Protein 1OVA (pdb70)

Radius of gyration: 34.68 Å; Cα contacts (8 Å, |Δi|>4): 3399; chains: 4; bounding box: 91×99×72 Å

CATH classification: 2.30.39.10 (+1 more: 3.30.497.10)

Secondary structure (DSSP, 8-state):
--HHHHHHHHHHHHHHHHHHH-TTS-EEE-HHHHHHHHHHHHTT--HHHHHHHHHHHT-TT-TT----GGGGGG-TTTTHHHHHHHHHHHS--SSEEEEEEEEEEEETTS-B-HHHHHHHHHH-SS-EEEE--TTTHHHHHHHHHHHHHHHTTT-S---SPTTSS-TT--EEEEEEEEEEE-EEEPPPGGG-EEEEEEEETTEEEEEEEEEEEEEEEEEEEGGGTEEEEEEEBTTSSEEEEEEEESSTT-HHHHHHH--HHHHHHHTSTTT-EEEEEEEEEE-EEEEEEEEHHHHHHHHT--GGGSTT---TTTBS-TT----EEEEEEEEEE-S-EEE----HHHHHHHH---EEE--S-EEEEEEETTT--EEEEEEES--/--HHHHHHHHHHHHHHHHHHHTTTS-EEE-HHHHHHHHHHHHTT--HHHHHHHHHHHT-TTSTT---HHHHHHHHHHHS--SSEEEEEEEEEEEETTSPPPHHHHHHHHHH-SSEEEEE--TTTHHHHHHHHHHHHHHHTTT-S--SS-TTS--TT--EEEEEEEEEEE-EEEPPPGGG-EEEEEESSSS-EEEEEEEEEEEEEEEEEETTTTEEEEEEEBTTSSEEEEEEEESSTT-HHHHHHH--HHHHHHHT-TTT-EEEEEEEEEE-EEEEEEEEHHHHHHHHT--GGGSTT---TTT-S-TT--EEEEEEEEEEEE-S-EEE----HHHHHHHH---EEE--S-EEEEEEETTT--EEEEEEES--/--HHHHHHHHHHHHHHHHHHH-TTS-EEE-HHHHHHHHHHHHHT--HHHHHHHHHHHT-TT-TT--HHHHTTTTT-S-TTHHHHHHHHHHHS--SSEEEEEEEEEEEETTSPBPHHHHHHHHHH-SS-EEEE--TTTHHHHHHHHHHHHHHHTTT-S---S-TTS--TT--EEEEEEEEEEE-EEEPPPGGG-EEEEEESSSS-EEEEEEEEEEEEEEEEEETTTTEEEEEEEBTTSSEEEEEEEESSTTTHHHHHHH--HHHHHHHT-TTT-EEEEEEEEEE-EEEEEEEEHHHHHHHTT--GGGSTT---TTTBS-TT----EEEEEEEEEE-S-EEE----EEE--S-EEEEEEETTT--EEEEEEES--/--HHHHHHHHHHHHHHHHHHH-TTS-EEE-HHHHHHHHHHHHTT--HHHHHHHHHHH--TT-TT-SHHHHHTTTT-TTTTHHHHHHHHHHHS--SSEEEEEEEEEEEETTSPBPHHHHHHHHHH-SS-EEEE--TTTHHHHHHHHHHHHHHHTTT-S---S-TTS--TT--EEEEEEEEEEE-EEEPPPGGG-EEEEE-SSSS--EEEEEEEEEEEEEEEEETTTTEEEEEEEBTTSSEEEEEEEESSGGGHHHHHHH-SHHHHHHHTSTTT-EEEEEEEEEE-EEEEEEEEHHHHHHHTT--GGGSTT---TTTBS-TT----EEEEEEEEEE-S-EEE---HHHHHHHHHH---EEE--S-EEEEEEETTT--EEEEEEES--

Sequence (1512 aa):
GSIGAASMEFCFDVFKELKVHHANENIFYCPIAIMSALAMVYLGAKDSTRTQINKVVRFDKLPGFGDIEAQCGTSVNVHSSLRDILNQITKPNDVYSFSLASRLYAEERYPILPEYLQCVKELYRGGLEPINFQTAADQARELINSWVESQTNGIIRNVLQPSSVDSQTAMVLVNAIVFKGLWEKAFKDEDTQAMPFRVTEQESKPVQMMYQIGLFRVASMASEKMKILELPFASGTMSMLVLLPDEVSGLEQLESIINFEKLTEWTSSNVMEERKIKVYLPRMKMEEKYNLTSVLMAMGITDVFSSSANLSGISSAESLKISQAVHAAHAEINEAGREVVGAEAGVDAASVSEEFRADHPFLFCIKHIATNAVLFFGRCVSPGSIGAASMEFCFDVFKELKVHHANENIFYCPIAIMSALAMVYLGAKDSTRTQINKVVRFDKLPGFVHSSLRDILNQITKPNDVYSFSLASRLYAEERYPILPEYLQCVKELYRGGLEPINFQTAADQARELINSWVESQTNGIIRNVLQPSSVDSQTAMVLVNAIVFKGLWEKAFKDEDTQAMPFRVTEQESKPVQMMYQIGLFRVASMASEKMKILELPFASGTMSMLVLLPDEVSGLEQLESIINFEKLTEWTSSNVMEERKIKVYLPRMKMEEKYNLTSVLMAMGITDVFSSSANLSGISSAESLKISQAVHAAHAEINEAGREVVGAEAGVDAASVSEEFRADHPFLFCIKHIATNAVLFFGRCVSPGSIGAASMEFCFDVFKELKVHHANENIFYCPIAIMSALAMVYLGAKDSTRTQINKVVRFDKLPGFGDSIEAQCGTSVNVHSSLRDILNQITKPNDVYSFSLASRLYAEERYPILPEYLQCVKELYRGGLEPINFQTAADQARELINSWVESQTNGIIRNVLQPSSVDSQTAMVLVNAIVFKGLWEKAFKDEDTQAMPFRVTEQESKPVQMMYQIGLFRVASMASEKMKILELPFASGTMSMLVLLPDEVSGLEQLESIINFEKLTEWTSSNVMEERKIKVYLPRMKMEEKYNLTSVLMAMGITDVFSSSANLSGISSAESLKISQAVHAAHAEINEAGREVVSEEFRADHPFLFCIKHIATNAVLFFGRCVSPGSIGAASMEFCFDVFKELKVHHANENIFYCPIAIMSALAMVYLGAKDSTRTQINKVVRFDKLPGFGDSIEAQCGTSVNVHSSLRDILNQITKPNDVYSFSLASRLYAEERYPILPEYLQCVKELYRGGLEPINFQTAADQARELINSWVESQTNGIIRNVLQPSSVDSQTAMVLVNAIVFKGLWEKAFKDEDTQAMPFRVTEQESKPVQMMYQIGLFRVASMASEKMKILELPFASGTMSMLVLLPDEVSGLEQLESIINFEKLTEWTSSNVMEERKIKVYLPRMKMEEKYNLTSVLMAMGITDVFSSSANLSGISSAESLKISQAVHAAHAEINEAGREVVGSAEAGVDAASVSEEFRADHPFLFCIKHIATNAVLFFGRCVSP

GO terms:
  GO:0031982 vesicle (C, IDA)
  GO:0043231 intracellular membrane-bounded organelle (C, IDA)
  GO:0005783 endoplasmic reticulum (C, IDA)
  GO:0043627 response to estrogen (P, IDA)
  GO:0032570 response to progesterone (P, IDA)
  GO:0051412 response to corticosterone (P, IDA)
  GO:0048545 response to steroid hormone (P, IDA)
  GO:0009792 embryo development ending in birth or egg hatching (P, TAS)
  GO:0050801 monoatomic ion homeostasis (P, TAS)
  GO:0006811 monoatomic ion transport (P, TAS)
  GO:0080144 intracellular amino acid homeostasis (P, TAS)
  GO:0002020 protease binding (F, IPI)
  GO:0031905 early endosome lumen (C, TAS)
  GO:0032010 phagolysosome (C, TAS)
  GO:0045335 phagocytic vesicle (C, TAS)
  GO:0005576 extracellular region (C, TAS)
  GO:0005829 cytosol (C, TAS)
  GO:0005509 calcium ion binding (F, IDA)

B-factor: mean 27.05, std 16.77, range [2.0, 99.9]

Organism: Gallus gallus (NCBI:txid9031)

Structure (mmCIF, N/CA/C/O backbone):
data_1OVA
#
_entry.id   1OVA
#
_cell.length_a   62.900
_cell.length_b   84.700
_cell.length_c   71.500
_cell.angle_alpha   87.50
_cell.angle_beta   104.00
_cell.angle_gamma   108.50
#
_symmetry.space_group_name_H-M   'P 1'
#
loop_
_entity.id
_entity.type
_entity.pdbx_description
1 polymer OVALBUMIN
2 polymer OVALBUMIN
3 polymer OVALBUMIN
4 non-polymer 2-acetamido-2-deoxy-beta-D-glucopyranose
5 non-polymer 'CALCIUM ION'
6 water water
#
loop_
_atom_site.group_PDB
_atom_site.id
_atom_site.type_symbol
_atom_site.label_atom_id
_atom_site.label_alt_id
_atom_site.label_comp_id
_atom_site.label_asym_id
_atom_site.label_entity_id
_atom_site.label_seq_id
_atom_site.pdbx_PDB_ins_code
_atom_site.Cartn_x
_atom_site.Cartn_y
_atom_site.Cartn_z
_atom_site.occupancy
_atom_site.B_iso_or_equiv
_atom_site.auth_seq_id
_atom_site.auth_comp_id
_atom_site.auth_asym_id
_atom_site.auth_atom_id
_atom_site.pdbx_PDB_model_num
ATOM 4 N N . GLY A 1 2 ? 24.767 16.666 14.754 1.00 85.59 24 GLY A N 1
ATOM 5 C CA . GLY A 1 2 ? 26.114 16.416 15.194 1.00 67.87 24 GLY A CA 1
ATOM 6 C C . GLY A 1 2 ? 26.119 16.275 16.728 1.00 56.34 24 GLY A C 1
ATOM 7 O O . GLY A 1 2 ? 26.108 15.189 17.316 1.00 48.31 24 GLY A O 1
ATOM 8 N N . SER A 1 3 ? 26.082 17.456 17.330 1.00 37.37 25 SER A N 1
ATOM 9 C CA . SER A 1 3 ? 26.050 17.650 18.768 1.00 33.93 25 SER A CA 1
ATOM 10 C C . SER A 1 3 ? 25.103 18.838 19.026 1.00 22.54 25 SER A C 1
ATOM 11 O O . SER A 1 3 ? 24.852 19.618 18.088 1.00 19.68 25 SER A O 1
ATOM 14 N N . ILE A 1 4 ? 24.639 18.867 20.260 1.00 29.47 26 ILE A N 1
ATOM 15 C CA . ILE A 1 4 ? 23.549 19.815 20.576 1.00 35.36 26 ILE A CA 1
ATOM 16 C C . ILE A 1 4 ? 24.058 21.261 20.462 1.00 25.87 26 ILE A C 1
ATOM 17 O O . ILE A 1 4 ? 23.209 22.114 20.153 1.00 23.58 26 ILE A O 1
ATOM 22 N N . GLY A 1 5 ? 25.346 21.441 20.740 1.00 25.98 27 GLY A N 1
ATOM 23 C CA . GLY A 1 5 ? 25.967 22.810 20.689 1.00 9.01 27 GLY A CA 1
ATOM 24 C C . GLY A 1 5 ? 25.881 23.325 19.252 1.00 15.43 27 GLY A C 1
ATOM 25 O O . GLY A 1 5 ? 25.258 24.368 18.941 1.00 16.62 27 GLY A O 1
ATOM 26 N N . ALA A 1 6 ? 26.464 22.566 18.365 1.00 12.50 28 ALA A N 1
ATOM 27 C CA . ALA A 1 6 ? 26.464 22.821 16.913 1.00 16.11 28 ALA A CA 1
ATOM 28 C C . ALA A 1 6 ? 25.054 22.924 16.353 1.00 19.82 28 ALA A C 1
ATOM 29 O O . ALA A 1 6 ? 24.728 23.841 15.561 1.00 21.57 28 ALA A O 1
ATOM 31 N N . ALA A 1 7 ? 24.207 21.956 16.745 1.00 19.11 29 ALA A N 1
ATOM 32 C CA . ALA A 1 7 ? 22.835 21.972 16.180 1.00 19.99 29 ALA A CA 1
ATOM 33 C C . ALA A 1 7 ? 22.040 23.179 16.660 1.00 22.35 29 ALA A C 1
ATOM 34 O O . ALA A 1 7 ? 21.285 23.769 15.836 1.00 20.39 29 ALA A O 1
ATOM 36 N N . SER A 1 8 ? 22.130 23.529 17.952 1.00 12.38 30 SER A N 1
ATOM 37 C CA . SER A 1 8 ? 21.294 24.711 18.383 1.00 9.72 30 SER A CA 1
ATOM 38 C C . SER A 1 8 ? 21.772 26.016 17.762 1.00 10.83 30 SER A C 1
ATOM 39 O O . SER A 1 8 ? 21.040 26.949 17.447 1.00 12.00 30 SER A O 1
ATOM 42 N N . MET A 1 9 ? 23.053 26.083 17.540 1.00 7.29 31 MET A N 1
ATOM 43 C CA . MET A 1 9 ? 23.689 27.330 17.000 1.00 12.60 31 MET A CA 1
ATOM 44 C C . MET A 1 9 ? 23.345 27.428 15.549 1.00 9.38 31 MET A C 1
ATOM 45 O O . MET A 1 9 ? 22.943 28.475 15.021 1.00 16.04 31 MET A O 1
ATOM 50 N N . GLU A 1 10 ? 23.528 26.285 14.864 1.00 9.86 32 GLU A N 1
ATOM 51 C CA . GLU A 1 10 ? 23.054 26.425 13.417 1.00 14.51 32 GLU A CA 1
ATOM 52 C C . GLU A 1 10 ? 21.595 26.777 13.352 1.00 12.75 32 GLU A C 1
ATOM 53 O O . GLU A 1 10 ? 21.176 27.692 12.606 1.00 17.38 32 GLU A O 1
ATOM 56 N N . PHE A 1 11 ? 20.752 26.053 14.131 1.00 17.29 33 PHE A N 1
ATOM 57 C CA . PHE A 1 11 ? 19.304 26.419 14.182 1.00 22.15 33 PHE A CA 1
ATOM 58 C C . PHE A 1 11 ? 19.109 27.896 14.516 1.00 12.05 33 PHE A C 1
ATOM 59 O O . PHE A 1 11 ? 18.325 28.634 13.848 1.00 11.26 33 PHE A O 1
ATOM 67 N N . CYS A 1 12 ? 19.723 28.330 15.596 1.00 15.08 34 CYS A N 1
ATOM 68 C CA . CYS A 1 12 ? 19.703 29.767 15.995 1.00 18.75 34 CYS A CA 1
ATOM 69 C C . CYS A 1 12 ? 19.908 30.765 14.838 1.00 19.95 34 CYS A C 1
ATOM 70 O O . CYS A 1 12 ? 19.143 31.752 14.648 1.00 11.24 34 CYS A O 1
ATOM 73 N N . PHE A 1 13 ? 20.901 30.534 13.997 1.00 20.04 35 PHE A N 1
ATOM 74 C CA . PHE A 1 13 ? 21.305 31.507 12.929 1.00 6.62 35 PHE A CA 1
ATOM 75 C C . PHE A 1 13 ? 20.390 31.361 11.743 1.00 3.81 35 PHE A C 1
ATOM 76 O O . PHE A 1 13 ? 20.027 32.391 11.201 1.00 14.98 35 PHE A O 1
ATOM 84 N N . ASP A 1 14 ? 19.885 30.157 11.532 1.00 12.95 36 ASP A N 1
ATOM 85 C CA . ASP A 1 14 ? 18.776 30.042 10.532 1.00 10.24 36 ASP A CA 1
ATOM 86 C C . ASP A 1 14 ? 17.586 30.883 10.914 1.00 12.70 36 ASP A C 1
ATOM 87 O O . ASP A 1 14 ? 16.975 31.568 10.060 1.00 14.31 36 ASP A O 1
ATOM 92 N N . VAL A 1 15 ? 17.163 30.722 12.174 1.00 22.25 37 VAL A N 1
ATOM 93 C CA . VAL A 1 15 ? 15.980 31.547 12.617 1.00 20.04 37 VAL A CA 1
ATOM 94 C C . VAL A 1 15 ? 16.291 33.048 12.486 1.00 16.52 37 VAL A C 1
ATOM 95 O O . VAL A 1 15 ? 15.433 33.885 12.098 1.00 13.82 37 VAL A O 1
ATOM 99 N N . PHE A 1 16 ? 17.483 33.411 12.929 1.00 18.41 38 PHE A N 1
ATOM 100 C CA . PHE A 1 16 ? 17.911 34.841 12.926 1.00 16.55 38 PHE A CA 1
ATOM 101 C C . PHE A 1 16 ? 17.806 35.454 11.516 1.00 14.70 38 PHE A C 1
ATOM 102 O O . PHE A 1 16 ? 17.258 36.547 11.372 1.00 13.91 38 PHE A O 1
ATOM 110 N N . LYS A 1 17 ? 18.279 34.715 10.517 1.00 14.45 39 LYS A N 1
ATOM 111 C CA . LYS A 1 17 ? 18.218 35.135 9.118 1.00 15.76 39 LYS A CA 1
ATOM 112 C C . LYS A 1 17 ? 16.787 35.426 8.744 1.00 20.93 39 LYS A C 1
ATOM 113 O O . LYS A 1 17 ? 16.479 36.478 8.177 1.00 25.77 39 LYS A O 1
ATOM 119 N N . GLU A 1 18 ? 15.920 34.480 9.136 1.00 20.08 40 GLU A N 1
ATOM 120 C CA . GLU A 1 18 ? 14.464 34.768 8.876 1.00 17.04 40 GLU A CA 1
ATOM 121 C C . GLU A 1 18 ? 13.963 35.937 9.639 1.00 23.58 40 GLU A C 1
ATOM 122 O O . GLU A 1 18 ? 13.282 36.854 9.058 1.00 17.70 40 GLU A O 1
ATOM 128 N N . LEU A 1 19 ? 14.275 36.087 10.951 1.00 15.56 41 LEU A N 1
ATOM 129 C CA . LEU A 1 19 ? 13.599 37.125 11.740 1.00 20.09 41 LEU A CA 1
ATOM 130 C C . LEU A 1 19 ? 14.093 38.544 11.354 1.00 32.47 41 LEU A C 1
ATOM 131 O O . LEU A 1 19 ? 13.343 39.502 11.581 1.00 28.41 41 LEU A O 1
ATOM 136 N N . LYS A 1 20 ? 15.339 38.613 10.916 1.00 24.63 42 LYS A N 1
ATOM 137 C CA . LYS A 1 20 ? 15.925 39.956 10.619 1.00 41.78 42 LYS A CA 1
ATOM 138 C C . LYS A 1 20 ? 15.276 40.576 9.392 1.00 24.08 42 LYS A C 1
ATOM 139 O O . LYS A 1 20 ? 15.050 41.804 9.376 1.00 25.39 42 LYS A O 1
ATOM 145 N N . VAL A 1 21 ? 14.846 39.767 8.447 1.00 26.64 43 VAL A N 1
ATOM 146 C CA . VAL A 1 21 ? 13.878 40.103 7.393 1.00 45.45 43 VAL A CA 1
ATOM 147 C C . VAL A 1 21 ? 12.812 41.027 7.966 1.00 37.04 43 VAL A C 1
ATOM 148 O O . VAL A 1 21 ? 12.654 42.194 7.590 1.00 52.99 43 VAL A O 1
ATOM 152 N N . HIS A 1 22 ? 12.058 40.519 8.918 1.00 30.94 44 HIS A N 1
ATOM 153 C CA . HIS A 1 22 ? 10.732 41.058 9.259 1.00 33.39 44 HIS A CA 1
ATOM 154 C C . HIS A 1 22 ? 10.768 41.996 10.447 1.00 29.70 44 HIS A C 1
ATOM 155 O O . HIS A 1 22 ? 9.687 42.502 10.803 1.00 28.79 44 HIS A O 1
ATOM 162 N N . HIS A 1 23 ? 11.934 42.102 11.074 1.00 25.93 45 HIS A N 1
ATOM 163 C CA . HIS A 1 23 ? 12.016 42.917 12.315 1.00 25.39 45 HIS A CA 1
ATOM 164 C C . HIS A 1 23 ? 13.238 43.827 12.289 1.00 26.23 45 HIS A C 1
ATOM 165 O O . HIS A 1 23 ? 14.104 43.791 13.154 1.00 33.50 45 HIS A O 1
ATOM 172 N N . ALA A 1 24 ? 13.321 44.651 11.265 1.00 29.99 46 ALA A N 1
ATOM 173 C CA . ALA A 1 24 ? 14.457 45.617 11.196 1.00 31.26 46 ALA A CA 1
ATOM 174 C C . ALA A 1 24 ? 14.192 46.700 12.225 1.00 28.25 46 ALA A C 1
ATOM 175 O O . ALA A 1 24 ? 13.007 47.087 12.468 1.00 28.64 46 ALA A O 1
ATOM 177 N N . ASN A 1 25 ? 15.254 47.169 12.836 1.00 27.84 47 ASN A N 1
ATOM 178 C CA . ASN A 1 25 ? 15.238 48.336 13.723 1.00 28.26 47 ASN A CA 1
ATOM 179 C C . ASN A 1 25 ? 14.359 48.020 14.937 1.00 23.49 47 ASN A C 1
ATOM 180 O O . ASN A 1 25 ? 13.724 48.948 15.450 1.00 25.73 47 ASN A O 1
ATOM 185 N N . GLU A 1 26 ? 14.377 46.745 15.319 1.00 20.01 48 GLU A N 1
ATOM 186 C CA . GLU A 1 26 ? 13.702 46.338 16.552 1.00 21.60 48 GLU A CA 1
ATOM 187 C C . GLU A 1 26 ? 14.565 45.392 17.369 1.00 16.09 48 GLU A C 1
ATOM 188 O O . GLU A 1 26 ? 15.379 44.684 16.758 1.00 16.63 48 GLU A O 1
ATOM 191 N N . ASN A 1 27 ? 14.262 45.344 18.671 1.00 14.08 49 ASN A N 1
ATOM 192 C CA . ASN A 1 27 ? 14.809 44.278 19.532 1.00 16.90 49 ASN A CA 1
ATOM 193 C C . ASN A 1 27 ? 14.394 42.903 18.967 1.00 22.93 49 ASN A C 1
ATOM 194 O O . ASN A 1 27 ? 13.297 42.751 18.435 1.00 19.72 49 ASN A O 1
ATOM 199 N N . ILE A 1 28 ? 15.304 41.944 19.024 1.00 16.10 50 ILE A N 1
ATOM 200 C CA . ILE A 1 28 ? 14.937 40.528 18.734 1.00 11.14 50 ILE A CA 1
ATOM 201 C C . ILE A 1 28 ? 15.413 39.757 19.956 1.00 17.11 50 ILE A C 1
ATOM 202 O O . ILE A 1 28 ? 16.511 40.040 20.488 1.00 14.51 50 ILE A O 1
ATOM 207 N N . PHE A 1 29 ? 14.627 38.809 20.406 1.00 17.22 51 PHE A N 1
ATOM 208 C CA . PHE A 1 29 ? 15.009 37.929 21.523 1.00 11.55 51 PHE A CA 1
ATOM 209 C C . PHE A 1 29 ? 14.183 36.638 21.488 1.00 15.45 51 PHE A C 1
ATOM 210 O O . PHE A 1 29 ? 12.942 36.642 21.497 1.00 13.31 51 PHE A O 1
ATOM 218 N N . TYR A 1 30 ? 14.904 35.545 21.469 1.00 10.76 52 TYR A N 1
ATOM 219 C CA . TYR A 1 30 ? 14.225 34.209 21.488 1.00 11.32 52 TYR A CA 1
ATOM 220 C C . TYR A 1 30 ? 15.145 33.184 22.091 1.00 25.31 52 TYR A C 1
ATOM 221 O O . TYR A 1 30 ? 16.360 33.288 22.265 1.00 10.68 52 TYR A O 1
ATOM 230 N N . CYS A 1 31 ? 14.589 31.996 22.393 1.00 11.43 53 CYS A N 1
ATOM 231 C CA . CYS A 1 31 ? 15.332 30.935 23.040 1.00 12.51 53 CYS A CA 1
ATOM 232 C C . CYS A 1 31 ? 15.340 29.724 22.107 1.00 10.74 53 CYS A C 1
ATOM 233 O O . CYS A 1 31 ? 14.362 29.014 21.981 1.00 10.88 53 CYS A O 1
ATOM 236 N N . PRO A 1 32 ? 16.428 29.509 21.385 1.00 13.52 54 PRO A N 1
ATOM 237 C CA . PRO A 1 32 ? 16.467 28.414 20.446 1.00 11.07 54 PRO A CA 1
ATOM 238 C C . PRO A 1 32 ? 16.199 27.052 21.064 1.00 9.48 54 PRO A C 1
ATOM 239 O O . PRO A 1 32 ? 15.590 26.184 20.401 1.00 11.42 54 PRO A O 1
ATOM 243 N N . ILE A 1 33 ? 16.755 26.753 22.231 1.00 9.96 55 ILE A N 1
ATOM 244 C CA . ILE A 1 33 ? 16.571 25.484 22.927 1.00 13.78 55 ILE A CA 1
ATOM 245 C C . ILE A 1 33 ? 15.104 25.143 23.209 1.00 35.23 55 ILE A C 1
ATOM 246 O O . ILE A 1 33 ? 14.607 23.983 23.027 1.00 17.96 55 ILE A O 1
ATOM 251 N N . ALA A 1 34 ? 14.407 26.143 23.693 1.00 15.60 56 ALA A N 1
ATOM 252 C CA . ALA A 1 34 ? 12.942 25.962 23.958 1.00 9.23 56 ALA A CA 1
ATOM 253 C C . ALA A 1 34 ? 12.217 25.631 22.645 1.00 23.27 56 ALA A C 1
ATOM 254 O O . ALA A 1 34 ? 11.391 24.706 22.661 1.00 19.67 56 ALA A O 1
ATOM 256 N N . ILE A 1 35 ? 12.420 26.366 21.552 1.00 13.90 57 ILE A N 1
ATOM 257 C CA . ILE A 1 35 ? 11.910 26.041 20.233 1.00 15.07 57 ILE A CA 1
ATOM 258 C C . ILE A 1 35 ? 12.229 24.617 19.762 1.00 14.39 57 ILE A C 1
ATOM 259 O O . ILE A 1 35 ? 11.344 23.831 19.326 1.00 14.92 57 ILE A O 1
ATOM 264 N N . MET A 1 36 ? 13.487 24.240 19.905 1.00 11.69 58 MET A N 1
ATOM 265 C CA . MET A 1 36 ? 13.865 22.861 19.569 1.00 15.89 58 MET A CA 1
ATOM 266 C C . MET A 1 36 ? 13.022 21.852 20.343 1.00 22.34 58 MET A C 1
ATOM 267 O O . MET A 1 36 ? 12.640 20.829 19.764 1.00 19.06 58 MET A O 1
ATOM 272 N N . SER A 1 37 ? 12.783 22.112 21.628 1.00 17.67 59 SER A N 1
ATOM 273 C CA . SER A 1 37 ? 12.070 21.102 22.440 1.00 9.69 59 SER A CA 1
ATOM 274 C C . SER A 1 37 ? 10.584 21.097 22.090 1.00 15.23 59 SER A C 1
ATOM 275 O O . SER A 1 37 ? 9.943 20.010 22.067 1.00 24.31 59 SER A O 1
ATOM 278 N N . ALA A 1 38 ? 9.970 22.208 21.743 1.00 10.67 60 ALA A N 1
ATOM 279 C CA . ALA A 1 38 ? 8.597 22.250 21.235 1.00 6.66 60 ALA A CA 1
ATOM 280 C C . ALA A 1 38 ? 8.472 21.382 19.980 1.00 25.69 60 ALA A C 1
ATOM 281 O O . ALA A 1 38 ? 7.475 20.651 19.775 1.00 15.49 60 ALA A O 1
ATOM 283 N N . LEU A 1 39 ? 9.474 21.478 19.130 1.00 22.19 61 LEU A N 1
ATOM 284 C CA . LEU A 1 39 ? 9.423 20.788 17.831 1.00 22.65 61 LEU A CA 1
ATOM 285 C C . LEU A 1 39 ? 9.739 19.318 18.042 1.00 25.97 61 LEU A C 1
ATOM 286 O O . LEU A 1 39 ? 9.115 18.498 17.325 1.00 26.56 61 LEU A O 1
ATOM 291 N N . ALA A 1 40 ? 10.592 18.996 18.986 1.00 17.80 62 ALA A N 1
ATOM 292 C CA . ALA A 1 40 ? 10.924 17.575 19.265 1.00 19.34 62 ALA A CA 1
ATOM 293 C C . ALA A 1 40 ? 9.652 16.788 19.605 1.00 21.32 62 ALA A C 1
ATOM 294 O O . ALA A 1 40 ? 9.427 15.625 19.188 1.00 14.06 62 ALA A O 1
ATOM 296 N N . MET A 1 41 ? 8.807 17.396 20.387 1.00 15.04 63 MET A N 1
ATOM 297 C CA . MET A 1 41 ? 7.515 16.920 20.826 1.00 16.67 63 MET A CA 1
ATOM 298 C C . MET A 1 41 ? 6.594 16.560 19.641 1.00 23.79 63 MET A C 1
ATOM 299 O O . MET A 1 41 ? 5.964 15.482 19.715 1.00 23.70 63 MET A O 1
ATOM 304 N N . VAL A 1 42 ? 6.505 17.455 18.696 1.00 25.48 64 VAL A N 1
ATOM 305 C CA . VAL A 1 42 ? 5.744 17.270 17.438 1.00 21.68 64 VAL A CA 1
ATOM 306 C C . VAL A 1 42 ? 6.353 16.126 16.659 1.00 27.88 64 VAL A C 1
ATOM 307 O O . VAL A 1 42 ? 5.626 15.263 16.133 1.00 34.88 64 VAL A O 1
ATOM 311 N N . TYR A 1 43 ? 7.678 16.174 16.595 1.00 24.54 65 TYR A N 1
ATOM 312 C CA . TYR A 1 43 ? 8.472 15.321 15.699 1.00 19.01 65 TYR A CA 1
ATOM 313 C C . TYR A 1 43 ? 8.145 13.831 15.996 1.00 37.80 65 TYR A C 1
ATOM 314 O O . TYR A 1 43 ? 8.179 12.986 15.121 1.00 21.47 65 TYR A O 1
ATOM 323 N N . LEU A 1 44 ? 7.986 13.598 17.285 1.00 35.79 66 LEU A N 1
ATOM 324 C CA . LEU A 1 44 ? 7.773 12.333 17.908 1.00 32.99 66 LEU A CA 1
ATOM 325 C C . LEU A 1 44 ? 6.677 11.482 17.257 1.00 29.32 66 LEU A C 1
ATOM 326 O O . LEU A 1 44 ? 6.906 10.287 17.097 1.00 37.59 66 LEU A O 1
ATOM 331 N N . GLY A 1 45 ? 5.545 12.095 16.971 1.00 18.79 67 GLY A N 1
ATOM 332 C CA . GLY A 1 45 ? 4.429 11.508 16.330 1.00 26.86 67 GLY A CA 1
ATOM 333 C C . GLY A 1 45 ? 4.333 11.819 14.852 1.00 23.40 67 GLY A C 1
ATOM 334 O O . GLY A 1 45 ? 3.265 11.526 14.274 1.00 29.05 67 GLY A O 1
ATOM 335 N N . ALA A 1 46 ? 5.382 12.398 14.270 1.00 22.24 68 ALA A N 1
ATOM 336 C CA . ALA A 1 46 ? 5.242 12.852 12.862 1.00 32.44 68 ALA A CA 1
ATOM 337 C C . ALA A 1 46 ? 5.825 11.758 11.953 1.00 33.48 68 ALA A C 1
ATOM 338 O O . ALA A 1 46 ? 6.704 10.950 12.358 1.00 25.09 68 ALA A O 1
ATOM 340 N N . LYS A 1 47 ? 5.265 11.753 10.739 1.00 44.94 69 LYS A N 1
ATOM 341 C CA . LYS A 1 47 ? 5.659 10.737 9.739 1.00 42.84 69 LYS A CA 1
ATOM 342 C C . LYS A 1 47 ? 5.860 11.353 8.357 1.00 23.38 69 LYS A C 1
ATOM 343 O O . LYS A 1 47 ? 5.307 12.416 8.051 1.00 22.28 69 LYS A O 1
ATOM 349 N N . ASP A 1 48 ? 6.621 10.589 7.558 1.00 16.54 70 ASP A N 1
ATOM 350 C CA . ASP A 1 48 ? 6.620 10.846 6.099 1.00 30.69 70 ASP A CA 1
ATOM 351 C C . ASP A 1 48 ? 7.235 12.243 5.919 1.00 35.15 70 ASP A C 1
ATOM 352 O O . ASP A 1 48 ? 8.215 12.531 6.609 1.00 33.01 70 ASP A O 1
ATOM 357 N N . SER A 1 49 ? 6.613 13.050 5.079 1.00 23.75 71 SER A N 1
ATOM 358 C CA . SER A 1 49 ? 7.249 14.310 4.676 1.00 23.57 71 SER A CA 1
ATOM 359 C C . SER A 1 49 ? 7.211 15.290 5.832 1.00 20.86 71 SER A C 1
ATOM 360 O O . SER A 1 49 ? 7.950 16.272 5.959 1.00 24.21 71 SER A O 1
ATOM 363 N N . THR A 1 50 ? 6.208 15.082 6.679 1.00 37.79 72 THR A N 1
ATOM 364 C CA . THR A 1 50 ? 5.995 16.018 7.816 1.00 37.38 72 THR A CA 1
ATOM 365 C C . THR A 1 50 ? 7.227 15.934 8.735 1.00 28.38 72 THR A C 1
ATOM 366 O O . THR A 1 50 ? 7.727 16.940 9.232 1.00 23.24 72 THR A O 1
ATOM 370 N N . ARG A 1 51 ? 7.660 14.717 8.943 1.00 26.74 73 ARG A N 1
ATOM 371 C CA . ARG A 1 51 ? 8.822 14.361 9.759 1.00 26.29 73 ARG A CA 1
ATOM 372 C C . ARG A 1 51 ? 10.151 14.737 9.133 1.00 32.86 73 ARG A C 1
ATOM 373 O O . ARG A 1 51 ? 11.068 15.214 9.852 1.00 24.68 73 ARG A O 1
ATOM 381 N N . THR A 1 52 ? 10.287 14.549 7.821 1.00 29.63 74 THR A N 1
ATOM 382 C CA . THR A 1 52 ? 11.544 14.854 7.154 1.00 42.12 74 THR A CA 1
ATOM 383 C C . THR A 1 52 ? 11.880 16.345 7.046 1.00 30.12 74 THR A C 1
ATOM 384 O O . THR A 1 52 ? 13.059 16.632 7.248 1.00 22.55 74 THR A O 1
ATOM 388 N N . GLN A 1 53 ? 10.905 17.167 6.775 1.00 23.79 75 GLN A N 1
ATOM 389 C CA . GLN A 1 53 ? 10.956 18.611 6.883 1.00 17.08 75 GLN A CA 1
ATOM 390 C C . GLN A 1 53 ? 11.491 19.138 8.216 1.00 36.91 75 GLN A C 1
ATOM 391 O O . GLN A 1 53 ? 12.371 20.006 8.286 1.00 20.13 75 GLN A O 1
ATOM 397 N N . ILE A 1 54 ? 10.887 18.640 9.291 1.00 23.21 76 ILE A N 1
ATOM 398 C CA . ILE A 1 54 ? 11.370 18.970 10.639 1.00 24.83 76 ILE A CA 1
ATOM 399 C C . ILE A 1 54 ? 12.830 18.606 10.816 1.00 34.98 76 ILE A C 1
ATOM 400 O O . ILE A 1 54 ? 13.635 19.431 11.316 1.00 32.33 76 ILE A O 1
ATOM 405 N N . ASN A 1 55 ? 13.144 17.397 10.416 1.00 26.07 77 ASN A N 1
ATOM 406 C CA . ASN A 1 55 ? 14.478 16.819 10.706 1.00 21.52 77 ASN A CA 1
ATOM 407 C C . ASN A 1 55 ? 15.492 17.730 9.994 1.00 26.11 77 ASN A C 1
ATOM 408 O O . ASN A 1 55 ? 16.427 18.187 10.666 1.00 58.48 77 ASN A O 1
ATOM 413 N N . LYS A 1 56 ? 15.258 17.988 8.725 1.00 25.45 78 LYS A N 1
ATOM 414 C CA . LYS A 1 56 ? 16.222 18.792 7.958 1.00 42.41 78 LYS A CA 1
ATOM 415 C C . LYS A 1 56 ? 16.388 20.214 8.536 1.00 41.59 78 LYS A C 1
ATOM 416 O O . LYS A 1 56 ? 17.522 20.660 8.741 1.00 46.64 78 LYS A O 1
ATOM 422 N N . VAL A 1 57 ? 15.279 20.876 8.748 1.00 32.13 79 VAL A N 1
ATOM 423 C CA . VAL A 1 57 ? 15.312 22.226 9.316 1.00 20.57 79 VAL A CA 1
ATOM 424 C C . VAL A 1 57 ? 15.881 22.268 10.709 1.00 39.47 79 VAL A C 1
ATOM 425 O O . VAL A 1 57 ? 16.606 23.238 10.957 1.00 32.59 79 VAL A O 1
ATOM 429 N N . VAL A 1 58 ? 15.484 21.325 11.586 1.00 31.60 80 VAL A N 1
ATOM 430 C CA . VAL A 1 58 ? 15.721 21.563 13.035 1.00 28.16 80 VAL A CA 1
ATOM 431 C C . VAL A 1 58 ? 16.968 20.788 13.448 1.00 32.62 80 VAL A C 1
ATOM 432 O O . VAL A 1 58 ? 17.383 20.849 14.619 1.00 35.47 80 VAL A O 1
ATOM 436 N N . ARG A 1 59 ? 17.560 20.049 12.498 1.00 19.84 81 ARG A N 1
ATOM 437 C CA . ARG A 1 59 ? 18.943 19.565 12.745 1.00 28.57 81 ARG A CA 1
ATOM 438 C C . ARG A 1 59 ? 18.872 18.317 13.640 1.00 63.64 81 ARG A C 1
ATOM 439 O O . ARG A 1 59 ? 19.794 18.083 14.474 1.00 48.64 81 ARG A O 1
ATOM 447 N N . PHE A 1 60 ? 17.794 17.507 13.530 1.00 35.03 82 PHE A N 1
ATOM 448 C CA . PHE A 1 60 ? 17.571 16.458 14.545 1.00 20.05 82 PHE A CA 1
ATOM 449 C C . PHE A 1 60 ? 18.389 15.215 14.167 1.00 35.31 82 PHE A C 1
ATOM 450 O O . PHE A 1 60 ? 18.525 14.308 14.983 1.00 34.47 82 PHE A O 1
ATOM 458 N N . ASP A 1 61 ? 18.908 15.316 12.964 1.00 58.29 83 ASP A N 1
ATOM 459 C CA . ASP A 1 61 ? 19.423 14.196 12.217 1.00 53.11 83 ASP A CA 1
ATOM 460 C C . ASP A 1 61 ? 20.187 13.226 13.111 1.00 52.52 83 ASP A C 1
ATOM 461 O O . ASP A 1 61 ? 19.682 12.172 13.538 1.00 53.82 83 ASP A O 1
ATOM 466 N N . LYS A 1 62 A 21.434 13.637 13.370 1.00 47.15 83 LYS A N 1
ATOM 467 C CA . LYS A 1 62 A 22.308 12.666 14.052 1.00 61.37 83 LYS A CA 1
ATOM 468 C C . LYS A 1 62 A 22.531 13.021 15.505 1.00 52.92 83 LYS A C 1
ATOM 469 O O . LYS A 1 62 A 23.506 12.493 16.076 1.00 49.51 83 LYS A O 1
ATOM 473 N N . LEU A 1 63 ? 21.625 13.807 16.092 1.00 23.61 84 LEU A N 1
ATOM 474 C CA . LEU A 1 63 ? 21.729 14.063 17.554 1.00 15.48 84 LEU A CA 1
ATOM 475 C C . LEU A 1 63 ? 21.538 12.733 18.279 1.00 21.65 84 LEU A C 1
ATOM 476 O O . LEU A 1 63 ? 20.566 12.027 17.928 1.00 31.52 84 LEU A O 1
ATOM 481 N N . PRO A 1 64 ? 22.376 12.448 19.261 1.00 24.59 85 PRO A N 1
ATOM 482 C CA . PRO A 1 64 ? 22.101 11.401 20.243 1.00 25.73 85 PRO A CA 1
ATOM 483 C C . PRO A 1 64 ? 20.663 11.414 20.730 1.00 24.58 85 PRO A C 1
ATOM 484 O O . PRO A 1 64 ? 20.219 12.425 21.289 1.00 22.60 85 PRO A O 1
ATOM 488 N N . GLY A 1 65 ? 19.944 10.330 20.504 1.00 21.85 86 GLY A N 1
ATOM 489 C CA . GLY A 1 65 ? 18.625 10.102 21.109 1.00 25.21 86 GLY A CA 1
ATOM 490 C C . GLY A 1 65 ? 17.455 10.383 20.167 1.00 26.14 86 GLY A C 1
ATOM 491 O O . GLY A 1 65 ? 16.265 10.275 20.585 1.00 18.39 86 GLY A O 1
ATOM 492 N N . PHE A 1 66 ? 17.751 10.760 18.938 1.00 19.00 87 PHE A N 1
ATOM 493 C CA . PHE A 1 66 ? 16.716 11.099 17.968 1.00 31.77 87 PHE A CA 1
ATOM 494 C C . PHE A 1 66 ? 16.411 10.086 16.866 1.00 43.47 87 PHE A C 1
ATOM 495 O O . PHE A 1 66 ? 15.267 10.224 16.329 1.00 35.21 87 PHE A O 1
ATOM 503 N N . GLY A 1 67 A 17.251 9.169 16.487 1.00 35.97 87 GLY A N 1
ATOM 504 C CA . GLY A 1 67 A 16.831 8.036 15.596 1.00 37.50 87 GLY A CA 1
ATOM 505 C C . GLY A 1 67 A 15.472 7.425 15.799 1.00 46.13 87 GLY A C 1
ATOM 506 O O . GLY A 1 67 A 14.848 7.244 16.878 1.00 33.36 87 GLY A O 1
ATOM 507 N N . ASP A 1 68 B 14.844 6.979 14.677 1.00 41.17 87 ASP A N 1
ATOM 508 C CA . ASP A 1 68 B 13.595 6.209 14.801 1.00 36.00 87 ASP A CA 1
ATOM 509 C C . ASP A 1 68 B 13.822 4.937 15.621 1.00 32.71 87 ASP A C 1
ATOM 510 O O . ASP A 1 68 B 12.834 4.573 16.299 1.00 32.92 87 ASP A O 1
ATOM 522 N N . ILE A 1 70 D 15.587 4.395 18.293 1.00 40.30 87 ILE A N 1
ATOM 523 C CA . ILE A 1 70 D 15.579 4.747 19.725 1.00 39.21 87 ILE A CA 1
ATOM 524 C C . ILE A 1 70 D 14.185 5.281 20.006 1.00 37.57 87 ILE A C 1
ATOM 525 O O . ILE A 1 70 D 13.537 4.930 21.020 1.00 29.73 87 ILE A O 1
ATOM 530 N N . GLU A 1 71 E 13.681 6.071 19.044 1.00 36.33 87 GLU A N 1
ATOM 531 C CA . GLU A 1 71 E 12.397 6.764 19.378 1.00 39.86 87 GLU A CA 1
ATOM 532 C C . GLU A 1 71 E 11.286 5.781 19.682 1.00 21.40 87 GLU A C 1
ATOM 533 O O . GLU A 1 71 E 10.386 5.988 20.551 1.00 23.47 87 GLU A O 1
ATOM 539 N N . ALA A 1 72 F 11.375 4.674 18.955 1.00 34.76 87 ALA A N 1
ATOM 540 C CA . ALA A 1 72 F 10.395 3.608 19.046 1.00 31.57 87 ALA A CA 1
ATOM 541 C C . ALA A 1 72 F 10.304 3.153 20.495 1.00 36.69 87 ALA A C 1
ATOM 542 O O . ALA A 1 72 F 9.309 2.540 20.874 1.00 38.63 87 ALA A O 1
ATOM 544 N N . GLN A 1 73 G 11.361 3.484 21.255 1.00 31.14 87 GLN A N 1
ATOM 545 C CA . GLN A 1 73 G 11.350 2.888 22.636 1.00 31.41 87 GLN A CA 1
ATOM 546 C C . GLN A 1 73 G 10.804 3.915 23.607 1.00 37.13 87 GLN A C 1
ATOM 547 O O . GLN A 1 73 G 10.921 3.700 24.824 1.00 33.54 87 GLN A O 1
ATOM 553 N N . CYS A 1 74 H 10.243 4.981 23.028 1.00 36.64 87 CYS A N 1
ATOM 554 C CA . CYS A 1 74 H 9.873 6.144 23.808 1.00 33.04 87 CYS A CA 1
ATOM 555 C C . CYS A 1 74 H 9.470 5.853 25.253 1.00 65.52 87 CYS A C 1
ATOM 556 O O . CYS A 1 74 H 10.126 6.394 26.170 1.00 83.30 87 CYS A O 1
ATOM 559 N N . GLY A 1 75 I 8.441 5.023 25.444 1.00 54.33 87 GLY A N 1
ATOM 560 C CA . GLY A 1 75 I 7.882 4.831 26.780 1.00 72.60 87 GLY A CA 1
ATOM 561 C C . GLY A 1 75 I 8.808 4.319 27.874 1.00 68.65 87 GLY A C 1
ATOM 562 O O . GLY A 1 75 I 8.456 4.366 29.079 1.00 65.67 87 GLY A O 1
ATOM 563 N N . THR A 1 76 ? 9.976 3.783 27.585 1.00 54.88 88 THR A N 1
ATOM 564 C CA . THR A 1 76 ? 10.539 2.655 28.358 1.00 40.97 88 THR A CA 1
ATOM 565 C C . THR A 1 76 ? 12.061 2.731 28.337 1.00 60.36 88 THR A C 1
ATOM 566 O O . THR A 1 76 ? 12.783 1.788 28.766 1.00 48.43 88 THR A O 1
ATOM 570 N N . SER A 1 77 ? 12.523 3.877 27.818 1.00 41.13 89 SER A N 1
ATOM 571 C CA . SER A 1 77 ? 13.972 4.097 27.668 1.00 55.63 89 SER A CA 1
ATOM 572 C C . SER A 1 77 ? 14.370 5.545 27.990 1.00 45.03 89 SER A C 1
ATOM 573 O O . SER A 1 77 ? 13.791 6.499 27.422 1.00 48.06 89 SER A O 1
ATOM 576 N N . VAL A 1 78 ? 15.372 5.643 28.854 1.00 42.41 90 VAL A N 1
ATOM 577 C CA . VAL A 1 78 ? 15.841 6.990 29.282 1.00 58.91 90 VAL A CA 1
ATOM 578 C C . VAL A 1 78 ? 16.731 7.619 28.229 1.00 56.81 90 VAL A C 1
ATOM 579 O O . VAL A 1 78 ? 17.103 8.821 28.241 1.00 57.28 90 VAL A O 1
ATOM 583 N N . ASN A 1 79 ? 17.128 6.824 27.248 1.00 37.94 91 ASN A N 1
ATOM 584 C CA . ASN A 1 79 ? 17.983 7.338 26.174 1.00 43.61 91 ASN A CA 1
ATOM 585 C C . ASN A 1 79 ? 17.230 8.252 25.211 1.00 40.26 91 ASN A C 1
ATOM 586 O O . ASN A 1 79 ? 17.970 8.881 24.414 1.00 35.02 91 ASN A O 1
ATOM 591 N N . VAL A 1 80 ? 15.901 8.240 25.175 1.00 28.88 92 VAL A N 1
ATOM 592 C CA . VAL A 1 80 ? 15.223 8.854 23.997 1.00 27.23 92 VAL A CA 1
ATOM 593 C C . VAL A 1 80 ? 15.413 10.380 24.084 1.00 28.71 92 VAL A C 1
ATOM 594 O O . VAL A 1 80 ? 15.057 10.946 25.112 1.00 26.57 92 VAL A O 1
ATOM 598 N N . HIS A 1 81 ? 15.858 10.966 22.995 1.00 17.20 93 HIS A N 1
ATOM 599 C CA . HIS A 1 81 ? 16.122 12.422 22.940 1.00 22.10 93 HIS A CA 1
ATOM 600 C C . HIS A 1 81 ? 17.071 12.966 23.989 1.00 22.84 93 HIS A C 1
ATOM 601 O O . HIS A 1 81 ? 17.009 14.185 24.265 1.00 27.68 93 HIS A O 1
ATOM 608 N N . SER A 1 82 ? 17.971 12.186 24.539 1.00 32.90 94 SER A N 1
ATOM 609 C CA . SER A 1 82 ? 18.883 12.539 25.630 1.00 28.51 94 SER A CA 1
ATOM 610 C C . SER A 1 82 ? 19.554 13.889 25.422 1.00 16.20 94 SER A C 1
ATOM 611 O O . SER A 1 82 ? 19.876 14.646 26.355 1.00 18.49 94 SER A O 1
ATOM 614 N N . SER A 1 83 ? 19.835 14.160 24.143 1.00 17.58 95 SER A N 1
ATOM 615 C CA . SER A 1 83 ? 20.900 15.205 23.947 1.00 29.02 95 SER A CA 1
ATOM 616 C C . SER A 1 83 ? 20.285 16.545 24.333 1.00 26.45 95 SER A C 1
ATOM 617 O O . SER A 1 83 ? 20.878 17.467 24.853 1.00 20.46 95 SER A O 1
ATOM 620 N N . LEU A 1 84 ? 19.028 16.683 23.929 1.00 27.31 96 LEU A N 1
ATOM 621 C CA . LEU A 1 84 ? 18.201 17.838 24.195 1.00 19.04 96 LEU A CA 1
ATOM 622 C C . LEU A 1 84 ? 17.655 17.817 25.618 1.00 27.05 96 LEU A C 1
ATOM 623 O O . LEU A 1 84 ? 17.723 18.850 26.290 1.00 16.15 96 LEU A O 1
ATOM 628 N N . ARG A 1 85 ? 17.183 16.682 26.112 1.00 32.40 97 ARG A N 1
ATOM 629 C CA . ARG A 1 85 ? 16.542 16.530 27.408 1.00 28.09 97 ARG A CA 1
ATOM 630 C C . ARG A 1 85 ? 17.508 16.759 28.548 1.00 10.24 97 ARG A C 1
ATOM 631 O O . ARG A 1 85 ? 17.174 17.339 29.606 1.00 17.47 97 ARG A O 1
ATOM 639 N N . ASP A 1 86 ? 18.735 16.366 28.377 1.00 11.27 98 ASP A N 1
ATOM 640 C CA . ASP A 1 86 ? 19.767 16.639 29.375 1.00 26.34 98 ASP A CA 1
ATOM 641 C C . ASP A 1 86 ? 19.916 18.122 29.644 1.00 39.47 98 ASP A C 1
ATOM 642 O O . ASP A 1 86 ? 19.887 18.500 30.831 1.00 35.60 98 ASP A O 1
ATOM 647 N N . ILE A 1 87 ? 20.031 18.981 28.631 1.00 29.11 99 ILE A N 1
ATOM 648 C CA . ILE A 1 87 ? 20.125 20.417 28.852 1.00 22.28 99 ILE A CA 1
ATOM 649 C C . ILE A 1 87 ? 18.857 20.971 29.477 1.00 14.94 99 ILE A C 1
ATOM 650 O O . ILE A 1 87 ? 18.906 21.852 30.351 1.00 15.38 99 ILE A O 1
ATOM 655 N N . LEU A 1 88 ? 17.696 20.535 28.981 1.00 14.43 100 LEU A N 1
ATOM 656 C CA . LEU A 1 88 ? 16.441 21.073 29.558 1.00 15.78 100 LEU A CA 1
ATOM 657 C C . LEU A 1 88 ? 16.308 20.739 31.051 1.00 17.30 100 LEU A C 1
ATOM 658 O O . LEU A 1 88 ? 15.787 21.526 31.849 1.00 15.54 100 LEU A O 1
ATOM 663 N N . ASN A 1 89 ? 16.815 19.555 31.360 1.00 14.78 101 ASN A N 1
ATOM 664 C CA . ASN A 1 89 ? 16.661 19.029 32.726 1.00 31.47 101 ASN A CA 1
ATOM 665 C C . ASN A 1 89 ? 17.604 19.782 33.639 1.00 35.95 101 ASN A C 1
ATOM 666 O O . ASN A 1 89 ? 17.290 20.194 34.778 1.00 28.67 101 ASN A O 1
ATOM 671 N N . GLN A 1 90 ? 18.810 20.029 33.098 1.00 18.20 102 GLN A N 1
ATOM 672 C CA . GLN A 1 90 ? 19.815 20.726 33.902 1.00 27.14 102 GLN A CA 1
ATOM 673 C C . GLN A 1 90 ? 19.275 22.145 34.135 1.00 30.65 102 GLN A C 1
ATOM 674 O O . GLN A 1 90 ? 19.243 22.587 35.279 1.00 25.94 102 GLN A O 1
ATOM 680 N N . ILE A 1 91 ? 18.759 22.849 33.139 1.00 22.77 103 ILE A N 1
ATOM 681 C CA . ILE A 1 91 ? 18.399 24.264 33.284 1.00 18.45 103 ILE A CA 1
ATOM 682 C C . ILE A 1 91 ? 17.078 24.493 34.001 1.00 30.09 103 ILE A C 1
ATOM 683 O O . ILE A 1 91 ? 16.811 25.587 34.553 1.00 19.74 103 ILE A O 1
ATOM 688 N N . THR A 1 92 ? 16.201 23.472 34.015 1.00 19.69 104 THR A N 1
ATOM 689 C CA . THR A 1 92 ? 14.880 23.670 34.625 1.00 31.05 104 THR A CA 1
ATOM 690 C C . THR A 1 92 ? 14.891 23.193 36.091 1.00 22.24 104 THR A C 1
ATOM 691 O O . THR A 1 92 ? 13.877 23.479 36.718 1.00 18.47 104 THR A O 1
ATOM 695 N N . LYS A 1 93 ? 15.922 22.513 36.527 1.00 16.73 105 LYS A N 1
ATOM 696 C CA . LYS A 1 93 ? 16.035 22.111 37.952 1.00 19.59 105 LYS A CA 1
ATOM 697 C C . LYS A 1 93 ? 16.125 23.333 38.872 1.00 28.36 105 LYS A C 1
ATOM 698 O O . LYS A 1 93 ? 16.758 24.363 38.538 1.00 24.85 105 LYS A O 1
ATOM 704 N N . PRO A 1 94 ? 15.505 23.217 40.037 1.00 25.16 106 PRO A N 1
ATOM 705 C CA . PRO A 1 94 ? 15.628 24.282 41.083 1.00 20.35 106 PRO A CA 1
ATOM 706 C C . PRO A 1 94 ? 17.100 24.476 41.443 1.00 16.80 106 PRO A C 1
ATOM 707 O O . PRO A 1 94 ? 17.866 23.524 41.643 1.00 21.54 106 PRO A O 1
ATOM 711 N N . ASN A 1 95 ? 17.533 25.734 41.475 1.00 17.80 107 ASN A N 1
ATOM 712 C CA . ASN A 1 95 ? 18.868 26.033 42.040 1.00 18.00 107 ASN A CA 1
ATOM 713 C C . ASN A 1 95 ? 18.968 27.445 42.571 1.00 10.92 107 ASN A C 1
ATOM 714 O O . ASN A 1 95 ? 18.033 28.247 42.520 1.00 17.98 107 ASN A O 1
ATOM 719 N N . ASP A 1 96 ? 20.192 27.669 43.089 1.00 16.23 108 ASP A N 1
ATOM 720 C CA . ASP A 1 96 ? 20.386 28.832 44.023 1.00 14.50 108 ASP A CA 1
ATOM 721 C C . ASP A 1 96 ? 20.854 30.058 43.235 1.00 16.05 108 ASP A C 1
ATOM 722 O O . ASP A 1 96 ? 20.757 31.175 43.777 1.00 24.86 108 ASP A O 1
ATOM 727 N N . VAL A 1 97 A 21.272 29.890 41.983 1.00 16.74 109 VAL A N 1
ATOM 728 C CA . VAL A 1 97 A 21.843 31.047 41.248 1.00 26.55 109 VAL A CA 1
ATOM 729 C C . VAL A 1 97 A 21.099 31.443 40.008 1.00 20.45 109 VAL A C 1
ATOM 730 O O . VAL A 1 97 A 21.330 32.571 39.525 1.00 15.14 109 VAL A O 1
ATOM 734 N N . TYR A 1 98 ? 20.216 30.659 39.424 1.00 12.02 110 TYR A N 1
ATOM 735 C CA . TYR A 1 98 ? 19.347 31.161 38.331 1.00 17.58 110 TYR A CA 1
ATOM 736 C C . TYR A 1 98 ? 17.953 30.469 38.381 1.00 22.96 110 TYR A C 1
ATOM 737 O O . TYR A 1 98 ? 17.829 29.478 39.073 1.00 14.97 110 TYR A O 1
ATOM 746 N N . SER A 1 99 ? 17.013 31.035 37.668 1.00 11.30 111 SER A N 1
ATOM 747 C CA . SER A 1 99 ? 15.657 30.448 37.512 1.00 12.03 111 SER A CA 1
ATOM 748 C C . SER A 1 99 ? 15.258 30.457 36.045 1.00 15.39 111 SER A C 1
ATOM 749 O O . SER A 1 99 ? 15.318 31.523 35.385 1.00 16.46 111 SER A O 1
ATOM 752 N N . PHE A 1 100 ? 14.947 29.286 35.468 1.00 12.66 112 PHE A N 1
ATOM 753 C CA . PHE A 1 100 ? 14.188 29.163 34.216 1.00 12.94 112 PHE A CA 1
ATOM 754 C C . PHE A 1 100 ? 12.765 28.614 34.488 1.00 22.46 112 PHE A C 1
ATOM 755 O O . PHE A 1 100 ? 12.723 27.678 35.245 1.00 27.16 112 PHE A O 1
ATOM 763 N N . SER A 1 101 ? 11.807 29.205 33.827 1.00 21.04 113 SER A N 1
ATOM 764 C CA . SER A 1 101 ? 10.419 28.661 33.838 1.00 15.89 113 SER A CA 1
ATOM 765 C C . SER A 1 101 ? 10.066 28.322 32.375 1.00 16.75 113 SER A C 1
ATOM 766 O O . SER A 1 101 ? 10.146 29.311 31.646 1.00 16.21 113 SER A O 1
ATOM 769 N N . LEU A 1 102 ? 9.816 27.077 32.041 1.00 12.00 114 LEU A N 1
ATOM 770 C CA . LEU A 1 102 ? 9.384 26.702 30.682 1.00 11.95 114 LEU A CA 1
ATOM 771 C C . LEU A 1 102 ? 7.901 26.226 30.730 1.00 18.74 114 LEU A C 1
ATOM 772 O O . LEU A 1 102 ? 7.603 25.316 31.503 1.00 22.09 114 LEU A O 1
ATOM 777 N N . ALA A 1 103 ? 7.070 26.904 29.985 1.00 13.03 115 ALA A N 1
ATOM 778 C CA . ALA A 1 103 ? 5.659 26.509 29.755 1.00 10.63 115 ALA A CA 1
ATOM 779 C C . ALA A 1 103 ? 5.541 26.117 28.286 1.00 20.55 115 ALA A C 1
ATOM 780 O O . ALA A 1 103 ? 5.363 26.953 27.357 1.00 20.33 115 ALA A O 1
ATOM 782 N N . SER A 1 104 ? 5.677 24.819 28.085 1.00 11.89 116 SER A N 1
ATOM 783 C CA . SER A 1 104 ? 5.567 24.344 26.649 1.00 21.28 116 SER A CA 1
ATOM 784 C C . SER A 1 104 ? 4.631 23.138 26.502 1.00 10.18 116 SER A C 1
ATOM 785 O O . SER A 1 104 ? 4.863 22.058 27.078 1.00 14.30 116 SER A O 1
ATOM 788 N N . ARG A 1 105 ? 3.618 23.336 25.662 1.00 16.03 117 ARG A N 1
ATOM 789 C CA . ARG A 1 105 ? 2.487 22.366 25.605 1.00 19.78 117 ARG A CA 1
ATOM 790 C C . ARG A 1 105 ? 1.884 22.358 24.208 1.00 12.75 117 ARG A C 1
ATOM 791 O O . ARG A 1 105 ? 1.793 23.457 23.644 1.00 12.06 117 ARG A O 1
ATOM 799 N N . LEU A 1 106 ? 1.418 21.185 23.792 1.00 17.21 118 LEU A N 1
ATOM 800 C CA . LEU A 1 106 ? 0.375 21.095 22.709 1.00 15.19 118 LEU A CA 1
ATOM 801 C C . LEU A 1 106 ? -1.037 20.899 23.327 1.00 15.34 118 LEU A C 1
ATOM 802 O O . LEU A 1 106 ? -1.208 20.013 24.158 1.00 19.04 118 LEU A O 1
ATOM 807 N N . TYR A 1 107 ? -1.935 21.780 23.036 1.00 17.68 119 TYR A N 1
ATOM 808 C CA . TYR A 1 107 ? -3.367 21.768 23.131 1.00 20.22 119 TYR A CA 1
ATOM 809 C C . TYR A 1 107 ? -4.026 21.256 21.840 1.00 31.07 119 TYR A C 1
ATOM 810 O O . TYR A 1 107 ? -3.895 21.906 20.803 1.00 19.99 119 TYR A O 1
ATOM 819 N N . ALA A 1 108 ? -4.709 20.130 21.989 1.00 26.07 120 ALA A N 1
ATOM 820 C CA . ALA A 1 108 ? -5.347 19.426 20.840 1.00 20.82 120 ALA A CA 1
ATOM 821 C C . ALA A 1 108 ? -6.855 19.440 21.031 1.00 21.65 120 ALA A C 1
ATOM 822 O O . ALA A 1 108 ? -7.271 19.176 22.182 1.00 26.58 120 ALA A O 1
ATOM 824 N N . GLU A 1 109 ? -7.632 19.704 20.002 1.00 32.55 121 GLU A N 1
ATOM 825 C CA . GLU A 1 109 ? -9.094 19.660 20.059 1.00 39.49 121 GLU A CA 1
ATOM 826 C C . GLU A 1 109 ? -9.515 18.314 20.676 1.00 28.02 121 GLU A C 1
ATOM 827 O O . GLU A 1 109 ? -8.907 17.287 20.312 1.00 28.29 121 GLU A O 1
ATOM 833 N N . GLU A 1 110 ? -10.436 18.413 21.651 1.00 22.50 122 GLU A N 1
ATOM 834 C CA . GLU A 1 110 ? -10.700 17.154 22.428 1.00 30.64 122 GLU A CA 1
ATOM 835 C C . GLU A 1 110 ? -11.349 16.108 21.512 1.00 34.33 122 GLU A C 1
ATOM 836 O O . GLU A 1 110 ? -11.081 14.902 21.665 1.00 32.74 122 GLU A O 1
ATOM 842 N N . ARG A 1 111 ? -12.130 16.531 20.525 1.00 32.91 123 ARG A N 1
ATOM 843 C CA . ARG A 1 111 ? -12.755 15.508 19.634 1.00 30.83 123 ARG A CA 1
ATOM 844 C C . ARG A 1 111 ? -11.696 14.651 18.988 1.00 48.84 123 ARG A C 1
ATOM 845 O O . ARG A 1 111 ? -12.082 13.510 18.695 1.00 41.80 123 ARG A O 1
ATOM 849 N N . TYR A 1 112 ? -10.447 15.112 18.741 1.00 39.38 124 TYR A N 1
ATOM 850 C CA . TYR A 1 112 ? -9.504 14.178 18.073 1.00 38.58 124 TYR A CA 1
ATOM 851 C C . TYR A 1 112 ? -8.974 13.151 19.083 1.00 34.08 124 TYR A C 1
ATOM 852 O O . TYR A 1 112 ? -8.550 13.528 20.177 1.00 65.83 124 TYR A O 1
ATOM 861 N N . PRO A 1 113 ? -8.979 11.898 18.685 1.00 44.61 125 PRO A N 1
ATOM 862 C CA . PRO A 1 113 ? -8.570 10.808 19.613 1.00 56.17 125 PRO A CA 1
ATOM 863 C C . PRO A 1 113 ? -7.052 10.725 19.620 1.00 45.58 125 PRO A C 1
ATOM 864 O O . PRO A 1 113 ? -6.479 10.765 18.515 1.00 39.23 125 PRO A O 1
ATOM 868 N N . ILE A 1 114 ? -6.422 10.603 20.770 1.00 50.08 126 ILE A N 1
ATOM 869 C CA . ILE A 1 114 ? -4.951 10.587 20.878 1.00 46.91 126 ILE A CA 1
ATOM 870 C C . ILE A 1 114 ? -4.506 9.153 21.160 1.00 28.14 126 ILE A C 1
ATOM 871 O O . ILE A 1 114 ? -5.033 8.525 22.106 1.00 42.03 126 ILE A O 1
ATOM 876 N N . LEU A 1 115 ? -3.520 8.704 20.455 1.00 27.44 127 LEU A N 1
ATOM 877 C CA . LEU A 1 115 ? -2.803 7.456 20.703 1.00 25.01 127 LEU A CA 1
ATOM 878 C C . LEU A 1 115 ? -2.345 7.430 22.139 1.00 35.81 127 LEU A C 1
ATOM 879 O O . LEU A 1 115 ? -1.577 8.274 22.620 1.00 40.29 127 LEU A O 1
ATOM 884 N N . PRO A 1 116 ? -2.924 6.454 22.816 1.00 59.43 128 PRO A N 1
ATOM 885 C CA . PRO A 1 116 ? -2.543 6.157 24.202 1.00 79.48 128 PRO A CA 1
ATOM 886 C C . PRO A 1 116 ? -1.029 6.077 24.330 1.00 66.01 128 PRO A C 1
ATOM 887 O O . PRO A 1 116 ? -0.500 6.551 25.351 1.00 55.32 128 PRO A O 1
ATOM 891 N N . GLU A 1 117 ? -0.368 5.498 23.324 1.00 29.41 129 GLU A N 1
ATOM 892 C CA . GLU A 1 117 ? 1.089 5.332 23.520 1.00 46.11 129 GLU A CA 1
ATOM 893 C C . GLU A 1 117 ? 1.905 6.555 23.099 1.00 51.80 129 GLU A C 1
ATOM 894 O O . GLU A 1 117 ? 3.112 6.639 23.432 1.00 49.24 129 GLU A O 1
ATOM 897 N N . TYR A 1 118 ? 1.306 7.517 22.416 1.00 48.03 130 TYR A N 1
ATOM 898 C CA . TYR A 1 118 ? 2.003 8.847 22.359 1.00 41.49 130 TYR A CA 1
ATOM 899 C C . TYR A 1 118 ? 1.739 9.657 23.611 1.00 45.59 130 TYR A C 1
ATOM 900 O O . TYR A 1 118 ? 2.726 10.331 23.947 1.00 30.22 130 TYR A O 1
ATOM 909 N N . LEU A 1 119 ? 0.549 9.667 24.204 1.00 50.52 131 LEU A N 1
ATOM 910 C CA . LEU A 1 119 ? 0.310 10.502 25.419 1.00 32.73 131 LEU A CA 1
ATOM 911 C C . LEU A 1 119 ? 1.359 10.141 26.471 1.00 27.80 131 LEU A C 1
ATOM 912 O O . LEU A 1 119 ? 1.741 10.968 27.304 1.00 38.78 131 LEU A O 1
ATOM 917 N N . GLN A 1 120 ? 1.783 8.878 26.393 1.00 27.94 132 GLN A N 1
ATOM 918 C CA . GLN A 1 120 ? 2.552 8.322 27.524 1.00 41.11 132 GLN A CA 1
ATOM 919 C C . GLN A 1 120 ? 4.006 8.738 27.295 1.00 40.07 132 GLN A C 1
ATOM 920 O O . GLN A 1 120 ? 4.794 9.041 28.195 1.00 44.71 132 GLN A O 1
ATOM 926 N N . CYS A 1 121 ? 4.282 8.664 26.009 1.00 36.00 133 CYS A N 1
ATOM 927 C CA . CYS A 1 121 ? 5.633 8.916 25.526 1.00 34.50 133 CYS A CA 1
ATOM 928 C C . CYS A 1 121 ? 6.047 10.367 25.901 1.00 29.44 133 CYS A C 1
ATOM 929 O O . CYS A 1 121 ? 7.069 10.591 26.530 1.00 27.45 133 CYS A O 1
ATOM 932 N N . VAL A 1 122 ? 5.207 11.284 25.486 1.00 39.06 134 VAL A N 1
ATOM 933 C CA . VAL A 1 122 ? 5.382 12.725 25.576 1.00 44.26 134 VAL A CA 1
ATOM 934 C C . VAL A 1 122 ? 5.285 13.197 27.021 1.00 57.72 134 VAL A C 1
ATOM 935 O O . VAL A 1 122 ? 5.909 14.232 27.390 1.00 52.69 134 VAL A O 1
ATOM 939 N N . LYS A 1 123 ? 4.554 12.468 27.842 1.00 49.06 135 LYS A N 1
ATOM 940 C CA . LYS A 1 123 ? 4.480 12.698 29.286 1.00 58.39 135 LYS A CA 1
ATOM 941 C C . LYS A 1 123 ? 5.787 12.273 29.957 1.00 35.17 135 LYS A C 1
ATOM 942 O O . LYS A 1 123 ? 6.298 13.088 30.729 1.00 62.94 135 LYS A O 1
ATOM 948 N N . GLU A 1 124 ? 6.304 11.093 29.644 1.00 23.92 136 GLU A N 1
ATOM 949 C CA . GLU A 1 124 ? 7.613 10.697 30.146 1.00 34.85 136 GLU A CA 1
ATOM 950 C C . GLU A 1 124 ? 8.679 11.770 29.882 1.00 56.55 136 GLU A C 1
ATOM 951 O O . GLU A 1 124 ? 9.456 12.125 30.807 1.00 38.58 136 GLU A O 1
ATOM 953 N N . LEU A 1 125 ? 8.743 12.298 28.672 1.00 35.62 137 LEU A N 1
ATOM 954 C CA . LEU A 1 125 ? 9.998 12.922 28.180 1.00 42.56 137 LEU A CA 1
ATOM 955 C C . LEU A 1 125 ? 9.840 14.434 28.417 1.00 44.28 137 LEU A C 1
ATOM 956 O O . LEU A 1 125 ? 10.805 15.159 28.685 1.00 44.74 137 LEU A O 1
ATOM 961 N N . TYR A 1 126 ? 8.580 14.817 28.208 1.00 31.43 138 TYR A N 1
ATOM 962 C CA . TYR A 1 126 ? 8.322 16.274 28.180 1.00 31.64 138 TYR A CA 1
ATOM 963 C C . TYR A 1 126 ? 7.456 16.566 29.385 1.00 55.53 138 TYR A C 1
ATOM 964 O O . TYR A 1 126 ? 6.807 15.662 29.926 1.00 65.51 138 TYR A O 1
ATOM 973 N N . ARG A 1 127 ? 7.624 17.766 29.901 1.00 44.17 139 ARG A N 1
ATOM 974 C CA . ARG A 1 127 ? 6.620 18.386 30.807 1.00 31.22 139 ARG A CA 1
ATOM 975 C C . ARG A 1 127 ? 5.818 19.339 29.895 1.00 33.41 139 ARG A C 1
ATOM 976 O O . ARG A 1 127 ? 6.356 19.890 28.908 1.00 35.59 139 ARG A O 1
ATOM 984 N N . GLY A 1 128 ? 4.567 19.477 30.265 1.00 34.93 140 GLY A N 1
ATOM 985 C CA . GLY A 1 128 ? 3.598 20.280 29.458 1.00 24.84 140 GLY A CA 1
ATOM 986 C C . GLY A 1 128 ? 2.832 19.185 28.659 1.00 44.17 140 GLY A C 1
ATOM 987 O O . GLY A 1 128 ? 1.613 19.136 28.778 1.00 37.33 140 GLY A O 1
ATOM 988 N N . GLY A 1 129 ? 3.623 18.371 27.960 1.00 29.56 141 GLY A N 1
ATOM 989 C CA . GLY A 1 129 ? 3.162 17.482 26.938 1.00 26.55 141 GLY A CA 1
ATOM 990 C C . GLY A 1 129 ? 2.017 17.970 26.071 1.00 33.77 141 GLY A C 1
ATOM 991 O O . GLY A 1 129 ? 1.963 19.008 25.379 1.00 20.49 141 GLY A O 1
ATOM 992 N N . LEU A 1 130 ? 0.995 17.100 26.024 1.00 29.35 142 LEU A N 1
ATOM 993 C CA . LEU A 1 130 ? -0.223 17.294 25.267 1.00 20.00 142 LEU A CA 1
ATOM 994 C C . LEU A 1 130 ? -1.421 17.303 26.249 1.00 23.24 142 LEU A C 1
ATOM 995 O O . LEU A 1 130 ? -1.603 16.406 27.056 1.00 35.05 142 LEU A O 1
ATOM 1000 N N . GLU A 1 131 ? -2.280 18.261 26.012 1.00 25.76 143 GLU A N 1
ATOM 1001 C CA . GLU A 1 131 ? -3.498 18.505 26.732 1.00 17.33 143 GLU A CA 1
ATOM 1002 C C . GLU A 1 131 ? -4.701 18.680 25.846 1.00 32.54 143 GLU A C 1
ATOM 1003 O O . GLU A 1 131 ? -4.765 19.632 25.070 1.00 26.70 143 GLU A O 1
ATOM 1009 N N . PRO A 1 132 ? -5.739 17.851 26.103 1.00 31.41 144 PRO A N 1
ATOM 1010 C CA . PRO A 1 132 ? -6.949 17.955 25.301 1.00 21.72 144 PRO A CA 1
ATOM 1011 C C . PRO A 1 132 ? -7.763 19.137 25.721 1.00 15.31 144 PRO A C 1
ATOM 1012 O O . PRO A 1 132 ? -7.758 19.495 26.904 1.00 25.25 144 PRO A O 1
ATOM 1016 N N . ILE A 1 133 ? -8.523 19.727 24.794 1.00 21.73 145 ILE A N 1
ATOM 1017 C CA . ILE A 1 133 ? -9.297 20.935 25.083 1.00 25.76 145 ILE A CA 1
ATOM 1018 C C . ILE A 1 133 ? -10.430 21.121 24.079 1.00 29.19 145 ILE A C 1
ATOM 1019 O O . ILE A 1 133 ? -10.377 20.729 22.881 1.00 30.00 145 ILE A O 1
ATOM 1024 N N . ASN A 1 134 ? -11.506 21.801 24.461 1.00 26.12 146 ASN A N 1
ATOM 1025 C CA . ASN A 1 134 ? -12.621 22.120 23.561 1.00 29.77 146 ASN A CA 1
ATOM 1026 C C . ASN A 1 134 ? -12.409 23.464 22.892 1.00 21.66 146 ASN A C 1
ATOM 1027 O O . ASN A 1 134 ? -12.822 24.541 23.399 1.00 25.40 146 ASN A O 1
ATOM 1032 N N . PHE A 1 135 ? -11.884 23.303 21.663 1.00 21.24 147 PHE A N 1
ATOM 1033 C CA . PHE A 1 135 ? -11.948 24.477 20.723 1.00 31.46 147 PHE A CA 1
ATOM 1034 C C . PHE A 1 135 ? -13.330 24.515 20.038 1.00 34.48 147 PHE A C 1
ATOM 1035 O O . PHE A 1 135 ? -13.902 25.600 19.774 1.00 37.13 147 PHE A O 1
ATOM 1043 N N . GLN A 1 136 ? -13.865 23.355 19.776 1.00 30.47 148 GLN A N 1
ATOM 1044 C CA . GLN A 1 136 ? -15.016 23.223 18.780 1.00 33.78 148 GLN A CA 1
ATOM 1045 C C . GLN A 1 136 ? -16.174 24.009 19.319 1.00 42.32 148 GLN A C 1
ATOM 1046 O O . GLN A 1 136 ? -16.728 24.918 18.657 1.00 60.62 148 GLN A O 1
ATOM 1049 N N . THR A 1 137 ? -16.542 23.752 20.591 1.00 24.98 149 THR A N 1
ATOM 1050 C CA . THR A 1 137 ? -17.692 24.549 21.109 1.00 52.45 149 THR A CA 1
ATOM 1051 C C . THR A 1 137 ? -17.364 25.730 21.968 1.00 58.25 149 THR A C 1
ATOM 1052 O O . THR A 1 137 ? -18.296 26.554 22.241 1.00 51.07 149 THR A O 1
ATOM 1056 N N . ALA A 1 138 A -16.124 25.977 22.401 1.00 53.67 149 ALA A N 1
ATOM 1057 C CA . ALA A 1 138 A -15.848 27.100 23.329 1.00 50.81 149 ALA A CA 1
ATOM 1058 C C . ALA A 1 138 A -14.416 27.629 23.239 1.00 61.85 149 ALA A C 1
ATOM 1059 O O . ALA A 1 138 A -13.680 27.570 24.265 1.00 29.37 149 ALA A O 1
ATOM 1061 N N . ALA A 1 139 ? -14.064 28.124 22.078 1.00 33.85 150 ALA A N 1
ATOM 1062 C CA . ALA A 1 139 ? -12.776 28.681 21.716 1.00 40.61 150 ALA A CA 1
ATOM 1063 C C . ALA A 1 139 ? -12.266 29.765 22.643 1.00 38.40 150 ALA A C 1
ATOM 1064 O O . ALA A 1 139 ? -11.089 29.787 23.059 1.00 32.90 150 ALA A O 1
ATOM 1066 N N . ASP A 1 140 ? -13.131 30.753 22.925 1.00 32.37 151 ASP A N 1
ATOM 1067 C CA . ASP A 1 140 ? -12.662 31.912 23.690 1.00 29.50 151 ASP A CA 1
ATOM 1068 C C . ASP A 1 140 ? -12.465 31.463 25.129 1.00 25.16 151 ASP A C 1
ATOM 1069 O O . ASP A 1 140 ? -11.662 32.069 25.851 1.00 38.28 151 ASP A O 1
ATOM 1074 N N . GLN A 1 141 ? -13.170 30.395 25.489 1.00 33.94 152 GLN A N 1
ATOM 1075 C CA . GLN A 1 141 ? -12.939 29.766 26.785 1.00 39.71 152 GLN A CA 1
ATOM 1076 C C . GLN A 1 141 ? -11.579 29.048 26.687 1.00 39.12 152 GLN A C 1
ATOM 1077 O O . GLN A 1 141 ? -10.782 29.171 27.643 1.00 35.87 152 GLN A O 1
ATOM 1083 N N . ALA A 1 142 ? -11.421 28.339 25.583 1.00 22.04 153 ALA A N 1
ATOM 1084 C CA . ALA A 1 142 ? -10.190 27.495 25.464 1.00 24.86 153 ALA A CA 1
ATOM 1085 C C . ALA A 1 142 ? -8.969 28.488 25.507 1.00 20.60 153 ALA A C 1
ATOM 1086 O O . ALA A 1 142 ? -7.916 28.158 26.052 1.00 24.70 153 ALA A O 1
ATOM 1088 N N . ARG A 1 143 ? -9.216 29.643 24.933 1.00 15.58 154 ARG A N 1
ATOM 1089 C CA . ARG A 1 143 ? -8.081 30.590 24.781 1.00 15.37 154 ARG A CA 1
ATOM 1090 C C . ARG A 1 143 ? -7.774 31.092 26.189 1.00 23.39 154 ARG A C 1
ATOM 1091 O O . ARG A 1 143 ? -6.644 31.473 26.481 1.00 22.71 154 ARG A O 1
ATOM 1099 N N . GLU A 1 144 ? -8.793 31.137 27.035 1.00 28.25 155 GLU A N 1
ATOM 1100 C CA . GLU A 1 144 ? -8.586 31.725 28.391 1.00 22.47 155 GLU A CA 1
ATOM 1101 C C . GLU A 1 144 ? -7.820 30.714 29.224 1.00 18.29 155 GLU A C 1
ATOM 1102 O O . GLU A 1 144 ? -7.017 31.075 30.120 1.00 21.18 155 GLU A O 1
ATOM 1108 N N . LEU A 1 145 ? -8.130 29.456 28.977 1.00 14.25 156 LEU A N 1
ATOM 1109 C CA . LEU A 1 145 ? -7.510 28.339 29.731 1.00 27.87 156 LEU A CA 1
ATOM 1110 C C . LEU A 1 145 ? -6.000 28.364 29.464 1.00 28.75 156 LEU A C 1
ATOM 1111 O O . LEU A 1 145 ? -5.133 28.238 30.353 1.00 17.80 156 LEU A O 1
ATOM 1116 N N . ILE A 1 146 ? -5.742 28.392 28.165 1.00 15.68 157 ILE A N 1
ATOM 1117 C CA . ILE A 1 146 ? -4.363 28.370 27.654 1.00 18.65 157 ILE A CA 1
ATOM 1118 C C . ILE A 1 146 ? -3.562 29.554 28.255 1.00 12.04 157 ILE A C 1
ATOM 1119 O O . ILE A 1 146 ? -2.501 29.269 28.855 1.00 20.82 157 ILE A O 1
ATOM 1124 N N . ASN A 1 147 ? -4.106 30.755 28.050 1.00 12.03 158 ASN A N 1
ATOM 1125 C CA . ASN A 1 147 ? -3.440 31.988 28.513 1.00 10.76 158 ASN A CA 1
ATOM 1126 C C . ASN A 1 147 ? -3.119 31.913 30.001 1.00 24.84 158 ASN A C 1
ATOM 1127 O O . ASN A 1 147 ? -2.068 32.383 30.522 1.00 19.16 158 ASN A O 1
ATOM 1132 N N . SER A 1 148 ? -4.050 31.287 30.722 1.00 16.93 159 SER A N 1
ATOM 1133 C CA . SER A 1 148 ? -3.958 31.364 32.206 1.00 11.16 159 SER A CA 1
ATOM 1134 C C . SER A 1 148 ? -3.034 30.255 32.661 1.00 14.81 159 SER A C 1
ATOM 1135 O O . SER A 1 148 ? -2.365 30.418 33.696 1.00 17.85 159 SER A O 1
ATOM 1138 N N . TRP A 1 149 ? -2.878 29.181 31.875 1.00 9.49 160 TRP A N 1
ATOM 1139 C CA . TRP A 1 149 ? -1.869 28.163 32.239 1.00 9.55 160 TRP A CA 1
ATOM 1140 C C . TRP A 1 149 ? -0.445 28.792 32.106 1.00 16.03 160 TRP A C 1
ATOM 1141 O O . TRP A 1 149 ? 0.386 28.626 33.005 1.00 9.41 160 TRP A O 1
ATOM 1152 N N . VAL A 1 150 ? -0.164 29.382 30.978 1.00 17.22 161 VAL A N 1
ATOM 1153 C CA . VAL A 1 150 ? 1.120 30.094 30.695 1.00 19.51 161 VAL A CA 1
ATOM 1154 C C . VAL A 1 150 ? 1.422 31.115 31.778 1.00 12.63 161 VAL A C 1
ATOM 1155 O O . VAL A 1 150 ? 2.547 31.148 32.321 1.00 12.37 161 VAL A O 1
ATOM 1159 N N . GLU A 1 151 ? 0.438 31.974 32.071 1.00 9.36 162 GLU A N 1
ATOM 1160 C CA . GLU A 1 151 ? 0.667 33.029 33.084 1.00 9.06 162 GLU A CA 1
ATOM 1161 C C . GLU A 1 151 ? 0.970 32.458 34.423 1.00 18.00 162 GLU A C 1
ATOM 1162 O O . GLU A 1 151 ? 1.942 32.882 35.068 1.00 21.06 162 GLU A O 1
ATOM 1168 N N . SER A 1 152 ? 0.210 31.455 34.894 1.00 14.86 163 SER A N 1
ATOM 1169 C CA . SER A 1 152 ? 0.535 30.667 36.048 1.00 21.28 163 SER A CA 1
ATOM 1170 C C . SER A 1 152 ? 1.917 29.993 36.072 1.00 15.70 163 SER A C 1
ATOM 1171 O O . SER A 1 152 ? 2.568 29.880 37.123 1.00 20.87 163 SER A O 1
ATOM 1174 N N . GLN A 1 153 ? 2.309 29.407 34.952 1.00 13.18 164 GLN A N 1
ATOM 1175 C CA . GLN A 1 153 ? 3.605 28.692 35.016 1.00 14.25 164 GLN A CA 1
ATOM 1176 C C . GLN A 1 153 ? 4.799 29.653 34.902 1.00 20.78 164 GLN A C 1
ATOM 1177 O O . GLN A 1 153 ? 5.944 29.227 35.054 1.00 22.07 164 GLN A O 1
ATOM 1183 N N . THR A 1 154 ? 4.513 30.896 34.564 1.00 17.48 165 THR A N 1
ATOM 1184 C CA . THR A 1 154 ? 5.585 31.872 34.331 1.00 15.96 165 THR A CA 1
ATOM 1185 C C . THR A 1 154 ? 5.627 33.023 35.322 1.00 26.17 165 THR A C 1
ATOM 1186 O O . THR A 1 154 ? 6.165 34.150 35.064 1.00 19.97 165 THR A O 1
ATOM 1190 N N . ASN A 1 155 ? 5.020 32.744 36.448 1.00 22.13 166 ASN A N 1
ATOM 1191 C CA . ASN A 1 155 ? 4.906 33.662 37.579 1.00 28.14 166 ASN A CA 1
ATOM 1192 C C . ASN A 1 155 ? 4.224 34.966 37.301 1.00 39.27 166 ASN A C 1
ATOM 1193 O O . ASN A 1 155 ? 4.498 36.027 37.898 1.00 30.09 166 ASN A O 1
ATOM 1198 N N . GLY A 1 156 ? 3.255 34.845 36.401 1.00 16.53 167 GLY A N 1
ATOM 1199 C CA . GLY A 1 156 ? 2.434 35.996 36.035 1.00 7.31 167 GLY A CA 1
ATOM 1200 C C . GLY A 1 156 ? 3.178 36.807 34.981 1.00 17.81 167 GLY A C 1
ATOM 1201 O O . GLY A 1 156 ? 2.605 37.870 34.688 1.00 19.46 167 GLY A O 1
ATOM 1202 N N . ILE A 1 157 ? 4.317 36.318 34.490 1.00 13.94 168 ILE A N 1
ATOM 1203 C CA . ILE A 1 157 ? 5.106 37.272 33.617 1.00 19.51 168 ILE A CA 1
ATOM 1204 C C . ILE A 1 157 ? 4.600 37.305 32.188 1.00 20.72 168 ILE A C 1
ATOM 1205 O O . ILE A 1 157 ? 4.519 38.363 31.489 1.00 16.49 168 ILE A O 1
ATOM 1210 N N . ILE A 1 158 ? 4.331 36.124 31.661 1.00 13.87 169 ILE A N 1
ATOM 1211 C CA . ILE A 1 158 ? 3.921 36.068 30.239 1.00 16.99 169 ILE A CA 1
ATOM 1212 C C . ILE A 1 158 ? 2.374 35.979 30.277 1.00 29.84 169 ILE A C 1
ATOM 1213 O O . ILE A 1 158 ? 1.859 34.961 30.685 1.00 13.47 169 ILE A O 1
ATOM 1218 N N . ARG A 1 159 ? 1.705 37.009 29.898 1.00 20.81 170 ARG A N 1
ATOM 1219 C CA . ARG A 1 159 ? 0.269 37.235 29.765 1.00 17.33 170 ARG A CA 1
ATOM 1220 C C . ARG A 1 159 ? -0.180 37.329 28.309 1.00 26.25 170 ARG A C 1
ATOM 1221 O O . ARG A 1 159 ? 0.637 37.688 27.447 1.00 18.90 170 ARG A O 1
ATOM 1229 N N . ASN A 1 160 ? -1.419 36.892 28.099 1.00 21.82 171 ASN A N 1
ATOM 1230 C CA . ASN A 1 160 ? -2.058 36.911 26.800 1.00 16.40 171 ASN A CA 1
ATOM 1231 C C . ASN A 1 160 ? -1.151 36.463 25.684 1.00 8.41 171 ASN A C 1
ATOM 1232 O O . ASN A 1 160 ? -1.014 37.037 24.642 1.00 18.57 171 ASN A O 1
ATOM 1237 N N . VAL A 1 161 ? -0.614 35.261 25.908 1.00 14.56 172 VAL A N 1
ATOM 1238 C CA . VAL A 1 161 ? 0.135 34.615 24.831 1.00 11.10 172 VAL A CA 1
ATOM 1239 C C . VAL A 1 161 ? -0.679 34.422 23.579 1.00 27.26 172 VAL A C 1
ATOM 1240 O O . VAL A 1 161 ? -0.113 34.701 22.514 1.00 26.30 172 VAL A O 1
ATOM 1244 N N . LEU A 1 162 ? -1.891 33.854 23.638 1.00 18.23 173 LEU A N 1
ATOM 1245 C CA . LEU A 1 162 ? -2.781 33.803 22.464 1.00 15.21 173 LEU A CA 1
ATOM 1246 C C . LEU A 1 162 ? -3.690 35.032 22.452 1.00 15.60 173 LEU A C 1
ATOM 1247 O O . LEU A 1 162 ? -4.432 35.327 23.392 1.00 19.26 173 LEU A O 1
ATOM 1252 N N . GLN A 1 163 ? -3.637 35.786 21.378 1.00 23.88 174 GLN A N 1
ATOM 1253 C CA . GLN A 1 163 ? -4.475 36.972 21.194 1.00 29.46 174 GLN A CA 1
ATOM 1254 C C . GLN A 1 163 ? -5.874 36.503 20.772 1.00 28.19 174 GLN A C 1
ATOM 1255 O O . GLN A 1 163 ? -6.076 35.387 20.261 1.00 25.82 174 GLN A O 1
ATOM 1258 N N . PRO A 1 164 ? -6.849 37.366 20.966 1.00 37.63 175 PRO A N 1
ATOM 1259 C CA . PRO A 1 164 ? -8.217 37.049 20.583 1.00 38.52 175 PRO A CA 1
ATOM 1260 C C . PRO A 1 164 ? -8.340 36.859 19.062 1.00 43.86 175 PRO A C 1
ATOM 1261 O O . PRO A 1 164 ? -7.696 37.490 18.209 1.00 28.80 175 PRO A O 1
ATOM 1265 N N . SER A 1 165 ? -9.224 35.937 18.797 1.00 47.44 176 SER A N 1
ATOM 1266 C CA . SER A 1 165 ? -9.526 35.219 17.567 1.00 58.95 176 SER A CA 1
ATOM 1267 C C . SER A 1 165 ? -8.294 34.708 16.862 1.00 50.17 176 SER A C 1
ATOM 1268 O O . SER A 1 165 ? -8.093 34.795 15.660 1.00 51.39 176 SER A O 1
ATOM 1271 N N . SER A 1 166 ? -7.440 34.102 17.702 1.00 43.97 177 SER A N 1
ATOM 1272 C CA . SER A 1 166 ? -6.362 33.257 17.158 1.00 27.26 177 SER A CA 1
ATOM 1273 C C . SER A 1 166 ? -6.726 31.792 17.385 1.00 28.51 177 SER A C 1
ATOM 1274 O O . SER A 1 166 ? -5.986 30.939 16.853 1.00 30.41 177 SER A O 1
ATOM 1277 N N . VAL A 1 167 ? -7.794 31.548 18.134 1.00 29.07 178 VAL A N 1
ATOM 1278 C CA . VAL A 1 167 ? -8.476 30.226 18.153 1.00 36.71 178 VAL A CA 1
ATOM 1279 C C . VAL A 1 167 ? -9.991 30.449 17.839 1.00 19.29 178 VAL A C 1
ATOM 1280 O O . VAL A 1 167 ? -10.590 31.506 18.086 1.00 23.17 178 VAL A O 1
ATOM 1284 N N . ASP A 1 168 ? -10.540 29.403 17.277 1.00 31.53 179 ASP A N 1
ATOM 1285 C CA . ASP A 1 168 ? -11.961 29.391 16.847 1.00 27.01 179 ASP A CA 1
ATOM 1286 C C . ASP A 1 168 ? -12.370 27.926 16.703 1.00 32.54 179 ASP A C 1
ATOM 1287 O O . ASP A 1 168 ? -11.542 27.010 16.866 1.00 27.29 179 ASP A O 1
ATOM 1292 N N . SER A 1 169 A -13.612 27.731 16.267 1.00 38.18 179 SER A N 1
ATOM 1293 C CA . SER A 1 169 A -14.203 26.370 16.275 1.00 38.92 179 SER A CA 1
ATOM 1294 C C . SER A 1 169 A -13.340 25.448 15.431 1.00 29.82 179 SER A C 1
ATOM 1295 O O . SER A 1 169 A -13.338 24.217 15.587 1.00 44.13 179 SER A O 1
ATOM 1298 N N . GLN A 1 170 B -12.584 26.110 14.558 1.00 18.85 179 GLN A N 1
ATOM 1299 C CA . GLN A 1 170 B -11.885 25.274 13.535 1.00 31.80 179 GLN A CA 1
ATOM 1300 C C . GLN A 1 170 B -10.526 24.851 14.047 1.00 42.84 179 GLN A C 1
ATOM 1301 O O . GLN A 1 170 B -9.929 23.913 13.491 1.00 43.50 179 GLN A O 1
ATOM 1307 N N . THR A 1 171 ? -10.032 25.549 15.071 1.00 39.66 180 THR A N 1
ATOM 1308 C CA . THR A 1 171 ? -8.634 25.215 15.554 1.00 19.66 180 THR A CA 1
ATOM 1309 C C . THR A 1 171 ? -8.512 23.740 15.827 1.00 27.39 180 THR A C 1
ATOM 1310 O O . THR A 1 171 ? -9.363 23.211 16.580 1.00 31.56 180 THR A O 1
ATOM 1314 N N . ALA A 1 172 ? -7.474 23.128 15.313 1.00 11.28 181 ALA A N 1
ATOM 1315 C CA . ALA A 1 172 ? -7.149 21.744 15.599 1.00 9.87 181 ALA A CA 1
ATOM 1316 C C . ALA A 1 172 ? -6.230 21.585 16.801 1.00 22.90 181 ALA A C 1
ATOM 1317 O O . ALA A 1 172 ? -6.555 20.814 17.709 1.00 25.38 181 ALA A O 1
ATOM 1319 N N . MET A 1 173 ? -5.041 22.200 16.673 1.00 32.71 182 MET A N 1
ATOM 1320 C CA . MET A 1 173 ? -3.963 22.030 17.701 1.00 20.05 182 MET A CA 1
ATOM 1321 C C . MET A 1 173 ? -3.143 23.303 17.816 1.00 19.64 182 MET A C 1
ATOM 1322 O O . MET A 1 173 ? -2.814 23.912 16.787 1.00 18.77 182 MET A O 1
ATOM 1327 N N . VAL A 1 174 ? -2.881 23.747 19.028 1.00 19.92 183 VAL A N 1
ATOM 1328 C CA . VAL A 1 174 ? -2.091 24.978 19.287 1.00 25.00 183 VAL A CA 1
ATOM 1329 C C . VAL A 1 174 ? -0.785 24.586 19.995 1.00 15.70 183 VAL A C 1
ATOM 1330 O O . VAL A 1 174 ? -0.842 23.873 20.993 1.00 13.84 183 VAL A O 1
ATOM 1334 N N . LEU A 1 175 ? 0.330 25.078 19.412 1.00 12.49 184 LEU A N 1
ATOM 1335 C CA . LEU A 1 175 ? 1.629 24.924 20.108 1.00 13.71 184 LEU A CA 1
ATOM 1336 C C . LEU A 1 175 ? 1.965 26.156 20.918 1.00 16.83 184 LEU A C 1
ATOM 1337 O O . LEU A 1 175 ? 2.034 27.256 20.317 1.00 17.99 184 LEU A O 1
ATOM 1342 N N . VAL A 1 176 ? 2.187 25.995 22.247 1.00 15.85 185 VAL A N 1
ATOM 1343 C CA . VAL A 1 176 ? 2.578 27.166 23.060 1.00 24.26 185 VAL A CA 1
ATOM 1344 C C . VAL A 1 176 ? 3.950 26.892 23.683 1.00 10.44 185 VAL A C 1
ATOM 1345 O O . VAL A 1 176 ? 4.222 25.819 24.214 1.00 14.44 185 VAL A O 1
ATOM 1349 N N . ASN A 1 177 ? 4.810 27.955 23.581 1.00 7.98 186 ASN A N 1
ATOM 1350 C CA . ASN A 1 177 ? 6.204 27.701 24.046 1.00 14.22 186 ASN A CA 1
ATOM 1351 C C . ASN A 1 177 ? 6.779 29.046 24.643 1.00 9.76 186 ASN A C 1
ATOM 1352 O O . ASN A 1 177 ? 7.118 29.939 23.915 1.00 10.97 186 ASN A O 1
ATOM 1357 N N . ALA A 1 178 ? 6.761 29.091 25.945 1.00 3.47 187 ALA A N 1
ATOM 1358 C CA . ALA A 1 178 ? 7.016 30.363 26.666 1.00 4.44 187 ALA A CA 1
ATOM 1359 C C . ALA A 1 178 ? 8.103 30.092 27.695 1.00 15.01 187 ALA A C 1
ATOM 1360 O O . ALA A 1 178 ? 8.194 29.012 28.315 1.00 17.67 187 ALA A O 1
ATOM 1362 N N . ILE A 1 179 ? 9.033 31.097 27.803 1.00 10.06 188 ILE A N 1
ATOM 1363 C CA . ILE A 1 179 ? 10.162 30.941 28.702 1.00 11.80 188 ILE A CA 1
ATOM 1364 C C . ILE A 1 179 ? 10.548 32.266 29.360 1.00 13.70 188 ILE A C 1
ATOM 1365 O O . ILE A 1 179 ? 10.487 33.340 28.771 1.00 18.26 188 ILE A O 1
ATOM 1370 N N . VAL A 1 180 ? 10.767 32.197 30.661 1.00 8.81 189 VAL A N 1
ATOM 1371 C CA . VAL A 1 180 ? 11.341 33.241 31.505 1.00 11.50 189 VAL A CA 1
ATOM 1372 C C . VAL A 1 180 ? 12.720 32.788 32.044 1.00 14.13 189 VAL A C 1
ATOM 1373 O O . VAL A 1 180 ? 12.900 31.636 32.447 1.00 13.57 189 VAL A O 1
ATOM 1377 N N . PHE A 1 181 ? 13.648 33.763 32.042 1.00 13.38 190 PHE A N 1
ATOM 1378 C CA . PHE A 1 181 ? 14.986 33.477 32.643 1.00 14.43 190 PHE A CA 1
ATOM 1379 C C . PHE A 1 181 ? 15.391 34.655 33.544 1.00 11.83 190 PHE A C 1
ATOM 1380 O O . PHE A 1 181 ? 15.137 35.815 33.196 1.00 8.16 190 PHE A O 1
ATOM 1388 N N . LYS A 1 182 ? 16.023 34.307 34.645 1.00 8.74 191 LYS A N 1
ATOM 1389 C CA . LYS A 1 182 ? 16.684 35.314 35.518 1.00 18.67 191 LYS A CA 1
ATOM 1390 C C . LYS A 1 182 ? 17.899 34.607 36.098 1.00 12.91 191 LYS A C 1
ATOM 1391 O O . LYS A 1 182 ? 17.814 33.454 36.480 1.00 13.75 191 LYS A O 1
ATOM 1397 N N . GLY A 1 183 ? 19.089 35.246 36.023 1.00 6.82 192 GLY A N 1
ATOM 1398 C CA . GLY A 1 183 ? 20.250 34.570 36.610 1.00 2.00 192 GLY A CA 1
ATOM 1399 C C . GLY A 1 183 ? 21.042 35.658 37.391 1.00 8.37 192 GLY A C 1
ATOM 1400 O O . GLY A 1 183 ? 20.960 36.853 37.047 1.00 16.76 192 GLY A O 1
ATOM 1401 N N . LEU A 1 184 ? 21.899 35.197 38.279 1.00 10.36 193 LEU A N 1
ATOM 1402 C CA . LEU A 1 184 ? 22.848 36.140 38.929 1.00 9.16 193 LEU A CA 1
ATOM 1403 C C . LEU A 1 184 ? 24.176 36.092 38.119 1.00 6.71 193 LEU A C 1
ATOM 1404 O O . LEU A 1 184 ? 24.625 34.972 37.838 1.00 6.78 193 LEU A O 1
ATOM 1409 N N . TRP A 1 185 ? 24.768 37.271 37.920 1.00 9.59 194 TRP A N 1
ATOM 1410 C CA . TRP A 1 185 ? 26.170 37.367 37.561 1.00 12.06 194 TRP A CA 1
ATOM 1411 C C . TRP A 1 185 ? 27.055 36.727 38.596 1.00 7.79 194 TRP A C 1
ATOM 1412 O O . TRP A 1 185 ? 26.787 36.689 39.839 1.00 14.72 194 TRP A O 1
ATOM 1423 N N . GLU A 1 186 ? 28.200 36.311 38.101 1.00 10.02 195 GLU A N 1
ATOM 1424 C CA . GLU A 1 186 ? 29.357 35.982 39.002 1.00 15.32 195 GLU A CA 1
ATOM 1425 C C . GLU A 1 186 ? 29.818 37.215 39.794 1.00 21.56 195 GLU A C 1
ATOM 1426 O O . GLU A 1 186 ? 29.932 37.167 41.049 1.00 13.20 195 GLU A O 1
ATOM 1432 N N . LYS A 1 187 ? 30.059 38.289 39.065 1.00 17.17 196 LYS A N 1
ATOM 1433 C CA . LYS A 1 187 ? 30.440 39.621 39.573 1.00 8.80 196 LYS A CA 1
ATOM 1434 C C . LYS A 1 187 ? 29.293 40.616 39.406 1.00 3.03 196 LYS A C 1
ATOM 1435 O O . LYS A 1 187 ? 28.941 41.040 38.298 1.00 11.55 196 LYS A O 1
ATOM 1441 N N . ALA A 1 188 ? 28.737 40.987 40.551 1.00 6.78 197 ALA A N 1
ATOM 1442 C CA . ALA A 1 188 ? 27.595 41.917 40.536 1.00 5.09 197 ALA A CA 1
ATOM 1443 C C . ALA A 1 188 ? 28.056 43.296 40.119 1.00 16.69 197 ALA A C 1
ATOM 1444 O O . ALA A 1 188 ? 29.183 43.751 40.390 1.00 15.46 197 ALA A O 1
ATOM 1446 N N . PHE A 1 189 ? 27.217 44.035 39.467 1.00 10.33 198 PHE A N 1
ATOM 1447 C CA . PHE A 1 189 ? 27.340 45.509 39.399 1.00 7.37 198 PHE A CA 1
ATOM 1448 C C . PHE A 1 189 ? 26.760 46.090 40.687 1.00 21.74 198 PHE A C 1
ATOM 1449 O O . PHE A 1 189 ? 25.763 45.563 41.254 1.00 11.56 198 PHE A O 1
ATOM 1457 N N . LYS A 1 190 ? 27.295 47.195 41.203 1.00 14.39 199 LYS A N 1
ATOM 1458 C CA . LYS A 1 190 ? 26.665 47.806 42.394 1.00 17.14 199 LYS A CA 1
ATOM 1459 C C . LYS A 1 190 ? 25.542 48.746 41.993 1.00 11.53 199 LYS A C 1
ATOM 1460 O O . LYS A 1 190 ? 25.703 49.540 41.030 1.00 10.34 199 LYS A O 1
ATOM 1466 N N . ASP A 1 191 ? 24.431 48.720 42.755 1.00 10.94 200 ASP A N 1
ATOM 1467 C CA . ASP A 1 191 ? 23.332 49.618 42.267 1.00 7.29 200 ASP A CA 1
ATOM 1468 C C . ASP A 1 191 ? 23.837 51.071 42.231 1.00 20.35 200 ASP A C 1
ATOM 1469 O O . ASP A 1 191 ? 23.298 51.862 41.473 1.00 13.52 200 ASP A O 1
ATOM 1474 N N . GLU A 1 192 ? 24.772 51.355 43.161 1.00 17.09 201 GLU A N 1
ATOM 1475 C CA . GLU A 1 192 ? 25.071 52.821 43.308 1.00 12.00 201 GLU A CA 1
ATOM 1476 C C . GLU A 1 192 ? 25.738 53.300 42.059 1.00 19.91 201 GLU A C 1
ATOM 1477 O O . GLU A 1 192 ? 25.781 54.528 41.782 1.00 25.15 201 GLU A O 1
ATOM 1483 N N . ASP A 1 193 ? 26.317 52.382 41.283 1.00 16.09 202 ASP A N 1
ATOM 1484 C CA . ASP A 1 193 ? 27.115 52.713 40.079 1.00 7.47 202 ASP A CA 1
ATOM 1485 C C . ASP A 1 193 ? 26.345 52.809 38.819 1.00 12.67 202 ASP A C 1
ATOM 1486 O O . ASP A 1 193 ? 26.999 53.079 37.781 1.00 16.03 202 ASP A O 1
ATOM 1491 N N . THR A 1 194 ? 25.052 52.541 38.866 1.00 13.96 203 THR A N 1
ATOM 1492 C CA . THR A 1 194 ? 24.157 52.581 37.708 1.00 13.53 203 THR A CA 1
ATOM 1493 C C . THR A 1 194 ? 23.704 54.026 37.505 1.00 12.98 203 THR A C 1
ATOM 1494 O O . THR A 1 194 ? 23.386 54.625 38.523 1.00 20.60 203 THR A O 1
ATOM 1498 N N . GLN A 1 195 ? 23.745 54.542 36.292 1.00 11.57 204 GLN A N 1
ATOM 1499 C CA . GLN A 1 195 ? 23.510 55.996 36.074 1.00 22.01 204 GLN A CA 1
ATOM 1500 C C . GLN A 1 195 ? 22.744 56.118 34.774 1.00 12.29 204 GLN A C 1
ATOM 1501 O O . GLN A 1 195 ? 23.021 55.304 33.861 1.00 19.08 204 GLN A O 1
ATOM 1507 N N . ALA A 1 196 ? 21.948 57.157 34.639 1.00 11.57 205 ALA A N 1
ATOM 1508 C CA . ALA A 1 196 ? 21.299 57.483 33.354 1.00 12.27 205 ALA A CA 1
ATOM 1509 C C . ALA A 1 196 ? 22.370 57.885 32.349 1.00 32.57 205 ALA A C 1
ATOM 1510 O O . ALA A 1 196 ? 23.166 58.754 32.719 1.00 29.11 205 ALA A O 1
ATOM 1512 N N . MET A 1 197 ? 22.473 57.319 31.178 1.00 19.50 206 MET A N 1
ATOM 1513 C CA . MET A 1 197 ? 23.391 57.716 30.083 1.00 12.41 206 MET A CA 1
ATOM 1514 C C . MET A 1 197 ? 22.638 57.505 28.798 1.00 14.92 206 MET A C 1
ATOM 1515 O O . MET A 1 197 ? 21.689 56.658 28.720 1.00 20.36 206 MET A O 1
ATOM 1520 N N . PRO A 1 198 ? 23.040 58.247 27.777 1.00 12.99 207 PRO A N 1
ATOM 1521 C CA . PRO A 1 198 ? 22.384 58.142 26.482 1.00 14.65 207 PRO A CA 1
ATOM 1522 C C . PRO A 1 198 ? 22.745 56.815 25.818 1.00 27.80 207 PRO A C 1
ATOM 1523 O O . PRO A 1 198 ? 23.852 56.307 25.862 1.00 18.64 207 PRO A O 1
ATOM 1527 N N . PHE A 1 199 ? 21.712 56.250 25.204 1.00 15.25 208 PHE A N 1
ATOM 1528 C CA . PHE A 1 199 ? 21.906 55.058 24.364 1.00 22.14 208 PHE A CA 1
ATOM 1529 C C . PHE A 1 199 ? 21.681 55.590 22.946 1.00 15.71 208 PHE A C 1
ATOM 1530 O O . PHE A 1 199 ? 20.590 56.163 22.770 1.00 19.21 208 PHE A O 1
ATOM 1538 N N . ARG A 1 200 ? 22.668 55.390 22.125 1.00 16.12 209 ARG A N 1
ATOM 1539 C CA . ARG A 1 200 ? 22.657 55.896 20.726 1.00 26.99 209 ARG A CA 1
ATOM 1540 C C . ARG A 1 200 ? 22.081 54.867 19.784 1.00 16.60 209 ARG A C 1
ATOM 1541 O O . ARG A 1 200 ? 22.726 53.897 19.351 1.00 22.24 209 ARG A O 1
ATOM 1549 N N . VAL A 1 201 ? 20.783 55.004 19.560 1.00 28.54 210 VAL A N 1
ATOM 1550 C CA . VAL A 1 201 ? 20.010 54.075 18.739 1.00 56.81 210 VAL A CA 1
ATOM 1551 C C . VAL A 1 201 ? 20.543 54.245 17.301 1.00 42.30 210 VAL A C 1
ATOM 1552 O O . VAL A 1 201 ? 20.894 53.271 16.626 1.00 49.33 210 VAL A O 1
ATOM 1556 N N . THR A 1 202 ? 20.585 55.492 16.904 1.00 26.21 211 THR A N 1
ATOM 1557 C CA . THR A 1 202 ? 21.260 55.929 15.678 1.00 29.66 211 THR A CA 1
ATOM 1558 C C . THR A 1 202 ? 22.263 57.039 15.959 1.00 63.72 211 THR A C 1
ATOM 1559 O O . THR A 1 202 ? 22.392 57.636 17.037 1.00 61.83 211 THR A O 1
ATOM 1563 N N . GLU A 1 203 ? 22.988 57.378 14.901 1.00 73.44 212 GLU A N 1
ATOM 1564 C CA . GLU A 1 203 ? 23.801 58.584 14.789 1.00 65.34 212 GLU A CA 1
ATOM 1565 C C . GLU A 1 203 ? 23.065 59.851 15.177 1.00 73.39 212 GLU A C 1
ATOM 1566 O O . GLU A 1 203 ? 23.690 60.785 15.731 1.00 59.32 212 GLU A O 1
ATOM 1567 N N . GLN A 1 204 ? 21.778 59.880 14.877 1.00 70.08 213 GLN A N 1
ATOM 1568 C CA . GLN A 1 204 ? 20.938 61.079 15.062 1.00 90.71 213 GLN A CA 1
ATOM 1569 C C . GLN A 1 204 ? 19.859 60.908 16.119 1.00 86.07 213 GLN A C 1
ATOM 1570 O O . GLN A 1 204 ? 18.766 61.533 16.057 1.00 81.19 213 GLN A O 1
ATOM 1571 N N . GLU A 1 205 ? 20.097 60.057 17.112 1.00 55.99 214 GLU A N 1
ATOM 1572 C CA . GLU A 1 205 ? 19.009 59.709 18.044 1.00 46.26 214 GLU A CA 1
ATOM 1573 C C . GLU A 1 205 ? 19.542 58.910 19.225 1.00 48.59 214 GLU A C 1
ATOM 1574 O O . GLU A 1 205 ? 20.310 57.944 19.078 1.00 43.84 214 GLU A O 1
ATOM 1576 N N . SER A 1 206 ? 19.125 59.349 20.384 1.00 38.80 215 SER A N 1
ATOM 1577 C CA . SER A 1 206 ? 19.546 58.924 21.700 1.00 33.84 215 SER A CA 1
ATOM 1578 C C . SER A 1 206 ? 18.315 58.905 22.626 1.00 34.97 215 SER A C 1
ATOM 1579 O O . SER A 1 206 ? 17.407 59.705 22.437 1.00 39.33 215 SER A O 1
ATOM 1582 N N . LYS A 1 207 ? 18.445 58.017 23.587 1.00 35.06 216 LYS A N 1
ATOM 1583 C CA . LYS A 1 207 ? 17.344 57.774 24.584 1.00 35.67 216 LYS A CA 1
ATOM 1584 C C . LYS A 1 207 ? 18.132 57.482 25.880 1.00 31.44 216 LYS A C 1
ATOM 1585 O O . LYS A 1 207 ? 19.154 56.775 25.757 1.00 32.91 216 LYS A O 1
ATOM 1591 N N . PRO A 1 208 ? 17.710 58.034 26.978 1.00 31.99 217 PRO A N 1
ATOM 1592 C CA . PRO A 1 208 ? 18.424 57.867 28.258 1.00 35.10 217 PRO A CA 1
ATOM 1593 C C . PRO A 1 208 ? 18.078 56.470 28.789 1.00 21.75 217 PRO A C 1
ATOM 1594 O O . PRO A 1 208 ? 16.937 56.057 28.626 1.00 31.62 217 PRO A O 1
ATOM 1598 N N . VAL A 1 209 ? 19.077 55.754 29.271 1.00 16.07 218 VAL A N 1
ATOM 1599 C CA . VAL A 1 209 ? 18.890 54.409 29.827 1.00 18.78 218 VAL A CA 1
ATOM 1600 C C . VAL A 1 209 ? 19.655 54.310 31.141 1.00 22.68 218 VAL A C 1
ATOM 1601 O O . VAL A 1 209 ? 20.572 55.099 31.433 1.00 21.04 218 VAL A O 1
ATOM 1605 N N . GLN A 1 210 ? 19.239 53.352 31.930 1.00 16.14 219 GLN A N 1
ATOM 1606 C CA . GLN A 1 210 ? 20.017 53.077 33.193 1.00 15.54 219 GLN A CA 1
ATOM 1607 C C . GLN A 1 210 ? 21.193 52.221 32.809 1.00 20.61 219 GLN A C 1
ATOM 1608 O O . GLN A 1 210 ? 20.980 51.075 32.386 1.00 12.04 219 GLN A O 1
ATOM 1614 N N . MET A 1 211 ? 22.355 52.751 32.946 1.00 10.38 220 MET A N 1
ATOM 1615 C CA . MET A 1 211 ? 23.585 52.084 32.392 1.00 14.92 220 MET A CA 1
ATOM 1616 C C . MET A 1 211 ? 24.293 51.507 33.614 1.00 16.45 220 MET A C 1
ATOM 1617 O O . MET A 1 211 ? 24.671 52.270 34.537 1.00 17.02 220 MET A O 1
ATOM 1622 N N . MET A 1 212 ? 24.510 50.187 33.644 1.00 2.00 221 MET A N 1
ATOM 1623 C CA . MET A 1 212 ? 25.207 49.617 34.730 1.00 2.00 221 MET A CA 1
ATOM 1624 C C . MET A 1 212 ? 26.725 49.775 34.479 1.00 9.15 221 MET A C 1
ATOM 1625 O O . MET A 1 212 ? 27.050 49.871 33.297 1.00 13.30 221 MET A O 1
ATOM 1630 N N . TYR A 1 213 ? 27.501 49.702 35.546 1.00 12.39 222 TYR A N 1
ATOM 1631 C CA . TYR A 1 213 ? 28.996 49.922 35.407 1.00 12.36 222 TYR A CA 1
ATOM 1632 C C . TYR A 1 213 ? 29.751 49.094 36.408 1.00 7.94 222 TYR A C 1
ATOM 1633 O O . TYR A 1 213 ? 29.433 48.978 37.625 1.00 13.38 222 TYR A O 1
ATOM 1642 N N . GLN A 1 214 ? 30.842 48.473 35.983 1.00 8.95 223 GLN A N 1
ATOM 1643 C CA . GLN A 1 214 ? 31.816 47.905 36.926 1.00 15.40 223 GLN A CA 1
ATOM 1644 C C . GLN A 1 214 ? 33.183 47.838 36.233 1.00 8.31 223 GLN A C 1
ATOM 1645 O O . GLN A 1 214 ? 33.270 47.890 34.997 1.00 10.54 223 GLN A O 1
ATOM 1651 N N . ILE A 1 215 ? 34.219 47.729 37.020 1.00 14.59 224 ILE A N 1
ATOM 1652 C CA . ILE A 1 215 ? 35.560 47.363 36.539 1.00 19.00 224 ILE A CA 1
ATOM 1653 C C . ILE A 1 215 ? 35.882 45.962 37.043 1.00 19.85 224 ILE A C 1
ATOM 1654 O O . ILE A 1 215 ? 35.650 45.642 38.195 1.00 19.90 224 ILE A O 1
ATOM 1659 N N . GLY A 1 216 ? 36.366 45.105 36.151 1.00 16.03 225 GLY A N 1
ATOM 1660 C CA . GLY A 1 216 ? 36.588 43.716 36.580 1.00 14.21 225 GLY A CA 1
ATOM 1661 C C . GLY A 1 216 ? 37.440 43.075 35.488 1.00 16.56 225 GLY A C 1
ATOM 1662 O O . GLY A 1 216 ? 37.701 43.663 34.460 1.00 14.14 225 GLY A O 1
ATOM 1663 N N . LEU A 1 217 ? 37.915 41.911 35.827 1.00 14.91 226 LEU A N 1
ATOM 1664 C CA . LEU A 1 217 ? 38.622 40.946 35.033 1.00 21.10 226 LEU A CA 1
ATOM 1665 C C . LEU A 1 217 ? 37.662 40.124 34.212 1.00 21.20 226 LEU A C 1
ATOM 1666 O O . LEU A 1 217 ? 36.894 39.358 34.800 1.00 16.28 226 LEU A O 1
ATOM 1671 N N . PHE A 1 218 ? 37.668 40.342 32.900 1.00 8.21 227 PHE A N 1
ATOM 1672 C CA . PHE A 1 218 ? 36.651 39.640 32.040 1.00 8.38 227 PHE A CA 1
ATOM 1673 C C . PHE A 1 218 ? 37.376 39.148 30.804 1.00 23.92 227 PHE A C 1
ATOM 1674 O O . PHE A 1 218 ? 38.342 39.834 30.408 1.00 17.31 227 PHE A O 1
ATOM 1682 N N . ARG A 1 219 ? 36.885 38.089 30.190 1.00 16.14 228 ARG A N 1
ATOM 1683 C CA . ARG A 1 219 ? 37.389 37.728 28.856 1.00 11.99 228 ARG A CA 1
ATOM 1684 C C . ARG A 1 219 ? 36.788 38.612 27.774 1.00 20.04 228 ARG A C 1
ATOM 1685 O O . ARG A 1 219 ? 35.579 38.813 27.666 1.00 13.11 228 ARG A O 1
ATOM 1693 N N . VAL A 1 220 ? 37.699 39.131 26.950 1.00 14.98 229 VAL A N 1
ATOM 1694 C CA . VAL A 1 220 ? 37.448 40.094 25.888 1.00 15.79 229 VAL A CA 1
ATOM 1695 C C . VAL A 1 220 ? 38.297 39.657 24.659 1.00 21.80 229 VAL A C 1
ATOM 1696 O O . VAL A 1 220 ? 39.417 39.191 24.830 1.00 17.18 229 VAL A O 1
ATOM 1700 N N . ALA A 1 221 ? 37.735 39.877 23.499 1.00 13.29 230 ALA A N 1
ATOM 1701 C CA . ALA A 1 221 ? 38.483 39.765 22.236 1.00 9.86 230 ALA A CA 1
ATOM 1702 C C . ALA A 1 221 ? 38.251 41.054 21.449 1.00 21.83 230 ALA A C 1
ATOM 1703 O O . ALA A 1 221 ? 37.096 41.543 21.352 1.00 22.59 230 ALA A O 1
ATOM 1705 N N . SER A 1 222 ? 39.321 41.491 20.792 1.00 11.32 231 SER A N 1
ATOM 1706 C CA . SER A 1 222 ? 39.154 42.681 19.898 1.00 12.32 231 SER A CA 1
ATOM 1707 C C . SER A 1 222 ? 39.384 42.186 18.488 1.00 10.80 231 SER A C 1
ATOM 1708 O O . SER A 1 222 ? 40.381 41.459 18.259 1.00 27.40 231 SER A O 1
ATOM 1711 N N . MET A 1 223 ? 38.443 42.411 17.633 1.00 13.87 232 MET A N 1
ATOM 1712 C CA . MET A 1 223 ? 38.509 41.809 16.273 1.00 26.13 232 MET A CA 1
ATOM 1713 C C . MET A 1 223 ? 38.684 43.079 15.401 1.00 41.35 232 MET A C 1
ATOM 1714 O O . MET A 1 223 ? 37.661 43.566 14.908 1.00 25.98 232 MET A O 1
ATOM 1719 N N . ALA A 1 224 ? 39.920 43.583 15.283 1.00 32.53 233 ALA A N 1
ATOM 1720 C CA . ALA A 1 224 ? 40.143 44.883 14.585 1.00 34.99 233 ALA A CA 1
ATOM 1721 C C . ALA A 1 224 ? 39.672 44.821 13.128 1.00 39.25 233 ALA A C 1
ATOM 1722 O O . ALA A 1 224 ? 39.064 45.747 12.520 1.00 25.55 233 ALA A O 1
ATOM 1724 N N . SER A 1 225 ? 39.848 43.651 12.530 1.00 34.71 234 SER A N 1
ATOM 1725 C CA . SER A 1 225 ? 39.382 43.393 11.178 1.00 39.20 234 SER A CA 1
ATOM 1726 C C . SER A 1 225 ? 37.883 43.524 11.031 1.00 33.67 234 SER A C 1
ATOM 1727 O O . SER A 1 225 ? 37.400 43.755 9.918 1.00 34.08 234 SER A O 1
ATOM 1730 N N . GLU A 1 226 ? 37.140 43.259 12.096 1.00 25.25 235 GLU A N 1
ATOM 1731 C CA . GLU A 1 226 ? 35.650 43.273 11.878 1.00 19.90 235 GLU A CA 1
ATOM 1732 C C . GLU A 1 226 ? 35.155 44.520 12.558 1.00 14.44 235 GLU A C 1
ATOM 1733 O O . GLU A 1 226 ? 33.959 44.810 12.601 1.00 22.95 235 GLU A O 1
ATOM 1739 N N . LYS A 1 227 ? 36.119 45.267 13.123 1.00 10.56 236 LYS A N 1
ATOM 1740 C CA . LYS A 1 227 ? 35.761 46.504 13.805 1.00 10.20 236 LYS A CA 1
ATOM 1741 C C . LYS A 1 227 ? 34.726 46.193 14.931 1.00 17.99 236 LYS A C 1
ATOM 1742 O O . LYS A 1 227 ? 33.643 46.805 15.047 1.00 15.58 236 LYS A O 1
ATOM 1748 N N . MET A 1 228 ? 35.117 45.347 15.871 1.00 6.47 237 MET A N 1
ATOM 1749 C CA . MET A 1 228 ? 34.122 45.017 16.927 1.00 9.82 237 MET A CA 1
ATOM 1750 C C . MET A 1 228 ? 34.908 44.468 18.079 1.00 13.53 237 MET A C 1
ATOM 1751 O O . MET A 1 228 ? 36.054 44.059 17.855 1.00 13.84 237 MET A O 1
ATOM 1756 N N . LYS A 1 229 ? 34.222 44.389 19.214 1.00 10.01 238 LYS A N 1
ATOM 1757 C CA . LYS A 1 229 ? 34.760 43.720 20.404 1.00 18.92 238 LYS A CA 1
ATOM 1758 C C . LYS A 1 229 ? 33.667 42.767 20.978 1.00 10.38 238 LYS A C 1
ATOM 1759 O O . LYS A 1 229 ? 32.512 43.090 20.810 1.00 15.48 238 LYS A O 1
ATOM 1765 N N . ILE A 1 230 ? 34.133 41.709 21.573 1.00 11.32 239 ILE A N 1
ATOM 1766 C CA . ILE A 1 230 ? 33.218 40.754 22.227 1.00 9.93 239 ILE A CA 1
ATOM 1767 C C . ILE A 1 230 ? 33.628 40.687 23.698 1.00 10.22 239 ILE A C 1
ATOM 1768 O O . ILE A 1 230 ? 34.825 40.488 23.993 1.00 14.99 239 ILE A O 1
ATOM 1773 N N . LEU A 1 231 ? 32.655 40.808 24.572 1.00 19.13 240 LEU A N 1
ATOM 1774 C CA . LEU A 1 231 ? 32.805 40.595 26.009 1.00 20.64 240 LEU A CA 1
ATOM 1775 C C . LEU A 1 231 ? 32.060 39.327 26.469 1.00 12.47 240 LEU A C 1
ATOM 1776 O O . LEU A 1 231 ? 30.925 39.172 26.042 1.00 11.85 240 LEU A O 1
ATOM 1781 N N . GLU A 1 232 ? 32.692 38.611 27.391 1.00 12.51 241 GLU A N 1
ATOM 1782 C CA . GLU A 1 232 ? 32.025 37.487 28.048 1.00 11.02 241 GLU A CA 1
ATOM 1783 C C . GLU A 1 232 ? 31.799 37.836 29.522 1.00 20.27 241 GLU A C 1
ATOM 1784 O O . GLU A 1 232 ? 32.763 38.095 30.229 1.00 11.19 241 GLU A O 1
ATOM 1790 N N . LEU A 1 233 ? 30.539 37.803 29.947 1.00 10.50 242 LEU A N 1
ATOM 1791 C CA . LEU A 1 233 ? 30.169 37.915 31.374 1.00 2.00 242 LEU A CA 1
ATOM 1792 C C . LEU A 1 233 ? 29.578 36.589 31.856 1.00 8.90 242 LEU A C 1
ATOM 1793 O O . LEU A 1 233 ? 28.489 36.238 31.439 1.00 12.39 242 LEU A O 1
ATOM 1798 N N . PRO A 1 234 ? 30.291 35.945 32.733 1.00 13.28 243 PRO A N 1
ATOM 1799 C CA . PRO A 1 234 ? 29.852 34.671 33.351 1.00 11.80 243 PRO A CA 1
ATOM 1800 C C . PRO A 1 234 ? 28.706 34.861 34.348 1.00 14.78 243 PRO A C 1
ATOM 1801 O O . PRO A 1 234 ? 28.563 35.882 35.087 1.00 12.74 243 PRO A O 1
ATOM 1805 N N . PHE A 1 235 ? 27.805 33.852 34.317 1.00 6.65 244 PHE A N 1
ATOM 1806 C CA . PHE A 1 235 ? 26.698 33.776 35.322 1.00 6.59 244 PHE A CA 1
ATOM 1807 C C . PHE A 1 235 ? 27.260 33.047 36.514 1.00 9.24 244 PHE A C 1
ATOM 1808 O O . PHE A 1 235 ? 28.271 32.284 36.373 1.00 11.32 244 PHE A O 1
ATOM 1816 N N . ALA A 1 236 ? 26.715 33.289 37.711 1.00 12.58 245 ALA A N 1
ATOM 1817 C CA . ALA A 1 236 ? 27.203 32.536 38.900 1.00 12.30 245 ALA A CA 1
ATOM 1818 C C . ALA A 1 236 ? 26.951 31.045 38.701 1.00 26.81 245 ALA A C 1
ATOM 1819 O O . ALA A 1 236 ? 26.004 30.598 38.022 1.00 21.41 245 ALA A O 1
ATOM 1821 N N . SER A 1 237 A 27.808 30.293 39.275 1.00 19.03 245 SER A N 1
ATOM 1822 C CA . SER A 1 237 A 28.044 28.870 39.213 1.00 32.18 245 SER A CA 1
ATOM 1823 C C . SER A 1 237 A 28.532 28.222 37.968 1.00 15.47 245 SER A C 1
ATOM 1824 O O . SER A 1 237 A 28.637 26.991 37.857 1.00 16.35 245 SER A O 1
ATOM 1827 N N . GLY A 1 238 ? 29.021 29.021 37.035 1.00 15.82 246 GLY A N 1
ATOM 1828 C CA . GLY A 1 238 ? 29.980 28.645 36.033 1.00 5.19 246 GLY A CA 1
ATOM 1829 C C . GLY A 1 238 ? 29.360 27.724 35.023 1.00 11.48 246 GLY A C 1
ATOM 1830 O O . GLY A 1 238 ? 30.188 27.029 34.405 1.00 17.68 246 GLY A O 1
ATOM 1831 N N . THR A 1 239 ? 28.057 27.760 34.812 1.00 16.15 247 THR A N 1
ATOM 1832 C CA . THR A 1 239 ? 27.511 26.924 33.685 1.00 18.05 247 THR A CA 1
ATOM 1833 C C . THR A 1 239 ? 26.981 27.607 32.468 1.00 16.46 247 THR A C 1
ATOM 1834 O O . THR A 1 239 ? 26.844 26.981 31.384 1.00 13.27 247 THR A O 1
ATOM 1838 N N . MET A 1 240 ? 26.710 28.886 32.543 1.00 11.87 248 MET A N 1
ATOM 1839 C CA . MET A 1 240 ? 26.340 29.793 31.472 1.00 9.52 248 MET A CA 1
ATOM 1840 C C . MET A 1 240 ? 27.123 31.109 31.420 1.00 21.83 248 MET A C 1
ATOM 1841 O O . MET A 1 240 ? 27.633 31.605 32.441 1.00 15.73 248 MET A O 1
ATOM 1846 N N . SER A 1 241 ? 27.121 31.740 30.254 1.00 12.34 249 SER A N 1
ATOM 1847 C CA . SER A 1 241 ? 27.779 33.079 30.132 1.00 2.13 249 SER A CA 1
ATOM 1848 C C . SER A 1 241 ? 26.998 33.870 29.139 1.00 14.06 249 SER A C 1
ATOM 1849 O O . SER A 1 241 ? 26.244 33.254 28.351 1.00 12.92 249 SER A O 1
ATOM 1852 N N . MET A 1 242 ? 27.158 35.182 29.217 1.00 14.30 250 MET A N 1
ATOM 1853 C CA . MET A 1 242 ? 26.585 36.071 28.208 1.00 12.27 250 MET A CA 1
ATOM 1854 C C . MET A 1 242 ? 27.721 36.632 27.335 1.00 17.32 250 MET A C 1
ATOM 1855 O O . MET A 1 242 ? 28.629 37.231 27.929 1.00 18.17 250 MET A O 1
ATOM 1860 N N . LEU A 1 243 ? 27.602 36.439 26.042 1.00 5.35 251 LEU A N 1
ATOM 1861 C CA . LEU A 1 243 ? 28.534 37.157 25.118 1.00 10.48 251 LEU A CA 1
ATOM 1862 C C . LEU A 1 243 ? 27.863 38.369 24.550 1.00 13.51 251 LEU A C 1
ATOM 1863 O O . LEU A 1 243 ? 26.696 38.300 24.102 1.00 10.75 251 LEU A O 1
ATOM 1868 N N . VAL A 1 244 ? 28.590 39.494 24.496 1.00 9.32 252 VAL A N 1
ATOM 1869 C CA . VAL A 1 244 ? 27.985 40.724 23.926 1.00 7.73 252 VAL A CA 1
ATOM 1870 C C . VAL A 1 244 ? 28.869 41.100 22.703 1.00 12.90 252 VAL A C 1
ATOM 1871 O O . VAL A 1 244 ? 30.093 41.249 22.904 1.00 16.08 252 VAL A O 1
ATOM 1875 N N . LEU A 1 245 ? 28.303 41.192 21.540 1.00 13.06 253 LEU A N 1
ATOM 1876 C CA . LEU A 1 245 ? 29.030 41.577 20.321 1.00 14.23 253 LEU A CA 1
ATOM 1877 C C . LEU A 1 245 ? 28.725 43.023 19.964 1.00 13.85 253 LEU A C 1
ATOM 1878 O O . LEU A 1 245 ? 27.616 43.390 19.579 1.00 9.81 253 LEU A O 1
ATOM 1883 N N . LEU A 1 246 ? 29.712 43.901 20.172 1.00 15.00 254 LEU A N 1
ATOM 1884 C CA . LEU A 1 246 ? 29.549 45.352 20.076 1.00 15.78 254 LEU A CA 1
ATOM 1885 C C . LEU A 1 246 ? 30.365 45.906 18.897 1.00 14.20 254 LEU A C 1
ATOM 1886 O O . LEU A 1 246 ? 31.615 45.820 18.943 1.00 11.10 254 LEU A O 1
ATOM 1891 N N . PRO A 1 247 ? 29.681 46.325 17.857 1.00 22.26 255 PRO A N 1
ATOM 1892 C CA . PRO A 1 247 ? 30.322 46.951 16.680 1.00 22.51 255 PRO A CA 1
ATOM 1893 C C . PRO A 1 247 ? 31.024 48.235 17.135 1.00 16.49 255 PRO A C 1
ATOM 1894 O O . PRO A 1 247 ? 30.499 48.835 18.059 1.00 13.83 255 PRO A O 1
ATOM 1898 N N . ASP A 1 248 ? 32.124 48.616 16.539 1.00 16.11 256 ASP A N 1
ATOM 1899 C CA . ASP A 1 248 ? 32.777 49.905 16.909 1.00 22.43 256 ASP A CA 1
ATOM 1900 C C . ASP A 1 248 ? 31.813 51.059 16.583 1.00 24.90 256 ASP A C 1
ATOM 1901 O O . ASP A 1 248 ? 31.657 51.947 17.431 1.00 32.17 256 ASP A O 1
ATOM 1906 N N . GLU A 1 249 A 31.130 50.974 15.435 1.00 29.24 256 GLU A N 1
ATOM 1907 C CA . GLU A 1 249 A 30.264 52.125 15.051 1.00 26.41 256 GLU A CA 1
ATOM 1908 C C . GLU A 1 249 A 28.786 51.857 15.314 1.00 27.55 256 GLU A C 1
ATOM 1909 O O . GLU A 1 249 A 28.324 50.732 15.174 1.00 30.49 256 GLU A O 1
ATOM 1912 N N . VAL A 1 250 ? 28.113 52.935 15.627 1.00 34.18 257 VAL A N 1
ATOM 1913 C CA . VAL A 1 250 ? 26.757 53.022 16.167 1.00 41.37 257 VAL A CA 1
ATOM 1914 C C . VAL A 1 250 ? 25.821 52.336 15.184 1.00 33.90 257 VAL A C 1
ATOM 1915 O O . VAL A 1 250 ? 24.613 52.271 15.408 1.00 50.01 257 VAL A O 1
ATOM 1919 N N . SER A 1 251 ? 26.402 51.905 14.071 1.00 36.00 258 SER A N 1
ATOM 1920 C CA . SER A 1 251 ? 25.574 51.400 12.957 1.00 26.42 258 SER A CA 1
ATOM 1921 C C . SER A 1 251 ? 26.399 50.385 12.198 1.00 46.17 258 SER A C 1
ATOM 1922 O O . SER A 1 251 ? 26.292 50.205 10.978 1.00 52.84 258 SER A O 1
ATOM 1925 N N . GLY A 1 252 ? 27.277 49.759 12.976 1.00 26.51 259 GLY A N 1
ATOM 1926 C CA . GLY A 1 252 ? 28.091 48.660 12.415 1.00 23.72 259 GLY A CA 1
ATOM 1927 C C . GLY A 1 252 ? 27.311 47.340 12.519 1.00 27.13 259 GLY A C 1
ATOM 1928 O O . GLY A 1 252 ? 27.794 46.248 12.112 1.00 24.59 259 GLY A O 1
ATOM 1929 N N . LEU A 1 253 ? 26.086 47.443 13.028 1.00 28.07 260 LEU A N 1
ATOM 1930 C CA . LEU A 1 253 ? 25.338 46.187 13.305 1.00 26.76 260 LEU A CA 1
ATOM 1931 C C . LEU A 1 253 ? 24.978 45.428 12.053 1.00 24.84 260 LEU A C 1
ATOM 1932 O O . LEU A 1 253 ? 25.037 44.182 11.935 1.00 24.12 260 LEU A O 1
ATOM 1937 N N . GLU A 1 254 ? 24.564 46.226 11.057 1.00 27.42 261 GLU A N 1
ATOM 1938 C CA . GLU A 1 254 ? 24.124 45.656 9.762 1.00 30.81 261 GLU A CA 1
ATOM 1939 C C . GLU A 1 254 ? 25.190 44.730 9.227 1.00 24.80 261 GLU A C 1
ATOM 1940 O O . GLU A 1 254 ? 24.963 43.544 8.937 1.00 23.35 261 GLU A O 1
ATOM 1943 N N . GLN A 1 255 ? 26.441 45.265 9.244 1.00 18.27 262 GLN A N 1
ATOM 1944 C CA . GLN A 1 255 ? 27.492 44.338 8.718 1.00 19.47 262 GLN A CA 1
ATOM 1945 C C . GLN A 1 255 ? 27.615 43.050 9.489 1.00 19.58 262 GLN A C 1
ATOM 1946 O O . GLN A 1 255 ? 27.771 41.922 8.915 1.00 28.20 262 GLN A O 1
ATOM 1949 N N . LEU A 1 256 ? 27.614 43.158 10.816 1.00 28.79 263 LEU A N 1
ATOM 1950 C CA . LEU A 1 256 ? 27.947 42.008 11.693 1.00 28.11 263 LEU A CA 1
ATOM 1951 C C . LEU A 1 256 ? 26.883 40.936 11.503 1.00 25.36 263 LEU A C 1
ATOM 1952 O O . LEU A 1 256 ? 27.094 39.694 11.382 1.00 19.77 263 LEU A O 1
ATOM 1957 N N . GLU A 1 257 ? 25.662 41.525 11.446 1.00 15.28 264 GLU A N 1
ATOM 1958 C CA . GLU A 1 257 ? 24.491 40.606 11.211 1.00 22.17 264 GLU A CA 1
ATOM 1959 C C . GLU A 1 257 ? 24.527 39.841 9.917 1.00 39.37 264 GLU A C 1
ATOM 1960 O O . GLU A 1 257 ? 24.021 38.678 9.880 1.00 31.50 264 GLU A O 1
ATOM 1966 N N . SER A 1 258 ? 25.077 40.418 8.865 1.00 36.55 265 SER A N 1
ATOM 1967 C CA . SER A 1 258 ? 25.294 39.716 7.565 1.00 25.35 265 SER A CA 1
ATOM 1968 C C . SER A 1 258 ? 26.266 38.559 7.672 1.00 21.65 265 SER A C 1
ATOM 1969 O O . SER A 1 258 ? 26.067 37.545 6.961 1.00 31.53 265 SER A O 1
ATOM 1972 N N . ILE A 1 259 ? 27.292 38.714 8.508 1.00 38.30 266 ILE A N 1
ATOM 1973 C CA . ILE A 1 259 ? 28.435 37.761 8.458 1.00 32.66 266 ILE A CA 1
ATOM 1974 C C . ILE A 1 259 ? 28.287 36.673 9.517 1.00 35.25 266 ILE A C 1
ATOM 1975 O O . ILE A 1 259 ? 28.716 35.547 9.244 1.00 33.79 266 ILE A O 1
ATOM 1980 N N . ILE A 1 260 ? 27.732 37.023 10.680 1.00 35.05 267 ILE A N 1
ATOM 1981 C CA . ILE A 1 260 ? 27.710 36.107 11.837 1.00 29.67 267 ILE A CA 1
ATOM 1982 C C . ILE A 1 260 ? 27.177 34.742 11.484 1.00 23.99 267 ILE A C 1
ATOM 1983 O O . ILE A 1 260 ? 26.183 34.526 10.755 1.00 21.56 267 ILE A O 1
ATOM 1988 N N . ASN A 1 261 ? 27.892 33.693 11.971 1.00 27.74 268 ASN A N 1
ATOM 1989 C CA . ASN A 1 261 ? 27.304 32.334 11.800 1.00 18.75 268 ASN A CA 1
ATOM 1990 C C . ASN A 1 261 ? 27.943 31.431 12.827 1.00 21.72 268 ASN A C 1
ATOM 1991 O O . ASN A 1 261 ? 28.858 31.947 13.492 1.00 24.83 268 ASN A O 1
ATOM 1996 N N . PHE A 1 262 ? 27.551 30.166 12.872 1.00 21.33 269 PHE A N 1
ATOM 1997 C CA . PHE A 1 262 ? 28.179 29.232 13.860 1.00 16.44 269 PHE A CA 1
ATOM 1998 C C . PHE A 1 262 ? 29.692 29.222 13.740 1.00 25.82 269 PHE A C 1
ATOM 1999 O O . PHE A 1 262 ? 30.412 29.314 14.754 1.00 25.02 269 PHE A O 1
ATOM 2007 N N . GLU A 1 263 ? 30.235 29.131 12.529 1.00 24.54 270 GLU A N 1
ATOM 2008 C CA . GLU A 1 263 ? 31.700 29.011 12.362 1.00 32.03 270 GLU A CA 1
ATOM 2009 C C . GLU A 1 263 ? 32.385 30.307 12.874 1.00 13.70 270 GLU A C 1
ATOM 2010 O O . GLU A 1 263 ? 33.360 30.240 13.590 1.00 19.02 270 GLU A O 1
ATOM 2016 N N . LYS A 1 264 ? 31.814 31.437 12.434 1.00 17.78 271 LYS A N 1
ATOM 2017 C CA . LYS A 1 264 ? 32.350 32.746 12.857 1.00 12.39 271 LYS A CA 1
ATOM 2018 C C . LYS A 1 264 ? 32.267 32.910 14.357 1.00 24.89 271 LYS A C 1
ATOM 2019 O O . LYS A 1 264 ? 33.256 33.342 14.981 1.00 15.32 271 LYS A O 1
ATOM 2025 N N . LEU A 1 265 ? 31.118 32.605 14.969 1.00 19.72 272 LEU A N 1
ATOM 2026 C CA . LEU A 1 265 ? 30.996 32.767 16.434 1.00 21.70 272 LEU A CA 1
ATOM 2027 C C . LEU A 1 265 ? 32.070 31.982 17.150 1.00 16.84 272 LEU A C 1
ATOM 2028 O O . LEU A 1 265 ? 32.721 32.474 18.116 1.00 24.18 272 LEU A O 1
ATOM 2033 N N . THR A 1 266 ? 32.249 30.774 16.682 1.00 20.38 273 THR A N 1
ATOM 2034 C CA . THR A 1 266 ? 33.231 29.838 17.270 1.00 28.70 273 THR A CA 1
ATOM 2035 C C . THR A 1 266 ? 34.646 30.396 17.118 1.00 33.30 273 THR A C 1
ATOM 2036 O O . THR A 1 266 ? 35.465 30.344 18.055 1.00 24.32 273 THR A O 1
ATOM 2040 N N . GLU A 1 267 ? 34.916 30.941 15.919 1.00 24.19 274 GLU A N 1
ATOM 2041 C CA . GLU A 1 267 ? 36.260 31.506 15.659 1.00 32.52 274 GLU A CA 1
ATOM 2042 C C . GLU A 1 267 ? 36.533 32.680 16.595 1.00 37.28 274 GLU A C 1
ATOM 2043 O O . GLU A 1 267 ? 37.565 32.706 17.284 1.00 29.51 274 GLU A O 1
ATOM 2046 N N . TRP A 1 268 ? 35.573 33.583 16.640 1.00 28.03 275 TRP A N 1
ATOM 2047 C CA . TRP A 1 268 ? 35.671 34.803 17.451 1.00 25.94 275 TRP A CA 1
ATOM 2048 C C . TRP A 1 268 ? 35.761 34.584 18.932 1.00 20.39 275 TRP A C 1
ATOM 2049 O O . TRP A 1 268 ? 36.171 35.530 19.676 1.00 26.69 275 TRP A O 1
ATOM 2060 N N . THR A 1 269 ? 35.325 33.423 19.409 1.00 14.54 276 THR A N 1
ATOM 2061 C CA . THR A 1 269 ? 35.197 33.259 20.880 1.00 20.12 276 THR A CA 1
ATOM 2062 C C . THR A 1 269 ? 36.146 32.191 21.364 1.00 39.77 276 THR A C 1
ATOM 2063 O O . THR A 1 269 ? 36.103 31.686 22.511 1.00 33.44 276 THR A O 1
ATOM 2067 N N . SER A 1 270 ? 37.021 31.845 20.422 1.00 31.39 277 SER A N 1
ATOM 2068 C CA . SER A 1 270 ? 38.036 30.808 20.742 1.00 30.25 277 SER A CA 1
ATOM 2069 C C . SER A 1 270 ? 38.986 31.334 21.830 1.00 38.91 277 SER A C 1
ATOM 2070 O O . SER A 1 270 ? 39.404 32.475 22.031 1.00 28.20 277 SER A O 1
ATOM 2073 N N . SER A 1 271 ? 39.338 30.407 22.678 1.00 43.70 278 SER A N 1
ATOM 2074 C CA . SER A 1 271 ? 40.443 30.308 23.595 1.00 27.84 278 SER A CA 1
ATOM 2075 C C . SER A 1 271 ? 41.625 31.106 23.056 1.00 39.30 278 SER A C 1
ATOM 2076 O O . SER A 1 271 ? 42.208 31.907 23.792 1.00 61.22 278 SER A O 1
ATOM 2079 N N . ASN A 1 272 ? 41.948 30.901 21.808 1.00 46.36 279 ASN A N 1
ATOM 2080 C CA . ASN A 1 272 ? 43.002 31.543 21.036 1.00 39.07 279 ASN A CA 1
ATOM 2081 C C . ASN A 1 272 ? 42.977 33.068 21.259 1.00 37.19 279 ASN A C 1
ATOM 2082 O O . ASN A 1 272 ? 43.966 33.631 21.663 1.00 52.99 279 ASN A O 1
ATOM 2084 N N . VAL A 1 273 ? 41.835 33.608 20.912 1.00 27.44 280 VAL A N 1
ATOM 2085 C CA . VAL A 1 273 ? 41.477 34.971 20.573 1.00 19.17 280 VAL A CA 1
ATOM 2086 C C . VAL A 1 273 ? 41.101 35.754 21.825 1.00 29.22 280 VAL A C 1
ATOM 2087 O O . VAL A 1 273 ? 41.211 36.974 21.945 1.00 29.46 280 VAL A O 1
ATOM 2091 N N . MET A 1 274 ? 40.469 35.042 22.775 1.00 35.61 281 MET A N 1
ATOM 2092 C CA . MET A 1 274 ? 39.891 35.818 23.917 1.00 40.26 281 MET A CA 1
ATOM 2093 C C . MET A 1 274 ? 40.910 35.855 25.046 1.00 34.20 281 MET A C 1
ATOM 2094 O O . MET A 1 274 ? 41.627 34.886 25.333 1.00 42.57 281 MET A O 1
ATOM 2099 N N . GLU A 1 275 A 40.935 36.983 25.737 1.00 19.34 281 GLU A N 1
ATOM 2100 C CA . GLU A 1 275 A 41.879 37.041 26.871 1.00 25.02 281 GLU A CA 1
ATOM 2101 C C . GLU A 1 275 A 41.287 37.841 28.009 1.00 19.07 281 GLU A C 1
ATOM 2102 O O . GLU A 1 275 A 40.550 38.802 27.739 1.00 17.92 281 GLU A O 1
ATOM 2105 N N . GLU A 1 276 B 41.681 37.396 29.193 1.00 21.45 281 GLU A N 1
ATOM 2106 C CA . GLU A 1 276 B 41.234 37.971 30.448 1.00 17.15 281 GLU A CA 1
ATOM 2107 C C . GLU A 1 276 B 41.968 39.300 30.655 1.00 28.37 281 GLU A C 1
ATOM 2108 O O . GLU A 1 276 B 43.197 39.341 30.775 1.00 19.44 281 GLU A O 1
ATOM 2111 N N . ARG A 1 277 ? 41.257 40.397 30.674 1.00 13.87 282 ARG A N 1
ATOM 2112 C CA . ARG A 1 277 ? 41.799 41.723 31.010 1.00 17.29 282 ARG A CA 1
ATOM 2113 C C . ARG A 1 277 ? 40.902 42.435 32.008 1.00 26.53 282 ARG A C 1
ATOM 2114 O O . ARG A 1 277 ? 39.688 42.243 32.051 1.00 14.46 282 ARG A O 1
ATOM 2122 N N . LYS A 1 278 ? 41.511 43.316 32.809 1.00 22.04 283 LYS A N 1
ATOM 2123 C CA . LYS A 1 278 ? 40.772 44.307 33.593 1.00 18.89 283 LYS A CA 1
ATOM 2124 C C . LYS A 1 278 ? 40.177 45.386 32.711 1.00 20.49 283 LYS A C 1
ATOM 2125 O O . LYS A 1 278 ? 40.926 46.123 32.059 1.00 26.58 283 LYS A O 1
ATOM 2131 N N . ILE A 1 279 ? 38.858 45.517 32.712 1.00 16.64 284 ILE A N 1
ATOM 2132 C CA . ILE A 1 279 ? 38.173 46.466 31.775 1.00 16.20 284 ILE A CA 1
ATOM 2133 C C . ILE A 1 279 ? 37.049 47.187 32.473 1.00 10.91 284 ILE A C 1
ATOM 2134 O O . ILE A 1 279 ? 36.485 46.790 33.531 1.00 14.30 284 ILE A O 1
ATOM 2139 N N . LYS A 1 280 ? 36.744 48.380 32.025 1.00 2.37 285 LYS A N 1
ATOM 2140 C CA . LYS A 1 280 ? 35.554 49.072 32.539 1.00 6.47 285 LYS A CA 1
ATOM 2141 C C . LYS A 1 280 ? 34.383 48.587 31.687 1.00 9.79 285 LYS A C 1
ATOM 2142 O O . LYS A 1 280 ? 34.430 48.775 30.428 1.00 14.77 285 LYS A O 1
ATOM 2148 N N . VAL A 1 281 ? 33.384 48.069 32.374 1.00 13.33 286 VAL A N 1
ATOM 2149 C CA . VAL A 1 281 ? 32.163 47.606 31.607 1.00 14.23 286 VAL A CA 1
ATOM 2150 C C . VAL A 1 281 ? 30.961 48.534 31.765 1.00 14.57 286 VAL A C 1
ATOM 2151 O O . VAL A 1 281 ? 30.553 48.743 32.928 1.00 17.06 286 VAL A O 1
ATOM 2155 N N . TYR A 1 282 ? 30.378 48.983 30.639 1.00 9.58 287 TYR A N 1
ATOM 2156 C CA . TYR A 1 282 ? 29.088 49.698 30.732 1.00 7.49 287 TYR A CA 1
ATOM 2157 C C . TYR A 1 282 ? 28.061 48.777 29.980 1.00 15.75 287 TYR A C 1
ATOM 2158 O O . TYR A 1 282 ? 28.312 48.552 28.792 1.00 8.08 287 TYR A O 1
ATOM 2167 N N . LEU A 1 283 ? 27.048 48.404 30.740 1.00 12.34 288 LEU A N 1
ATOM 2168 C CA . LEU A 1 283 ? 25.950 47.572 30.061 1.00 14.13 288 LEU A CA 1
ATOM 2169 C C . LEU A 1 283 ? 24.594 48.122 30.556 1.00 11.16 288 LEU A C 1
ATOM 2170 O O . LEU A 1 283 ? 24.433 48.407 31.737 1.00 17.14 288 LEU A O 1
ATOM 2175 N N . PRO A 1 284 ? 23.654 48.346 29.647 1.00 8.58 289 PRO A N 1
ATOM 2176 C CA . PRO A 1 284 ? 22.316 48.780 30.016 1.00 10.56 289 PRO A CA 1
ATOM 2177 C C . PRO A 1 284 ? 21.650 47.698 30.875 1.00 11.92 289 PRO A C 1
ATOM 2178 O O . PRO A 1 284 ? 21.860 46.497 30.583 1.00 8.30 289 PRO A O 1
ATOM 2182 N N . ARG A 1 285 ? 20.893 48.136 31.885 1.00 14.49 290 ARG A N 1
ATOM 2183 C CA . ARG A 1 285 ? 19.813 47.246 32.445 1.00 19.25 290 ARG A CA 1
ATOM 2184 C C . ARG A 1 285 ? 18.843 46.974 31.271 1.00 20.18 290 ARG A C 1
ATOM 2185 O O . ARG A 1 285 ? 18.504 47.863 30.475 1.00 19.11 290 ARG A O 1
ATOM 2193 N N . MET A 1 286 ? 18.424 45.735 31.098 1.00 18.72 291 MET A N 1
ATOM 2194 C CA . MET A 1 286 ? 17.628 45.374 29.890 1.00 19.53 291 MET A CA 1
ATOM 2195 C C . MET A 1 286 ? 16.443 44.491 30.424 1.00 18.44 291 MET A C 1
ATOM 2196 O O . MET A 1 286 ? 16.627 43.637 31.267 1.00 13.64 291 MET A O 1
ATOM 2201 N N . LYS A 1 287 ? 15.302 44.745 29.818 1.00 22.33 292 LYS A N 1
ATOM 2202 C CA . LYS A 1 287 ? 14.093 43.878 30.070 1.00 33.58 292 LYS A CA 1
ATOM 2203 C C . LYS A 1 287 ? 13.655 43.416 28.690 1.00 15.38 292 LYS A C 1
ATOM 2204 O O . LYS A 1 287 ? 13.110 44.228 27.923 1.00 19.59 292 LYS A O 1
ATOM 2209 N N . MET A 1 288 ? 14.057 42.200 28.329 1.00 9.00 293 MET A N 1
ATOM 2210 C CA . MET A 1 288 ? 13.785 41.759 26.914 1.00 7.09 293 MET A CA 1
ATOM 2211 C C . MET A 1 288 ? 12.494 40.908 27.017 1.00 18.44 293 MET A C 1
ATOM 2212 O O . MET A 1 288 ? 12.508 39.942 27.820 1.00 16.20 293 MET A O 1
ATOM 2217 N N . GLU A 1 289 ? 11.497 41.224 26.224 1.00 18.12 294 GLU A N 1
ATOM 2218 C CA . GLU A 1 289 ? 10.359 40.326 26.006 1.00 5.16 294 GLU A CA 1
ATOM 2219 C C . GLU A 1 289 ? 9.844 40.467 24.575 1.00 10.34 294 GLU A C 1
ATOM 2220 O O . GLU A 1 289 ? 9.505 41.567 24.140 1.00 12.68 294 GLU A O 1
ATOM 2226 N N . GLU A 1 290 ? 9.777 39.354 23.851 1.00 15.76 295 GLU A N 1
ATOM 2227 C CA . GLU A 1 290 ? 9.290 39.297 22.484 1.00 13.45 295 GLU A CA 1
ATOM 2228 C C . GLU A 1 290 ? 8.421 38.033 22.330 1.00 11.33 295 GLU A C 1
ATOM 2229 O O . GLU A 1 290 ? 8.727 37.006 22.919 1.00 10.89 295 GLU A O 1
ATOM 2235 N N . LYS A 1 291 ? 7.495 38.087 21.431 1.00 14.60 296 LYS A N 1
ATOM 2236 C CA . LYS A 1 291 ? 6.599 36.940 21.066 1.00 18.28 296 LYS A CA 1
ATOM 2237 C C . LYS A 1 291 ? 6.590 36.788 19.562 1.00 11.13 296 LYS A C 1
ATOM 2238 O O . LYS A 1 291 ? 6.552 37.828 18.891 1.00 23.62 296 LYS A O 1
ATOM 2244 N N . TYR A 1 292 ? 6.771 35.595 19.016 1.00 6.38 297 TYR A N 1
ATOM 2245 C CA . TYR A 1 292 ? 6.840 35.392 17.576 1.00 2.79 297 TYR A CA 1
ATOM 2246 C C . TYR A 1 292 ? 5.744 34.340 17.254 1.00 21.10 297 TYR A C 1
ATOM 2247 O O . TYR A 1 292 ? 5.613 33.386 18.049 1.00 21.21 297 TYR A O 1
ATOM 2256 N N . ASN A 1 293 ? 5.165 34.549 16.144 1.00 22.52 298 ASN A N 1
ATOM 2257 C CA . ASN A 1 293 ? 4.418 33.597 15.307 1.00 7.25 298 ASN A CA 1
ATOM 2258 C C . ASN A 1 293 ? 5.379 32.632 14.641 1.00 4.32 298 ASN A C 1
ATOM 2259 O O . ASN A 1 293 ? 5.914 32.885 13.552 1.00 11.14 298 ASN A O 1
ATOM 2264 N N . LEU A 1 294 ? 5.501 31.497 15.277 1.00 8.88 299 LEU A N 1
ATOM 2265 C CA . LEU A 1 294 ? 6.302 30.401 14.756 1.00 21.54 299 LEU A CA 1
ATOM 2266 C C . LEU A 1 294 ? 5.792 29.882 13.420 1.00 26.03 299 LEU A C 1
ATOM 2267 O O . LEU A 1 294 ? 6.625 29.309 12.694 1.00 24.37 299 LEU A O 1
ATOM 2272 N N . THR A 1 295 ? 4.522 30.064 13.111 1.00 19.14 300 THR A N 1
ATOM 2273 C CA . THR A 1 295 ? 4.062 29.538 11.791 1.00 15.76 300 THR A CA 1
ATOM 2274 C C . THR A 1 295 ? 4.825 30.189 10.634 1.00 22.27 300 THR A C 1
ATOM 2275 O O . THR A 1 295 ? 5.340 29.495 9.754 1.00 18.10 300 THR A O 1
ATOM 2279 N N . SER A 1 296 ? 4.807 31.515 10.623 1.00 22.54 301 SER A N 1
ATOM 2280 C CA . SER A 1 296 ? 5.404 32.254 9.499 1.00 26.16 301 SER A CA 1
ATOM 2281 C C . SER A 1 296 ? 6.887 31.917 9.382 1.00 26.09 301 SER A C 1
ATOM 2282 O O . SER A 1 296 ? 7.405 31.695 8.276 1.00 33.60 301 SER A O 1
ATOM 2285 N N . VAL A 1 297 ? 7.541 31.804 10.540 1.00 20.60 302 VAL A N 1
ATOM 2286 C CA . VAL A 1 297 ? 8.989 31.628 10.560 1.00 15.58 302 VAL A CA 1
ATOM 2287 C C . VAL A 1 297 ? 9.375 30.286 9.997 1.00 22.32 302 VAL A C 1
ATOM 2288 O O . VAL A 1 297 ? 10.139 30.222 9.028 1.00 18.94 302 VAL A O 1
ATOM 2292 N N . LEU A 1 298 ? 8.861 29.221 10.663 1.00 18.25 303 LEU A N 1
ATOM 2293 C CA . LEU A 1 298 ? 9.225 27.840 10.253 1.00 14.43 303 LEU A CA 1
ATOM 2294 C C . LEU A 1 298 ? 8.851 27.473 8.820 1.00 10.20 303 LEU A C 1
ATOM 2295 O O . LEU A 1 298 ? 9.521 26.634 8.147 1.00 10.34 303 LEU A O 1
ATOM 2300 N N . MET A 1 299 ? 7.699 28.014 8.408 1.00 19.37 304 MET A N 1
ATOM 2301 C CA . MET A 1 299 ? 7.209 27.893 7.035 1.00 25.71 304 MET A CA 1
ATOM 2302 C C . MET A 1 299 ? 8.171 28.586 6.033 1.00 28.70 304 MET A C 1
ATOM 2303 O O . MET A 1 299 ? 8.410 27.915 5.038 1.00 25.47 304 MET A O 1
ATOM 2308 N N . ALA A 1 300 ? 8.696 29.785 6.325 1.00 21.74 305 ALA A N 1
ATOM 2309 C CA . ALA A 1 300 ? 9.806 30.269 5.446 1.00 20.42 305 ALA A CA 1
ATOM 2310 C C . ALA A 1 300 ? 11.077 29.449 5.456 1.00 29.43 305 ALA A C 1
ATOM 2311 O O . ALA A 1 300 ? 11.880 29.403 4.485 1.00 32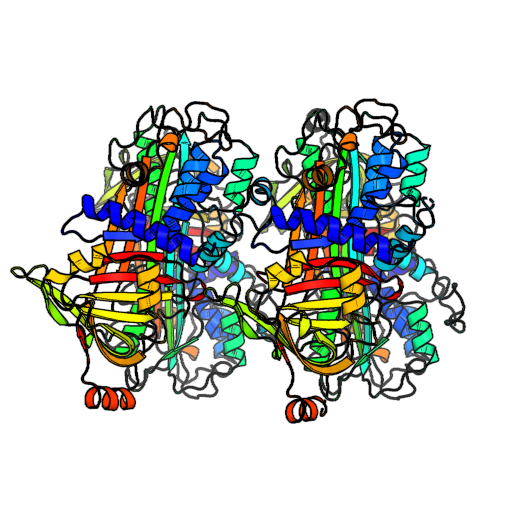.28 305 ALA A O 1
ATOM 2313 N N . MET A 1 301 ? 11.360 28.739 6.530 1.00 18.17 306 MET A N 1
ATOM 2314 C CA . MET A 1 301 ? 12.488 27.835 6.666 1.00 9.77 306 MET A CA 1
ATOM 2315 C C . MET A 1 301 ? 12.281 26.485 6.034 1.00 16.64 306 MET A C 1
ATOM 2316 O O . MET A 1 301 ? 13.244 25.732 5.865 1.00 19.57 306 MET A O 1
ATOM 2321 N N . GLY A 1 302 ? 11.061 26.078 5.672 1.00 14.49 307 GLY A N 1
ATOM 2322 C CA . GLY A 1 302 ? 10.905 24.806 5.005 1.00 8.07 307 GLY A CA 1
ATOM 2323 C C . GLY A 1 302 ? 10.050 23.831 5.780 1.00 21.35 307 GLY A C 1
ATOM 2324 O O . GLY A 1 302 ? 9.944 22.635 5.398 1.00 26.96 307 GLY A O 1
ATOM 2325 N N . ILE A 1 303 ? 9.499 24.296 6.911 1.00 24.94 308 ILE A N 1
ATOM 2326 C CA . ILE A 1 303 ? 8.537 23.327 7.581 1.00 26.08 308 ILE A CA 1
ATOM 2327 C C . ILE A 1 303 ? 7.140 23.749 7.201 1.00 28.67 308 ILE A C 1
ATOM 2328 O O . ILE A 1 303 ? 6.632 24.787 7.722 1.00 22.15 308 ILE A O 1
ATOM 2333 N N . THR A 1 304 ? 6.545 23.023 6.238 1.00 27.01 309 THR A N 1
ATOM 2334 C CA . THR A 1 304 ? 5.209 23.442 5.777 1.00 27.55 309 THR A CA 1
ATOM 2335 C C . THR A 1 304 ? 4.117 22.444 6.070 1.00 19.79 309 THR A C 1
ATOM 2336 O O . THR A 1 304 ? 2.923 22.784 6.279 1.00 21.12 309 THR A O 1
ATOM 2340 N N . ASP A 1 305 ? 4.446 21.149 6.008 1.00 13.74 310 ASP A N 1
ATOM 2341 C CA . ASP A 1 305 ? 3.333 20.184 6.070 1.00 22.96 310 ASP A CA 1
ATOM 2342 C C . ASP A 1 305 ? 2.608 20.217 7.416 1.00 34.70 310 ASP A C 1
ATOM 2343 O O . ASP A 1 305 ? 1.365 20.011 7.385 1.00 27.75 310 ASP A O 1
ATOM 2348 N N . VAL A 1 306 ? 3.279 20.459 8.535 1.00 31.30 311 VAL A N 1
ATOM 2349 C CA . VAL A 1 306 ? 2.592 20.328 9.837 1.00 16.28 311 VAL A CA 1
ATOM 2350 C C . VAL A 1 306 ? 1.395 21.288 9.931 1.00 24.20 311 VAL A C 1
ATOM 2351 O O . VAL A 1 306 ? 0.515 21.000 10.740 1.00 30.57 311 VAL A O 1
ATOM 2355 N N . PHE A 1 307 ? 1.440 22.379 9.199 1.00 20.61 312 PHE A N 1
ATOM 2356 C CA . PHE A 1 307 ? 0.539 23.502 9.439 1.00 18.21 312 PHE A CA 1
ATOM 2357 C C . PHE A 1 307 ? -0.649 23.367 8.471 1.00 28.14 312 PHE A C 1
ATOM 2358 O O . PHE A 1 307 ? -1.482 24.280 8.468 1.00 38.12 312 PHE A O 1
ATOM 2366 N N . SER A 1 308 ? -0.604 22.278 7.701 1.00 26.67 313 SER A N 1
ATOM 2367 C CA . SER A 1 308 ? -1.705 22.170 6.676 1.00 29.53 313 SER A CA 1
ATOM 2368 C C . SER A 1 308 ? -2.334 20.786 6.678 1.00 24.00 313 SER A C 1
ATOM 2369 O O . SER A 1 308 ? -1.821 19.790 7.215 1.00 29.92 313 SER A O 1
ATOM 2372 N N . SER A 1 309 ? -3.372 20.702 5.848 1.00 39.77 314 SER A N 1
ATOM 2373 C CA . SER A 1 309 ? -4.048 19.479 5.426 1.00 57.57 314 SER A CA 1
ATOM 2374 C C . SER A 1 309 ? -3.148 18.308 5.117 1.00 47.42 314 SER A C 1
ATOM 2375 O O . SER A 1 309 ? -3.513 17.142 5.404 1.00 60.07 314 SER A O 1
ATOM 2378 N N . SER A 1 310 ? -1.979 18.584 4.582 1.00 40.33 315 SER A N 1
ATOM 2379 C CA . SER A 1 310 ? -0.981 17.555 4.268 1.00 23.28 315 SER A CA 1
ATOM 2380 C C . SER A 1 310 ? -0.220 16.994 5.424 1.00 28.12 315 SER A C 1
ATOM 2381 O O . SER A 1 310 ? 0.607 16.060 5.208 1.00 34.86 315 SER A O 1
ATOM 2384 N N . ALA A 1 311 ? -0.431 17.558 6.611 1.00 31.93 316 ALA A N 1
ATOM 2385 C CA . ALA A 1 311 ? 0.255 16.999 7.814 1.00 19.98 316 ALA A CA 1
ATOM 2386 C C . ALA A 1 311 ? -0.018 15.511 7.930 1.00 34.76 316 ALA A C 1
ATOM 2387 O O . ALA A 1 311 ? -1.180 15.090 7.973 1.00 47.15 316 ALA A O 1
ATOM 2389 N N . ASN A 1 312 ? 1.016 14.739 8.126 1.00 17.83 317 ASN A N 1
ATOM 2390 C CA . ASN A 1 312 ? 1.025 13.426 8.694 1.00 15.03 317 ASN A CA 1
ATOM 2391 C C . ASN A 1 312 ? 1.492 13.407 10.158 1.00 19.25 317 ASN A C 1
ATOM 2392 O O . ASN A 1 312 ? 2.675 13.103 10.463 1.00 31.59 317 ASN A O 1
ATOM 2397 N N . LEU A 1 313 ? 0.550 13.602 11.040 1.00 25.58 318 LEU A N 1
ATOM 2398 C CA . LEU A 1 313 ? 0.718 13.266 12.479 1.00 38.21 318 LEU A CA 1
ATOM 2399 C C . LEU A 1 313 ? 0.069 11.992 12.988 1.00 53.50 318 LEU A C 1
ATOM 2400 O O . LEU A 1 313 ? -0.519 11.980 14.121 1.00 39.55 318 LEU A O 1
ATOM 2405 N N . SER A 1 314 ? 0.192 10.897 12.261 1.00 54.47 319 SER A N 1
ATOM 2406 C CA . SER A 1 314 ? -0.347 9.565 12.545 1.00 47.38 319 SER A CA 1
ATOM 2407 C C . SER A 1 314 ? 0.111 9.032 13.904 1.00 57.15 319 SER A C 1
ATOM 2408 O O . SER A 1 314 ? -0.557 8.160 14.466 1.00 54.69 319 SER A O 1
ATOM 2411 N N . GLY A 1 315 ? 1.238 9.545 14.393 1.00 35.43 320 GLY A N 1
ATOM 2412 C CA . GLY A 1 315 ? 1.802 8.991 15.653 1.00 36.90 320 GLY A CA 1
ATOM 2413 C C . GLY A 1 315 ? 1.094 9.605 16.851 1.00 15.72 320 GLY A C 1
ATOM 2414 O O . GLY A 1 315 ? 1.363 9.256 18.012 1.00 31.30 320 GLY A O 1
ATOM 2415 N N . ILE A 1 316 ? 0.211 10.552 16.586 1.00 30.25 321 ILE A N 1
ATOM 2416 C CA . ILE A 1 316 ? -0.450 11.363 17.593 1.00 36.38 321 ILE A CA 1
ATOM 2417 C C . ILE A 1 316 ? -1.940 10.969 17.682 1.00 46.58 321 ILE A C 1
ATOM 2418 O O . ILE A 1 316 ? -2.407 10.642 18.763 1.00 41.11 321 ILE A O 1
ATOM 2423 N N . SER A 1 317 ? -2.644 11.098 16.600 1.00 34.93 322 SER A N 1
ATOM 2424 C CA . SER A 1 317 ? -4.046 10.790 16.381 1.00 33.57 322 SER A CA 1
ATOM 2425 C C . SER A 1 317 ? -4.128 9.995 15.052 1.00 56.03 322 SER A C 1
ATOM 2426 O O . SER A 1 317 ? -3.206 10.068 14.210 1.00 40.69 322 SER A O 1
ATOM 2429 N N . SER A 1 318 ? -5.201 9.232 14.940 1.00 61.77 323 SER A N 1
ATOM 2430 C CA . SER A 1 318 ? -5.516 8.601 13.616 1.00 47.89 323 SER A CA 1
ATOM 2431 C C . SER A 1 318 ? -6.407 9.551 12.837 1.00 43.76 323 SER A C 1
ATOM 2432 O O . SER A 1 318 ? -6.619 9.419 11.615 1.00 63.51 323 SER A O 1
ATOM 2435 N N . ALA A 1 319 ? -6.965 10.509 13.563 1.00 42.08 324 ALA A N 1
ATOM 2436 C CA . ALA A 1 319 ? -7.893 11.492 13.005 1.00 43.82 324 ALA A CA 1
ATOM 2437 C C . ALA A 1 319 ? -7.215 12.357 11.950 1.00 61.75 324 ALA A C 1
ATOM 2438 O O . ALA A 1 319 ? -6.409 13.268 12.206 1.00 61.63 324 ALA A O 1
ATOM 2440 N N . GLU A 1 320 ? -7.615 12.032 10.709 1.00 34.78 325 GLU A N 1
ATOM 2441 C CA . GLU A 1 320 ? -7.058 12.592 9.514 1.00 50.12 325 GLU A CA 1
ATOM 2442 C C . GLU A 1 320 ? -6.700 14.069 9.600 1.00 38.56 325 GLU A C 1
ATOM 2443 O O . GLU A 1 320 ? -5.693 14.424 8.941 1.00 53.64 325 GLU A O 1
ATOM 2445 N N . SER A 1 321 ? -7.437 14.926 10.300 1.00 37.16 326 SER A N 1
ATOM 2446 C CA . SER A 1 321 ? -7.308 16.382 10.033 1.00 69.54 326 SER A CA 1
ATOM 2447 C C . SER A 1 321 ? -6.548 17.145 11.119 1.00 51.99 326 SER A C 1
ATOM 2448 O O . SER A 1 321 ? -6.666 18.371 11.333 1.00 34.25 326 SER A O 1
ATOM 2451 N N . LEU A 1 322 ? -5.732 16.432 11.846 1.00 35.65 327 LEU A N 1
ATOM 2452 C CA . LEU A 1 322 ? -4.983 17.062 12.939 1.00 41.15 327 LEU A CA 1
ATOM 2453 C C . LEU A 1 322 ? -3.740 17.700 12.286 1.00 44.46 327 LEU A C 1
ATOM 2454 O O . LEU A 1 322 ? -2.960 16.922 11.717 1.00 41.32 327 LEU A O 1
ATOM 2459 N N . LYS A 1 323 ? -3.652 19.002 12.471 1.00 30.48 328 LYS A N 1
ATOM 2460 C CA . LYS A 1 323 ? -2.425 19.717 12.080 1.00 32.09 328 LYS A CA 1
ATOM 2461 C C . LYS A 1 323 ? -2.155 20.757 13.191 1.00 48.14 328 LYS A C 1
ATOM 2462 O O . LYS A 1 323 ? -2.934 20.832 14.153 1.00 36.30 328 LYS A O 1
ATOM 2468 N N . ILE A 1 324 ? -1.120 21.537 12.972 1.00 27.71 329 ILE A N 1
ATOM 2469 C CA . ILE A 1 324 ? -0.813 22.647 13.896 1.00 27.39 329 ILE A CA 1
ATOM 2470 C C . ILE A 1 324 ? -1.462 23.879 13.320 1.00 13.27 329 ILE A C 1
ATOM 2471 O O . ILE A 1 324 ? -1.082 24.292 12.210 1.00 23.84 329 ILE A O 1
ATOM 2476 N N . SER A 1 325 ? -2.362 24.439 14.094 1.00 12.42 330 SER A N 1
ATOM 2477 C CA . SER A 1 325 ? -3.082 25.627 13.684 1.00 9.96 330 SER A CA 1
ATOM 2478 C C . SER A 1 325 ? -2.390 26.929 14.084 1.00 19.40 330 SER A C 1
ATOM 2479 O O . SER A 1 325 ? -2.529 27.950 13.403 1.00 24.21 330 SER A O 1
ATOM 2482 N N . GLN A 1 326 ? -1.852 26.919 15.283 1.00 25.49 331 GLN A N 1
ATOM 2483 C CA . GLN A 1 326 ? -1.094 28.084 15.784 1.00 27.27 331 GLN A CA 1
ATOM 2484 C C . GLN A 1 326 ? 0.116 27.522 16.529 1.00 18.22 331 GLN A C 1
ATOM 2485 O O . GLN A 1 326 ? 0.132 26.429 17.115 1.00 18.40 331 GLN A O 1
ATOM 2491 N N . ALA A 1 327 ? 1.182 28.341 16.387 1.00 17.88 332 ALA A N 1
ATOM 2492 C CA . ALA A 1 327 ? 2.439 27.991 17.127 1.00 13.66 332 ALA A CA 1
ATOM 2493 C C . ALA A 1 327 ? 3.034 29.350 17.552 1.00 18.00 332 ALA A C 1
ATOM 2494 O O . ALA A 1 327 ? 3.285 30.201 16.700 1.00 12.55 332 ALA A O 1
ATOM 2496 N N . VAL A 1 328 ? 3.097 29.577 18.850 1.00 7.70 333 VAL A N 1
ATOM 2497 C CA . VAL A 1 328 ? 3.675 30.873 19.381 1.00 13.88 333 VAL A CA 1
ATOM 2498 C C . VAL A 1 328 ? 4.894 30.583 20.254 1.00 18.04 333 VAL A C 1
ATOM 2499 O O . VAL A 1 328 ? 4.968 29.625 21.060 1.00 13.44 333 VAL A O 1
ATOM 2503 N N . HIS A 1 329 ? 5.892 31.509 20.161 1.00 15.58 334 HIS A N 1
ATOM 2504 C CA . HIS A 1 329 ? 7.102 31.439 21.044 1.00 9.75 334 HIS A CA 1
ATOM 2505 C C . HIS A 1 329 ? 7.156 32.768 21.779 1.00 8.51 334 HIS A C 1
ATOM 2506 O O . HIS A 1 329 ? 6.948 33.828 21.152 1.00 16.10 334 HIS A O 1
ATOM 2513 N N . ALA A 1 330 ? 7.375 32.735 23.092 1.00 13.62 335 ALA A N 1
ATOM 2514 C CA . ALA A 1 330 ? 7.497 34.001 23.860 1.00 11.72 335 ALA A CA 1
ATOM 2515 C C . ALA A 1 330 ? 8.664 33.862 24.850 1.00 11.37 335 ALA A C 1
ATOM 2516 O O . ALA A 1 330 ? 8.834 32.816 25.436 1.00 11.98 335 ALA A O 1
ATOM 2518 N N . ALA A 1 331 ? 9.500 34.877 24.934 1.00 8.53 336 ALA A N 1
ATOM 2519 C CA . ALA A 1 331 ? 10.758 34.731 25.722 1.00 3.93 336 ALA A CA 1
ATOM 2520 C C . ALA A 1 331 ? 10.910 36.073 26.464 1.00 7.29 336 ALA A C 1
ATOM 2521 O O . ALA A 1 331 ? 10.551 37.157 26.011 1.00 12.91 336 ALA A O 1
ATOM 2523 N N . HIS A 1 332 ? 11.196 35.891 27.766 1.00 12.95 337 HIS A N 1
ATOM 2524 C CA . HIS A 1 332 ? 11.349 36.999 28.725 1.00 13.70 337 HIS A CA 1
ATOM 2525 C C . HIS A 1 332 ? 12.620 36.778 29.558 1.00 10.51 337 HIS A C 1
ATOM 2526 O O . HIS A 1 332 ? 12.772 35.756 30.208 1.00 9.36 337 HIS A O 1
ATOM 2533 N N . ALA A 1 333 ? 13.436 37.855 29.529 1.00 11.77 338 ALA A N 1
ATOM 2534 C CA . ALA A 1 333 ? 14.653 37.916 30.344 1.00 12.48 338 ALA A CA 1
ATOM 2535 C C . ALA A 1 333 ? 14.909 39.385 30.760 1.00 15.59 338 ALA A C 1
ATOM 2536 O O . ALA A 1 333 ? 14.760 40.394 30.056 1.00 12.78 338 ALA A O 1
ATOM 2538 N N . GLU A 1 334 ? 15.186 39.479 32.038 1.00 15.07 339 GLU A N 1
ATOM 2539 C CA . GLU A 1 334 ? 15.674 40.769 32.617 1.00 14.70 339 GLU A CA 1
ATOM 2540 C C . GLU A 1 334 ? 17.141 40.620 32.996 1.00 10.74 339 GLU A C 1
ATOM 2541 O O . GLU A 1 334 ? 17.536 39.611 33.575 1.00 17.46 339 GLU A O 1
ATOM 2547 N N . ILE A 1 335 ? 17.871 41.635 32.615 1.00 8.01 340 ILE A N 1
ATOM 2548 C CA . ILE A 1 335 ? 19.324 41.707 32.821 1.00 8.72 340 ILE A CA 1
ATOM 2549 C C . ILE A 1 335 ? 19.544 42.963 33.688 1.00 8.80 340 ILE A C 1
ATOM 2550 O O . ILE A 1 335 ? 19.101 44.043 33.286 1.00 10.66 340 ILE A O 1
ATOM 2555 N N . ASN A 1 336 ? 20.135 42.741 34.840 1.00 12.69 341 ASN A N 1
ATOM 2556 C CA . ASN A 1 336 ? 20.291 43.877 35.792 1.00 22.54 341 ASN A CA 1
ATOM 2557 C C . ASN A 1 336 ? 21.541 43.597 36.610 1.00 6.71 341 ASN A C 1
ATOM 2558 O O . ASN A 1 336 ? 22.386 42.760 36.319 1.00 9.29 341 ASN A O 1
ATOM 2563 N N . GLU A 1 337 ? 21.568 44.248 37.793 1.00 6.88 342 GLU A N 1
ATOM 2564 C CA . GLU A 1 337 ? 22.817 44.292 38.555 1.00 13.87 342 GLU A CA 1
ATOM 2565 C C . GLU A 1 337 ? 23.174 43.032 39.278 1.00 11.66 342 GLU A C 1
ATOM 2566 O O . GLU A 1 337 ? 24.371 42.750 39.541 1.00 8.66 342 GLU A O 1
ATOM 2572 N N . ALA A 1 338 ? 22.166 42.322 39.749 1.00 8.82 343 ALA A N 1
ATOM 2573 C CA . ALA A 1 338 ? 22.333 41.255 40.718 1.00 8.40 343 ALA A CA 1
ATOM 2574 C C . ALA A 1 338 ? 23.438 40.259 40.356 1.00 10.30 343 ALA A C 1
ATOM 2575 O O . ALA A 1 338 ? 23.499 39.694 39.241 1.00 14.59 343 ALA A O 1
ATOM 2577 N N . GLY A 1 339 ? 24.282 39.956 41.350 1.00 8.03 344 GLY A N 1
ATOM 2578 C CA . GLY A 1 339 ? 25.380 38.975 41.188 1.00 2.03 344 GLY A CA 1
ATOM 2579 C C . GLY A 1 339 ? 25.799 38.482 42.537 1.00 8.49 344 GLY A C 1
ATOM 2580 O O . GLY A 1 339 ? 25.300 38.953 43.569 1.00 12.96 344 GLY A O 1
ATOM 2581 N N . ARG A 1 340 ? 26.765 37.552 42.511 1.00 6.19 345 ARG A N 1
ATOM 2582 C CA . ARG A 1 340 ? 27.232 36.934 43.755 1.00 6.10 345 ARG A CA 1
ATOM 2583 C C . ARG A 1 340 ? 28.241 37.685 44.576 1.00 13.45 345 ARG A C 1
ATOM 2584 O O . ARG A 1 340 ? 28.169 37.698 45.806 1.00 18.09 345 ARG A O 1
ATOM 2592 N N . GLU A 1 341 ? 29.194 38.291 43.914 1.00 22.75 346 GLU A N 1
ATOM 2593 C CA . GLU A 1 341 ? 30.365 38.949 44.455 1.00 26.20 346 GLU A CA 1
ATOM 2594 C C . GLU A 1 341 ? 30.558 40.358 43.920 1.00 31.44 346 GLU A C 1
ATOM 2595 O O . GLU A 1 341 ? 30.233 40.688 42.763 1.00 20.14 346 GLU A O 1
ATOM 2601 N N . VAL A 1 342 ? 31.160 41.223 44.729 1.00 24.01 347 VAL A N 1
ATOM 2602 C CA . VAL A 1 342 ? 31.438 42.625 44.208 1.00 17.44 347 VAL A CA 1
ATOM 2603 C C . VAL A 1 342 ? 32.883 42.934 44.591 1.00 36.61 347 VAL A C 1
ATOM 2604 O O . VAL A 1 342 ? 33.390 42.318 45.553 1.00 28.52 347 VAL A O 1
ATOM 2608 N N . VAL A 1 343 ? 33.588 43.756 43.862 1.00 29.76 348 VAL A N 1
ATOM 2609 C CA . VAL A 1 343 ? 34.937 44.234 44.298 1.00 31.60 348 VAL A CA 1
ATOM 2610 C C . VAL A 1 343 ? 34.797 45.231 45.444 1.00 35.04 348 VAL A C 1
ATOM 2611 O O . VAL A 1 343 ? 33.932 46.125 45.471 1.00 28.10 348 VAL A O 1
ATOM 2615 N N . GLY A 1 344 ? 35.689 45.118 46.421 1.00 36.00 349 GLY A N 1
ATOM 2616 C CA . GLY A 1 344 ? 35.913 46.253 47.362 1.00 37.04 349 GLY A CA 1
ATOM 2617 C C . GLY A 1 344 ? 36.086 47.588 46.673 1.00 36.44 349 GLY A C 1
ATOM 2618 O O . GLY A 1 344 ? 36.545 47.743 45.524 1.00 37.49 349 GLY A O 1
ATOM 2629 N N . ALA A 1 346 ? 37.960 50.137 47.574 1.00 33.27 351 ALA A N 1
ATOM 2630 C CA . ALA A 1 346 ? 39.348 50.645 47.547 1.00 51.01 351 ALA A CA 1
ATOM 2631 C C . ALA A 1 346 ? 39.968 50.150 46.252 1.00 33.49 351 ALA A C 1
ATOM 2632 O O . ALA A 1 346 ? 40.670 50.794 45.460 1.00 35.19 351 ALA A O 1
ATOM 2634 N N . GLU A 1 347 ? 39.621 48.877 46.016 1.00 23.28 352 GLU A N 1
ATOM 2635 C CA . GLU A 1 347 ? 40.195 48.134 44.886 1.00 13.72 352 GLU A CA 1
ATOM 2636 C C . GLU A 1 347 ? 39.769 48.896 43.634 1.00 33.48 352 GLU A C 1
ATOM 2637 O O . GLU A 1 347 ? 40.578 49.182 42.730 1.00 38.62 352 GLU A O 1
ATOM 2643 N N . ALA A 1 348 ? 38.489 49.266 43.623 1.00 36.65 353 ALA A N 1
ATOM 2644 C CA . ALA A 1 348 ? 37.894 49.828 42.383 1.00 43.92 353 ALA A CA 1
ATOM 2645 C C . ALA A 1 348 ? 38.383 51.259 42.140 1.00 32.88 353 ALA A C 1
ATOM 2646 O O . ALA A 1 348 ? 38.401 51.761 41.012 1.00 25.08 353 ALA A O 1
ATOM 2648 N N . GLY A 1 349 ? 38.638 51.928 43.262 1.00 29.87 354 GLY A N 1
ATOM 2649 C CA . GLY A 1 349 ? 39.165 53.306 43.190 1.00 23.96 354 GLY A CA 1
ATOM 2650 C C . GLY A 1 349 ? 40.509 53.234 42.474 1.00 20.32 354 GLY A C 1
ATOM 2651 O O . GLY A 1 349 ? 40.768 54.045 41.588 1.00 28.71 354 GLY A O 1
ATOM 2652 N N . VAL A 1 350 ? 41.299 52.227 42.872 1.00 24.93 355 VAL A N 1
ATOM 2653 C CA . VAL A 1 350 ? 42.654 52.116 42.287 1.00 39.95 355 VAL A CA 1
ATOM 2654 C C . VAL A 1 350 ? 42.565 51.735 40.796 1.00 47.48 355 VAL A C 1
ATOM 2655 O O . VAL A 1 350 ? 43.292 52.301 39.970 1.00 30.53 355 VAL A O 1
ATOM 2659 N N . ASP A 1 351 ? 41.743 50.740 40.563 1.00 35.24 356 ASP A N 1
ATOM 2660 C CA . ASP A 1 351 ? 41.290 50.359 39.208 1.00 52.60 356 ASP A CA 1
ATOM 2661 C C . ASP A 1 351 ? 40.863 51.547 38.366 1.00 34.93 356 ASP A C 1
ATOM 2662 O O . ASP A 1 351 ? 41.423 51.714 37.269 1.00 32.57 356 ASP A O 1
ATOM 2667 N N . ALA A 1 352 ? 39.904 52.299 38.867 1.00 19.55 357 ALA A N 1
ATOM 2668 C CA . ALA A 1 352 ? 39.384 53.484 38.163 1.00 40.44 357 ALA A CA 1
ATOM 2669 C C . ALA A 1 352 ? 40.514 54.319 37.530 1.00 31.11 357 ALA A C 1
ATOM 2670 O O . ALA A 1 352 ? 40.396 54.855 36.435 1.00 28.75 357 ALA A O 1
ATOM 2672 N N . ALA A 1 353 ? 41.551 54.418 38.311 1.00 43.24 358 ALA A N 1
ATOM 2673 C CA . ALA A 1 353 ? 42.653 55.359 38.075 1.00 49.76 358 ALA A CA 1
ATOM 2674 C C . ALA A 1 353 ? 43.459 54.768 36.933 1.00 34.55 358 ALA A C 1
ATOM 2675 O O . ALA A 1 353 ? 43.826 55.412 35.961 1.00 46.85 358 ALA A O 1
ATOM 2677 N N . SER A 1 354 ? 43.671 53.469 37.052 1.00 36.35 359 SER A N 1
ATOM 2678 C CA . SER A 1 354 ? 44.713 52.724 36.324 1.00 37.34 359 SER A CA 1
ATOM 2679 C C . SER A 1 354 ? 44.190 52.090 35.031 1.00 57.79 359 SER A C 1
ATOM 2680 O O . SER A 1 354 ? 44.969 51.912 34.067 1.00 53.99 359 SER A O 1
ATOM 2683 N N . VAL A 1 355 ? 42.911 51.737 35.009 1.00 48.96 360 VAL A N 1
ATOM 2684 C CA . VAL A 1 355 ? 42.317 50.977 33.871 1.00 19.43 360 VAL A CA 1
ATOM 2685 C C . VAL A 1 355 ? 41.802 52.020 32.877 1.00 18.77 360 VAL A C 1
ATOM 2686 O O . VAL A 1 355 ? 40.993 52.876 33.211 1.00 24.54 360 VAL A O 1
ATOM 2690 N N . SER A 1 356 ? 42.276 51.883 31.641 1.00 18.69 361 SER A N 1
ATOM 2691 C CA . SER A 1 356 ? 41.783 52.768 30.587 1.00 27.48 361 SER A CA 1
ATOM 2692 C C . SER A 1 356 ? 40.874 52.073 29.580 1.00 16.42 361 SER A C 1
ATOM 2693 O O . SER A 1 356 ? 40.091 52.728 28.890 1.00 23.76 361 SER A O 1
ATOM 2696 N N . GLU A 1 357 ? 41.104 50.800 29.424 1.00 19.78 363 GLU A N 1
ATOM 2697 C CA . GLU A 1 357 ? 40.293 50.077 28.379 1.00 13.40 363 GLU A CA 1
ATOM 2698 C C . GLU A 1 357 ? 38.841 49.989 28.916 1.00 14.30 363 GLU A C 1
ATOM 2699 O O . GLU A 1 357 ? 38.676 49.676 30.110 1.00 13.60 363 GLU A O 1
ATOM 2705 N N . GLU A 1 358 A 37.891 50.243 28.082 1.00 14.62 363 GLU A N 1
ATOM 2706 C CA . GLU A 1 358 A 36.486 50.012 28.355 1.00 25.48 363 GLU A CA 1
ATOM 2707 C C . GLU A 1 358 A 35.714 49.214 27.284 1.00 21.35 363 GLU A C 1
ATOM 2708 O O . GLU A 1 358 A 36.110 49.068 26.133 1.00 18.01 363 GLU A O 1
ATOM 2714 N N . PHE A 1 359 ? 34.557 48.763 27.786 1.00 10.72 364 PHE A N 1
ATOM 2715 C CA . PHE A 1 359 ? 33.573 48.172 26.777 1.00 3.10 364 PHE A CA 1
ATOM 2716 C C . PHE A 1 359 ? 32.304 48.916 27.101 1.00 10.85 364 PHE A C 1
ATOM 2717 O O . PHE A 1 359 ? 31.776 48.691 28.218 1.00 16.66 364 PHE A O 1
ATOM 2725 N N . ARG A 1 360 ? 31.915 49.785 26.207 1.00 4.07 365 ARG A N 1
ATOM 2726 C CA . ARG A 1 360 ? 30.822 50.738 26.527 1.00 7.57 365 ARG A CA 1
ATOM 2727 C C . ARG A 1 360 ? 29.652 50.404 25.592 1.00 16.66 365 ARG A C 1
ATOM 2728 O O . ARG A 1 360 ? 29.540 50.829 24.455 1.00 14.33 365 ARG A O 1
ATOM 2736 N N . ALA A 1 361 ? 28.725 49.545 26.129 1.00 13.74 366 ALA A N 1
ATOM 2737 C CA . ALA A 1 361 ? 27.637 49.068 25.207 1.00 3.07 366 ALA A CA 1
ATOM 2738 C C . ALA A 1 361 ? 26.557 50.111 25.183 1.00 14.04 366 ALA A C 1
ATOM 2739 O O . ALA A 1 361 ? 25.496 49.849 25.751 1.00 19.23 366 ALA A O 1
ATOM 2741 N N . ASP A 1 362 ? 26.787 51.266 24.545 1.00 13.21 367 ASP A N 1
ATOM 2742 C CA . ASP A 1 362 ? 25.826 52.386 24.568 1.00 4.74 367 ASP A CA 1
ATOM 2743 C C . ASP A 1 362 ? 25.216 52.594 23.170 1.00 12.15 367 ASP A C 1
ATOM 2744 O O . ASP A 1 362 ? 24.709 53.710 22.855 1.00 13.40 367 ASP A O 1
ATOM 2749 N N . HIS A 1 363 ? 25.286 51.551 22.344 1.00 14.41 368 HIS A N 1
ATOM 2750 C CA . HIS A 1 363 ? 24.706 51.517 20.976 1.00 14.89 368 HIS A CA 1
ATOM 2751 C C . HIS A 1 363 ? 24.362 50.036 20.604 1.00 14.56 368 HIS A C 1
ATOM 2752 O O . HIS A 1 363 ? 24.844 49.076 21.226 1.00 13.54 368 HIS A O 1
ATOM 2759 N N . PRO A 1 364 ? 23.567 49.803 19.593 1.00 16.25 369 PRO A N 1
ATOM 2760 C CA . PRO A 1 364 ? 23.037 48.459 19.374 1.00 6.79 369 PRO A CA 1
ATOM 2761 C C . PRO A 1 364 ? 24.142 47.440 19.282 1.00 12.11 369 PRO A C 1
ATOM 2762 O O . PRO A 1 364 ? 25.248 47.631 18.802 1.00 10.03 369 PRO A O 1
ATOM 2766 N N . PHE A 1 365 ? 23.760 46.273 19.860 1.00 11.40 370 PHE A N 1
ATOM 2767 C CA . PHE A 1 365 ? 24.670 45.116 20.005 1.00 7.14 370 PHE A CA 1
ATOM 2768 C C . PHE A 1 365 ? 23.873 43.791 19.873 1.00 13.60 370 PHE A C 1
ATOM 2769 O O . PHE A 1 365 ? 22.642 43.780 19.970 1.00 9.42 370 PHE A O 1
ATOM 2777 N N . LEU A 1 366 ? 24.587 42.740 19.588 1.00 6.27 371 LEU A N 1
ATOM 2778 C CA . LEU A 1 366 ? 24.031 41.386 19.677 1.00 4.83 371 LEU A CA 1
ATOM 2779 C C . LEU A 1 366 ? 24.513 40.821 20.992 1.00 7.28 371 LEU A C 1
ATOM 2780 O O . LEU A 1 366 ? 25.567 41.243 21.452 1.00 11.47 371 LEU A O 1
ATOM 2785 N N . PHE A 1 367 ? 23.811 39.819 21.476 1.00 9.86 372 PHE A N 1
ATOM 2786 C CA . PHE A 1 367 ? 24.114 39.123 22.693 1.00 7.15 372 PHE A CA 1
ATOM 2787 C C . PHE A 1 367 ? 23.644 37.663 22.516 1.00 6.77 372 PHE A C 1
ATOM 2788 O O . PHE A 1 367 ? 22.725 37.387 21.796 1.00 9.35 372 PHE A O 1
ATOM 2796 N N . CYS A 1 368 ? 24.367 36.842 23.192 1.00 10.42 373 CYS A N 1
ATOM 2797 C CA . CYS A 1 368 ? 24.036 35.376 23.229 1.00 14.69 373 CYS A CA 1
ATOM 2798 C C . CYS A 1 368 ? 24.263 34.827 24.628 1.00 19.01 373 CYS A C 1
ATOM 2799 O O . CYS A 1 368 ? 25.313 35.054 25.287 1.00 11.37 373 CYS A O 1
ATOM 2802 N N . ILE A 1 369 ? 23.228 34.146 25.132 1.00 11.95 374 ILE A N 1
ATOM 2803 C CA . ILE A 1 369 ? 23.472 33.384 26.385 1.00 7.94 374 ILE A CA 1
ATOM 2804 C C . ILE A 1 369 ? 23.733 31.940 26.053 1.00 9.61 374 ILE A C 1
ATOM 2805 O O . ILE A 1 369 ? 22.881 31.328 25.422 1.00 11.27 374 ILE A O 1
ATOM 2810 N N . LYS A 1 370 ? 24.878 31.392 26.470 1.00 13.65 375 LYS A N 1
ATOM 2811 C CA . LYS A 1 370 ? 25.212 29.998 26.152 1.00 16.83 375 LYS A CA 1
ATOM 2812 C C . LYS A 1 370 ? 25.493 29.145 27.389 1.00 14.75 375 LYS A C 1
ATOM 2813 O O . LYS A 1 370 ? 25.973 29.552 28.439 1.00 10.75 375 LYS A O 1
ATOM 2819 N N . HIS A 1 371 ? 25.188 27.878 27.172 1.00 12.49 376 HIS A N 1
ATOM 2820 C CA . HIS A 1 371 ? 25.580 26.800 28.173 1.00 11.54 376 HIS A CA 1
ATOM 2821 C C . HIS A 1 371 ? 27.040 26.505 27.931 1.00 25.28 376 HIS A C 1
ATOM 2822 O O . HIS A 1 371 ? 27.431 26.116 26.804 1.00 19.29 376 HIS A O 1
ATOM 2829 N N . ILE A 1 372 ? 27.923 26.658 28.902 1.00 14.64 377 ILE A N 1
ATOM 2830 C CA . ILE A 1 372 ? 29.376 26.601 28.578 1.00 17.94 377 ILE A CA 1
ATOM 2831 C C . ILE A 1 372 ? 29.813 25.259 27.989 1.00 24.11 377 ILE A C 1
ATOM 2832 O O . ILE A 1 372 ? 30.619 25.229 27.011 1.00 22.30 377 ILE A O 1
ATOM 2837 N N . ALA A 1 373 ? 29.364 24.205 28.606 1.00 22.80 378 ALA A N 1
ATOM 2838 C CA . ALA A 1 373 ? 29.856 22.843 28.510 1.00 35.52 378 ALA A CA 1
ATOM 2839 C C . ALA A 1 373 ? 29.656 22.338 27.065 1.00 32.50 378 ALA A C 1
ATOM 2840 O O . ALA A 1 373 ? 30.598 21.805 26.470 1.00 39.30 378 ALA A O 1
ATOM 2842 N N . THR A 1 374 ? 28.460 22.610 26.593 1.00 28.70 379 THR A N 1
ATOM 2843 C CA . THR A 1 374 ? 28.009 22.073 25.289 1.00 30.80 379 THR A CA 1
ATOM 2844 C C . THR A 1 374 ? 28.071 23.129 24.213 1.00 34.50 379 THR A C 1
ATOM 2845 O O . THR A 1 374 ? 27.781 22.842 23.052 1.00 37.43 379 THR A O 1
ATOM 2849 N N . ASN A 1 375 ? 28.359 24.362 24.560 1.00 20.91 380 ASN A N 1
ATOM 2850 C CA . ASN A 1 375 ? 28.245 25.528 23.686 1.00 26.99 380 ASN A CA 1
ATOM 2851 C C . ASN A 1 375 ? 26.829 25.725 23.151 1.00 25.41 380 ASN A C 1
ATOM 2852 O O . ASN A 1 375 ? 26.677 26.474 22.169 1.00 32.56 380 ASN A O 1
ATOM 2857 N N . ALA A 1 376 ? 25.860 25.065 23.782 1.00 14.81 381 ALA A N 1
ATOM 2858 C CA . ALA A 1 376 ? 24.453 25.320 23.335 1.00 19.83 381 ALA A CA 1
ATOM 2859 C C . ALA A 1 376 ? 24.056 26.783 23.477 1.00 20.95 381 ALA A C 1
ATOM 2860 O O . ALA A 1 376 ? 24.388 27.450 24.458 1.00 12.01 381 ALA A O 1
ATOM 2862 N N . VAL A 1 377 ? 23.301 27.355 22.493 1.00 15.76 382 VAL A N 1
ATOM 2863 C CA . VAL A 1 377 ? 22.692 28.682 22.645 1.00 11.36 382 VAL A CA 1
ATOM 2864 C C . VAL A 1 377 ? 21.301 28.534 23.282 1.00 12.54 382 VAL A C 1
ATOM 2865 O O . VAL A 1 377 ? 20.406 27.918 22.763 1.00 18.38 382 VAL A O 1
ATOM 2869 N N . LEU A 1 378 ? 21.242 29.137 24.442 1.00 9.93 383 LEU A N 1
ATOM 2870 C CA . LEU A 1 378 ? 20.045 29.294 25.289 1.00 11.52 383 LEU A CA 1
ATOM 2871 C C . LEU A 1 378 ? 19.202 30.463 24.847 1.00 18.69 383 LEU A C 1
ATOM 2872 O O . LEU A 1 378 ? 17.965 30.387 24.679 1.00 11.74 383 LEU A O 1
ATOM 2877 N N . PHE A 1 379 ? 19.846 31.630 24.660 1.00 8.64 384 PHE A N 1
ATOM 2878 C CA . PHE A 1 379 ? 19.132 32.868 24.233 1.00 8.86 384 PHE A CA 1
ATOM 2879 C C . PHE A 1 379 ? 20.006 33.590 23.209 1.00 14.10 384 PHE A C 1
ATOM 2880 O O . PHE A 1 379 ? 21.247 33.440 23.269 1.00 11.31 384 PHE A O 1
ATOM 2888 N N . PHE A 1 380 ? 19.346 34.271 22.313 1.00 7.02 385 PHE A N 1
ATOM 2889 C CA . PHE A 1 380 ? 20.089 35.056 21.246 1.00 5.74 385 PHE A CA 1
ATOM 2890 C C . PHE A 1 380 ? 19.269 36.305 21.079 1.00 7.41 385 PHE A C 1
ATOM 2891 O O . PHE A 1 380 ? 18.005 36.268 20.994 1.00 8.79 385 PHE A O 1
ATOM 2899 N N . GLY A 1 381 ? 19.956 37.488 20.992 1.00 13.18 386 GLY A N 1
ATOM 2900 C CA . GLY A 1 381 ? 19.083 38.660 20.692 1.00 16.03 386 GLY A CA 1
ATOM 2901 C C . GLY A 1 381 ? 19.814 39.830 20.015 1.00 9.26 386 GLY A C 1
ATOM 2902 O O . GLY A 1 381 ? 21.022 39.777 19.893 1.00 11.84 386 GLY A O 1
ATOM 2903 N N . ARG A 1 382 ? 19.027 40.799 19.661 1.00 10.60 387 ARG A N 1
ATOM 2904 C CA . ARG A 1 382 ? 19.546 42.088 19.126 1.00 15.39 387 ARG A CA 1
ATOM 2905 C C . ARG A 1 382 ? 18.979 43.132 20.085 1.00 19.14 387 ARG A C 1
ATOM 2906 O O . ARG A 1 382 ? 17.759 43.176 20.259 1.00 14.90 387 ARG A O 1
ATOM 2914 N N . CYS A 1 383 ? 19.884 43.890 20.733 1.00 9.13 388 CYS A N 1
ATOM 2915 C CA . CYS A 1 383 ? 19.425 44.959 21.599 1.00 8.76 388 CYS A CA 1
ATOM 2916 C C . CYS A 1 383 ? 19.533 46.311 20.910 1.00 13.38 388 CYS A C 1
ATOM 2917 O O . CYS A 1 383 ? 20.650 46.750 20.788 1.00 14.52 388 CYS A O 1
ATOM 2920 N N . VAL A 1 384 ? 18.449 46.936 20.503 1.00 12.34 389 VAL A N 1
ATOM 2921 C CA . VAL A 1 384 ? 18.326 48.253 19.978 1.00 25.11 389 VAL A CA 1
ATOM 2922 C C . VAL A 1 384 ? 17.724 49.297 20.925 1.00 11.30 389 VAL A C 1
ATOM 2923 O O . VAL A 1 384 ? 17.934 50.493 20.658 1.00 28.06 389 VAL A O 1
ATOM 2927 N N . SER A 1 385 ? 16.984 48.842 21.877 1.00 22.55 390 SER A N 1
ATOM 2928 C CA . SER A 1 385 ? 16.219 49.694 22.809 1.00 24.92 390 SER A CA 1
ATOM 2929 C C . SER A 1 385 ? 16.172 49.011 24.159 1.00 19.61 390 SER A C 1
ATOM 2930 O O . SER A 1 385 ? 15.231 48.182 24.316 1.00 39.40 390 SER A O 1
ATOM 2933 N N . PRO A 1 386 ? 17.100 49.136 25.078 1.00 27.07 391 PRO A N 1
ATOM 2934 C CA . PRO A 1 386 ? 17.122 48.254 26.258 1.00 22.53 391 PRO A CA 1
ATOM 2935 C C . PRO A 1 386 ? 15.797 48.362 27.053 1.00 38.85 391 PRO A C 1
ATOM 2936 O O . PRO A 1 386 ? 15.484 47.327 27.719 1.00 29.01 391 PRO A O 1
ATOM 2944 N N . GLY B 2 2 ? 5.369 11.901 65.158 1.00 85.28 24 GLY B N 1
ATOM 2945 C CA . GLY B 2 2 ? 5.751 10.659 64.543 1.00 51.47 24 GLY B CA 1
ATOM 2946 C C . GLY B 2 2 ? 5.845 10.708 63.036 1.00 47.01 24 GLY B C 1
ATOM 2947 O O . GLY B 2 2 ? 6.511 9.845 62.416 1.00 60.99 24 GLY B O 1
ATOM 2948 N N . SER B 2 3 ? 5.169 11.672 62.428 1.00 37.66 25 SER B N 1
ATOM 2949 C CA . SER B 2 3 ? 5.214 11.915 60.990 1.00 35.75 25 SER B CA 1
ATOM 2950 C C . SER B 2 3 ? 5.330 13.422 60.686 1.00 24.44 25 SER B C 1
ATOM 2951 O O . SER B 2 3 ? 4.969 14.226 61.542 1.00 24.66 25 SER B O 1
ATOM 2954 N N . ILE B 2 4 ? 5.769 13.721 59.473 1.00 25.47 26 ILE B N 1
ATOM 2955 C CA . ILE B 2 4 ? 5.877 15.099 58.978 1.00 29.22 26 ILE B CA 1
ATOM 2956 C C . ILE B 2 4 ? 4.543 15.816 58.969 1.00 26.90 26 ILE B C 1
ATOM 2957 O O . ILE B 2 4 ? 4.460 17.029 59.252 1.00 27.31 26 ILE B O 1
ATOM 2962 N N . GLY B 2 5 ? 3.455 15.128 58.692 1.00 20.60 27 GLY B N 1
ATOM 2963 C CA . GLY B 2 5 ? 2.092 15.684 58.792 1.00 21.30 27 GLY B CA 1
ATOM 2964 C C . GLY B 2 5 ? 1.845 16.246 60.184 1.00 25.51 27 GLY B C 1
ATOM 2965 O O . GLY B 2 5 ? 1.557 17.434 60.461 1.00 23.39 27 GLY B O 1
ATOM 2966 N N . ALA B 2 6 ? 2.006 15.313 61.153 1.00 15.79 28 ALA B N 1
ATOM 2967 C CA . ALA B 2 6 ? 1.629 15.709 62.508 1.00 19.33 28 ALA B CA 1
ATOM 2968 C C . ALA B 2 6 ? 2.630 16.765 62.964 1.00 17.84 28 ALA B C 1
ATOM 2969 O O . ALA B 2 6 ? 2.155 17.711 63.589 1.00 20.13 28 ALA B O 1
ATOM 2971 N N . ALA B 2 7 ? 3.918 16.601 62.590 1.00 18.10 29 ALA B N 1
ATOM 2972 C CA . ALA B 2 7 ? 4.893 17.623 63.142 1.00 19.65 29 ALA B CA 1
ATOM 2973 C C . ALA B 2 7 ? 4.609 18.994 62.512 1.00 13.85 29 ALA B C 1
ATOM 2974 O O . ALA B 2 7 ? 4.697 20.010 63.172 1.00 19.07 29 ALA B O 1
ATOM 2976 N N . SER B 2 8 ? 4.242 18.968 61.216 1.00 11.82 30 SER B N 1
ATOM 2977 C CA . SER B 2 8 ? 4.071 20.258 60.519 1.00 14.95 30 SER B CA 1
ATOM 2978 C C . SER B 2 8 ? 2.864 21.007 61.038 1.00 15.31 30 SER B C 1
ATOM 2979 O O . SER B 2 8 ? 2.804 22.246 61.209 1.00 17.85 30 SER B O 1
ATOM 2982 N N . MET B 2 9 ? 1.856 20.219 61.368 1.00 18.85 31 MET B N 1
ATOM 2983 C CA . MET B 2 9 ? 0.577 20.775 61.884 1.00 12.72 31 MET B CA 1
ATOM 2984 C C . MET B 2 9 ? 0.743 21.364 63.225 1.00 11.61 31 MET B C 1
ATOM 2985 O O . MET B 2 9 ? 0.341 22.492 63.519 1.00 17.04 31 MET B O 1
ATOM 2990 N N . GLU B 2 10 ? 1.467 20.553 64.068 1.00 14.57 32 GLU B N 1
ATOM 2991 C CA . GLU B 2 10 ? 1.647 21.069 65.440 1.00 16.49 32 GLU B CA 1
ATOM 2992 C C . GLU B 2 10 ? 2.529 22.287 65.459 1.00 22.38 32 GLU B C 1
ATOM 2993 O O . GLU B 2 10 ? 2.202 23.291 66.152 1.00 30.62 32 GLU B O 1
ATOM 2996 N N . PHE B 2 11 ? 3.635 22.159 64.735 1.00 28.84 33 PHE B N 1
ATOM 2997 C CA . PHE B 2 11 ? 4.451 23.420 64.503 1.00 20.93 33 PHE B CA 1
ATOM 2998 C C . PHE B 2 11 ? 3.586 24.588 64.020 1.00 13.86 33 PHE B C 1
ATOM 2999 O O . PHE B 2 11 ? 3.619 25.662 64.647 1.00 21.90 33 PHE B O 1
ATOM 3007 N N . CYS B 2 12 ? 2.780 24.343 62.979 1.00 10.07 34 CYS B N 1
ATOM 3008 C CA . CYS B 2 12 ? 1.978 25.403 62.382 1.00 4.16 34 CYS B CA 1
ATOM 3009 C C . CYS B 2 12 ? 1.149 26.089 63.406 1.00 8.07 34 CYS B C 1
ATOM 3010 O O . CYS B 2 12 ? 1.045 27.337 63.376 1.00 14.08 34 CYS B O 1
ATOM 3013 N N . PHE B 2 13 ? 0.515 25.293 64.305 1.00 8.81 35 PHE B N 1
ATOM 3014 C CA . PHE B 2 13 ? -0.487 25.973 65.176 1.00 13.50 35 PHE B CA 1
ATOM 3015 C C . PHE B 2 13 ? 0.234 26.605 66.341 1.00 14.89 35 PHE B C 1
ATOM 3016 O O . PHE B 2 13 ? -0.250 27.609 66.916 1.00 15.91 35 PHE B O 1
ATOM 3024 N N . ASP B 2 14 ? 1.399 26.054 66.685 1.00 15.90 36 ASP B N 1
ATOM 3025 C CA . ASP B 2 14 ? 2.181 26.811 67.767 1.00 16.11 36 ASP B CA 1
ATOM 3026 C C . ASP B 2 14 ? 2.651 28.150 67.266 1.00 17.87 36 ASP B C 1
ATOM 3027 O O . ASP B 2 14 ? 2.586 29.135 68.038 1.00 19.68 36 ASP B O 1
ATOM 3032 N N . VAL B 2 15 ? 3.141 28.205 66.010 1.00 12.80 37 VAL B N 1
ATOM 3033 C CA . VAL B 2 15 ? 3.416 29.556 65.425 1.00 8.95 37 VAL B CA 1
ATOM 3034 C C . VAL B 2 15 ? 2.184 30.442 65.432 1.00 12.73 37 VAL B C 1
ATOM 3035 O O . VAL B 2 15 ? 2.204 31.660 65.708 1.00 8.99 37 VAL B O 1
ATOM 3039 N N . PHE B 2 16 ? 1.045 29.859 65.023 1.00 15.86 38 PHE B N 1
ATOM 3040 C CA . PHE B 2 16 ? -0.215 30.651 64.865 1.00 4.21 38 PHE B CA 1
ATOM 3041 C C . PHE B 2 16 ? -0.612 31.265 66.173 1.00 13.47 38 PHE B C 1
ATOM 3042 O O . PHE B 2 16 ? -1.044 32.454 66.238 1.00 12.73 38 PHE B O 1
ATOM 3050 N N . LYS B 2 17 ? -0.394 30.499 67.267 1.00 21.40 39 LYS B N 1
ATOM 3051 C CA . LYS B 2 17 ? -0.766 31.044 68.618 1.00 28.10 39 LYS B CA 1
ATOM 3052 C C . LYS B 2 17 ? 0.000 32.307 68.980 1.00 27.49 39 LYS B C 1
ATOM 3053 O O . LYS B 2 17 ? -0.473 33.248 69.652 1.00 17.08 39 LYS B O 1
ATOM 3056 N N . GLU B 2 18 ? 1.234 32.363 68.471 1.00 19.75 40 GLU B N 1
ATOM 3057 C CA . GLU B 2 18 ? 2.095 33.529 68.724 1.00 17.53 40 GLU B CA 1
ATOM 3058 C C . GLU B 2 18 ? 1.847 34.700 67.819 1.00 13.34 40 GLU B C 1
ATOM 3059 O O . GLU B 2 18 ? 1.628 35.822 68.289 1.00 24.72 40 GLU B O 1
ATOM 3065 N N . LEU B 2 19 ? 1.819 34.514 66.488 1.00 23.43 41 LEU B N 1
ATOM 3066 C CA . LEU B 2 19 ? 1.423 35.547 65.538 1.00 19.60 41 LEU B CA 1
ATOM 3067 C C . LEU B 2 19 ? 0.064 36.178 65.784 1.00 12.70 41 LEU B C 1
ATOM 3068 O O . LEU B 2 19 ? -0.071 37.372 65.516 1.00 27.30 41 LEU B O 1
ATOM 3073 N N . LYS B 2 20 ? -0.906 35.377 66.243 1.00 15.73 42 LYS B N 1
ATOM 3074 C CA . LYS B 2 20 ? -2.248 35.972 66.396 1.00 29.19 42 LYS B CA 1
ATOM 3075 C C . LYS B 2 20 ? -2.266 37.061 67.448 1.00 35.15 42 LYS B C 1
ATOM 3076 O O . LYS B 2 20 ? -3.022 38.027 67.217 1.00 36.62 42 LYS B O 1
ATOM 3082 N N . VAL B 2 21 ? -1.490 37.088 68.491 1.00 28.78 43 VAL B N 1
ATOM 3083 C CA . VAL B 2 21 ? -1.336 38.168 69.482 1.00 26.47 43 VAL B CA 1
ATOM 3084 C C . VAL B 2 21 ? -0.829 39.470 68.841 1.00 28.32 43 VAL B C 1
ATOM 3085 O O . VAL B 2 21 ? -1.483 40.515 68.883 1.00 52.55 43 VAL B O 1
ATOM 3089 N N . HIS B 2 22 ? 0.323 39.423 68.213 1.00 26.01 44 HIS B N 1
ATOM 3090 C CA . HIS B 2 22 ? 1.042 40.534 67.645 1.00 42.64 44 HIS B CA 1
ATOM 3091 C C . HIS B 2 22 ? 0.490 41.046 66.319 1.00 52.49 44 HIS B C 1
ATOM 3092 O O . HIS B 2 22 ? 1.074 42.030 65.788 1.00 35.82 44 HIS B O 1
ATOM 3099 N N . HIS B 2 23 ? -0.523 40.395 65.788 1.00 25.53 45 HIS B N 1
ATOM 3100 C CA . HIS B 2 23 ? -1.012 40.729 64.421 1.00 16.87 45 HIS B CA 1
ATOM 3101 C C . HIS B 2 23 ? -2.528 40.693 64.437 1.00 20.81 45 HIS B C 1
ATOM 3102 O O . HIS B 2 23 ? -3.143 40.108 63.541 1.00 29.69 45 HIS B O 1
ATOM 3109 N N . ALA B 2 24 ? -3.127 41.259 65.466 1.00 23.34 46 ALA B N 1
ATOM 3110 C CA . ALA B 2 24 ? -4.574 41.404 65.577 1.00 39.29 46 ALA B CA 1
ATOM 3111 C C . ALA B 2 24 ? -5.153 42.187 64.403 1.00 36.33 46 ALA B C 1
ATOM 3112 O O . ALA B 2 24 ? -4.655 43.224 63.990 1.00 25.85 46 ALA B O 1
ATOM 3114 N N . ASN B 2 25 ? -6.267 41.717 63.890 1.00 16.64 47 ASN B N 1
ATOM 3115 C CA . ASN B 2 25 ? -7.028 42.383 62.841 1.00 22.23 47 ASN B CA 1
ATOM 3116 C C . ASN B 2 25 ? -6.269 42.436 61.531 1.00 21.46 47 ASN B C 1
ATOM 3117 O O . ASN B 2 25 ? -6.683 43.240 60.666 1.00 30.86 47 ASN B O 1
ATOM 3122 N N . GLU B 2 26 ? -5.204 41.669 61.385 1.00 12.43 48 GLU B N 1
ATOM 3123 C CA . GLU B 2 26 ? -4.437 41.709 60.098 1.00 11.27 48 GLU B CA 1
ATOM 3124 C C . GLU B 2 26 ? -4.633 40.383 59.335 1.00 14.10 48 GLU B C 1
ATOM 3125 O O . GLU B 2 26 ? -4.920 39.335 59.938 1.00 12.15 48 GLU B O 1
ATOM 3131 N N . ASN B 2 27 ? -4.226 40.384 58.054 1.00 16.94 49 ASN B N 1
ATOM 3132 C CA . ASN B 2 27 ? -3.959 39.095 57.333 1.00 11.97 49 ASN B CA 1
ATOM 3133 C C . ASN B 2 27 ? -2.758 38.406 57.930 1.00 16.32 49 ASN B C 1
ATOM 3134 O O . ASN B 2 27 ? -1.790 39.068 58.341 1.00 16.29 49 ASN B O 1
ATOM 3139 N N . ILE B 2 28 ? -2.811 37.104 57.977 1.00 13.87 50 ILE B N 1
ATOM 3140 C CA . ILE B 2 28 ? -1.681 36.269 58.378 1.00 15.88 50 ILE B CA 1
ATOM 3141 C C . ILE B 2 28 ? -1.401 35.267 57.315 1.00 18.26 50 ILE B C 1
ATOM 3142 O O . ILE B 2 28 ? -2.401 34.681 56.843 1.00 15.01 50 ILE B O 1
ATOM 3147 N N . PHE B 2 29 ? -0.123 35.064 56.986 1.00 9.02 51 PHE B N 1
ATOM 3148 C CA . PHE B 2 29 ? 0.126 34.037 55.905 1.00 5.83 51 PHE B CA 1
ATOM 3149 C C . PHE B 2 29 ? 1.569 33.609 55.997 1.00 8.60 51 PHE B C 1
ATOM 3150 O O . PHE B 2 29 ? 2.474 34.477 55.925 1.00 11.29 51 PHE B O 1
ATOM 3158 N N . TYR B 2 30 ? 1.803 32.302 56.105 1.00 5.71 52 TYR B N 1
ATOM 3159 C CA . TYR B 2 30 ? 3.189 31.827 56.261 1.00 14.71 52 TYR B CA 1
ATOM 3160 C C . TYR B 2 30 ? 3.214 30.386 55.797 1.00 10.41 52 TYR B C 1
ATOM 3161 O O . TYR B 2 30 ? 2.128 29.819 55.631 1.00 13.04 52 TYR B O 1
ATOM 3170 N N . CYS B 2 31 ? 4.392 29.870 55.570 1.00 9.47 53 CYS B N 1
ATOM 3171 C CA . CYS B 2 31 ? 4.649 28.508 55.078 1.00 3.62 53 CYS B CA 1
ATOM 3172 C C . CYS B 2 31 ? 5.418 27.735 56.106 1.00 19.28 53 CYS B C 1
ATOM 3173 O O . CYS B 2 31 ? 6.657 27.843 56.297 1.00 14.20 53 CYS B O 1
ATOM 3176 N N . PRO B 2 32 ? 4.721 26.862 56.854 1.00 26.50 54 PRO B N 1
ATOM 3177 C CA . PRO B 2 32 ? 5.393 26.163 57.972 1.00 17.03 54 PRO B CA 1
ATOM 3178 C C . PRO B 2 32 ? 6.464 25.219 57.474 1.00 18.13 54 PRO B C 1
ATOM 3179 O O . PRO B 2 32 ? 7.501 25.066 58.129 1.00 18.14 54 PRO B O 1
ATOM 3183 N N . ILE B 2 33 ? 6.247 24.612 56.297 1.00 16.43 55 ILE B N 1
ATOM 3184 C CA . ILE B 2 33 ? 7.253 23.629 55.818 1.00 11.81 55 ILE B CA 1
ATOM 3185 C C . ILE B 2 33 ? 8.583 24.353 55.558 1.00 8.51 55 ILE B C 1
ATOM 3186 O O . ILE B 2 33 ? 9.645 23.798 55.898 1.00 13.74 55 ILE B O 1
ATOM 3191 N N . ALA B 2 34 ? 8.493 25.559 55.045 1.00 8.77 56 ALA B N 1
ATOM 3192 C CA . ALA B 2 34 ? 9.768 26.253 54.601 1.00 9.78 56 ALA B CA 1
ATOM 3193 C C . ALA B 2 34 ? 10.495 26.692 55.870 1.00 15.74 56 ALA B C 1
ATOM 3194 O O . ALA B 2 34 ? 11.730 26.645 55.983 1.00 13.92 56 ALA B O 1
ATOM 3196 N N . ILE B 2 35 ? 9.763 27.124 56.905 1.00 14.41 57 ILE B N 1
ATOM 3197 C CA . ILE B 2 35 ? 10.378 27.552 58.156 1.00 14.27 57 ILE B CA 1
ATOM 3198 C C . ILE B 2 35 ? 11.090 26.323 58.724 1.00 24.74 57 ILE B C 1
ATOM 3199 O O . ILE B 2 35 ? 12.209 26.444 59.259 1.00 12.25 57 ILE B O 1
ATOM 3204 N N . MET B 2 36 ? 10.410 25.167 58.604 1.00 15.42 58 MET B N 1
ATOM 3205 C CA . MET B 2 36 ? 10.990 23.966 59.301 1.00 14.53 58 MET B CA 1
ATOM 3206 C C . MET B 2 36 ? 12.301 23.602 58.645 1.00 7.98 58 MET B C 1
ATOM 3207 O O . MET B 2 36 ? 13.237 23.202 59.352 1.00 19.36 58 MET B O 1
ATOM 3212 N N . SER B 2 37 ? 12.368 23.686 57.316 1.00 14.87 59 SER B N 1
ATOM 3213 C CA . SER B 2 37 ? 13.579 23.328 56.589 1.00 20.21 59 SER B CA 1
ATOM 3214 C C . SER B 2 37 ? 14.745 24.316 56.868 1.00 13.81 59 SER B C 1
ATOM 3215 O O . SER B 2 37 ? 15.878 23.819 56.808 1.00 18.71 59 SER B O 1
ATOM 3218 N N . ALA B 2 38 ? 14.452 25.581 57.036 1.00 10.06 60 ALA B N 1
ATOM 3219 C CA . ALA B 2 38 ? 15.517 26.545 57.464 1.00 17.34 60 ALA B CA 1
ATOM 3220 C C . ALA B 2 38 ? 16.100 26.201 58.820 1.00 20.53 60 ALA B C 1
ATOM 3221 O O . ALA B 2 38 ? 17.333 26.274 59.065 1.00 16.06 60 ALA B O 1
ATOM 3223 N N . LEU B 2 39 ? 15.225 25.878 59.772 1.00 18.46 61 LEU B N 1
ATOM 3224 C CA . LEU B 2 39 ? 15.580 25.458 61.110 1.00 13.61 61 LEU B CA 1
ATOM 3225 C C . LEU B 2 39 ? 16.357 24.157 61.147 1.00 30.85 61 LEU B C 1
ATOM 3226 O O . LEU B 2 39 ? 17.189 24.009 62.039 1.00 23.02 61 LEU B O 1
ATOM 3231 N N . ALA B 2 40 ? 16.066 23.251 60.250 1.00 26.08 62 ALA B N 1
ATOM 3232 C CA . ALA B 2 40 ? 16.805 22.033 60.008 1.00 28.20 62 ALA B CA 1
ATOM 3233 C C . ALA B 2 40 ? 18.219 22.347 59.537 1.00 22.05 62 ALA B C 1
ATOM 3234 O O . ALA B 2 40 ? 19.147 21.685 60.057 1.00 20.27 62 ALA B O 1
ATOM 3236 N N . MET B 2 41 ? 18.392 23.356 58.693 1.00 20.07 63 MET B N 1
ATOM 3237 C CA . MET B 2 41 ? 19.765 23.722 58.260 1.00 34.15 63 MET B CA 1
ATOM 3238 C C . MET B 2 41 ? 20.601 24.132 59.489 1.00 23.08 63 MET B C 1
ATOM 3239 O O . MET B 2 41 ? 21.736 23.683 59.587 1.00 25.50 63 MET B O 1
ATOM 3244 N N . VAL B 2 42 ? 20.035 24.970 60.350 1.00 26.91 64 VAL B N 1
ATOM 3245 C CA . VAL B 2 42 ? 20.640 25.330 61.627 1.00 15.29 64 VAL B CA 1
ATOM 3246 C C . VAL B 2 42 ? 20.930 24.210 62.604 1.00 26.03 64 VAL B C 1
ATOM 3247 O O . VAL B 2 42 ? 22.080 24.063 63.081 1.00 22.21 64 VAL B O 1
ATOM 3251 N N . TYR B 2 43 ? 19.903 23.490 62.974 1.00 27.96 65 TYR B N 1
ATOM 3252 C CA . TYR B 2 43 ? 19.917 22.288 63.782 1.00 33.25 65 TYR B CA 1
ATOM 3253 C C . TYR B 2 43 ? 21.082 21.309 63.661 1.00 32.74 65 TYR B C 1
ATOM 3254 O O . TYR B 2 43 ? 21.543 20.829 64.722 1.00 30.43 65 TYR B O 1
ATOM 3263 N N . LEU B 2 44 ? 21.398 20.903 62.455 1.00 31.19 66 LEU B N 1
ATOM 3264 C CA . LEU B 2 44 ? 22.556 20.240 61.951 1.00 39.91 66 LEU B CA 1
ATOM 3265 C C . LEU B 2 44 ? 23.920 20.687 62.554 1.00 36.36 66 LEU B C 1
ATOM 3266 O O . LEU B 2 44 ? 24.785 19.813 62.670 1.00 38.97 66 LEU B O 1
ATOM 3271 N N . GLY B 2 45 ? 24.109 21.967 62.733 1.00 28.10 67 GLY B N 1
ATOM 3272 C CA . GLY B 2 45 ? 25.405 22.400 63.359 1.00 26.18 67 GLY B CA 1
ATOM 3273 C C . GLY B 2 45 ? 25.237 22.851 64.779 1.00 35.33 67 GLY B C 1
ATOM 3274 O O . GLY B 2 45 ? 26.189 23.399 65.403 1.00 35.83 67 GLY B O 1
ATOM 3275 N N . ALA B 2 46 ? 24.034 22.667 65.345 1.00 32.10 68 ALA B N 1
ATOM 3276 C CA . ALA B 2 46 ? 23.826 23.235 66.696 1.00 19.40 68 ALA B CA 1
ATOM 3277 C C . ALA B 2 46 ? 24.175 22.129 67.708 1.00 25.82 68 ALA B C 1
ATOM 3278 O O . ALA B 2 46 ? 24.072 20.927 67.448 1.00 24.77 68 ALA B O 1
ATOM 3280 N N . LYS B 2 47 ? 24.633 22.587 68.864 1.00 27.82 69 LYS B N 1
ATOM 3281 C CA . LYS B 2 47 ? 25.021 21.586 69.888 1.00 37.55 69 LYS B CA 1
ATOM 3282 C C . LYS B 2 47 ? 24.274 21.920 71.148 1.00 31.71 69 LYS B C 1
ATOM 3283 O O . LYS B 2 47 ? 23.777 23.037 71.353 1.00 34.86 69 LYS B O 1
ATOM 3289 N N . ASP B 2 48 ? 24.244 20.937 72.066 1.00 26.99 70 ASP B N 1
ATOM 3290 C CA . ASP B 2 48 ? 24.007 21.366 73.468 1.00 25.52 70 ASP B CA 1
ATOM 3291 C C . ASP B 2 48 ? 22.561 21.880 73.547 1.00 41.62 70 ASP B C 1
ATOM 3292 O O . ASP B 2 48 ? 21.660 21.336 72.862 1.00 36.54 70 ASP B O 1
ATOM 3297 N N . SER B 2 49 ? 22.403 22.894 74.379 1.00 23.88 71 SER B N 1
ATOM 3298 C CA . SER B 2 49 ? 21.186 23.593 74.675 1.00 31.04 71 SER B CA 1
ATOM 3299 C C . SER B 2 49 ? 20.573 24.233 73.412 1.00 51.53 71 SER B C 1
ATOM 3300 O O . SER B 2 49 ? 19.341 24.259 73.247 1.00 38.76 71 SER B O 1
ATOM 3303 N N . THR B 2 50 ? 21.453 24.757 72.565 1.00 29.82 72 THR B N 1
ATOM 3304 C CA . THR B 2 50 ? 20.976 25.474 71.356 1.00 37.52 72 THR B CA 1
ATOM 3305 C C . THR B 2 50 ? 20.100 24.496 70.543 1.00 25.55 72 THR B C 1
ATOM 3306 O O . THR B 2 50 ? 19.014 24.805 70.056 1.00 30.98 72 THR B O 1
ATOM 3310 N N . ARG B 2 51 ? 20.695 23.343 70.412 1.00 20.42 73 ARG B N 1
ATOM 3311 C CA . ARG B 2 51 ? 20.126 22.232 69.647 1.00 24.50 73 ARG B CA 1
ATOM 3312 C C . ARG B 2 51 ? 18.841 21.706 70.296 1.00 32.33 73 ARG B C 1
ATOM 3313 O O . ARG B 2 51 ? 17.798 21.426 69.662 1.00 31.54 73 ARG B O 1
ATOM 3321 N N . THR B 2 52 ? 18.905 21.558 71.607 1.00 34.31 74 THR B N 1
ATOM 3322 C CA . THR B 2 52 ? 17.789 20.984 72.389 1.00 36.77 74 THR B CA 1
ATOM 3323 C C . THR B 2 52 ? 16.581 21.905 72.288 1.00 34.32 74 THR B C 1
ATOM 3324 O O . THR B 2 52 ? 15.465 21.423 72.145 1.00 26.15 74 THR B O 1
ATOM 3328 N N . GLN B 2 53 ? 16.843 23.200 72.373 1.00 19.67 75 GLN B N 1
ATOM 3329 C CA . GLN B 2 53 ? 15.777 24.211 72.314 1.00 26.50 75 GLN B CA 1
ATOM 3330 C C . GLN B 2 53 ? 14.995 24.096 71.014 1.00 28.93 75 GLN B C 1
ATOM 3331 O O . GLN B 2 53 ? 13.736 24.133 71.102 1.00 27.29 75 GLN B O 1
ATOM 3337 N N . ILE B 2 54 ? 15.773 23.990 69.937 1.00 27.62 76 ILE B N 1
ATOM 3338 C CA . ILE B 2 54 ? 15.117 23.818 68.604 1.00 40.74 76 ILE B CA 1
ATOM 3339 C C . ILE B 2 54 ? 14.300 22.522 68.571 1.00 41.02 76 ILE B C 1
ATOM 3340 O O . ILE B 2 54 ? 13.199 22.477 67.982 1.00 28.29 76 ILE B O 1
ATOM 3345 N N . ASN B 2 55 ? 14.906 21.471 69.103 1.00 24.99 77 ASN B N 1
ATOM 3346 C CA . ASN B 2 55 ? 14.308 20.113 68.922 1.00 22.85 77 ASN B CA 1
ATOM 3347 C C . ASN B 2 55 ? 12.969 20.093 69.670 1.00 22.49 77 ASN B C 1
ATOM 3348 O O . ASN B 2 55 ? 12.030 19.410 69.255 1.00 48.17 77 ASN B O 1
ATOM 3353 N N . LYS B 2 56 ? 12.921 20.810 70.762 1.00 35.29 78 LYS B N 1
ATOM 3354 C CA . LYS B 2 56 ? 11.716 20.759 71.672 1.00 33.44 78 LYS B CA 1
ATOM 3355 C C . LYS B 2 56 ? 10.583 21.387 70.860 1.00 43.74 78 LYS B C 1
ATOM 3356 O O . LYS B 2 56 ? 9.643 20.736 70.422 1.00 46.62 78 LYS B O 1
ATOM 3360 N N . VAL B 2 57 ? 10.781 22.672 70.591 1.00 34.56 79 VAL B N 1
ATOM 3361 C CA . VAL B 2 57 ? 9.901 23.501 69.817 1.00 31.93 79 VAL B CA 1
ATOM 3362 C C . VAL B 2 57 ? 9.496 22.906 68.466 1.00 43.86 79 VAL B C 1
ATOM 3363 O O . VAL B 2 57 ? 8.321 23.036 68.028 1.00 42.33 79 VAL B O 1
ATOM 3367 N N . VAL B 2 58 ? 10.450 22.322 67.766 1.00 42.85 80 VAL B N 1
ATOM 3368 C CA . VAL B 2 58 ? 10.172 21.982 66.346 1.00 56.42 80 VAL B CA 1
ATOM 3369 C C . VAL B 2 58 ? 9.744 20.523 66.289 1.00 36.30 80 VAL B C 1
ATOM 3370 O O . VAL B 2 58 ? 8.989 20.115 65.389 1.00 57.65 80 VAL B O 1
ATOM 3374 N N . ARG B 2 59 ? 10.245 19.760 67.249 1.00 47.33 81 ARG B N 1
ATOM 3375 C CA . ARG B 2 59 ? 9.824 18.350 67.388 1.00 66.33 81 ARG B CA 1
ATOM 3376 C C . ARG B 2 59 ? 10.489 17.490 66.330 1.00 66.32 81 ARG B C 1
ATOM 3377 O O . ARG B 2 59 ? 9.869 16.672 65.628 1.00 61.70 81 ARG B O 1
ATOM 3382 N N . PHE B 2 60 ? 11.815 17.618 66.257 1.00 34.37 82 PHE B N 1
ATOM 3383 C CA . PHE B 2 60 ? 12.613 17.005 65.188 1.00 38.16 82 PHE B CA 1
ATOM 3384 C C . PHE B 2 60 ? 12.867 15.528 65.545 1.00 41.37 82 PHE B C 1
ATOM 3385 O O . PHE B 2 60 ? 12.599 14.673 64.665 1.00 44.22 82 PHE B O 1
ATOM 3393 N N . ASP B 2 61 ? 13.358 15.245 66.708 1.00 49.34 83 ASP B N 1
ATOM 3394 C CA . ASP B 2 61 ? 13.961 13.971 67.147 1.00 62.28 83 ASP B CA 1
ATOM 3395 C C . ASP B 2 61 ? 13.044 12.797 66.776 1.00 51.75 83 ASP B C 1
ATOM 3396 O O . ASP B 2 61 ? 13.487 11.740 66.310 1.00 60.59 83 ASP B O 1
ATOM 3397 N N . LYS B 2 62 A 11.777 13.044 67.009 1.00 48.27 83 LYS B N 1
ATOM 3398 C CA . LYS B 2 62 A 10.628 12.365 66.475 1.00 56.75 83 LYS B CA 1
ATOM 3399 C C . LYS B 2 62 A 10.751 11.775 65.082 1.00 57.04 83 LYS B C 1
ATOM 3400 O O . LYS B 2 62 A 10.269 10.639 64.860 1.00 58.81 83 LYS B O 1
ATOM 3402 N N . LEU B 2 63 ? 11.286 12.518 64.138 1.00 34.23 84 LEU B N 1
ATOM 3403 C CA . LEU B 2 63 ? 11.011 12.345 62.701 1.00 33.28 84 LEU B CA 1
ATOM 3404 C C . LEU B 2 63 ? 12.005 11.385 62.040 1.00 58.49 84 LEU B C 1
ATOM 3405 O O . LEU B 2 63 ? 13.217 11.322 62.350 1.00 51.26 84 LEU B O 1
ATOM 3410 N N . PRO B 2 64 ? 11.486 10.639 61.079 1.00 39.04 85 PRO B N 1
ATOM 3411 C CA . PRO B 2 64 ? 12.334 9.828 60.184 1.00 35.95 85 PRO B CA 1
ATOM 3412 C C . PRO B 2 64 ? 13.342 10.693 59.453 1.00 40.88 85 PRO B C 1
ATOM 3413 O O . PRO B 2 64 ? 13.093 11.712 58.800 1.00 38.26 85 PRO B O 1
ATOM 3417 N N . GLY B 2 65 ? 14.586 10.288 59.639 1.00 42.36 86 GLY B N 1
ATOM 3418 C CA . GLY B 2 65 ? 15.803 10.779 59.109 1.00 38.56 86 GLY B CA 1
ATOM 3419 C C . GLY B 2 65 ? 16.520 11.823 59.945 1.00 35.06 86 GLY B C 1
ATOM 3420 O O . GLY B 2 65 ? 17.482 12.438 59.429 1.00 55.26 86 GLY B 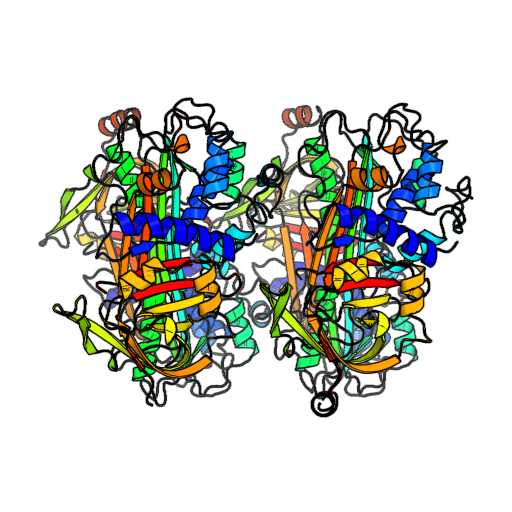O 1
ATOM 3421 N N . PHE B 2 66 ? 16.097 12.007 61.185 1.00 57.23 87 PHE B N 1
ATOM 3422 C CA . PHE B 2 66 ? 16.604 13.090 62.042 1.00 67.33 87 PHE B CA 1
ATOM 3423 C C . PHE B 2 66 ? 17.483 12.696 63.221 1.00 82.46 87 PHE B C 1
ATOM 3424 O O . PHE B 2 66 ? 18.065 13.617 63.877 1.00 60.93 87 PHE B O 1
ATOM 3432 N N . VAL B 2 80 ? 19.165 11.255 55.188 1.00 36.49 92 VAL B N 1
ATOM 3433 C CA . VAL B 2 80 ? 19.280 12.394 56.159 1.00 46.88 92 VAL B CA 1
ATOM 3434 C C . VAL B 2 80 ? 18.020 13.241 55.931 1.00 41.97 92 VAL B C 1
ATOM 3435 O O . VAL B 2 80 ? 17.792 13.690 54.803 1.00 45.99 92 VAL B O 1
ATOM 3439 N N . HIS B 2 81 ? 17.263 13.433 56.992 1.00 33.27 93 HIS B N 1
ATOM 3440 C CA . HIS B 2 81 ? 16.155 14.418 56.916 1.00 30.29 93 HIS B CA 1
ATOM 3441 C C . HIS B 2 81 ? 15.173 14.039 55.832 1.00 25.98 93 HIS B C 1
ATOM 3442 O O . HIS B 2 81 ? 14.360 14.869 55.367 1.00 26.41 93 HIS B O 1
ATOM 3449 N N . SER B 2 82 ? 15.199 12.765 55.483 1.00 34.78 94 SER B N 1
ATOM 3450 C CA . SER B 2 82 ? 14.278 12.163 54.491 1.00 34.47 94 SER B CA 1
ATOM 3451 C C . SER B 2 82 ? 12.861 12.694 54.624 1.00 30.23 94 SER B C 1
ATOM 3452 O O . SER B 2 82 ? 12.231 13.155 53.645 1.00 38.66 94 SER B O 1
ATOM 3455 N N . SER B 2 83 ? 12.356 12.705 55.863 1.00 31.60 95 SER B N 1
ATOM 3456 C CA . SER B 2 83 ? 10.908 13.007 56.007 1.00 40.59 95 SER B CA 1
ATOM 3457 C C . SER B 2 83 ? 10.663 14.398 55.413 1.00 31.27 95 SER B C 1
ATOM 3458 O O . SER B 2 83 ? 9.681 14.647 54.699 1.00 36.64 95 SER B O 1
ATOM 3461 N N . LEU B 2 84 ? 11.597 15.289 55.714 1.00 30.48 96 LEU B N 1
ATOM 3462 C CA . LEU B 2 84 ? 11.360 16.701 55.356 1.00 37.69 96 LEU B CA 1
ATOM 3463 C C . LEU B 2 84 ? 11.817 16.869 53.913 1.00 47.75 96 LEU B C 1
ATOM 3464 O O . LEU B 2 84 ? 11.041 17.385 53.086 1.00 49.23 96 LEU B O 1
ATOM 3469 N N . ARG B 2 85 ? 13.018 16.387 53.642 1.00 32.75 97 ARG B N 1
ATOM 3470 C CA . ARG B 2 85 ? 13.603 16.516 52.291 1.00 45.78 97 ARG B CA 1
ATOM 3471 C C . ARG B 2 85 ? 12.703 15.933 51.226 1.00 26.08 97 ARG B C 1
ATOM 3472 O O . ARG B 2 85 ? 12.587 16.533 50.104 1.00 25.24 97 ARG B O 1
ATOM 3480 N N . ASP B 2 86 ? 12.015 14.869 51.559 1.00 20.94 98 ASP B N 1
ATOM 3481 C CA . ASP B 2 86 ? 11.194 14.218 50.457 1.00 27.47 98 ASP B CA 1
ATOM 3482 C C . ASP B 2 86 ? 10.201 15.236 49.938 1.00 21.08 98 ASP B C 1
ATOM 3483 O O . ASP B 2 86 ? 9.982 15.391 48.717 1.00 27.55 98 ASP B O 1
ATOM 3488 N N . ILE B 2 87 ? 9.551 15.871 50.915 1.00 20.50 99 ILE B N 1
ATOM 3489 C CA . ILE B 2 87 ? 8.462 16.762 50.435 1.00 19.70 99 ILE B CA 1
ATOM 3490 C C . ILE B 2 87 ? 9.080 17.972 49.775 1.00 23.95 99 ILE B C 1
ATOM 3491 O O . ILE B 2 87 ? 8.362 18.542 48.921 1.00 28.50 99 ILE B O 1
ATOM 3496 N N . LEU B 2 88 ? 10.265 18.406 50.245 1.00 20.69 100 LEU B N 1
ATOM 3497 C CA . LEU B 2 88 ? 10.749 19.710 49.697 1.00 14.48 100 LEU B CA 1
ATOM 3498 C C . LEU B 2 88 ? 11.075 19.531 48.219 1.00 21.09 100 LEU B C 1
ATOM 3499 O O . LEU B 2 88 ? 10.805 20.365 47.326 1.00 16.99 100 LEU B O 1
ATOM 3504 N N . ASN B 2 89 ? 11.707 18.387 48.011 1.00 24.12 101 ASN B N 1
ATOM 3505 C CA . ASN B 2 89 ? 12.101 17.942 46.662 1.00 26.12 101 ASN B CA 1
ATOM 3506 C C . ASN B 2 89 ? 10.907 17.770 45.736 1.00 32.44 101 ASN B C 1
ATOM 3507 O O . ASN B 2 89 ? 10.941 18.214 44.582 1.00 34.46 101 ASN B O 1
ATOM 3512 N N . GLN B 2 90 ? 9.887 17.090 46.216 1.00 33.53 102 GLN B N 1
ATOM 3513 C CA . GLN B 2 90 ? 8.664 16.929 45.404 1.00 35.15 102 GLN B CA 1
ATOM 3514 C C . GLN B 2 90 ? 8.101 18.307 45.071 1.00 25.35 102 GLN B C 1
ATOM 3515 O O . GLN B 2 90 ? 7.672 18.512 43.945 1.00 27.25 102 GLN B O 1
ATOM 3521 N N . ILE B 2 91 ? 8.026 19.231 46.019 1.00 28.96 103 ILE B N 1
ATOM 3522 C CA . ILE B 2 91 ? 7.253 20.458 45.736 1.00 17.36 103 ILE B CA 1
ATOM 3523 C C . ILE B 2 91 ? 8.068 21.430 44.948 1.00 19.09 103 ILE B C 1
ATOM 3524 O O . ILE B 2 91 ? 7.486 22.371 44.367 1.00 24.04 103 ILE B O 1
ATOM 3529 N N . THR B 2 92 ? 9.392 21.220 44.927 1.00 21.99 104 THR B N 1
ATOM 3530 C CA . THR B 2 92 ? 10.211 22.229 44.202 1.00 30.38 104 THR B CA 1
ATOM 3531 C C . THR B 2 92 ? 10.512 21.817 42.772 1.00 25.57 104 THR B C 1
ATOM 3532 O O . THR B 2 92 ? 10.856 22.726 42.009 1.00 22.79 104 THR B O 1
ATOM 3536 N N . LYS B 2 93 ? 10.390 20.571 42.435 1.00 16.96 105 LYS B N 1
ATOM 3537 C CA . LYS B 2 93 ? 10.539 20.063 41.041 1.00 25.70 105 LYS B CA 1
ATOM 3538 C C . LYS B 2 93 ? 9.615 20.740 40.069 1.00 23.98 105 LYS B C 1
ATOM 3539 O O . LYS B 2 93 ? 8.439 21.137 40.331 1.00 20.93 105 LYS B O 1
ATOM 3542 N N . PRO B 2 94 ? 10.097 20.979 38.855 1.00 22.23 106 PRO B N 1
ATOM 3543 C CA . PRO B 2 94 ? 9.211 21.659 37.868 1.00 28.31 106 PRO B CA 1
ATOM 3544 C C . PRO B 2 94 ? 8.083 20.649 37.575 1.00 39.89 106 PRO B C 1
ATOM 3545 O O . PRO B 2 94 ? 8.306 19.400 37.583 1.00 24.01 106 PRO B O 1
ATOM 3549 N N . ASN B 2 95 ? 6.930 21.232 37.352 1.00 25.03 107 ASN B N 1
ATOM 3550 C CA . ASN B 2 95 ? 5.740 20.444 36.995 1.00 27.54 107 ASN B CA 1
ATOM 3551 C C . ASN B 2 95 ? 4.798 21.323 36.222 1.00 19.87 107 ASN B C 1
ATOM 3552 O O . ASN B 2 95 ? 4.964 22.541 36.010 1.00 17.44 107 ASN B O 1
ATOM 3557 N N . ASP B 2 96 ? 3.745 20.634 35.726 1.00 11.22 108 ASP B N 1
ATOM 3558 C CA . ASP B 2 96 ? 2.896 21.478 34.842 1.00 19.14 108 ASP B CA 1
ATOM 3559 C C . ASP B 2 96 ? 1.683 22.027 35.545 1.00 15.70 108 ASP B C 1
ATOM 3560 O O . ASP B 2 96 ? 0.901 22.673 34.839 1.00 29.41 108 ASP B O 1
ATOM 3565 N N . VAL B 2 97 A 1.521 21.974 36.846 1.00 16.74 109 VAL B N 1
ATOM 3566 C CA . VAL B 2 97 A 0.273 22.374 37.517 1.00 21.62 109 VAL B CA 1
ATOM 3567 C C . VAL B 2 97 A 0.549 23.428 38.588 1.00 18.18 109 VAL B C 1
ATOM 3568 O O . VAL B 2 97 A -0.297 24.235 38.928 1.00 18.29 109 VAL B O 1
ATOM 3572 N N . TYR B 2 98 ? 1.741 23.397 39.149 1.00 15.02 110 TYR B N 1
ATOM 3573 C CA . TYR B 2 98 ? 2.037 24.414 40.182 1.00 23.32 110 TYR B CA 1
ATOM 3574 C C . TYR B 2 98 ? 3.508 24.870 40.050 1.00 19.23 110 TYR B C 1
ATOM 3575 O O . TYR B 2 98 ? 4.359 24.245 39.404 1.00 12.82 110 TYR B O 1
ATOM 3584 N N . SER B 2 99 ? 3.732 25.979 40.733 1.00 21.09 111 SER B N 1
ATOM 3585 C CA . SER B 2 99 ? 5.107 26.550 40.872 1.00 33.70 111 SER B CA 1
ATOM 3586 C C . SER B 2 99 ? 5.348 26.905 42.337 1.00 18.98 111 SER B C 1
ATOM 3587 O O . SER B 2 99 ? 4.573 27.688 42.927 1.00 15.79 111 SER B O 1
ATOM 3590 N N . PHE B 2 100 ? 6.372 26.355 42.907 1.00 17.94 112 PHE B N 1
ATOM 3591 C CA . PHE B 2 100 ? 6.968 26.843 44.181 1.00 19.67 112 PHE B CA 1
ATOM 3592 C C . PHE B 2 100 ? 8.417 27.305 44.099 1.00 29.55 112 PHE B C 1
ATOM 3593 O O . PHE B 2 100 ? 9.307 26.449 43.920 1.00 41.77 112 PHE B O 1
ATOM 3601 N N . SER B 2 101 ? 8.643 28.595 44.345 1.00 21.66 113 SER B N 1
ATOM 3602 C CA . SER B 2 101 ? 10.035 29.123 44.355 1.00 13.39 113 SER B CA 1
ATOM 3603 C C . SER B 2 101 ? 10.447 29.268 45.850 1.00 23.61 113 SER B C 1
ATOM 3604 O O . SER B 2 101 ? 9.757 30.064 46.506 1.00 23.93 113 SER B O 1
ATOM 3607 N N . LEU B 2 102 ? 11.416 28.526 46.323 1.00 25.75 114 LEU B N 1
ATOM 3608 C CA . LEU B 2 102 ? 12.044 28.681 47.641 1.00 14.94 114 LEU B CA 1
ATOM 3609 C C . LEU B 2 102 ? 13.453 29.336 47.508 1.00 13.64 114 LEU B C 1
ATOM 3610 O O . LEU B 2 102 ? 14.302 28.732 46.888 1.00 23.59 114 LEU B O 1
ATOM 3615 N N . ALA B 2 103 ? 13.593 30.462 48.127 1.00 15.81 115 ALA B N 1
ATOM 3616 C CA . ALA B 2 103 ? 14.917 31.107 48.399 1.00 7.96 115 ALA B CA 1
ATOM 3617 C C . ALA B 2 103 ? 15.190 31.000 49.891 1.00 11.20 115 ALA B C 1
ATOM 3618 O O . ALA B 2 103 ? 14.638 31.830 50.643 1.00 13.36 115 ALA B O 1
ATOM 3620 N N . SER B 2 104 ? 15.940 29.986 50.238 1.00 7.56 116 SER B N 1
ATOM 3621 C CA . SER B 2 104 ? 16.294 29.762 51.655 1.00 12.04 116 SER B CA 1
ATOM 3622 C C . SER B 2 104 ? 17.782 29.596 51.800 1.00 13.19 116 SER B C 1
ATOM 3623 O O . SER B 2 104 ? 18.434 28.751 51.180 1.00 15.44 116 SER B O 1
ATOM 3626 N N . ARG B 2 105 ? 18.351 30.414 52.724 1.00 14.31 117 ARG B N 1
ATOM 3627 C CA . ARG B 2 105 ? 19.836 30.545 52.778 1.00 20.92 117 ARG B CA 1
ATOM 3628 C C . ARG B 2 105 ? 20.299 31.124 54.120 1.00 11.73 117 ARG B C 1
ATOM 3629 O O . ARG B 2 105 ? 19.601 31.976 54.705 1.00 13.66 117 ARG B O 1
ATOM 3637 N N . LEU B 2 106 ? 21.430 30.621 54.580 1.00 9.23 118 LEU B N 1
ATOM 3638 C CA . LEU B 2 106 ? 22.109 31.325 55.715 1.00 13.21 118 LEU B CA 1
ATOM 3639 C C . LEU B 2 106 ? 23.261 32.144 55.133 1.00 12.08 118 LEU B C 1
ATOM 3640 O O . LEU B 2 106 ? 24.070 31.461 54.461 1.00 17.04 118 LEU B O 1
ATOM 3645 N N . TYR B 2 107 ? 23.327 33.416 55.461 1.00 13.53 119 TYR B N 1
ATOM 3646 C CA . TYR B 2 107 ? 24.512 34.256 55.057 1.00 16.50 119 TYR B CA 1
ATOM 3647 C C . TYR B 2 107 ? 25.382 34.367 56.314 1.00 13.27 119 TYR B C 1
ATOM 3648 O O . TYR B 2 107 ? 24.786 34.702 57.348 1.00 9.76 119 TYR B O 1
ATOM 3657 N N . ALA B 2 108 ? 26.635 33.947 56.247 1.00 11.47 120 ALA B N 1
ATOM 3658 C CA . ALA B 2 108 ? 27.477 34.013 57.491 1.00 13.88 120 ALA B CA 1
ATOM 3659 C C . ALA B 2 108 ? 28.680 34.921 57.139 1.00 26.24 120 ALA B C 1
ATOM 3660 O O . ALA B 2 108 ? 29.233 34.836 56.036 1.00 14.71 120 ALA B O 1
ATOM 3662 N N . GLU B 2 109 ? 29.004 35.817 58.047 1.00 24.04 121 GLU B N 1
ATOM 3663 C CA . GLU B 2 109 ? 30.207 36.693 57.909 1.00 35.92 121 GLU B CA 1
ATOM 3664 C C . GLU B 2 109 ? 31.419 35.879 57.478 1.00 24.79 121 GLU B C 1
ATOM 3665 O O . GLU B 2 109 ? 31.778 34.783 57.962 1.00 19.77 121 GLU B O 1
ATOM 3671 N N . GLU B 2 110 ? 32.076 36.384 56.438 1.00 20.42 122 GLU B N 1
ATOM 3672 C CA . GLU B 2 110 ? 33.035 35.630 55.642 1.00 24.46 122 GLU B CA 1
ATOM 3673 C C . GLU B 2 110 ? 34.310 35.293 56.395 1.00 38.78 122 GLU B C 1
ATOM 3674 O O . GLU B 2 110 ? 35.083 34.339 56.138 1.00 27.35 122 GLU B O 1
ATOM 3680 N N . ARG B 2 111 ? 34.555 36.035 57.454 1.00 32.89 123 ARG B N 1
ATOM 3681 C CA . ARG B 2 111 ? 35.694 35.707 58.346 1.00 20.14 123 ARG B CA 1
ATOM 3682 C C . ARG B 2 111 ? 35.549 34.493 59.175 1.00 36.35 123 ARG B C 1
ATOM 3683 O O . ARG B 2 111 ? 36.596 33.975 59.656 1.00 40.57 123 ARG B O 1
ATOM 3686 N N . TYR B 2 112 ? 34.346 33.948 59.344 1.00 35.85 124 TYR B N 1
ATOM 3687 C CA . TYR B 2 112 ? 34.154 32.699 60.116 1.00 43.40 124 TYR B CA 1
ATOM 3688 C C . TYR B 2 112 ? 34.394 31.456 59.250 1.00 32.61 124 TYR B C 1
ATOM 3689 O O . TYR B 2 112 ? 33.760 31.238 58.202 1.00 39.86 124 TYR B O 1
ATOM 3698 N N . PRO B 2 113 ? 35.287 30.648 59.772 1.00 35.76 125 PRO B N 1
ATOM 3699 C CA . PRO B 2 113 ? 35.741 29.476 58.964 1.00 38.82 125 PRO B CA 1
ATOM 3700 C C . PRO B 2 113 ? 34.558 28.523 59.089 1.00 30.57 125 PRO B C 1
ATOM 3701 O O . PRO B 2 113 ? 34.058 28.422 60.237 1.00 35.77 125 PRO B O 1
ATOM 3705 N N . ILE B 2 114 ? 34.098 28.002 57.988 1.00 45.87 126 ILE B N 1
ATOM 3706 C CA . ILE B 2 114 ? 32.996 27.022 57.985 1.00 42.16 126 ILE B CA 1
ATOM 3707 C C . ILE B 2 114 ? 33.595 25.609 57.946 1.00 41.11 126 ILE B C 1
ATOM 3708 O O . ILE B 2 114 ? 34.502 25.299 57.165 1.00 33.64 126 ILE B O 1
ATOM 3713 N N . LEU B 2 115 ? 33.099 24.774 58.835 1.00 49.88 127 LEU B N 1
ATOM 3714 C CA . LEU B 2 115 ? 33.477 23.363 58.908 1.00 47.02 127 LEU B CA 1
ATOM 3715 C C . LEU B 2 115 ? 33.073 22.673 57.600 1.00 54.24 127 LEU B C 1
ATOM 3716 O O . LEU B 2 115 ? 31.902 22.648 57.220 1.00 51.81 127 LEU B O 1
ATOM 3721 N N . PRO B 2 116 ? 34.125 22.128 57.004 1.00 59.48 128 PRO B N 1
ATOM 3722 C CA . PRO B 2 116 ? 34.015 21.304 55.809 1.00 62.16 128 PRO B CA 1
ATOM 3723 C C . PRO B 2 116 ? 32.921 20.258 55.879 1.00 43.19 128 PRO B C 1
ATOM 3724 O O . PRO B 2 116 ? 32.143 20.116 54.914 1.00 48.41 128 PRO B O 1
ATOM 3728 N N . GLU B 2 117 ? 32.842 19.515 56.975 1.00 49.53 129 GLU B N 1
ATOM 3729 C CA . GLU B 2 117 ? 31.742 18.549 57.192 1.00 44.00 129 GLU B CA 1
ATOM 3730 C C . GLU B 2 117 ? 30.386 19.174 56.850 1.00 46.71 129 GLU B C 1
ATOM 3731 O O . GLU B 2 117 ? 29.611 18.662 56.005 1.00 53.54 129 GLU B O 1
ATOM 3733 N N . TYR B 2 118 ? 30.089 20.295 57.458 1.00 39.22 130 TYR B N 1
ATOM 3734 C CA . TYR B 2 118 ? 28.855 21.055 57.362 1.00 33.38 130 TYR B CA 1
ATOM 3735 C C . TYR B 2 118 ? 28.515 21.470 55.927 1.00 33.58 130 TYR B C 1
ATOM 3736 O O . TYR B 2 118 ? 27.390 21.194 55.503 1.00 40.25 130 TYR B O 1
ATOM 3745 N N . LEU B 2 119 ? 29.410 22.214 55.323 1.00 34.13 131 LEU B N 1
ATOM 3746 C CA . LEU B 2 119 ? 29.225 22.761 53.968 1.00 45.18 131 LEU B CA 1
ATOM 3747 C C . LEU B 2 119 ? 28.894 21.641 52.982 1.00 53.63 131 LEU B C 1
ATOM 3748 O O . LEU B 2 119 ? 28.011 21.768 52.125 1.00 44.30 131 LEU B O 1
ATOM 3753 N N . GLN B 2 120 ? 29.658 20.561 53.128 1.00 48.58 132 GLN B N 1
ATOM 3754 C CA . GLN B 2 120 ? 29.517 19.435 52.150 1.00 62.82 132 GLN B CA 1
ATOM 3755 C C . GLN B 2 120 ? 28.051 18.994 52.271 1.00 36.31 132 GLN B C 1
ATOM 3756 O O . GLN B 2 120 ? 27.320 18.901 51.293 1.00 46.91 132 GLN B O 1
ATOM 3758 N N . CYS B 2 121 ? 27.702 18.793 53.520 1.00 24.95 133 CYS B N 1
ATOM 3759 C CA . CYS B 2 121 ? 26.418 18.208 53.885 1.00 29.44 133 CYS B CA 1
ATOM 3760 C C . CYS B 2 121 ? 25.208 19.100 53.660 1.00 47.04 133 CYS B C 1
ATOM 3761 O O . CYS B 2 121 ? 24.128 18.595 53.274 1.00 43.32 133 CYS B O 1
ATOM 3764 N N . VAL B 2 122 ? 25.306 20.392 53.938 1.00 55.98 134 VAL B N 1
ATOM 3765 C CA . VAL B 2 122 ? 24.206 21.316 53.590 1.00 47.63 134 VAL B CA 1
ATOM 3766 C C . VAL B 2 122 ? 24.022 21.337 52.072 1.00 61.68 134 VAL B C 1
ATOM 3767 O O . VAL B 2 122 ? 22.880 21.207 51.618 1.00 58.95 134 VAL B O 1
ATOM 3771 N N . LYS B 2 123 ? 25.116 21.520 51.344 1.00 57.87 135 LYS B N 1
ATOM 3772 C CA . LYS B 2 123 ? 25.085 21.432 49.855 1.00 63.38 135 LYS B CA 1
ATOM 3773 C C . LYS B 2 123 ? 24.207 20.281 49.385 1.00 56.06 135 LYS B C 1
ATOM 3774 O O . LYS B 2 123 ? 23.266 20.396 48.587 1.00 56.25 135 LYS B O 1
ATOM 3777 N N . GLU B 2 124 ? 24.484 19.102 49.880 1.00 37.70 136 GLU B N 1
ATOM 3778 C CA . GLU B 2 124 ? 23.860 17.864 49.493 1.00 52.58 136 GLU B CA 1
ATOM 3779 C C . GLU B 2 124 ? 22.451 17.681 50.013 1.00 64.93 136 GLU B C 1
ATOM 3780 O O . GLU B 2 124 ? 21.768 16.726 49.517 1.00 71.46 136 GLU B O 1
ATOM 3782 N N . LEU B 2 125 ? 21.958 18.521 50.912 1.00 44.92 137 LEU B N 1
ATOM 3783 C CA . LEU B 2 125 ? 20.582 18.264 51.444 1.00 49.16 137 LEU B CA 1
ATOM 3784 C C . LEU B 2 125 ? 19.660 19.458 51.220 1.00 56.93 137 LEU B C 1
ATOM 3785 O O . LEU B 2 125 ? 18.429 19.322 51.226 1.00 46.19 137 LEU B O 1
ATOM 3790 N N . TYR B 2 126 ? 20.279 20.625 51.073 1.00 65.04 138 TYR B N 1
ATOM 3791 C CA . TYR B 2 126 ? 19.579 21.914 51.129 1.00 59.81 138 TYR B CA 1
ATOM 3792 C C . TYR B 2 126 ? 20.116 22.826 50.040 1.00 62.25 138 TYR B C 1
ATOM 3793 O O . TYR B 2 126 ? 21.266 23.296 50.069 1.00 64.32 138 TYR B O 1
ATOM 3802 N N . ARG B 2 127 ? 19.261 23.079 49.075 1.00 66.07 139 ARG B N 1
ATOM 3803 C CA . ARG B 2 127 ? 19.366 24.202 48.124 1.00 70.59 139 ARG B CA 1
ATOM 3804 C C . ARG B 2 127 ? 19.529 25.536 48.847 1.00 71.61 139 ARG B C 1
ATOM 3805 O O . ARG B 2 127 ? 18.713 25.900 49.716 1.00 71.26 139 ARG B O 1
ATOM 3806 N N . GLY B 2 128 ? 20.559 26.280 48.462 1.00 72.72 140 GLY B N 1
ATOM 3807 C CA . GLY B 2 128 ? 20.734 27.656 49.050 1.00 61.42 140 GLY B CA 1
ATOM 3808 C C . GLY B 2 128 ? 21.858 27.509 50.080 1.00 50.41 140 GLY B C 1
ATOM 3809 O O . GLY B 2 128 ? 22.985 27.961 49.887 1.00 55.14 140 GLY B O 1
ATOM 3810 N N . GLY B 2 129 ? 21.559 26.764 51.131 1.00 33.19 141 GLY B N 1
ATOM 3811 C CA . GLY B 2 129 ? 22.512 26.437 52.153 1.00 30.28 141 GLY B CA 1
ATOM 3812 C C . GLY B 2 129 ? 23.159 27.745 52.698 1.00 20.56 141 GLY B C 1
ATOM 3813 O O . GLY B 2 129 ? 22.464 28.591 53.199 1.00 19.32 141 GLY B O 1
ATOM 3814 N N . LEU B 2 130 ? 24.482 27.737 52.581 1.00 18.29 142 LEU B N 1
ATOM 3815 C CA . LEU B 2 130 ? 25.250 28.721 53.391 1.00 16.22 142 LEU B CA 1
ATOM 3816 C C . LEU B 2 130 ? 26.140 29.494 52.441 1.00 21.68 142 LEU B C 1
ATOM 3817 O O . LEU B 2 130 ? 26.813 28.906 51.601 1.00 29.40 142 LEU B O 1
ATOM 3822 N N . GLU B 2 131 ? 26.166 30.809 52.577 1.00 17.00 143 GLU B N 1
ATOM 3823 C CA . GLU B 2 131 ? 26.848 31.731 51.719 1.00 16.94 143 GLU B CA 1
ATOM 3824 C C . GLU B 2 131 ? 27.617 32.764 52.557 1.00 17.47 143 GLU B C 1
ATOM 3825 O O . GLU B 2 131 ? 27.030 33.535 53.346 1.00 19.54 143 GLU B O 1
ATOM 3831 N N . PRO B 2 132 ? 28.927 32.746 52.387 1.00 22.72 144 PRO B N 1
ATOM 3832 C CA . PRO B 2 132 ? 29.808 33.750 53.065 1.00 18.56 144 PRO B CA 1
ATOM 3833 C C . PRO B 2 132 ? 29.620 35.093 52.401 1.00 14.89 144 PRO B C 1
ATOM 3834 O O . PRO B 2 132 ? 29.364 35.144 51.187 1.00 20.46 144 PRO B O 1
ATOM 3838 N N . ILE B 2 133 ? 29.745 36.100 53.240 1.00 17.72 145 ILE B N 1
ATOM 3839 C CA . ILE B 2 133 ? 29.574 37.496 52.874 1.00 15.36 145 ILE B CA 1
ATOM 3840 C C . ILE B 2 133 ? 30.294 38.392 53.883 1.00 17.75 145 ILE B C 1
ATOM 3841 O O . ILE B 2 133 ? 30.519 38.104 55.074 1.00 18.13 145 ILE B O 1
ATOM 3846 N N . ASN B 2 134 ? 30.611 39.576 53.399 1.00 17.04 146 ASN B N 1
ATOM 3847 C CA . ASN B 2 134 ? 31.266 40.609 54.145 1.00 16.90 146 ASN B CA 1
ATOM 3848 C C . ASN B 2 134 ? 30.266 41.541 54.812 1.00 9.24 146 ASN B C 1
ATOM 3849 O O . ASN B 2 134 ? 29.859 42.513 54.167 1.00 21.52 146 ASN B O 1
ATOM 3854 N N . PHE B 2 135 ? 30.061 41.327 56.097 1.00 12.93 147 PHE B N 1
ATOM 3855 C CA . PHE B 2 135 ? 29.289 42.244 56.950 1.00 16.47 147 PHE B CA 1
ATOM 3856 C C . PHE B 2 135 ? 30.231 43.229 57.666 1.00 24.02 147 PHE B C 1
ATOM 3857 O O . PHE B 2 135 ? 29.832 44.381 57.927 1.00 20.52 147 PHE B O 1
ATOM 3865 N N . GLN B 2 136 ? 31.383 42.664 58.037 1.00 26.34 148 GLN B N 1
ATOM 3866 C CA . GLN B 2 136 ? 32.274 43.459 58.950 1.00 37.03 148 GLN B CA 1
ATOM 3867 C C . GLN B 2 136 ? 32.648 44.807 58.402 1.00 30.10 148 GLN B C 1
ATOM 3868 O O . GLN B 2 136 ? 32.577 45.854 59.129 1.00 28.91 148 GLN B O 1
ATOM 3874 N N . THR B 2 137 ? 33.010 44.879 57.123 1.00 21.62 149 THR B N 1
ATOM 3875 C CA . THR B 2 137 ? 33.384 46.250 56.633 1.00 21.95 149 THR B CA 1
ATOM 3876 C C . THR B 2 137 ? 32.478 46.749 55.567 1.00 35.92 149 THR B C 1
ATOM 3877 O O . THR B 2 137 ? 32.616 47.896 55.116 1.00 26.59 149 THR B O 1
ATOM 3881 N N . ALA B 2 138 A 31.515 45.922 55.137 1.00 22.18 149 ALA B N 1
ATOM 3882 C CA . ALA B 2 138 A 30.632 46.445 54.038 1.00 26.68 149 ALA B CA 1
ATOM 3883 C C . ALA B 2 138 A 29.184 46.036 54.255 1.00 32.03 149 ALA B C 1
ATOM 3884 O O . ALA B 2 138 A 28.538 45.512 53.358 1.00 23.65 149 ALA B O 1
ATOM 3886 N N . ALA B 2 139 ? 28.604 46.255 55.409 1.00 17.36 150 ALA B N 1
ATOM 3887 C CA . ALA B 2 139 ? 27.247 45.743 55.726 1.00 11.82 150 ALA B CA 1
ATOM 3888 C C . ALA B 2 139 ? 26.217 46.320 54.807 1.00 19.73 150 ALA B C 1
ATOM 3889 O O . ALA B 2 139 ? 25.231 45.653 54.420 1.00 23.42 150 ALA B O 1
ATOM 3891 N N . ASP B 2 140 ? 26.358 47.549 54.308 1.00 13.66 151 ASP B N 1
ATOM 3892 C CA . ASP B 2 140 ? 25.330 48.133 53.406 1.00 16.21 151 ASP B CA 1
ATOM 3893 C C . ASP B 2 140 ? 25.330 47.420 52.058 1.00 22.25 151 ASP B C 1
ATOM 3894 O O . ASP B 2 140 ? 24.256 47.157 51.458 1.00 25.73 151 ASP B O 1
ATOM 3896 N N . GLN B 2 141 ? 26.523 47.091 51.632 1.00 8.62 152 GLN B N 1
ATOM 3897 C CA . GLN B 2 141 ? 26.687 46.360 50.369 1.00 16.45 152 GLN B CA 1
ATOM 3898 C C . GLN B 2 141 ? 26.099 44.941 50.523 1.00 14.90 152 GLN B C 1
ATOM 3899 O O . GLN B 2 141 ? 25.427 44.448 49.593 1.00 13.70 152 GLN B O 1
ATOM 3905 N N . ALA B 2 142 ? 26.380 44.321 51.623 1.00 13.07 153 ALA B N 1
ATOM 3906 C CA . ALA B 2 142 ? 25.948 42.938 51.935 1.00 14.08 153 ALA B CA 1
ATOM 3907 C C . ALA B 2 142 ? 24.408 42.933 51.915 1.00 17.19 153 ALA B C 1
ATOM 3908 O O . ALA B 2 142 ? 23.781 41.971 51.408 1.00 17.15 153 ALA B O 1
ATOM 3910 N N . ARG B 2 143 ? 23.808 43.976 52.438 1.00 10.72 154 ARG B N 1
ATOM 3911 C CA . ARG B 2 143 ? 22.344 44.076 52.474 1.00 18.53 154 ARG B CA 1
ATOM 3912 C C . ARG B 2 143 ? 21.770 44.104 51.069 1.00 22.64 154 ARG B C 1
ATOM 3913 O O . ARG B 2 143 ? 20.808 43.442 50.698 1.00 10.55 154 ARG B O 1
ATOM 3921 N N . GLU B 2 144 ? 22.339 44.949 50.222 1.00 15.12 155 GLU B N 1
ATOM 3922 C CA . GLU B 2 144 ? 21.999 44.929 48.776 1.00 10.46 155 GLU B CA 1
ATOM 3923 C C . GLU B 2 144 ? 22.143 43.584 48.160 1.00 2.29 155 GLU B C 1
ATOM 3924 O O . GLU B 2 144 ? 21.277 43.186 47.311 1.00 8.60 155 GLU B O 1
ATOM 3930 N N . LEU B 2 145 ? 23.268 42.890 48.326 1.00 6.76 156 LEU B N 1
ATOM 3931 C CA . LEU B 2 145 ? 23.419 41.578 47.721 1.00 10.39 156 LEU B CA 1
ATOM 3932 C C . LEU B 2 145 ? 22.375 40.538 48.199 1.00 20.99 156 LEU B C 1
ATOM 3933 O O . LEU B 2 145 ? 21.901 39.761 47.341 1.00 13.89 156 LEU B O 1
ATOM 3938 N N . ILE B 2 146 ? 22.102 40.411 49.463 1.00 15.22 157 ILE B N 1
ATOM 3939 C CA . ILE B 2 146 ? 21.014 39.626 50.044 1.00 9.21 157 ILE B CA 1
ATOM 3940 C C . ILE B 2 146 ? 19.639 40.007 49.457 1.00 11.04 157 ILE B C 1
ATOM 3941 O O . ILE B 2 146 ? 18.950 39.121 48.935 1.00 13.05 157 ILE B O 1
ATOM 3946 N N . ASN B 2 147 ? 19.270 41.263 49.418 1.00 6.02 158 ASN B N 1
ATOM 3947 C CA . ASN B 2 147 ? 17.921 41.619 48.904 1.00 6.49 158 ASN B CA 1
ATOM 3948 C C . ASN B 2 147 ? 17.888 41.302 47.411 1.00 19.34 158 ASN B C 1
ATOM 3949 O O . ASN B 2 147 ? 16.885 40.841 46.872 1.00 18.52 158 ASN B O 1
ATOM 3954 N N . SER B 2 148 ? 18.997 41.522 46.708 1.00 15.01 159 SER B N 1
ATOM 3955 C CA . SER B 2 148 ? 19.070 41.217 45.272 1.00 15.11 159 SER B CA 1
ATOM 3956 C C . SER B 2 148 ? 18.981 39.730 45.024 1.00 6.40 159 SER B C 1
ATOM 3957 O O . SER B 2 148 ? 18.447 39.309 43.989 1.00 15.26 159 SER B O 1
ATOM 3960 N N . TRP B 2 149 ? 19.500 38.879 45.873 1.00 9.01 160 TRP B N 1
ATOM 3961 C CA . TRP B 2 149 ? 19.432 37.427 45.674 1.00 12.52 160 TRP B CA 1
ATOM 3962 C C . TRP B 2 149 ? 17.961 36.949 45.794 1.00 23.45 160 TRP B C 1
ATOM 3963 O O . TRP B 2 149 ? 17.476 36.307 44.885 1.00 11.27 160 TRP B O 1
ATOM 3974 N N . VAL B 2 150 ? 17.260 37.287 46.834 1.00 13.90 161 VAL B N 1
ATOM 3975 C CA . VAL B 2 150 ? 15.827 36.974 47.000 1.00 17.80 161 VAL B CA 1
ATOM 3976 C C . VAL B 2 150 ? 15.029 37.492 45.822 1.00 20.15 161 VAL B C 1
ATOM 3977 O O . VAL B 2 150 ? 14.155 36.806 45.218 1.00 14.50 161 VAL B O 1
ATOM 3981 N N . GLU B 2 151 ? 15.270 38.739 45.494 1.00 8.85 162 GLU B N 1
ATOM 3982 C CA . GLU B 2 151 ? 14.483 39.367 44.411 1.00 7.38 162 GLU B CA 1
ATOM 3983 C C . GLU B 2 151 ? 14.747 38.619 43.123 1.00 24.06 162 GLU B C 1
ATOM 3984 O O . GLU B 2 151 ? 13.815 38.350 42.343 1.00 22.36 162 GLU B O 1
ATOM 3990 N N . SER B 2 152 ? 15.978 38.245 42.864 1.00 16.92 163 SER B N 1
ATOM 3991 C CA . SER B 2 152 ? 16.370 37.594 41.609 1.00 28.33 163 SER B CA 1
ATOM 3992 C C . SER B 2 152 ? 15.690 36.231 41.527 1.00 22.90 163 SER B C 1
ATOM 3993 O O . SER B 2 152 ? 15.147 35.855 40.473 1.00 17.97 163 SER B O 1
ATOM 3996 N N . GLN B 2 153 ? 15.710 35.525 42.636 1.00 19.04 164 GLN B N 1
ATOM 3997 C CA . GLN B 2 153 ? 15.321 34.128 42.761 1.00 20.39 164 GLN B CA 1
ATOM 3998 C C . GLN B 2 153 ? 13.777 34.045 42.811 1.00 32.06 164 GLN B C 1
ATOM 3999 O O . GLN B 2 153 ? 13.309 32.942 42.561 1.00 29.57 164 GLN B O 1
ATOM 4005 N N . THR B 2 154 ? 13.082 35.118 43.119 1.00 18.39 165 THR B N 1
ATOM 4006 C CA . THR B 2 154 ? 11.600 35.070 43.212 1.00 13.48 165 THR B CA 1
ATOM 4007 C C . THR B 2 154 ? 10.986 35.753 42.010 1.00 28.92 165 THR B C 1
ATOM 4008 O O . THR B 2 154 ? 9.849 36.228 42.066 1.00 25.00 165 THR B O 1
ATOM 4012 N N . ASN B 2 155 ? 11.745 35.850 40.911 1.00 17.56 166 ASN B N 1
ATOM 4013 C CA . ASN B 2 155 ? 11.309 36.548 39.705 1.00 17.18 166 ASN B CA 1
ATOM 4014 C C . ASN B 2 155 ? 10.756 37.905 40.036 1.00 29.07 166 ASN B C 1
ATOM 4015 O O . ASN B 2 155 ? 9.780 38.391 39.437 1.00 31.89 166 ASN B O 1
ATOM 4020 N N . GLY B 2 156 ? 11.395 38.529 41.024 1.00 17.07 167 GLY B N 1
ATOM 4021 C CA . GLY B 2 156 ? 11.099 39.949 41.257 1.00 9.14 167 GLY B CA 1
ATOM 4022 C C . GLY B 2 156 ? 9.947 40.098 42.205 1.00 11.34 167 GLY B C 1
ATOM 4023 O O . GLY B 2 156 ? 9.482 41.246 42.396 1.00 20.77 167 GLY B O 1
ATOM 4024 N N . ILE B 2 157 ? 9.532 38.993 42.806 1.00 7.46 168 ILE B N 1
ATOM 4025 C CA . ILE B 2 157 ? 8.217 39.129 43.541 1.00 12.81 168 ILE B CA 1
ATOM 4026 C C . ILE B 2 157 ? 8.451 39.574 44.951 1.00 14.02 168 ILE B C 1
ATOM 4027 O O . ILE B 2 157 ? 7.679 40.425 45.503 1.00 19.52 168 ILE B O 1
ATOM 4032 N N . ILE B 2 158 ? 9.416 38.970 45.603 1.00 16.89 169 ILE B N 1
ATOM 4033 C CA . ILE B 2 158 ? 9.737 39.446 47.009 1.00 18.78 169 ILE B CA 1
ATOM 4034 C C . ILE B 2 158 ? 10.947 40.374 46.956 1.00 19.73 169 ILE B C 1
ATOM 4035 O O . ILE B 2 158 ? 12.077 39.984 46.580 1.00 12.99 169 ILE B O 1
ATOM 4040 N N . ARG B 2 159 ? 10.717 41.601 47.343 1.00 17.92 170 ARG B N 1
ATOM 4041 C CA . ARG B 2 159 ? 11.706 42.698 47.217 1.00 20.14 170 ARG B CA 1
ATOM 4042 C C . ARG B 2 159 ? 12.038 43.145 48.627 1.00 25.84 170 ARG B C 1
ATOM 4043 O O . ARG B 2 159 ? 11.156 43.048 49.515 1.00 22.03 170 ARG B O 1
ATOM 4047 N N . ASN B 2 160 ? 13.246 43.635 48.831 1.00 15.49 171 ASN B N 1
ATOM 4048 C CA . ASN B 2 160 ? 13.553 44.370 50.074 1.00 14.18 171 ASN B CA 1
ATOM 4049 C C . ASN B 2 160 ? 13.397 43.576 51.361 1.00 26.30 171 ASN B C 1
ATOM 4050 O O . ASN B 2 160 ? 12.974 44.161 52.384 1.00 25.91 171 ASN B O 1
ATOM 4055 N N . VAL B 2 161 ? 13.881 42.354 51.373 1.00 17.60 172 VAL B N 1
ATOM 4056 C CA . VAL B 2 161 ? 13.721 41.470 52.549 1.00 17.73 172 VAL B CA 1
ATOM 4057 C C . VAL B 2 161 ? 14.363 42.089 53.780 1.00 27.91 172 VAL B C 1
ATOM 4058 O O . VAL B 2 161 ? 13.819 41.945 54.882 1.00 22.30 172 VAL B O 1
ATOM 4062 N N . LEU B 2 162 ? 15.489 42.795 53.690 1.00 20.38 173 LEU B N 1
ATOM 4063 C CA . LEU B 2 162 ? 16.121 43.433 54.861 1.00 8.28 173 LEU B CA 1
ATOM 4064 C C . LEU B 2 162 ? 16.077 44.949 54.668 1.00 17.61 173 LEU B C 1
ATOM 4065 O O . LEU B 2 162 ? 16.420 45.460 53.574 1.00 18.34 173 LEU B O 1
ATOM 4070 N N . GLN B 2 163 ? 15.669 45.612 55.726 1.00 18.10 174 GLN B N 1
ATOM 4071 C CA . GLN B 2 163 ? 15.539 47.102 55.659 1.00 19.14 174 GLN B CA 1
ATOM 4072 C C . GLN B 2 163 ? 16.845 47.699 56.176 1.00 15.89 174 GLN B C 1
ATOM 4073 O O . GLN B 2 163 ? 17.625 46.979 56.841 1.00 19.16 174 GLN B O 1
ATOM 4079 N N . PRO B 2 164 ? 17.010 48.956 55.821 1.00 18.61 175 PRO B N 1
ATOM 4080 C CA . PRO B 2 164 ? 18.177 49.718 56.284 1.00 12.20 175 PRO B CA 1
ATOM 4081 C C . PRO B 2 164 ? 18.302 49.581 57.801 1.00 25.21 175 PRO B C 1
ATOM 4082 O O . PRO B 2 164 ? 17.356 49.641 58.569 1.00 23.83 175 PRO B O 1
ATOM 4086 N N . SER B 2 165 ? 19.493 49.323 58.212 1.00 28.48 176 SER B N 1
ATOM 4087 C CA . SER B 2 165 ? 20.085 49.162 59.499 1.00 27.09 176 SER B CA 1
ATOM 4088 C C . SER B 2 165 ? 19.812 47.843 60.183 1.00 37.42 176 SER B C 1
ATOM 4089 O O . SER B 2 165 ? 20.142 47.725 61.372 1.00 33.40 176 SER B O 1
ATOM 4092 N N . SER B 2 166 ? 19.384 46.849 59.406 1.00 16.07 177 SER B N 1
ATOM 4093 C CA . SER B 2 166 ? 19.078 45.516 59.984 1.00 19.80 177 SER B CA 1
ATOM 4094 C C . SER B 2 166 ? 20.351 44.700 60.052 1.00 16.69 177 SER B C 1
ATOM 4095 O O . SER B 2 166 ? 20.484 43.646 60.695 1.00 10.62 177 SER B O 1
ATOM 4098 N N . VAL B 2 167 ? 21.362 45.219 59.352 1.00 12.83 178 VAL B N 1
ATOM 4099 C CA . VAL B 2 167 ? 22.672 44.541 59.238 1.00 17.41 178 VAL B CA 1
ATOM 4100 C C . VAL B 2 167 ? 23.769 45.585 59.516 1.00 11.38 178 VAL B C 1
ATOM 4101 O O . VAL B 2 167 ? 23.682 46.722 59.059 1.00 21.78 178 VAL B O 1
ATOM 4105 N N . ASP B 2 168 ? 24.828 45.196 60.162 1.00 11.34 179 ASP B N 1
ATOM 4106 C CA . ASP B 2 168 ? 25.917 46.073 60.529 1.00 19.21 179 ASP B CA 1
ATOM 4107 C C . ASP B 2 168 ? 27.177 45.237 60.687 1.00 20.36 179 ASP B C 1
ATOM 4108 O O . ASP B 2 168 ? 27.276 44.003 60.520 1.00 14.49 179 ASP B O 1
ATOM 4113 N N . SER B 2 169 A 28.192 45.984 61.159 1.00 11.38 179 SER B N 1
ATOM 4114 C CA . SER B 2 169 A 29.543 45.355 61.174 1.00 18.95 179 SER B CA 1
ATOM 4115 C C . SER B 2 169 A 29.573 44.279 62.215 1.00 21.16 179 SER B C 1
ATOM 4116 O O . SER B 2 169 A 30.437 43.388 62.201 1.00 19.03 179 SER B O 1
ATOM 4119 N N . GLN B 2 170 B 28.598 44.337 63.129 1.00 15.46 179 GLN B N 1
ATOM 4120 C CA . GLN B 2 170 B 28.411 43.248 64.106 1.00 19.60 179 GLN B CA 1
ATOM 4121 C C . GLN B 2 170 B 27.528 42.083 63.714 1.00 27.93 179 GLN B C 1
ATOM 4122 O O . GLN B 2 170 B 27.455 41.104 64.504 1.00 21.60 179 GLN B O 1
ATOM 4125 N N . THR B 2 171 ? 26.938 42.070 62.525 1.00 21.96 180 THR B N 1
ATOM 4126 C CA . THR B 2 171 ? 26.110 40.889 62.085 1.00 11.90 180 THR B CA 1
ATOM 4127 C C . THR B 2 171 ? 26.978 39.672 61.939 1.00 19.94 180 THR B C 1
ATOM 4128 O O . THR B 2 171 ? 28.013 39.719 61.280 1.00 21.18 180 THR B O 1
ATOM 4132 N N . ALA B 2 172 ? 26.482 38.558 62.471 1.00 16.83 181 ALA B N 1
ATOM 4133 C CA . ALA B 2 172 ? 27.174 37.272 62.312 1.00 12.89 181 ALA B CA 1
ATOM 4134 C C . ALA B 2 172 ? 26.628 36.412 61.185 1.00 22.36 181 ALA B C 1
ATOM 4135 O O . ALA B 2 172 ? 27.394 36.054 60.249 1.00 17.62 181 ALA B O 1
ATOM 4137 N N . MET B 2 173 ? 25.371 36.044 61.343 1.00 16.18 182 MET B N 1
ATOM 4138 C CA . MET B 2 173 ? 24.607 35.165 60.402 1.00 21.43 182 MET B CA 1
ATOM 4139 C C . MET B 2 173 ? 23.201 35.749 60.214 1.00 24.65 182 MET B C 1
ATOM 4140 O O . MET B 2 173 ? 22.563 36.221 61.179 1.00 20.58 182 MET B O 1
ATOM 4145 N N . VAL B 2 174 ? 22.734 35.764 58.975 1.00 18.04 183 VAL B N 1
ATOM 4146 C CA . VAL B 2 174 ? 21.342 36.147 58.631 1.00 11.00 183 VAL B CA 1
ATOM 4147 C C . VAL B 2 174 ? 20.697 34.904 57.935 1.00 22.47 183 VAL B C 1
ATOM 4148 O O . VAL B 2 174 ? 21.251 34.341 56.963 1.00 12.34 183 VAL B O 1
ATOM 4152 N N . LEU B 2 175 ? 19.507 34.631 58.466 1.00 15.86 184 LEU B N 1
ATOM 4153 C CA . LEU B 2 175 ? 18.634 33.594 57.876 1.00 7.65 184 LEU B CA 1
ATOM 4154 C C . LEU B 2 175 ? 17.526 34.244 57.078 1.00 6.96 184 LEU B C 1
ATOM 4155 O O . LEU B 2 175 ? 16.888 35.166 57.559 1.00 13.78 184 LEU B O 1
ATOM 4160 N N . VAL B 2 176 ? 17.394 33.709 55.855 1.00 10.35 185 VAL B N 1
ATOM 4161 C CA . VAL B 2 176 ? 16.505 34.393 54.867 1.00 15.81 185 VAL B CA 1
ATOM 4162 C C . VAL B 2 176 ? 15.674 33.215 54.302 1.00 11.94 185 VAL B C 1
ATOM 4163 O O . VAL B 2 176 ? 16.279 32.217 53.941 1.00 13.24 185 VAL B O 1
ATOM 4167 N N . ASN B 2 177 ? 14.370 33.358 54.331 1.00 18.81 186 ASN B N 1
ATOM 4168 C CA . ASN B 2 177 ? 13.517 32.120 54.016 1.00 12.63 186 ASN B CA 1
ATOM 4169 C C . ASN B 2 177 ? 12.310 32.711 53.307 1.00 9.80 186 ASN B C 1
ATOM 4170 O O . ASN B 2 177 ? 11.462 33.300 54.027 1.00 8.58 186 ASN B O 1
ATOM 4175 N N . ALA B 2 178 ? 12.380 32.697 51.981 1.00 15.63 187 ALA B N 1
ATOM 4176 C CA . ALA B 2 178 ? 11.321 33.323 51.151 1.00 12.59 187 ALA B CA 1
ATOM 4177 C C . ALA B 2 178 ? 10.683 32.281 50.220 1.00 9.84 187 ALA B C 1
ATOM 4178 O O . ALA B 2 178 ? 11.332 31.370 49.691 1.00 9.64 187 ALA B O 1
ATOM 4180 N N . ILE B 2 179 ? 9.355 32.460 50.035 1.00 12.39 188 ILE B N 1
ATOM 4181 C CA . ILE B 2 179 ? 8.698 31.403 49.157 1.00 4.18 188 ILE B CA 1
ATOM 4182 C C . ILE B 2 179 ? 7.606 32.052 48.385 1.00 9.78 188 ILE B C 1
ATOM 4183 O O . ILE B 2 179 ? 6.922 32.955 48.878 1.00 12.29 188 ILE B O 1
ATOM 4188 N N . VAL B 2 180 ? 7.425 31.609 47.133 1.00 7.43 189 VAL B N 1
ATOM 4189 C CA . VAL B 2 180 ? 6.368 32.064 46.227 1.00 13.21 189 VAL B CA 1
ATOM 4190 C C . VAL B 2 180 ? 5.629 30.759 45.758 1.00 9.11 189 VAL B C 1
ATOM 4191 O O . VAL B 2 180 ? 6.351 29.839 45.440 1.00 13.51 189 VAL B O 1
ATOM 4195 N N . PHE B 2 181 ? 4.327 30.890 45.774 1.00 16.35 190 PHE B N 1
ATOM 4196 C CA . PHE B 2 181 ? 3.478 29.739 45.296 1.00 7.42 190 PHE B CA 1
ATOM 4197 C C . PHE B 2 181 ? 2.454 30.286 44.351 1.00 3.17 190 PHE B C 1
ATOM 4198 O O . PHE B 2 181 ? 1.824 31.316 44.553 1.00 7.03 190 PHE B O 1
ATOM 4206 N N . LYS B 2 182 ? 2.241 29.485 43.306 1.00 13.58 191 LYS B N 1
ATOM 4207 C CA . LYS B 2 182 ? 1.124 29.669 42.357 1.00 24.32 191 LYS B CA 1
ATOM 4208 C C . LYS B 2 182 ? 0.703 28.270 41.866 1.00 16.71 191 LYS B C 1
ATOM 4209 O O . LYS B 2 182 ? 1.544 27.393 41.635 1.00 14.46 191 LYS B O 1
ATOM 4215 N N . GLY B 2 183 ? -0.595 28.054 41.896 1.00 12.66 192 GLY B N 1
ATOM 4216 C CA . GLY B 2 183 ? -1.049 26.617 41.491 1.00 5.80 192 GLY B CA 1
ATOM 4217 C C . GLY B 2 183 ? -2.353 26.840 40.742 1.00 12.74 192 GLY B C 1
ATOM 4218 O O . GLY B 2 183 ? -3.132 27.774 40.892 1.00 18.23 192 GLY B O 1
ATOM 4219 N N . LEU B 2 184 ? -2.628 25.898 39.861 1.00 24.99 193 LEU B N 1
ATOM 4220 C CA . LEU B 2 184 ? -3.920 25.800 39.136 1.00 21.41 193 LEU B CA 1
ATOM 4221 C C . LEU B 2 184 ? -4.897 24.927 39.971 1.00 17.86 193 LEU B C 1
ATOM 4222 O O . LEU B 2 184 ? -4.476 23.870 40.471 1.00 10.31 193 LEU B O 1
ATOM 4227 N N . TRP B 2 185 ? -6.134 25.412 39.966 1.00 20.51 194 TRP B N 1
ATOM 4228 C CA . TRP B 2 185 ? -7.250 24.591 40.504 1.00 18.38 194 TRP B CA 1
ATOM 4229 C C . TRP B 2 185 ? -7.471 23.406 39.583 1.00 7.94 194 TRP B C 1
ATOM 4230 O O . TRP B 2 185 ? -7.175 23.472 38.387 1.00 12.14 194 TRP B O 1
ATOM 4241 N N . GLU B 2 186 ? -7.993 22.330 40.161 1.00 13.80 195 GLU B N 1
ATOM 4242 C CA . GLU B 2 186 ? -8.580 21.293 39.298 1.00 15.74 195 GLU B CA 1
ATOM 4243 C C . GLU B 2 186 ? -9.707 21.880 38.492 1.00 12.03 195 GLU B C 1
ATOM 4244 O O . GLU B 2 186 ? -9.748 21.796 37.254 1.00 14.67 195 GLU B O 1
ATOM 4250 N N . LYS B 2 187 ? -10.619 22.572 39.200 1.00 10.20 196 LYS B N 1
ATOM 4251 C CA . LYS B 2 187 ? -11.760 23.198 38.544 1.00 13.26 196 LYS B CA 1
ATOM 4252 C C . LYS B 2 187 ? -11.653 24.708 38.490 1.00 19.32 196 LYS B C 1
ATOM 4253 O O . LYS B 2 187 ? -11.766 25.372 39.535 1.00 18.17 196 LYS B O 1
ATOM 4259 N N . ALA B 2 188 ? -11.514 25.212 37.254 1.00 15.86 197 ALA B N 1
ATOM 4260 C CA . ALA B 2 188 ? -11.253 26.657 37.069 1.00 13.94 197 ALA B CA 1
ATOM 4261 C C . ALA B 2 188 ? -12.517 27.423 37.404 1.00 22.72 197 ALA B C 1
ATOM 4262 O O . ALA B 2 188 ? -13.613 26.947 37.101 1.00 10.66 197 ALA B O 1
ATOM 4264 N N . PHE B 2 189 ? -12.392 28.598 37.985 1.00 16.65 198 PHE B N 1
ATOM 4265 C CA . PHE B 2 189 ? -13.428 29.633 37.931 1.00 19.24 198 PHE B CA 1
ATOM 4266 C C . PHE B 2 189 ? -13.347 30.362 36.575 1.00 28.96 198 PHE B C 1
ATOM 4267 O O . PHE B 2 189 ? -12.260 30.576 35.978 1.00 22.73 198 PHE B O 1
ATOM 4275 N N . LYS B 2 190 ? -14.498 30.804 36.088 1.00 18.88 199 LYS B N 1
ATOM 4276 C CA . LYS B 2 190 ? -14.516 31.594 34.852 1.00 23.46 199 LYS B CA 1
ATOM 4277 C C . LYS B 2 190 ? -14.304 33.082 35.202 1.00 13.47 199 LYS B C 1
ATOM 4278 O O . LYS B 2 190 ? -14.977 33.600 36.111 1.00 13.10 199 LYS B O 1
ATOM 4284 N N . ASP B 2 191 ? -13.429 33.701 34.380 1.00 19.27 200 ASP B N 1
ATOM 4285 C CA . ASP B 2 191 ? -13.181 35.149 34.501 1.00 17.04 200 ASP B CA 1
ATOM 4286 C C . ASP B 2 191 ? -14.473 35.920 34.482 1.00 18.97 200 ASP B C 1
ATOM 4287 O O . ASP B 2 191 ? -14.652 36.827 35.259 1.00 21.56 200 ASP B O 1
ATOM 4292 N N . GLU B 2 192 ? -15.364 35.502 33.516 1.00 23.51 201 GLU B N 1
ATOM 4293 C CA . GLU B 2 192 ? -16.569 36.310 33.348 1.00 25.63 201 GLU B CA 1
ATOM 4294 C C . GLU B 2 192 ? -17.451 36.259 34.574 1.00 10.73 201 GLU B C 1
ATOM 4295 O O . GLU B 2 192 ? -18.132 37.261 34.822 1.00 27.56 201 GLU B O 1
ATOM 4301 N N . ASP B 2 193 ? -17.349 35.211 35.358 1.00 12.61 202 ASP B N 1
ATOM 4302 C CA . ASP B 2 193 ? -18.109 35.159 36.627 1.00 10.14 202 ASP B CA 1
ATOM 4303 C C . ASP B 2 193 ? -17.584 35.939 37.811 1.00 19.37 202 ASP B C 1
ATOM 4304 O O . ASP B 2 193 ? -18.349 36.006 38.811 1.00 20.41 202 ASP B O 1
ATOM 4309 N N . THR B 2 194 ? -16.390 36.483 37.720 1.00 19.24 203 THR B N 1
ATOM 4310 C CA . THR B 2 194 ? -15.857 37.271 38.870 1.00 22.57 203 THR B CA 1
ATOM 4311 C C . THR B 2 194 ? -16.413 38.702 38.783 1.00 21.68 203 THR B C 1
ATOM 4312 O O . THR B 2 194 ? -16.313 39.250 37.690 1.00 22.18 203 THR B O 1
ATOM 4316 N N . GLN B 2 195 ? -16.912 39.188 39.874 1.00 21.01 204 GLN B N 1
ATOM 4317 C CA . GLN B 2 195 ? -17.379 40.577 39.984 1.00 21.77 204 GLN B CA 1
ATOM 4318 C C . GLN B 2 195 ? -17.241 41.046 41.434 1.00 25.22 204 GLN B C 1
ATOM 4319 O O . GLN B 2 195 ? -17.129 40.177 42.326 1.00 18.55 204 GLN B O 1
ATOM 4325 N N . ALA B 2 196 ? -17.344 42.365 41.554 1.00 21.31 205 ALA B N 1
ATOM 4326 C CA . ALA B 2 196 ? -17.165 43.021 42.880 1.00 14.37 205 ALA B CA 1
ATOM 4327 C C . ALA B 2 196 ? -18.290 42.507 43.767 1.00 32.56 205 ALA B C 1
ATOM 4328 O O . ALA B 2 196 ? -19.440 42.533 43.286 1.00 40.06 205 ALA B O 1
ATOM 4330 N N . MET B 2 197 ? -18.015 42.098 44.962 1.00 30.11 206 MET B N 1
ATOM 4331 C CA . MET B 2 197 ? -19.032 41.873 46.010 1.00 25.08 206 MET B CA 1
ATOM 4332 C C . MET B 2 197 ? -18.453 42.448 47.308 1.00 36.79 206 MET B C 1
ATOM 4333 O O . MET B 2 197 ? -17.217 42.567 47.429 1.00 33.46 206 MET B O 1
ATOM 4338 N N . PRO B 2 198 ? -19.364 42.781 48.200 1.00 27.09 207 PRO B N 1
ATOM 4339 C CA . PRO B 2 198 ? -18.932 43.329 49.514 1.00 37.22 207 PRO B CA 1
ATOM 4340 C C . PRO B 2 198 ? -18.321 42.195 50.328 1.00 30.22 207 PRO B C 1
ATOM 4341 O O . PRO B 2 198 ? -18.843 41.083 50.397 1.00 32.91 207 PRO B O 1
ATOM 4345 N N . PHE B 2 199 ? -17.146 42.460 50.865 1.00 34.45 208 PHE B N 1
ATOM 4346 C CA . PHE B 2 199 ? -16.504 41.572 51.864 1.00 27.64 208 PHE B CA 1
ATOM 4347 C C . PHE B 2 199 ? -16.675 42.279 53.220 1.00 28.76 208 PHE B C 1
ATOM 4348 O O . PHE B 2 199 ? -16.136 43.381 53.429 1.00 29.38 208 PHE B O 1
ATOM 4356 N N . ARG B 2 200 ? -17.416 41.653 54.124 1.00 19.86 209 ARG B N 1
ATOM 4357 C CA . ARG B 2 200 ? -17.647 42.202 55.456 1.00 37.68 209 ARG B CA 1
ATOM 4358 C C . ARG B 2 200 ? -16.430 41.991 56.380 1.00 43.14 209 ARG B C 1
ATOM 4359 O O . ARG B 2 200 ? -16.280 40.896 56.964 1.00 31.63 209 ARG B O 1
ATOM 4362 N N . VAL B 2 201 ? -15.647 43.044 56.453 1.00 35.61 210 VAL B N 1
ATOM 4363 C CA . VAL B 2 201 ? -14.336 43.032 57.213 1.00 22.57 210 VAL B CA 1
ATOM 4364 C C . VAL B 2 201 ? -14.823 42.931 58.658 1.00 32.39 210 VAL B C 1
ATOM 4365 O O . VAL B 2 201 ? -14.516 41.953 59.315 1.00 38.38 210 VAL B O 1
ATOM 4369 N N . THR B 2 202 ? -15.652 43.890 59.014 1.00 38.27 211 THR B N 1
ATOM 4370 C CA . THR B 2 202 ? -16.582 43.838 60.142 1.00 46.63 211 THR B CA 1
ATOM 4371 C C . THR B 2 202 ? -18.008 44.078 59.637 1.00 58.11 211 THR B C 1
ATOM 4372 O O . THR B 2 202 ? -18.212 44.340 58.435 1.00 46.03 211 THR B O 1
ATOM 4376 N N . GLU B 2 203 ? -18.926 44.029 60.598 1.00 72.18 212 GLU B N 1
ATOM 4377 C CA . GLU B 2 203 ? -20.363 44.135 60.263 1.00 88.44 212 GLU B CA 1
ATOM 4378 C C . GLU B 2 203 ? -20.777 45.589 60.061 1.00 79.81 212 GLU B C 1
ATOM 4379 O O . GLU B 2 203 ? -21.925 45.842 59.643 1.00 83.75 212 GLU B O 1
ATOM 4382 N N . GLN B 2 204 ? -19.858 46.511 60.281 1.00 46.40 213 GLN B N 1
ATOM 4383 C CA . GLN B 2 204 ? -20.024 47.934 59.950 1.00 39.02 213 GLN B CA 1
ATOM 4384 C C . GLN B 2 204 ? -19.183 48.347 58.738 1.00 58.80 213 GLN B C 1
ATOM 4385 O O . GLN B 2 204 ? -19.422 49.358 58.055 1.00 73.92 213 GLN B O 1
ATOM 4387 N N . GLU B 2 205 ? -18.099 47.649 58.468 1.00 29.95 214 GLU B N 1
ATOM 4388 C CA . GLU B 2 205 ? -17.170 47.994 57.407 1.00 26.79 214 GLU B CA 1
ATOM 4389 C C . GLU B 2 205 ? -17.204 46.918 56.300 1.00 48.26 214 GLU B C 1
ATOM 4390 O O . GLU B 2 205 ? -16.912 45.731 56.522 1.00 31.76 214 GLU B O 1
ATOM 4396 N N . SER B 2 206 ? -17.500 47.403 55.114 1.00 27.38 215 SER B N 1
ATOM 4397 C CA . SER B 2 206 ? -17.516 46.511 53.907 1.00 26.28 215 SER B CA 1
ATOM 4398 C C . SER B 2 206 ? -16.284 46.850 53.124 1.00 43.10 215 SER B C 1
ATOM 4399 O O . SER B 2 206 ? -15.593 47.891 53.321 1.00 54.04 215 SER B O 1
ATOM 4402 N N . LYS B 2 207 ? -15.930 45.943 52.269 1.00 27.50 216 LYS B N 1
ATOM 4403 C CA . LYS B 2 207 ? -14.932 46.264 51.226 1.00 34.93 216 LYS B CA 1
ATOM 4404 C C . LYS B 2 207 ? -15.196 45.480 49.936 1.00 45.34 216 LYS B C 1
ATOM 4405 O O . LYS B 2 207 ? -15.118 44.258 49.935 1.00 39.32 216 LYS B O 1
ATOM 4411 N N . PRO B 2 208 ? -15.425 46.214 48.856 1.00 52.51 217 PRO B N 1
ATOM 4412 C CA . PRO B 2 208 ? -15.300 45.731 47.479 1.00 46.99 217 PRO B CA 1
ATOM 4413 C C . PRO B 2 208 ? -14.103 44.838 47.275 1.00 37.68 217 PRO B C 1
ATOM 4414 O O . PRO B 2 208 ? -12.943 45.239 47.416 1.00 47.84 217 PRO B O 1
ATOM 4418 N N . VAL B 2 209 ? -14.401 43.570 46.969 1.00 27.00 218 VAL B N 1
ATOM 4419 C CA . VAL B 2 209 ? -13.406 42.615 46.486 1.00 25.83 218 VAL B CA 1
ATOM 4420 C C . VAL B 2 209 ? -13.976 41.926 45.211 1.00 36.12 218 VAL B C 1
ATOM 4421 O O . VAL B 2 209 ? -15.189 41.826 44.997 1.00 24.55 218 VAL B O 1
ATOM 4425 N N . GLN B 2 210 ? -13.050 41.477 44.435 1.00 17.48 219 GLN B N 1
ATOM 4426 C CA . GLN B 2 210 ? -13.256 40.619 43.260 1.00 17.80 219 GLN B CA 1
ATOM 4427 C C . GLN B 2 210 ? -13.531 39.207 43.781 1.00 29.16 219 GLN B C 1
ATOM 4428 O O . GLN B 2 210 ? -12.625 38.457 44.198 1.00 24.29 219 GLN B O 1
ATOM 4434 N N . MET B 2 211 ? -14.818 38.917 43.759 1.00 25.44 220 MET B N 1
ATOM 4435 C CA . MET B 2 211 ? -15.358 37.615 44.246 1.00 23.86 220 MET B CA 1
ATOM 4436 C C . MET B 2 211 ? -15.488 36.615 43.104 1.00 27.26 220 MET B C 1
ATOM 4437 O O . MET B 2 211 ? -16.196 36.858 42.106 1.00 18.55 220 MET B O 1
ATOM 4442 N N . MET B 2 212 ? -14.835 35.474 43.247 1.00 12.04 221 MET B N 1
ATOM 4443 C CA . MET B 2 212 ? -14.856 34.449 42.197 1.00 13.49 221 MET B CA 1
ATOM 4444 C C . MET B 2 212 ? -16.087 33.571 42.529 1.00 16.02 221 MET B C 1
ATOM 4445 O O . MET B 2 212 ? -16.349 33.391 43.729 1.00 12.99 221 MET B O 1
ATOM 4450 N N . TYR B 2 213 ? -16.620 32.935 41.504 1.00 22.66 222 TYR B N 1
ATOM 4451 C CA . TYR B 2 213 ? -17.879 32.179 41.619 1.00 17.87 222 TYR B CA 1
ATOM 4452 C C . TYR B 2 213 ? -17.788 30.922 40.750 1.00 13.12 222 TYR B C 1
ATOM 4453 O O . TYR B 2 213 ? -17.404 31.025 39.582 1.00 14.16 222 TYR B O 1
ATOM 4462 N N . GLN B 2 214 ? -18.227 29.827 41.275 1.00 18.44 223 GLN B N 1
ATOM 4463 C CA . GLN B 2 214 ? -18.470 28.628 40.427 1.00 20.29 223 GLN B CA 1
ATOM 4464 C C . GLN B 2 214 ? -19.435 27.741 41.212 1.00 18.56 223 GLN B C 1
ATOM 4465 O O . GLN B 2 214 ? -19.563 27.842 42.433 1.00 13.65 223 GLN B O 1
ATOM 4471 N N . ILE B 2 215 ? -20.110 26.870 40.474 1.00 25.69 224 ILE B N 1
ATOM 4472 C CA . ILE B 2 215 ? -20.804 25.696 40.987 1.00 21.74 224 ILE B CA 1
ATOM 4473 C C . ILE B 2 215 ? -20.003 24.458 40.633 1.00 10.15 224 ILE B C 1
ATOM 4474 O O . ILE B 2 215 ? -19.726 24.292 39.437 1.00 20.62 224 ILE B O 1
ATOM 4479 N N . GLY B 2 216 ? -19.740 23.641 41.631 1.00 14.82 225 GLY B N 1
ATOM 4480 C CA . GLY B 2 216 ? -19.134 22.340 41.323 1.00 15.13 225 GLY B CA 1
ATOM 4481 C C . GLY B 2 216 ? -19.363 21.411 42.525 1.00 23.50 225 GLY B C 1
ATOM 4482 O O . GLY B 2 216 ? -19.877 21.819 43.553 1.00 20.05 225 GLY B O 1
ATOM 4483 N N . LEU B 2 217 ? -18.800 20.224 42.359 1.00 17.23 226 LEU B N 1
ATOM 4484 C CA . LEU B 2 217 ? -18.801 19.122 43.294 1.00 16.46 226 LEU B CA 1
ATOM 4485 C C . LEU B 2 217 ? -17.545 19.186 44.163 1.00 24.83 226 LEU B C 1
ATOM 4486 O O . LEU B 2 217 ? -16.445 18.951 43.628 1.00 24.82 226 LEU B O 1
ATOM 4491 N N . PHE B 2 218 ? -17.763 19.409 45.452 1.00 20.64 227 PHE B N 1
ATOM 4492 C CA . PHE B 2 218 ? -16.570 19.601 46.325 1.00 19.82 227 PHE B CA 1
ATOM 4493 C C . PHE B 2 218 ? -16.890 18.918 47.652 1.00 15.78 227 PHE B C 1
ATOM 4494 O O . PHE B 2 218 ? -18.057 18.920 47.979 1.00 15.73 227 PHE B O 1
ATOM 4502 N N . ARG B 2 219 ? -15.841 18.469 48.321 1.00 10.73 228 ARG B N 1
ATOM 4503 C CA . ARG B 2 219 ? -15.950 18.040 49.703 1.00 6.64 228 ARG B CA 1
ATOM 4504 C C . ARG B 2 219 ? -16.209 19.209 50.602 1.00 27.41 228 ARG B C 1
ATOM 4505 O O . ARG B 2 219 ? -15.579 20.299 50.617 1.00 23.27 228 ARG B O 1
ATOM 4513 N N . VAL B 2 220 ? -17.282 19.038 51.391 1.00 19.63 229 VAL B N 1
ATOM 4514 C CA . VAL B 2 220 ? -17.709 20.121 52.300 1.00 25.35 229 VAL B CA 1
ATOM 4515 C C . VAL B 2 220 ? -18.152 19.488 53.608 1.00 32.90 229 VAL B C 1
ATOM 4516 O O . VAL B 2 220 ? -18.657 18.350 53.587 1.00 23.38 229 VAL B O 1
ATOM 4520 N N . ALA B 2 221 ? -17.879 20.230 54.657 1.00 29.48 230 ALA B N 1
ATOM 4521 C CA . ALA B 2 221 ? -18.317 19.818 56.012 1.00 35.28 230 ALA B CA 1
ATOM 4522 C C . ALA B 2 221 ? -18.996 20.987 56.688 1.00 32.14 230 ALA B C 1
ATOM 4523 O O . ALA B 2 221 ? -18.431 22.080 56.814 1.00 38.81 230 ALA B O 1
ATOM 4525 N N . SER B 2 222 ? -20.203 20.702 57.167 1.00 36.81 231 SER B N 1
ATOM 4526 C CA . SER B 2 222 ? -20.901 21.769 57.926 1.00 29.78 231 SER B CA 1
ATOM 4527 C C . SER B 2 222 ? -20.950 21.339 59.392 1.00 60.41 231 SER B C 1
ATOM 4528 O O . SER B 2 222 ? -21.526 20.278 59.688 1.00 55.20 231 SER B O 1
ATOM 4531 N N . MET B 2 223 ? -20.328 22.147 60.233 1.00 55.83 232 MET B N 1
ATOM 4532 C CA . MET B 2 223 ? -20.159 21.843 61.659 1.00 68.55 232 MET B CA 1
ATOM 4533 C C . MET B 2 223 ? -20.986 22.730 62.593 1.00 58.28 232 MET B C 1
ATOM 4534 O O . MET B 2 223 ? -20.477 23.704 63.181 1.00 41.33 232 MET B O 1
ATOM 4539 N N . ALA B 2 224 ? -22.227 22.301 62.776 1.00 58.29 233 ALA B N 1
ATOM 4540 C CA . ALA B 2 224 ? -23.258 23.073 63.494 1.00 53.31 233 ALA B CA 1
ATOM 4541 C C . ALA B 2 224 ? -22.786 23.390 64.903 1.00 41.12 233 ALA B C 1
ATOM 4542 O O . ALA B 2 224 ? -22.810 24.535 65.416 1.00 32.16 233 ALA B O 1
ATOM 4544 N N . SER B 2 225 ? -22.291 22.329 65.512 1.00 39.80 234 SER B N 1
ATOM 4545 C CA . SER B 2 225 ? -21.662 22.397 66.848 1.00 65.61 234 SER B CA 1
ATOM 4546 C C . SER B 2 225 ? -20.747 23.614 66.852 1.00 67.25 234 SER B C 1
ATOM 4547 O O . SER B 2 225 ? -20.930 24.515 67.679 1.00 70.27 234 SER B O 1
ATOM 4550 N N . GLU B 2 226 ? -19.859 23.599 65.848 1.00 58.89 235 GLU B N 1
ATOM 4551 C CA . GLU B 2 226 ? -18.798 24.607 65.814 1.00 45.90 235 GLU B CA 1
ATOM 4552 C C . GLU B 2 226 ? -19.231 25.921 65.217 1.00 42.37 235 GLU B C 1
ATOM 4553 O O . GLU B 2 226 ? -18.441 26.886 65.331 1.00 40.73 235 GLU B O 1
ATOM 4559 N N . LYS B 2 227 ? -20.412 25.922 64.604 1.00 30.72 236 LYS B N 1
ATOM 4560 C CA . LYS B 2 227 ? -20.864 27.111 63.894 1.00 22.78 236 LYS B CA 1
ATOM 4561 C C . LYS B 2 227 ? -19.837 27.555 62.838 1.00 29.12 236 LYS B C 1
ATOM 4562 O O . LYS B 2 227 ? -19.547 28.766 62.751 1.00 28.64 236 LYS B O 1
ATOM 4568 N N . MET B 2 228 ? -19.388 26.579 62.072 1.00 24.26 237 MET B N 1
ATOM 4569 C CA . MET B 2 228 ? -18.571 26.795 60.863 1.00 23.01 237 MET B CA 1
ATOM 4570 C C . MET B 2 228 ? -18.846 25.777 59.763 1.00 23.73 237 MET B C 1
ATOM 4571 O O . MET B 2 228 ? -19.240 24.653 60.095 1.00 20.78 237 MET B O 1
ATOM 4576 N N . LYS B 2 229 ? -18.488 26.056 58.521 1.00 24.64 238 LYS B N 1
ATOM 4577 C CA . LYS B 2 229 ? -18.308 25.126 57.412 1.00 24.98 238 LYS B CA 1
ATOM 4578 C C . LYS B 2 229 ? -16.859 25.062 56.865 1.00 15.76 238 LYS B C 1
ATOM 4579 O O . LYS B 2 229 ? -16.100 26.063 56.933 1.00 18.44 238 LYS B O 1
ATOM 4585 N N . ILE B 2 230 ? -16.511 23.888 56.391 1.00 18.89 239 ILE B N 1
ATOM 4586 C CA . ILE B 2 230 ? -15.193 23.620 55.785 1.00 25.08 239 ILE B CA 1
ATOM 4587 C C . ILE B 2 230 ? -15.448 23.210 54.322 1.00 34.75 239 ILE B C 1
ATOM 4588 O O . ILE B 2 230 ? -16.220 22.289 54.057 1.00 22.62 239 ILE B O 1
ATOM 4593 N N . LEU B 2 231 ? -14.710 23.905 53.466 1.00 15.10 240 LEU B N 1
ATOM 4594 C CA . LEU B 2 231 ? -14.697 23.558 52.026 1.00 12.66 240 LEU B CA 1
ATOM 4595 C C . LEU B 2 231 ? -13.278 23.109 51.672 1.00 21.75 240 LEU B C 1
ATOM 4596 O O . LEU B 2 231 ? -12.290 23.780 52.065 1.00 20.88 240 LEU B O 1
ATOM 4601 N N . GLU B 2 232 ? -13.209 22.062 50.877 1.00 20.33 241 GLU B N 1
ATOM 4602 C CA . GLU B 2 232 ? -11.946 21.640 50.282 1.00 11.42 241 GLU B CA 1
ATOM 4603 C C . GLU B 2 232 ? -11.939 21.889 48.788 1.00 20.86 241 GLU B C 1
ATOM 4604 O O . GLU B 2 232 ? -12.797 21.351 48.103 1.00 14.03 241 GLU B O 1
ATOM 4610 N N . LEU B 2 233 ? -10.924 22.607 48.316 1.00 12.99 242 LEU B N 1
ATOM 4611 C CA . LEU B 2 233 ? -10.718 22.894 46.874 1.00 15.59 242 LEU B CA 1
ATOM 4612 C C . LEU B 2 233 ? -9.424 22.233 46.421 1.00 17.24 242 LEU B C 1
ATOM 4613 O O . LEU B 2 233 ? -8.344 22.669 46.830 1.00 16.06 242 LEU B O 1
ATOM 4618 N N . PRO B 2 234 ? -9.476 21.125 45.728 1.00 16.06 243 PRO B N 1
ATOM 4619 C CA . PRO B 2 234 ? -8.304 20.496 45.166 1.00 16.60 243 PRO B CA 1
ATOM 4620 C C . PRO B 2 234 ? -7.656 21.407 44.093 1.00 12.31 243 PRO B C 1
ATOM 4621 O O . PRO B 2 234 ? -8.287 22.010 43.212 1.00 8.87 243 PRO B O 1
ATOM 4625 N N . PHE B 2 235 ? -6.350 21.361 44.066 1.00 17.87 244 PHE B N 1
ATOM 4626 C CA . PHE B 2 235 ? -5.501 21.843 42.972 1.00 28.40 244 PHE B CA 1
ATOM 4627 C C . PHE B 2 235 ? -5.383 20.721 41.948 1.00 9.70 244 PHE B C 1
ATOM 4628 O O . PHE B 2 235 ? -5.627 19.530 42.247 1.00 14.55 244 PHE B O 1
ATOM 4636 N N . ALA B 2 236 ? -4.956 21.103 40.758 1.00 17.57 245 ALA B N 1
ATOM 4637 C CA . ALA B 2 236 ? -4.961 20.130 39.632 1.00 16.55 245 ALA B CA 1
ATOM 4638 C C . ALA B 2 236 ? -3.980 19.023 39.963 1.00 29.04 245 ALA B C 1
ATOM 4639 O O . ALA B 2 236 ? -2.906 19.254 40.537 1.00 31.10 245 ALA B O 1
ATOM 4641 N N . SER B 2 237 A -4.362 17.817 39.610 1.00 32.71 245 SER B N 1
ATOM 4642 C CA . SER B 2 237 A -3.558 16.609 39.736 1.00 47.51 245 SER B CA 1
ATOM 4643 C C . SER B 2 237 A -3.420 16.031 41.142 1.00 48.35 245 SER B C 1
ATOM 4644 O O . SER B 2 237 A -2.499 15.240 41.429 1.00 39.42 245 SER B O 1
ATOM 4647 N N . GLY B 2 238 ? -4.373 16.347 41.967 1.00 40.81 246 GLY B N 1
ATOM 4648 C CA . GLY B 2 238 ? -4.577 16.171 43.367 1.00 28.97 246 GLY B CA 1
ATOM 4649 C C . GLY B 2 238 ? -3.382 15.748 44.186 1.00 40.59 246 GLY B C 1
ATOM 4650 O O . GLY B 2 238 ? -3.357 14.674 44.792 1.00 45.46 246 GLY B O 1
ATOM 4651 N N . THR B 2 239 ? -2.358 16.601 44.249 1.00 22.78 247 THR B N 1
ATOM 4652 C CA . THR B 2 239 ? -1.361 16.444 45.326 1.00 15.52 247 THR B CA 1
ATOM 4653 C C . THR B 2 239 ? -1.577 17.444 46.441 1.00 11.80 247 THR B C 1
ATOM 4654 O O . THR B 2 239 ? -0.959 17.160 47.483 1.00 18.74 247 THR B O 1
ATOM 4658 N N . MET B 2 240 ? -2.408 18.479 46.193 1.00 12.11 248 MET B N 1
ATOM 4659 C CA . MET B 2 240 ? -2.555 19.525 47.273 1.00 13.07 248 MET B CA 1
ATOM 4660 C C . MET B 2 240 ? -3.999 20.013 47.226 1.00 15.68 248 MET B C 1
ATOM 4661 O O . MET B 2 240 ? -4.547 19.896 46.135 1.00 12.54 248 MET B O 1
ATOM 4666 N N . SER B 2 241 ? -4.551 20.463 48.331 1.00 14.54 249 SER B N 1
ATOM 4667 C CA . SER B 2 241 ? -5.901 21.076 48.363 1.00 11.71 249 SER B CA 1
ATOM 4668 C C . SER B 2 241 ? -5.785 22.313 49.252 1.00 12.12 249 SER B C 1
ATOM 4669 O O . SER B 2 241 ? -4.830 22.391 50.053 1.00 14.41 249 SER B O 1
ATOM 4672 N N . MET B 2 242 ? -6.695 23.247 49.078 1.00 12.58 250 MET B N 1
ATOM 4673 C CA . MET B 2 242 ? -6.865 24.330 50.108 1.00 12.56 250 MET B CA 1
ATOM 4674 C C . MET B 2 242 ? -8.145 23.983 50.909 1.00 14.97 250 MET B C 1
ATOM 4675 O O . MET B 2 242 ? -9.198 23.753 50.292 1.00 17.19 250 MET B O 1
ATOM 4680 N N . LEU B 2 243 ? -8.073 24.009 52.200 1.00 20.83 251 LEU B N 1
ATOM 4681 C CA . LEU B 2 243 ? -9.194 23.979 53.157 1.00 16.05 251 LEU B CA 1
ATOM 4682 C C . LEU B 2 243 ? -9.624 25.389 53.473 1.00 17.82 251 LEU B C 1
ATOM 4683 O O . LEU B 2 243 ? -8.704 26.203 53.792 1.00 15.57 251 LEU B O 1
ATOM 4688 N N . VAL B 2 244 ? -10.902 25.722 53.295 1.00 9.48 252 VAL B N 1
ATOM 4689 C CA . VAL B 2 244 ? -11.403 27.045 53.771 1.00 10.43 252 VAL B CA 1
ATOM 4690 C C . VAL B 2 244 ? -12.260 26.771 55.005 1.00 15.15 252 VAL B C 1
ATOM 4691 O O . VAL B 2 244 ? -13.152 25.904 54.951 1.00 17.88 252 VAL B O 1
ATOM 4695 N N . LEU B 2 245 ? -11.928 27.476 56.067 1.00 13.45 253 LEU B N 1
ATOM 4696 C CA . LEU B 2 245 ? -12.654 27.309 57.351 1.00 13.54 253 LEU B CA 1
ATOM 4697 C C . LEU B 2 245 ? -13.397 28.614 57.617 1.00 20.24 253 LEU B C 1
ATOM 4698 O O . LEU B 2 245 ? -12.795 29.601 58.003 1.00 23.47 253 LEU B O 1
ATOM 4703 N N . LEU B 2 246 ? -14.708 28.567 57.399 1.00 17.84 254 LEU B N 1
ATOM 4704 C CA . LEU B 2 246 ? -15.523 29.792 57.382 1.00 15.93 254 LEU B CA 1
ATOM 4705 C C . LEU B 2 246 ? -16.512 29.736 58.558 1.00 22.67 254 LEU B C 1
ATOM 4706 O O . LEU B 2 246 ? -17.405 28.878 58.487 1.00 26.72 254 LEU B O 1
ATOM 4711 N N . PRO B 2 247 ? -16.325 30.588 59.522 1.00 23.92 255 PRO B N 1
ATOM 4712 C CA . PRO B 2 247 ? -17.274 30.721 60.646 1.00 28.12 255 PRO B CA 1
ATOM 4713 C C . PRO B 2 247 ? -18.645 31.107 60.086 1.00 27.52 255 PRO B C 1
ATOM 4714 O O . PRO B 2 247 ? -18.753 31.929 59.159 1.00 13.04 255 PRO B O 1
ATOM 4718 N N . ASP B 2 248 ? -19.711 30.565 60.627 1.00 36.78 256 ASP B N 1
ATOM 4719 C CA . ASP B 2 248 ? -21.076 31.104 60.417 1.00 30.44 256 ASP B CA 1
ATOM 4720 C C . ASP B 2 248 ? -21.208 32.608 60.554 1.00 42.80 256 ASP B C 1
ATOM 4721 O O . ASP B 2 248 ? -21.752 33.275 59.649 1.00 39.99 256 ASP B O 1
ATOM 4726 N N . GLU B 2 249 A -20.752 33.151 61.663 1.00 44.26 256 GLU B N 1
ATOM 4727 C CA . GLU B 2 249 A -21.112 34.548 62.045 1.00 54.02 256 GLU B CA 1
ATOM 4728 C C . GLU B 2 249 A -19.972 35.436 61.634 1.00 48.05 256 GLU B C 1
ATOM 4729 O O . GLU B 2 249 A -18.808 35.020 61.714 1.00 58.35 256 GLU B O 1
ATOM 4735 N N . VAL B 2 250 ? -20.262 36.635 61.174 1.00 40.64 257 VAL B N 1
ATOM 4736 C CA . VAL B 2 250 ? -19.231 37.563 60.674 1.00 36.75 257 VAL B CA 1
ATOM 4737 C C . VAL B 2 250 ? -18.054 37.677 61.624 1.00 39.73 257 VAL B C 1
ATOM 4738 O O . VAL B 2 250 ? -16.894 37.930 61.216 1.00 45.32 257 VAL B O 1
ATOM 4742 N N . SER B 2 251 ? -18.333 37.477 62.900 1.00 39.24 258 SER B N 1
ATOM 4743 C CA . SER B 2 251 ? -17.405 37.764 63.995 1.00 41.28 258 SER B CA 1
ATOM 4744 C C . SER B 2 251 ? -17.069 36.497 64.763 1.00 47.84 258 SER B C 1
ATOM 4745 O O . SER B 2 251 ? -16.661 36.531 65.954 1.00 56.51 258 SER B O 1
ATOM 4748 N N . GLY B 2 252 ? -17.234 35.374 64.079 1.00 27.40 259 GLY B N 1
ATOM 4749 C CA . GLY B 2 252 ? -17.075 34.096 64.847 1.00 33.45 259 GLY B CA 1
ATOM 4750 C C . GLY B 2 252 ? -15.635 33.613 64.733 1.00 19.97 259 GLY B C 1
ATOM 4751 O O . GLY B 2 252 ? -15.262 32.499 65.175 1.00 28.64 259 GLY B O 1
ATOM 4752 N N . LEU B 2 253 ? -14.821 34.439 64.107 1.00 23.75 260 LEU B N 1
ATOM 4753 C CA . LEU B 2 253 ? -13.415 33.997 63.841 1.00 21.47 260 LEU B CA 1
ATOM 4754 C C . LEU B 2 253 ? -12.655 33.873 65.151 1.00 29.84 260 LEU B C 1
ATOM 4755 O O . LEU B 2 253 ? -11.841 32.932 65.360 1.00 22.93 260 LEU B O 1
ATOM 4760 N N . GLU B 2 254 ? -12.974 34.716 66.127 1.00 35.42 261 GLU B N 1
ATOM 4761 C CA . GLU B 2 254 ? -12.210 34.716 67.393 1.00 36.27 261 GLU B CA 1
ATOM 4762 C C . GLU B 2 254 ? -12.301 33.383 68.091 1.00 27.96 261 GLU B C 1
ATOM 4763 O O . GLU B 2 254 ? -11.272 32.825 68.554 1.00 26.31 261 GLU B O 1
ATOM 4766 N N . GLN B 2 255 ? -13.497 32.847 68.168 1.00 30.25 262 GLN B N 1
ATOM 4767 C CA . GLN B 2 255 ? -13.695 31.560 68.924 1.00 21.09 262 GLN B CA 1
ATOM 4768 C C . GLN B 2 255 ? -12.986 30.444 68.216 1.00 29.41 262 GLN B C 1
ATOM 4769 O O . GLN B 2 255 ? -12.350 29.539 68.820 1.00 41.75 262 GLN B O 1
ATOM 4771 N N . LEU B 2 256 ? -13.058 30.512 66.874 1.00 28.07 263 LEU B N 1
ATOM 4772 C CA . LEU B 2 256 ? -12.441 29.427 66.071 1.00 19.28 263 LEU B CA 1
ATOM 4773 C C . LEU B 2 256 ? -10.928 29.392 66.235 1.00 18.87 263 LEU B C 1
ATOM 4774 O O . LEU B 2 256 ? -10.363 28.288 66.368 1.00 26.01 263 LEU B O 1
ATOM 4779 N N . GLU B 2 257 ? -10.324 30.590 66.150 1.00 23.66 264 GLU B N 1
ATOM 4780 C CA . GLU B 2 257 ? -8.851 30.659 66.296 1.00 22.79 264 GLU B CA 1
ATOM 4781 C C . GLU B 2 257 ? -8.356 30.286 67.695 1.00 20.37 264 GLU B C 1
ATOM 4782 O O . GLU B 2 257 ? -7.263 29.782 67.920 1.00 20.01 264 GLU B O 1
ATOM 4788 N N . SER B 2 258 ? -9.217 30.530 68.681 1.00 31.27 265 SER B N 1
ATOM 4789 C CA . SER B 2 258 ? -9.059 30.001 70.039 1.00 34.21 265 SER B CA 1
ATOM 4790 C C . SER B 2 258 ? -9.009 28.485 70.146 1.00 36.29 265 SER B C 1
ATOM 4791 O O . SER B 2 258 ? -8.196 28.025 70.980 1.00 33.03 265 SER B O 1
ATOM 4794 N N . ILE B 2 259 ? -9.814 27.778 69.373 1.00 38.94 266 ILE B N 1
ATOM 4795 C CA . ILE B 2 259 ? -9.997 26.329 69.511 1.00 44.18 266 ILE B CA 1
ATOM 4796 C C . ILE B 2 259 ? -9.106 25.502 68.592 1.00 52.08 266 ILE B C 1
ATOM 4797 O O . ILE B 2 259 ? -8.826 24.316 68.906 1.00 40.97 266 ILE B O 1
ATOM 4802 N N . ILE B 2 260 ? -8.725 26.062 67.442 1.00 27.35 267 ILE B N 1
ATOM 4803 C CA . ILE B 2 260 ? -8.185 25.217 66.355 1.00 17.46 267 ILE B CA 1
ATOM 4804 C C . ILE B 2 260 ? -6.820 24.683 66.781 1.00 27.00 267 ILE B C 1
ATOM 4805 O O . ILE B 2 260 ? -6.033 25.325 67.487 1.00 42.92 267 ILE B O 1
ATOM 4810 N N . ASN B 2 261 ? -6.525 23.458 66.383 1.00 26.73 268 ASN B N 1
ATOM 4811 C CA . ASN B 2 261 ? -5.192 22.852 66.634 1.00 16.93 268 ASN B CA 1
ATOM 4812 C C . ASN B 2 261 ? -5.225 21.583 65.789 1.00 22.61 268 ASN B C 1
ATOM 4813 O O . ASN B 2 261 ? -6.245 21.293 65.136 1.00 22.29 268 ASN B O 1
ATOM 4818 N N . PHE B 2 262 ? -4.098 20.895 65.860 1.00 19.76 269 PHE B N 1
ATOM 4819 C CA . PHE B 2 262 ? -3.945 19.675 65.035 1.00 31.08 269 PHE B CA 1
ATOM 4820 C C . PHE B 2 262 ? -5.128 18.711 65.169 1.00 38.63 269 PHE B C 1
ATOM 4821 O O . PHE B 2 262 ? -5.764 18.271 64.179 1.00 23.15 269 PHE B O 1
ATOM 4829 N N . GLU B 2 263 ? -5.406 18.376 66.423 1.00 37.81 270 GLU B N 1
ATOM 4830 C CA . GLU B 2 263 ? -6.412 17.395 66.793 1.00 48.82 270 GLU B CA 1
ATOM 4831 C C . GLU B 2 263 ? -7.742 17.756 66.136 1.00 19.52 270 GLU B C 1
ATOM 4832 O O . GLU B 2 263 ? -8.329 16.957 65.452 1.00 23.72 270 GLU B O 1
ATOM 4838 N N . LYS B 2 264 ? -8.120 19.025 66.403 1.00 19.13 271 LYS B N 1
ATOM 4839 C CA . LYS B 2 264 ? -9.353 19.559 65.833 1.00 19.21 271 LYS B CA 1
ATOM 4840 C C . LYS B 2 264 ? -9.386 19.491 64.314 1.00 29.66 271 LYS B C 1
ATOM 4841 O O . LYS B 2 264 ? -10.373 19.089 63.656 1.00 32.27 271 LYS B O 1
ATOM 4847 N N . LEU B 2 265 ? -8.273 19.891 63.684 1.00 31.45 272 LEU B N 1
ATOM 4848 C CA . LEU B 2 265 ? -8.336 20.012 62.218 1.00 28.33 272 LEU B CA 1
ATOM 4849 C C . LEU B 2 265 ? -8.579 18.624 61.623 1.00 26.97 272 LEU B C 1
ATOM 4850 O O . LEU B 2 265 ? -9.328 18.467 60.666 1.00 27.42 272 LEU B O 1
ATOM 4855 N N . THR B 2 266 ? -7.926 17.645 62.227 1.00 30.24 273 THR B N 1
ATOM 4856 C CA . THR B 2 266 ? -7.980 16.259 61.737 1.00 37.61 273 THR B CA 1
ATOM 4857 C C . THR B 2 266 ? -9.402 15.689 61.796 1.00 28.17 273 THR B C 1
ATOM 4858 O O . THR B 2 266 ? -9.932 15.029 60.865 1.00 34.04 273 THR B O 1
ATOM 4862 N N . GLU B 2 267 ? -10.015 15.931 62.928 1.00 26.08 274 GLU B N 1
ATOM 4863 C CA . GLU B 2 267 ? -11.432 15.656 63.177 1.00 35.95 274 GLU B CA 1
ATOM 4864 C C . GLU B 2 267 ? -12.263 16.340 62.093 1.00 55.65 274 GLU B C 1
ATOM 4865 O O . GLU B 2 267 ? -12.900 15.602 61.325 1.00 36.42 274 GLU B O 1
ATOM 4871 N N . TRP B 2 268 ? -12.215 17.669 62.057 1.00 38.09 275 TRP B N 1
ATOM 4872 C CA . TRP B 2 268 ? -13.112 18.416 61.117 1.00 31.59 275 TRP B CA 1
ATOM 4873 C C . TRP B 2 268 ? -13.024 18.051 59.650 1.00 31.05 275 TRP B C 1
ATOM 4874 O O . TRP B 2 268 ? -13.899 18.323 58.819 1.00 27.46 275 TRP B O 1
ATOM 4885 N N . THR B 2 269 ? -11.997 17.332 59.253 1.00 32.69 276 THR B N 1
ATOM 4886 C CA . THR B 2 269 ? -11.708 17.030 57.873 1.00 19.60 276 THR B 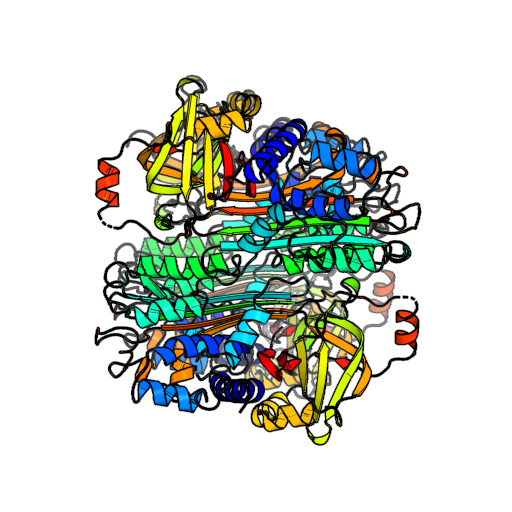CA 1
ATOM 4887 C C . THR B 2 269 ? -11.575 15.550 57.603 1.00 44.40 276 THR B C 1
ATOM 4888 O O . THR B 2 269 ? -11.082 15.205 56.511 1.00 48.57 276 THR B O 1
ATOM 4892 N N . SER B 2 270 ? -12.025 14.753 58.568 1.00 32.30 277 SER B N 1
ATOM 4893 C CA . SER B 2 270 ? -12.147 13.294 58.339 1.00 55.27 277 SER B CA 1
ATOM 4894 C C . SER B 2 270 ? -13.204 13.054 57.254 1.00 49.75 277 SER B C 1
ATOM 4895 O O . SER B 2 270 ? -14.104 13.905 57.106 1.00 44.02 277 SER B O 1
ATOM 4898 N N . SER B 2 271 ? -13.108 11.875 56.679 1.00 54.21 278 SER B N 1
ATOM 4899 C CA . SER B 2 271 ? -13.949 11.413 55.567 1.00 29.82 278 SER B CA 1
ATOM 4900 C C . SER B 2 271 ? -15.298 10.890 56.022 1.00 45.86 278 SER B C 1
ATOM 4901 O O . SER B 2 271 ? -16.233 10.792 55.202 1.00 72.62 278 SER B O 1
ATOM 4904 N N . ASN B 2 272 ? -15.424 10.550 57.281 1.00 54.82 279 ASN B N 1
ATOM 4905 C CA . ASN B 2 272 ? -16.748 10.442 57.944 1.00 58.23 279 ASN B CA 1
ATOM 4906 C C . ASN B 2 272 ? -17.526 11.714 57.589 1.00 43.24 279 ASN B C 1
ATOM 4907 O O . ASN B 2 272 ? -18.459 11.713 56.775 1.00 59.62 279 ASN B O 1
ATOM 4908 N N . VAL B 2 273 ? -17.047 12.771 58.151 1.00 39.70 280 VAL B N 1
ATOM 4909 C CA . VAL B 2 273 ? -17.478 14.140 58.282 1.00 50.00 280 VAL B CA 1
ATOM 4910 C C . VAL B 2 273 ? -17.605 14.968 57.012 1.00 36.22 280 VAL B C 1
ATOM 4911 O O . VAL B 2 273 ? -18.543 15.789 56.931 1.00 35.51 280 VAL B O 1
ATOM 4915 N N . MET B 2 274 ? -16.696 14.839 56.073 1.00 33.15 281 MET B N 1
ATOM 4916 C CA . MET B 2 274 ? -16.747 15.639 54.834 1.00 41.74 281 MET B CA 1
ATOM 4917 C C . MET B 2 274 ? -17.550 14.850 53.784 1.00 36.85 281 MET B C 1
ATOM 4918 O O . MET B 2 274 ? -17.417 13.620 53.675 1.00 49.32 281 MET B O 1
ATOM 4923 N N . GLU B 2 275 A -18.333 15.600 53.017 1.00 25.98 281 GLU B N 1
ATOM 4924 C CA . GLU B 2 275 A -19.118 14.912 51.972 1.00 26.16 281 GLU B CA 1
ATOM 4925 C C . GLU B 2 275 A -19.099 15.733 50.714 1.00 14.10 281 GLU B C 1
ATOM 4926 O O . GLU B 2 275 A -19.158 16.979 50.767 1.00 23.24 281 GLU B O 1
ATOM 4929 N N . GLU B 2 276 B -19.028 15.087 49.572 1.00 17.04 281 GLU B N 1
ATOM 4930 C CA . GLU B 2 276 B -19.055 15.740 48.271 1.00 24.36 281 GLU B CA 1
ATOM 4931 C C . GLU B 2 276 B -20.473 16.161 47.909 1.00 24.06 281 GLU B C 1
ATOM 4932 O O . GLU B 2 276 B -21.294 15.287 47.775 1.00 26.32 281 GLU B O 1
ATOM 4938 N N . ARG B 2 277 ? -20.682 17.423 47.753 1.00 25.06 282 ARG B N 1
ATOM 4939 C CA . ARG B 2 277 ? -22.047 17.935 47.361 1.00 31.88 282 ARG B CA 1
ATOM 4940 C C . ARG B 2 277 ? -21.814 18.852 46.189 1.00 42.71 282 ARG B C 1
ATOM 4941 O O . ARG B 2 277 ? -20.663 19.350 45.978 1.00 41.76 282 ARG B O 1
ATOM 4944 N N . LYS B 2 278 ? -22.829 19.092 45.378 1.00 19.63 283 LYS B N 1
ATOM 4945 C CA . LYS B 2 278 ? -22.742 20.236 44.443 1.00 27.02 283 LYS B CA 1
ATOM 4946 C C . LYS B 2 278 ? -23.055 21.516 45.175 1.00 27.43 283 LYS B C 1
ATOM 4947 O O . LYS B 2 278 ? -24.072 21.519 45.862 1.00 26.79 283 LYS B O 1
ATOM 4953 N N . ILE B 2 279 ? -22.220 22.542 45.024 1.00 18.61 284 ILE B N 1
ATOM 4954 C CA . ILE B 2 279 ? -22.394 23.752 45.905 1.00 16.39 284 ILE B CA 1
ATOM 4955 C C . ILE B 2 279 ? -21.999 24.975 45.114 1.00 17.77 284 ILE B C 1
ATOM 4956 O O . ILE B 2 279 ? -21.142 24.927 44.185 1.00 21.25 284 ILE B O 1
ATOM 4961 N N . LYS B 2 280 ? -22.613 26.101 45.342 1.00 12.31 285 LYS B N 1
ATOM 4962 C CA . LYS B 2 280 ? -22.179 27.383 44.771 1.00 7.46 285 LYS B CA 1
ATOM 4963 C C . LYS B 2 280 ? -20.982 27.906 45.638 1.00 12.55 285 LYS B C 1
ATOM 4964 O O . LYS B 2 280 ? -21.174 27.977 46.857 1.00 14.52 285 LYS B O 1
ATOM 4970 N N . VAL B 2 281 ? -19.871 28.219 45.038 1.00 20.23 286 VAL B N 1
ATOM 4971 C CA . VAL B 2 281 ? -18.647 28.649 45.847 1.00 14.85 286 VAL B CA 1
ATOM 4972 C C . VAL B 2 281 ? -18.460 30.121 45.473 1.00 15.58 286 VAL B C 1
ATOM 4973 O O . VAL B 2 281 ? -18.414 30.442 44.266 1.00 19.01 286 VAL B O 1
ATOM 4977 N N . TYR B 2 282 ? -18.404 30.959 46.497 1.00 16.80 287 TYR B N 1
ATOM 4978 C CA . TYR B 2 282 ? -17.904 32.337 46.252 1.00 9.90 287 TYR B CA 1
ATOM 4979 C C . TYR B 2 282 ? -16.554 32.452 47.017 1.00 21.99 287 TYR B C 1
ATOM 4980 O O . TYR B 2 282 ? -16.565 32.233 48.244 1.00 17.55 287 TYR B O 1
ATOM 4989 N N . LEU B 2 283 ? -15.469 32.789 46.357 1.00 22.06 288 LEU B N 1
ATOM 4990 C CA . LEU B 2 283 ? -14.139 32.935 47.060 1.00 24.28 288 LEU B CA 1
ATOM 4991 C C . LEU B 2 283 ? -13.431 34.145 46.432 1.00 16.11 288 LEU B C 1
ATOM 4992 O O . LEU B 2 283 ? -13.472 34.282 45.207 1.00 15.66 288 LEU B O 1
ATOM 4997 N N . PRO B 2 284 ? -12.873 34.945 47.332 1.00 20.94 289 PRO B N 1
ATOM 4998 C CA . PRO B 2 284 ? -12.242 36.200 46.872 1.00 18.42 289 PRO B CA 1
ATOM 4999 C C . PRO B 2 284 ? -11.003 35.855 46.075 1.00 15.12 289 PRO B C 1
ATOM 5000 O O . PRO B 2 284 ? -10.273 34.867 46.384 1.00 15.40 289 PRO B O 1
ATOM 5004 N N . ARG B 2 285 ? -10.739 36.603 45.013 1.00 14.48 290 ARG B N 1
ATOM 5005 C CA . ARG B 2 285 ? -9.326 36.583 44.490 1.00 17.15 290 ARG B CA 1
ATOM 5006 C C . ARG B 2 285 ? -8.408 37.123 45.635 1.00 22.78 290 ARG B C 1
ATOM 5007 O O . ARG B 2 285 ? -8.796 38.115 46.230 1.00 23.77 290 ARG B O 1
ATOM 5015 N N . MET B 2 286 ? -7.318 36.449 45.894 1.00 19.03 291 MET B N 1
ATOM 5016 C CA . MET B 2 286 ? -6.439 36.815 47.049 1.00 19.66 291 MET B CA 1
ATOM 5017 C C . MET B 2 286 ? -4.989 36.970 46.530 1.00 23.09 291 MET B C 1
ATOM 5018 O O . MET B 2 286 ? -4.439 36.175 45.782 1.00 26.31 291 MET B O 1
ATOM 5023 N N . LYS B 2 287 ? -4.345 38.021 46.973 1.00 15.68 292 LYS B N 1
ATOM 5024 C CA . LYS B 2 287 ? -2.904 38.201 46.845 1.00 30.97 292 LYS B CA 1
ATOM 5025 C C . LYS B 2 287 ? -2.358 38.270 48.285 1.00 17.93 292 LYS B C 1
ATOM 5026 O O . LYS B 2 287 ? -2.571 39.296 48.935 1.00 19.90 292 LYS B O 1
ATOM 5032 N N . MET B 2 288 ? -1.770 37.158 48.687 1.00 12.44 293 MET B N 1
ATOM 5033 C CA . MET B 2 288 ? -1.318 37.091 50.119 1.00 11.64 293 MET B CA 1
ATOM 5034 C C . MET B 2 288 ? 0.186 37.355 50.087 1.00 11.23 293 MET B C 1
ATOM 5035 O O . MET B 2 288 ? 0.907 36.699 49.305 1.00 18.48 293 MET B O 1
ATOM 5040 N N . GLU B 2 289 ? 0.661 38.284 50.894 1.00 16.66 294 GLU B N 1
ATOM 5041 C CA . GLU B 2 289 ? 2.107 38.431 51.093 1.00 12.35 294 GLU B CA 1
ATOM 5042 C C . GLU B 2 289 ? 2.349 39.099 52.440 1.00 10.62 294 GLU B C 1
ATOM 5043 O O . GLU B 2 289 ? 1.812 40.162 52.798 1.00 17.81 294 GLU B O 1
ATOM 5049 N N . GLU B 2 290 ? 3.147 38.357 53.159 1.00 6.35 295 GLU B N 1
ATOM 5050 C CA . GLU B 2 290 ? 3.490 38.842 54.518 1.00 13.18 295 GLU B CA 1
ATOM 5051 C C . GLU B 2 290 ? 4.952 38.595 54.752 1.00 12.54 295 GLU B C 1
ATOM 5052 O O . GLU B 2 290 ? 5.459 37.596 54.190 1.00 13.09 295 GLU B O 1
ATOM 5058 N N . LYS B 2 291 ? 5.554 39.428 55.610 1.00 10.18 296 LYS B N 1
ATOM 5059 C CA . LYS B 2 291 ? 6.934 39.127 56.052 1.00 15.26 296 LYS B CA 1
ATOM 5060 C C . LYS B 2 291 ? 6.906 39.136 57.595 1.00 8.85 296 LYS B C 1
ATOM 5061 O O . LYS B 2 291 ? 6.165 39.883 58.145 1.00 9.69 296 LYS B O 1
ATOM 5067 N N . TYR B 2 292 ? 7.740 38.290 58.186 1.00 8.65 297 TYR B N 1
ATOM 5068 C CA . TYR B 2 292 ? 7.796 38.223 59.630 1.00 11.35 297 TYR B CA 1
ATOM 5069 C C . TYR B 2 292 ? 9.278 38.253 60.058 1.00 12.70 297 TYR B C 1
ATOM 5070 O O . TYR B 2 292 ? 10.088 37.610 59.411 1.00 9.32 297 TYR B O 1
ATOM 5079 N N . ASN B 2 293 ? 9.460 38.932 61.145 1.00 11.89 298 ASN B N 1
ATOM 5080 C CA . ASN B 2 293 ? 10.620 38.692 62.049 1.00 6.08 298 ASN B CA 1
ATOM 5081 C C . ASN B 2 293 ? 10.539 37.421 62.823 1.00 4.02 298 ASN B C 1
ATOM 5082 O O . ASN B 2 293 ? 9.914 37.204 63.894 1.00 12.97 298 ASN B O 1
ATOM 5087 N N . LEU B 2 294 ? 11.295 36.446 62.318 1.00 10.79 299 LEU B N 1
ATOM 5088 C CA . LEU B 2 294 ? 11.305 35.110 62.854 1.00 10.50 299 LEU B CA 1
ATOM 5089 C C . LEU B 2 294 ? 11.918 35.192 64.266 1.00 34.94 299 LEU B C 1
ATOM 5090 O O . LEU B 2 294 ? 11.671 34.313 65.076 1.00 24.75 299 LEU B O 1
ATOM 5095 N N . THR B 2 295 ? 12.747 36.208 64.467 1.00 17.66 300 THR B N 1
ATOM 5096 C CA . THR B 2 295 ? 13.463 36.178 65.800 1.00 13.40 300 THR B CA 1
ATOM 5097 C C . THR B 2 295 ? 12.435 36.305 66.925 1.00 17.60 300 THR B C 1
ATOM 5098 O O . THR B 2 295 ? 12.442 35.520 67.905 1.00 22.93 300 THR B O 1
ATOM 5102 N N . SER B 2 296 ? 11.524 37.268 66.776 1.00 17.75 301 SER B N 1
ATOM 5103 C CA . SER B 2 296 ? 10.603 37.503 67.900 1.00 19.62 301 SER B CA 1
ATOM 5104 C C . SER B 2 296 ? 9.654 36.319 68.105 1.00 13.80 301 SER B C 1
ATOM 5105 O O . SER B 2 296 ? 9.312 36.038 69.247 1.00 19.92 301 SER B O 1
ATOM 5108 N N . VAL B 2 297 ? 9.302 35.718 67.001 1.00 19.50 302 VAL B N 1
ATOM 5109 C CA . VAL B 2 297 ? 8.406 34.546 66.994 1.00 20.79 302 VAL B CA 1
ATOM 5110 C C . VAL B 2 297 ? 9.048 33.402 67.764 1.00 25.37 302 VAL B C 1
ATOM 5111 O O . VAL B 2 297 ? 8.504 32.822 68.730 1.00 25.27 302 VAL B O 1
ATOM 5115 N N . LEU B 2 298 ? 10.240 33.018 67.331 1.00 14.98 303 LEU B N 1
ATOM 5116 C CA . LEU B 2 298 ? 10.923 31.859 67.773 1.00 12.44 303 LEU B CA 1
ATOM 5117 C C . LEU B 2 298 ? 11.289 31.984 69.264 1.00 13.83 303 LEU B C 1
ATOM 5118 O O . LEU B 2 298 ? 11.133 30.995 69.971 1.00 21.48 303 LEU B O 1
ATOM 5123 N N . MET B 2 299 ? 11.740 33.159 69.582 1.00 8.31 304 MET B N 1
ATOM 5124 C CA . MET B 2 299 ? 12.095 33.449 70.955 1.00 10.34 304 MET B CA 1
ATOM 5125 C C . MET B 2 299 ? 10.907 33.225 71.889 1.00 22.37 304 MET B C 1
ATOM 5126 O O . MET B 2 299 ? 11.122 32.628 72.956 1.00 20.60 304 MET B O 1
ATOM 5131 N N . ALA B 2 300 ? 9.760 33.756 71.546 1.00 19.54 305 ALA B N 1
ATOM 5132 C CA . ALA B 2 300 ? 8.531 33.539 72.367 1.00 25.79 305 ALA B CA 1
ATOM 5133 C C . ALA B 2 300 ? 8.120 32.078 72.491 1.00 19.87 305 ALA B C 1
ATOM 5134 O O . ALA B 2 300 ? 7.526 31.670 73.516 1.00 22.79 305 ALA B O 1
ATOM 5136 N N . MET B 2 301 ? 8.372 31.283 71.476 1.00 27.15 306 MET B N 1
ATOM 5137 C CA . MET B 2 301 ? 8.130 29.839 71.477 1.00 22.21 306 MET B CA 1
ATOM 5138 C C . MET B 2 301 ? 9.148 29.054 72.266 1.00 24.03 306 MET B C 1
ATOM 5139 O O . MET B 2 301 ? 9.001 27.850 72.586 1.00 23.68 306 MET B O 1
ATOM 5144 N N . GLY B 2 302 ? 10.256 29.644 72.652 1.00 28.31 307 GLY B N 1
ATOM 5145 C CA . GLY B 2 302 ? 11.320 29.026 73.418 1.00 24.49 307 GLY B CA 1
ATOM 5146 C C . GLY B 2 302 ? 12.678 28.813 72.824 1.00 28.94 307 GLY B C 1
ATOM 5147 O O . GLY B 2 302 ? 13.576 28.165 73.424 1.00 21.87 307 GLY B O 1
ATOM 5148 N N . ILE B 2 303 ? 12.941 29.301 71.627 1.00 23.56 308 ILE B N 1
ATOM 5149 C CA . ILE B 2 303 ? 14.254 29.226 70.970 1.00 18.53 308 ILE B CA 1
ATOM 5150 C C . ILE B 2 303 ? 14.964 30.561 71.193 1.00 26.66 308 ILE B C 1
ATOM 5151 O O . ILE B 2 303 ? 14.674 31.568 70.493 1.00 24.54 308 ILE B O 1
ATOM 5156 N N . THR B 2 304 ? 15.881 30.549 72.157 1.00 19.76 309 THR B N 1
ATOM 5157 C CA . THR B 2 304 ? 16.567 31.772 72.568 1.00 21.13 309 THR B CA 1
ATOM 5158 C C . THR B 2 304 ? 18.058 31.696 72.345 1.00 20.24 309 THR B C 1
ATOM 5159 O O . THR B 2 304 ? 18.677 32.661 71.861 1.00 24.28 309 THR B O 1
ATOM 5163 N N . ASP B 2 305 ? 18.609 30.502 72.523 1.00 17.51 310 ASP B N 1
ATOM 5164 C CA . ASP B 2 305 ? 20.079 30.361 72.545 1.00 21.85 310 ASP B CA 1
ATOM 5165 C C . ASP B 2 305 ? 20.713 30.818 71.252 1.00 32.75 310 ASP B C 1
ATOM 5166 O O . ASP B 2 305 ? 21.764 31.494 71.302 1.00 25.28 310 ASP B O 1
ATOM 5171 N N . VAL B 2 306 ? 20.174 30.386 70.136 1.00 26.20 311 VAL B N 1
ATOM 5172 C CA . VAL B 2 306 ? 20.709 30.591 68.778 1.00 18.96 311 VAL B CA 1
ATOM 5173 C C . VAL B 2 306 ? 20.838 32.061 68.381 1.00 14.76 311 VAL B C 1
ATOM 5174 O O . VAL B 2 306 ? 21.602 32.356 67.452 1.00 22.52 311 VAL B O 1
ATOM 5178 N N . PHE B 2 307 ? 20.151 32.960 69.055 1.00 16.94 312 PHE B N 1
ATOM 5179 C CA . PHE B 2 307 ? 20.036 34.367 68.757 1.00 19.25 312 PHE B CA 1
ATOM 5180 C C . PHE B 2 307 ? 20.948 35.166 69.678 1.00 21.34 312 PHE B C 1
ATOM 5181 O O . PHE B 2 307 ? 20.914 36.412 69.655 1.00 26.28 312 PHE B O 1
ATOM 5189 N N . SER B 2 308 ? 21.666 34.383 70.482 1.00 23.09 313 SER B N 1
ATOM 5190 C CA . SER B 2 308 ? 22.323 35.008 71.642 1.00 30.27 313 SER B CA 1
ATOM 5191 C C . SER B 2 308 ? 23.804 34.630 71.657 1.00 27.49 313 SER B C 1
ATOM 5192 O O . SER B 2 308 ? 24.268 33.665 71.010 1.00 20.21 313 SER B O 1
ATOM 5195 N N . SER B 2 309 ? 24.463 35.410 72.499 1.00 42.07 314 SER B N 1
ATOM 5196 C CA . SER B 2 309 ? 25.814 35.215 73.015 1.00 55.12 314 SER B CA 1
ATOM 5197 C C . SER B 2 309 ? 26.082 33.763 73.361 1.00 33.90 314 SER B C 1
ATOM 5198 O O . SER B 2 309 ? 27.173 33.252 73.108 1.00 38.67 314 SER B O 1
ATOM 5201 N N . SER B 2 310 ? 25.033 33.119 73.895 1.00 28.02 315 SER B N 1
ATOM 5202 C CA . SER B 2 310 ? 25.201 31.738 74.367 1.00 26.31 315 SER B CA 1
ATOM 5203 C C . SER B 2 310 ? 25.057 30.741 73.254 1.00 37.84 315 SER B C 1
ATOM 5204 O O . SER B 2 310 ? 25.069 29.509 73.539 1.00 32.54 315 SER B O 1
ATOM 5207 N N . ALA B 2 311 ? 24.877 31.240 72.018 1.00 20.22 316 ALA B N 1
ATOM 5208 C CA . ALA B 2 311 ? 24.565 30.250 70.947 1.00 20.88 316 ALA B CA 1
ATOM 5209 C C . ALA B 2 311 ? 25.668 29.190 70.897 1.00 32.32 316 ALA B C 1
ATOM 5210 O O . ALA B 2 311 ? 26.809 29.641 70.999 1.00 33.20 316 ALA B O 1
ATOM 5212 N N . ASN B 2 312 ? 25.358 27.934 70.690 1.00 25.80 317 ASN B N 1
ATOM 5213 C CA . ASN B 2 312 ? 26.369 26.907 70.376 1.00 32.11 317 ASN B CA 1
ATOM 5214 C C . ASN B 2 312 ? 26.166 26.325 68.978 1.00 28.34 317 ASN B C 1
ATOM 5215 O O . ASN B 2 312 ? 25.385 25.365 68.778 1.00 24.15 317 ASN B O 1
ATOM 5220 N N . LEU B 2 313 ? 26.888 26.875 68.014 1.00 27.42 318 LEU B N 1
ATOM 5221 C CA . LEU B 2 313 ? 26.725 26.411 66.602 1.00 30.25 318 LEU B CA 1
ATOM 5222 C C . LEU B 2 313 ? 28.047 25.813 66.144 1.00 35.19 318 LEU B C 1
ATOM 5223 O O . LEU B 2 313 ? 28.541 26.128 65.047 1.00 22.11 318 LEU B O 1
ATOM 5228 N N . SER B 2 314 ? 28.612 25.032 67.065 1.00 32.47 319 SER B N 1
ATOM 5229 C CA . SER B 2 314 ? 30.022 24.645 66.836 1.00 33.00 319 SER B CA 1
ATOM 5230 C C . SER B 2 314 ? 30.097 23.593 65.738 1.00 36.41 319 SER B C 1
ATOM 5231 O O . SER B 2 314 ? 31.215 23.312 65.306 1.00 49.77 319 SER B O 1
ATOM 5234 N N . GLY B 2 315 ? 28.982 23.063 65.286 1.00 44.19 320 GLY B N 1
ATOM 5235 C CA . GLY B 2 315 ? 28.926 22.131 64.128 1.00 33.58 320 GLY B CA 1
ATOM 5236 C C . GLY B 2 315 ? 29.099 22.862 62.794 1.00 38.88 320 GLY B C 1
ATOM 5237 O O . GLY B 2 315 ? 29.390 22.269 61.729 1.00 39.05 320 GLY B O 1
ATOM 5238 N N . ILE B 2 316 ? 28.872 24.158 62.802 1.00 31.83 321 ILE B N 1
ATOM 5239 C CA . ILE B 2 316 ? 29.014 25.016 61.621 1.00 31.21 321 ILE B CA 1
ATOM 5240 C C . ILE B 2 316 ? 30.423 25.629 61.572 1.00 26.48 321 ILE B C 1
ATOM 5241 O O . ILE B 2 316 ? 31.050 25.744 60.515 1.00 27.17 321 ILE B O 1
ATOM 5246 N N . SER B 2 317 ? 30.860 26.145 62.702 1.00 19.82 322 SER B N 1
ATOM 5247 C CA . SER B 2 317 ? 32.108 26.936 62.736 1.00 17.01 322 SER B CA 1
ATOM 5248 C C . SER B 2 317 ? 32.711 26.798 64.123 1.00 28.62 322 SER B C 1
ATOM 5249 O O . SER B 2 317 ? 31.948 26.596 65.079 1.00 25.49 322 SER B O 1
ATOM 5252 N N . SER B 2 318 ? 34.024 26.981 64.159 1.00 56.13 323 SER B N 1
ATOM 5253 C CA . SER B 2 318 ? 34.794 27.030 65.411 1.00 57.02 323 SER B CA 1
ATOM 5254 C C . SER B 2 318 ? 34.727 28.396 66.087 1.00 39.53 323 SER B C 1
ATOM 5255 O O . SER B 2 318 ? 34.821 28.480 67.317 1.00 51.44 323 SER B O 1
ATOM 5258 N N . ALA B 2 319 ? 34.606 29.430 65.273 1.00 37.35 324 ALA B N 1
ATOM 5259 C CA . ALA B 2 319 ? 34.481 30.802 65.805 1.00 41.22 324 ALA B CA 1
ATOM 5260 C C . ALA B 2 319 ? 33.400 30.816 66.875 1.00 54.15 324 ALA B C 1
ATOM 5261 O O . ALA B 2 319 ? 32.318 30.201 66.726 1.00 59.22 324 ALA B O 1
ATOM 5263 N N . GLU B 2 320 ? 33.707 31.497 67.986 1.00 34.69 325 GLU B N 1
ATOM 5264 C CA . GLU B 2 320 ? 32.757 31.492 69.106 1.00 38.83 325 GLU B CA 1
ATOM 5265 C C . GLU B 2 320 ? 31.747 32.613 69.038 1.00 36.14 325 GLU B C 1
ATOM 5266 O O . GLU B 2 320 ? 30.765 32.609 69.839 1.00 55.93 325 GLU B O 1
ATOM 5268 N N . SER B 2 321 ? 31.902 33.584 68.166 1.00 39.43 326 SER B N 1
ATOM 5269 C CA . SER B 2 321 ? 30.792 34.599 68.127 1.00 53.64 326 SER B CA 1
ATOM 5270 C C . SER B 2 321 ? 29.658 34.245 67.180 1.00 30.99 326 SER B C 1
ATOM 5271 O O . SER B 2 321 ? 28.818 35.134 66.887 1.00 28.36 326 SER B O 1
ATOM 5274 N N . LEU B 2 322 ? 29.572 33.048 66.647 1.00 32.40 327 LEU B N 1
ATOM 5275 C CA . LEU B 2 322 ? 28.547 32.705 65.619 1.00 29.30 327 LEU B CA 1
ATOM 5276 C C . LEU B 2 322 ? 27.193 32.623 66.285 1.00 11.74 327 LEU B C 1
ATOM 5277 O O . LEU B 2 322 ? 26.985 31.868 67.199 1.00 17.82 327 LEU B O 1
ATOM 5282 N N . LYS B 2 323 ? 26.287 33.493 65.844 1.00 20.79 328 LYS B N 1
ATOM 5283 C CA . LYS B 2 323 ? 24.875 33.466 66.266 1.00 35.63 328 LYS B CA 1
ATOM 5284 C C . LYS B 2 323 ? 23.982 33.894 65.090 1.00 36.77 328 LYS B C 1
ATOM 5285 O O . LYS B 2 323 ? 24.478 34.439 64.085 1.00 29.47 328 LYS B O 1
ATOM 5291 N N . ILE B 2 324 ? 22.685 33.638 65.223 1.00 14.95 329 ILE B N 1
ATOM 5292 C CA . ILE B 2 324 ? 21.811 34.213 64.136 1.00 13.25 329 ILE B CA 1
ATOM 5293 C C . ILE B 2 324 ? 21.472 35.620 64.580 1.00 11.83 329 ILE B C 1
ATOM 5294 O O . ILE B 2 324 ? 20.829 35.746 65.646 1.00 17.36 329 ILE B O 1
ATOM 5299 N N . SER B 2 325 ? 21.880 36.595 63.789 1.00 9.16 330 SER B N 1
ATOM 5300 C CA . SER B 2 325 ? 21.520 38.011 64.077 1.00 14.27 330 SER B CA 1
ATOM 5301 C C . SER B 2 325 ? 20.183 38.517 63.571 1.00 14.73 330 SER B C 1
ATOM 5302 O O . SER B 2 325 ? 19.637 39.482 64.104 1.00 10.50 330 SER B O 1
ATOM 5305 N N . GLN B 2 326 ? 19.623 37.941 62.519 1.00 14.40 331 GLN B N 1
ATOM 5306 C CA . GLN B 2 326 ? 18.390 38.360 61.848 1.00 15.08 331 GLN B CA 1
ATOM 5307 C C . GLN B 2 326 ? 17.846 37.066 61.171 1.00 12.92 331 GLN B C 1
ATOM 5308 O O . GLN B 2 326 ? 18.659 36.260 60.689 1.00 10.98 331 GLN B O 1
ATOM 5314 N N . ALA B 2 327 ? 16.527 36.934 61.258 1.00 15.31 332 ALA B N 1
ATOM 5315 C CA . ALA B 2 327 ? 15.862 35.728 60.649 1.00 7.52 332 ALA B CA 1
ATOM 5316 C C . ALA B 2 327 ? 14.527 36.198 60.076 1.00 15.75 332 ALA B C 1
ATOM 5317 O O . ALA B 2 327 ? 13.731 36.661 60.872 1.00 11.99 332 ALA B O 1
ATOM 5319 N N . VAL B 2 328 ? 14.375 36.163 58.727 1.00 10.87 333 VAL B N 1
ATOM 5320 C CA . VAL B 2 328 ? 13.135 36.771 58.169 1.00 10.22 333 VAL B CA 1
ATOM 5321 C C . VAL B 2 328 ? 12.456 35.661 57.334 1.00 9.70 333 VAL B C 1
ATOM 5322 O O . VAL B 2 328 ? 13.173 34.863 56.716 1.00 9.69 333 VAL B O 1
ATOM 5326 N N . HIS B 2 329 ? 11.134 35.588 57.477 1.00 10.08 334 HIS B N 1
ATOM 5327 C CA . HIS B 2 329 ? 10.328 34.632 56.614 1.00 2.00 334 HIS B CA 1
ATOM 5328 C C . HIS B 2 329 ? 9.429 35.520 55.781 1.00 3.57 334 HIS B C 1
ATOM 5329 O O . HIS B 2 329 ? 8.863 36.525 56.233 1.00 10.23 334 HIS B O 1
ATOM 5336 N N . ALA B 2 330 ? 9.362 35.142 54.464 1.00 8.64 335 ALA B N 1
ATOM 5337 C CA . ALA B 2 330 ? 8.445 35.923 53.601 1.00 8.02 335 ALA B CA 1
ATOM 5338 C C . ALA B 2 330 ? 7.771 34.931 52.716 1.00 6.11 335 ALA B C 1
ATOM 5339 O O . ALA B 2 330 ? 8.396 33.934 52.233 1.00 9.61 335 ALA B O 1
ATOM 5341 N N . ALA B 2 331 ? 6.438 35.203 52.601 1.00 14.02 336 ALA B N 1
ATOM 5342 C CA . ALA B 2 331 ? 5.627 34.195 51.798 1.00 14.82 336 ALA B CA 1
ATOM 5343 C C . ALA B 2 331 ? 4.725 34.971 50.868 1.00 20.12 336 ALA B C 1
ATOM 5344 O O . ALA B 2 331 ? 4.212 36.028 51.280 1.00 15.04 336 ALA B O 1
ATOM 5346 N N . HIS B 2 332 ? 4.610 34.466 49.608 1.00 11.01 337 HIS B N 1
ATOM 5347 C CA . HIS B 2 332 ? 3.742 35.223 48.663 1.00 10.06 337 HIS B CA 1
ATOM 5348 C C . HIS B 2 332 ? 2.945 34.097 47.928 1.00 9.13 337 HIS B C 1
ATOM 5349 O O . HIS B 2 332 ? 3.554 33.147 47.467 1.00 7.76 337 HIS B O 1
ATOM 5356 N N . ALA B 2 333 ? 1.634 34.343 47.897 1.00 15.11 338 ALA B N 1
ATOM 5357 C CA . ALA B 2 333 ? 0.737 33.431 47.086 1.00 19.19 338 ALA B CA 1
ATOM 5358 C C . ALA B 2 333 ? -0.390 34.251 46.467 1.00 24.37 338 ALA B C 1
ATOM 5359 O O . ALA B 2 333 ? -1.044 35.145 47.024 1.00 18.39 338 ALA B O 1
ATOM 5361 N N . GLU B 2 334 ? -0.607 33.972 45.159 1.00 13.83 339 GLU B N 1
ATOM 5362 C CA . GLU B 2 334 ? -1.747 34.581 44.473 1.00 14.31 339 GLU B CA 1
ATOM 5363 C C . GLU B 2 334 ? -2.817 33.486 44.233 1.00 10.01 339 GLU B C 1
ATOM 5364 O O . GLU B 2 334 ? -2.422 32.443 43.660 1.00 15.78 339 GLU B O 1
ATOM 5370 N N . ILE B 2 335 ? -3.997 33.739 44.704 1.00 15.11 340 ILE B N 1
ATOM 5371 C CA . ILE B 2 335 ? -5.170 32.808 44.543 1.00 14.87 340 ILE B CA 1
ATOM 5372 C C . ILE B 2 335 ? -6.164 33.439 43.584 1.00 11.47 340 ILE B C 1
ATOM 5373 O O . ILE B 2 335 ? -6.737 34.538 43.811 1.00 20.72 340 ILE B O 1
ATOM 5378 N N . ASN B 2 336 ? -6.299 32.873 42.416 1.00 12.37 341 ASN B N 1
ATOM 5379 C CA . ASN B 2 336 ? -7.222 33.452 41.405 1.00 8.44 341 ASN B CA 1
ATOM 5380 C C . ASN B 2 336 ? -7.917 32.284 40.684 1.00 11.02 341 ASN B C 1
ATOM 5381 O O . ASN B 2 336 ? -7.957 31.104 41.101 1.00 10.96 341 ASN B O 1
ATOM 5386 N N . GLU B 2 337 ? -8.510 32.645 39.551 1.00 11.50 342 GLU B N 1
ATOM 5387 C CA . GLU B 2 337 ? -9.469 31.738 38.909 1.00 6.71 342 GLU B CA 1
ATOM 5388 C C . GLU B 2 337 ? -8.789 30.595 38.164 1.00 16.86 342 GLU B C 1
ATOM 5389 O O . GLU B 2 337 ? -9.533 29.641 37.783 1.00 19.07 342 GLU B O 1
ATOM 5395 N N . ALA B 2 338 ? -7.483 30.650 37.922 1.00 17.89 343 ALA B N 1
ATOM 5396 C CA . ALA B 2 338 ? -6.848 29.761 36.931 1.00 27.11 343 ALA B CA 1
ATOM 5397 C C . ALA B 2 338 ? -7.043 28.292 37.320 1.00 31.11 343 ALA B C 1
ATOM 5398 O O . ALA B 2 338 ? -6.714 27.865 38.434 1.00 14.91 343 ALA B O 1
ATOM 5400 N N . GLY B 2 339 ? -7.534 27.531 36.309 1.00 16.73 344 GLY B N 1
ATOM 5401 C CA . GLY B 2 339 ? -7.568 26.063 36.655 1.00 8.14 344 GLY B CA 1
ATOM 5402 C C . GLY B 2 339 ? -7.512 25.316 35.308 1.00 17.21 344 GLY B C 1
ATOM 5403 O O . GLY B 2 339 ? -7.549 25.946 34.288 1.00 19.77 344 GLY B O 1
ATOM 5404 N N . ARG B 2 340 ? -7.507 23.999 35.451 1.00 20.66 345 ARG B N 1
ATOM 5405 C CA . ARG B 2 340 ? -7.309 23.046 34.357 1.00 11.65 345 ARG B CA 1
ATOM 5406 C C . ARG B 2 340 ? -8.574 22.826 33.547 1.00 28.26 345 ARG B C 1
ATOM 5407 O O . ARG B 2 340 ? -8.547 22.778 32.306 1.00 21.17 345 ARG B O 1
ATOM 5411 N N . GLU B 2 341 ? -9.697 22.679 34.236 1.00 25.53 346 GLU B N 1
ATOM 5412 C CA . GLU B 2 341 ? -10.961 22.254 33.587 1.00 28.89 346 GLU B CA 1
ATOM 5413 C C . GLU B 2 341 ? -12.039 23.230 34.042 1.00 27.56 346 GLU B C 1
ATOM 5414 O O . GLU B 2 341 ? -12.093 23.746 35.171 1.00 18.13 346 GLU B O 1
ATOM 5417 N N . VAL B 2 342 ? -12.922 23.513 33.109 1.00 25.92 347 VAL B N 1
ATOM 5418 C CA . VAL B 2 342 ? -14.118 24.331 33.321 1.00 22.65 347 VAL B CA 1
ATOM 5419 C C . VAL B 2 342 ? -15.368 23.515 32.997 1.00 32.33 347 VAL B C 1
ATOM 5420 O O . VAL B 2 342 ? -15.354 22.665 32.092 1.00 26.97 347 VAL B O 1
ATOM 5424 N N . VAL B 2 343 ? -16.445 23.819 33.685 1.00 36.03 348 VAL B N 1
ATOM 5425 C CA . VAL B 2 343 ? -17.772 23.236 33.304 1.00 36.57 348 VAL B CA 1
ATOM 5426 C C . VAL B 2 343 ? -18.226 23.663 31.916 1.00 22.42 348 VAL B C 1
ATOM 5427 O O . VAL B 2 343 ? -18.174 24.827 31.460 1.00 26.43 348 VAL B O 1
ATOM 5431 N N . GLY B 2 344 ? -18.746 22.657 31.224 1.00 38.81 349 GLY B N 1
ATOM 5432 C CA . GLY B 2 344 ? -19.527 22.743 29.992 1.00 27.10 349 GLY B CA 1
ATOM 5433 C C . GLY B 2 344 ? -20.830 23.523 30.239 1.00 39.29 349 GLY B C 1
ATOM 5434 O O . GLY B 2 344 ? -21.372 23.566 31.373 1.00 24.98 349 GLY B O 1
ATOM 5445 N N . ALA B 2 346 ? -23.791 22.878 28.918 1.00 20.45 351 ALA B N 1
ATOM 5446 C CA . ALA B 2 346 ? -24.946 21.984 29.277 1.00 23.27 351 ALA B CA 1
ATOM 5447 C C . ALA B 2 346 ? -24.968 21.753 30.785 1.00 32.43 351 ALA B C 1
ATOM 5448 O O . ALA B 2 346 ? -25.963 21.981 31.489 1.00 25.61 351 ALA B O 1
ATOM 5450 N N . GLU B 2 347 ? -23.835 21.349 31.371 1.00 20.14 352 GLU B N 1
ATOM 5451 C CA . GLU B 2 347 ? -23.804 20.955 32.777 1.00 19.38 352 GLU B CA 1
ATOM 5452 C C . GLU B 2 347 ? -24.142 22.182 33.628 1.00 21.37 352 GLU B C 1
ATOM 5453 O O . GLU B 2 347 ? -24.775 22.054 34.664 1.00 20.52 352 GLU B O 1
ATOM 5459 N N . ALA B 2 348 ? -23.657 23.309 33.126 1.00 23.26 353 ALA B N 1
ATOM 5460 C CA . ALA B 2 348 ? -23.777 24.572 33.871 1.00 28.54 353 ALA B CA 1
ATOM 5461 C C . ALA B 2 348 ? -25.286 24.880 34.009 1.00 17.68 353 ALA B C 1
ATOM 5462 O O . ALA B 2 348 ? -25.692 25.403 35.033 1.00 18.08 353 ALA B O 1
ATOM 5464 N N . GLY B 2 349 ? -25.954 24.515 32.938 1.00 21.81 354 GLY B N 1
ATOM 5465 C CA . GLY B 2 349 ? -27.417 24.716 32.838 1.00 37.36 354 GLY B CA 1
ATOM 5466 C C . GLY B 2 349 ? -28.131 23.918 33.905 1.00 32.36 354 GLY B C 1
ATOM 5467 O O . GLY B 2 349 ? -28.887 24.483 34.722 1.00 32.13 354 GLY B O 1
ATOM 5468 N N . VAL B 2 350 ? -27.843 22.624 33.909 1.00 19.40 355 VAL B N 1
ATOM 5469 C CA . VAL B 2 350 ? -28.374 21.772 35.035 1.00 25.76 355 VAL B CA 1
ATOM 5470 C C . VAL B 2 350 ? -28.058 22.302 36.416 1.00 28.55 355 VAL B C 1
ATOM 5471 O O . VAL B 2 350 ? -28.951 22.430 37.292 1.00 24.00 355 VAL B O 1
ATOM 5475 N N . ASP B 2 351 ? -26.786 22.562 36.705 1.00 14.37 356 ASP B N 1
ATOM 5476 C CA . ASP B 2 351 ? -26.361 23.003 38.041 1.00 17.18 356 ASP B CA 1
ATOM 5477 C C . ASP B 2 351 ? -27.171 24.198 38.469 1.00 11.12 356 ASP B C 1
ATOM 5478 O O . ASP B 2 351 ? -27.614 24.276 39.620 1.00 19.40 356 ASP B O 1
ATOM 5483 N N . ALA B 2 352 ? -27.297 25.117 37.514 1.00 21.50 357 ALA B N 1
ATOM 5484 C CA . ALA B 2 352 ? -27.978 26.389 37.897 1.00 35.98 357 ALA B CA 1
ATOM 5485 C C . ALA B 2 352 ? -29.438 26.113 38.269 1.00 40.27 357 ALA B C 1
ATOM 5486 O O . ALA B 2 352 ? -29.991 26.900 39.062 1.00 39.58 357 ALA B O 1
ATOM 5488 N N . ALA B 2 353 ? -30.010 25.054 37.693 1.00 29.34 358 ALA B N 1
ATOM 5489 C CA . ALA B 2 353 ? -31.442 24.764 37.912 1.00 31.42 358 ALA B CA 1
ATOM 5490 C C . ALA B 2 353 ? -31.608 24.010 39.219 1.00 36.92 358 ALA B C 1
ATOM 5491 O O . ALA B 2 353 ? -32.701 24.071 39.797 1.00 42.48 358 ALA B O 1
ATOM 5493 N N . SER B 2 354 ? -30.571 23.277 39.617 1.00 25.72 359 SER B N 1
ATOM 5494 C CA . SER B 2 354 ? -30.698 22.311 40.698 1.00 22.74 359 SER B CA 1
ATOM 5495 C C . SER B 2 354 ? -30.033 22.788 41.998 1.00 43.88 359 SER B C 1
ATOM 5496 O O . SER B 2 354 ? -30.477 22.389 43.090 1.00 34.43 359 SER B O 1
ATOM 5499 N N . VAL B 2 355 ? -28.956 23.551 41.852 1.00 21.90 360 VAL B N 1
ATOM 5500 C CA . VAL B 2 355 ? -28.044 23.687 43.051 1.00 28.48 360 VAL B CA 1
ATOM 5501 C C . VAL B 2 355 ? -28.555 24.865 43.857 1.00 26.36 360 VAL B C 1
ATOM 5502 O O . VAL B 2 355 ? -28.682 25.974 43.304 1.00 47.21 360 VAL B O 1
ATOM 5506 N N . SER B 2 356 ? -28.784 24.637 45.130 1.00 20.57 361 SER B N 1
ATOM 5507 C CA . SER B 2 356 ? -29.290 25.749 45.947 1.00 35.00 361 SER B CA 1
ATOM 5508 C C . SER B 2 356 ? -28.307 26.141 47.048 1.00 30.57 361 SER B C 1
ATOM 5509 O O . SER B 2 356 ? -28.326 27.291 47.525 1.00 37.10 361 SER B O 1
ATOM 5512 N N . GLU B 2 357 ? -27.549 25.172 47.487 1.00 29.95 363 GLU B N 1
ATOM 5513 C CA . GLU B 2 357 ? -26.713 25.391 48.728 1.00 26.05 363 GLU B CA 1
ATOM 5514 C C . GLU B 2 357 ? -25.421 26.114 48.357 1.00 36.36 363 GLU B C 1
ATOM 5515 O O . GLU B 2 357 ? -24.883 25.906 47.256 1.00 37.03 363 GLU B O 1
ATOM 5521 N N . GLU B 2 358 A -24.849 26.956 49.212 1.00 18.89 363 GLU B N 1
ATOM 5522 C CA . GLU B 2 358 A -23.697 27.780 48.888 1.00 38.78 363 GLU B CA 1
ATOM 5523 C C . GLU B 2 358 A -22.631 27.816 49.995 1.00 39.23 363 GLU B C 1
ATOM 5524 O O . GLU B 2 358 A -22.913 27.560 51.171 1.00 23.63 363 GLU B O 1
ATOM 5530 N N . PHE B 2 359 ? -21.424 28.127 49.544 1.00 20.17 364 PHE B N 1
ATOM 5531 C CA . PHE B 2 359 ? -20.306 28.453 50.507 1.00 14.42 364 PHE B CA 1
ATOM 5532 C C . PHE B 2 359 ? -19.800 29.806 50.010 1.00 12.61 364 PHE B C 1
ATOM 5533 O O . PHE B 2 359 ? -19.157 29.910 48.946 1.00 18.17 364 PHE B O 1
ATOM 5541 N N . ARG B 2 360 ? -20.169 30.823 50.751 1.00 18.50 365 ARG B N 1
ATOM 5542 C CA . ARG B 2 360 ? -19.978 32.226 50.414 1.00 20.55 365 ARG B CA 1
ATOM 5543 C C . ARG B 2 360 ? -18.912 32.865 51.328 1.00 23.13 365 ARG B C 1
ATOM 5544 O O . ARG B 2 360 ? -19.281 33.190 52.442 1.00 15.62 365 ARG B O 1
ATOM 5552 N N . ALA B 2 361 ? -17.668 32.907 50.851 1.00 21.97 366 ALA B N 1
ATOM 5553 C CA . ALA B 2 361 ? -16.508 33.254 51.711 1.00 16.91 366 ALA B CA 1
ATOM 5554 C C . ALA B 2 361 ? -16.406 34.793 51.685 1.00 20.49 366 ALA B C 1
ATOM 5555 O O . ALA B 2 361 ? -15.464 35.297 51.052 1.00 25.21 366 ALA B O 1
ATOM 5557 N N . ASP B 2 362 ? -17.420 35.454 52.272 1.00 18.27 367 ASP B N 1
ATOM 5558 C CA . ASP B 2 362 ? -17.576 36.908 52.170 1.00 25.26 367 ASP B CA 1
ATOM 5559 C C . ASP B 2 362 ? -17.389 37.603 53.532 1.00 29.45 367 ASP B C 1
ATOM 5560 O O . ASP B 2 362 ? -17.790 38.739 53.815 1.00 20.00 367 ASP B O 1
ATOM 5565 N N . HIS B 2 363 ? -16.766 36.920 54.437 1.00 15.17 368 HIS B N 1
ATOM 5566 C CA . HIS B 2 363 ? -16.285 37.481 55.698 1.00 16.26 368 HIS B CA 1
ATOM 5567 C C . HIS B 2 363 ? -15.080 36.653 56.127 1.00 31.98 368 HIS B C 1
ATOM 5568 O O . HIS B 2 363 ? -14.881 35.540 55.598 1.00 19.47 368 HIS B O 1
ATOM 5575 N N . PRO B 2 364 ? -14.297 37.157 57.086 1.00 31.27 369 PRO B N 1
ATOM 5576 C CA . PRO B 2 364 ? -12.966 36.632 57.405 1.00 16.39 369 PRO B CA 1
ATOM 5577 C C . PRO B 2 364 ? -12.943 35.165 57.710 1.00 13.16 369 PRO B C 1
ATOM 5578 O O . PRO B 2 364 ? -13.875 34.666 58.369 1.00 24.72 369 PRO B O 1
ATOM 5582 N N . PHE B 2 365 ? -11.927 34.480 57.204 1.00 18.11 370 PHE B N 1
ATOM 5583 C CA . PHE B 2 365 ? -11.854 32.983 57.297 1.00 15.04 370 PHE B CA 1
ATOM 5584 C C . PHE B 2 365 ? -10.380 32.595 57.456 1.00 18.22 370 PHE B C 1
ATOM 5585 O O . PHE B 2 365 ? -9.484 33.430 57.135 1.00 14.49 370 PHE B O 1
ATOM 5593 N N . LEU B 2 366 ? -10.147 31.411 57.962 1.00 13.93 371 LEU B N 1
ATOM 5594 C CA . LEU B 2 366 ? -8.842 30.738 57.949 1.00 15.76 371 LEU B CA 1
ATOM 5595 C C . LEU B 2 366 ? -8.710 29.842 56.732 1.00 16.37 371 LEU B C 1
ATOM 5596 O O . LEU B 2 366 ? -9.710 29.294 56.212 1.00 11.01 371 LEU B O 1
ATOM 5601 N N . PHE B 2 367 ? -7.462 29.577 56.355 1.00 14.80 372 PHE B N 1
ATOM 5602 C CA . PHE B 2 367 ? -7.316 28.651 55.196 1.00 17.61 372 PHE B CA 1
ATOM 5603 C C . PHE B 2 367 ? -5.988 27.937 55.400 1.00 20.64 372 PHE B C 1
ATOM 5604 O O . PHE B 2 367 ? -5.055 28.366 56.108 1.00 8.86 372 PHE B O 1
ATOM 5612 N N . CYS B 2 368 ? -5.950 26.801 54.711 1.00 11.61 373 CYS B N 1
ATOM 5613 C CA . CYS B 2 368 ? -4.756 25.928 54.893 1.00 7.39 373 CYS B CA 1
ATOM 5614 C C . CYS B 2 368 ? -4.486 25.355 53.535 1.00 15.69 373 CYS B C 1
ATOM 5615 O O . CYS B 2 368 ? -5.478 24.915 52.863 1.00 16.34 373 CYS B O 1
ATOM 5618 N N . ILE B 2 369 ? -3.247 25.250 53.121 1.00 14.44 374 ILE B N 1
ATOM 5619 C CA . ILE B 2 369 ? -2.979 24.415 51.907 1.00 11.22 374 ILE B CA 1
ATOM 5620 C C . ILE B 2 369 ? -2.199 23.213 52.336 1.00 18.16 374 ILE B C 1
ATOM 5621 O O . ILE B 2 369 ? -1.127 23.397 52.963 1.00 19.78 374 ILE B O 1
ATOM 5626 N N . LYS B 2 370 ? -2.738 22.030 52.027 1.00 9.21 375 LYS B N 1
ATOM 5627 C CA . LYS B 2 370 ? -1.960 20.850 52.594 1.00 8.70 375 LYS B CA 1
ATOM 5628 C C . LYS B 2 370 ? -1.526 19.989 51.434 1.00 17.68 375 LYS B C 1
ATOM 5629 O O . LYS B 2 370 ? -2.054 20.066 50.298 1.00 18.36 375 LYS B O 1
ATOM 5635 N N . HIS B 2 371 ? -0.547 19.178 51.770 1.00 18.14 376 HIS B N 1
ATOM 5636 C CA . HIS B 2 371 ? 0.004 18.182 50.819 1.00 16.47 376 HIS B CA 1
ATOM 5637 C C . HIS B 2 371 ? -0.771 16.872 51.052 1.00 15.06 376 HIS B C 1
ATOM 5638 O O . HIS B 2 371 ? -0.798 16.465 52.233 1.00 21.04 376 HIS B O 1
ATOM 5645 N N . ILE B 2 372 ? -1.339 16.365 49.994 1.00 20.55 377 ILE B N 1
ATOM 5646 C CA . ILE B 2 372 ? -2.432 15.348 50.273 1.00 27.52 377 ILE B CA 1
ATOM 5647 C C . ILE B 2 372 ? -1.841 14.071 50.853 1.00 33.79 377 ILE B C 1
ATOM 5648 O O . ILE B 2 372 ? -2.400 13.596 51.867 1.00 25.61 377 ILE B O 1
ATOM 5653 N N . ALA B 2 373 ? -0.763 13.562 50.291 1.00 23.99 378 ALA B N 1
ATOM 5654 C CA . ALA B 2 373 ? -0.232 12.262 50.738 1.00 23.20 378 ALA B CA 1
ATOM 5655 C C . ALA B 2 373 ? 0.356 12.236 52.124 1.00 39.21 378 ALA B C 1
ATOM 5656 O O . ALA B 2 373 ? 0.291 11.170 52.726 1.00 34.32 378 ALA B O 1
ATOM 5658 N N . THR B 2 374 ? 0.972 13.308 52.632 1.00 20.83 379 THR B N 1
ATOM 5659 C CA . THR B 2 374 ? 1.682 13.174 53.946 1.00 20.51 379 THR B CA 1
ATOM 5660 C C . THR B 2 374 ? 0.839 13.886 54.978 1.00 15.38 379 THR B C 1
ATOM 5661 O O . THR B 2 374 ? 1.066 13.964 56.193 1.00 24.51 379 THR B O 1
ATOM 5665 N N . ASN B 2 375 ? -0.211 14.564 54.467 1.00 14.36 380 ASN B N 1
ATOM 5666 C CA . ASN B 2 375 ? -1.002 15.474 55.280 1.00 20.31 380 ASN B CA 1
ATOM 5667 C C . ASN B 2 375 ? -0.266 16.667 55.876 1.00 25.60 380 ASN B C 1
ATOM 5668 O O . ASN B 2 375 ? -0.709 17.222 56.923 1.00 24.90 380 ASN B O 1
ATOM 5673 N N . ALA B 2 376 ? 0.820 17.053 55.268 1.00 25.86 381 ALA B N 1
ATOM 5674 C CA . ALA B 2 376 ? 1.687 18.157 55.761 1.00 23.91 381 ALA B CA 1
ATOM 5675 C C . ALA B 2 376 ? 1.060 19.499 55.404 1.00 32.86 381 ALA B C 1
ATOM 5676 O O . ALA B 2 376 ? 0.552 19.672 54.283 1.00 25.10 381 ALA B O 1
ATOM 5678 N N . VAL B 2 377 ? 1.147 20.481 56.304 1.00 19.81 382 VAL B N 1
ATOM 5679 C CA . VAL B 2 377 ? 0.730 21.852 55.946 1.00 19.24 382 VAL B CA 1
ATOM 5680 C C . VAL B 2 377 ? 1.849 22.625 55.243 1.00 30.09 382 VAL B C 1
ATOM 5681 O O . VAL B 2 377 ? 2.954 22.857 55.757 1.00 22.15 382 VAL B O 1
ATOM 5685 N N . LEU B 2 378 ? 1.431 23.037 54.036 1.00 18.32 383 LEU B N 1
ATOM 5686 C CA . LEU B 2 378 ? 2.287 23.892 53.163 1.00 14.74 383 LEU B CA 1
ATOM 5687 C C . LEU B 2 378 ? 2.124 25.341 53.537 1.00 12.90 383 LEU B C 1
ATOM 5688 O O . LEU B 2 378 ? 3.115 26.019 53.851 1.00 14.84 383 LEU B O 1
ATOM 5693 N N . PHE B 2 379 ? 0.924 25.853 53.537 1.00 8.14 384 PHE B N 1
ATOM 5694 C CA . PHE B 2 379 ? 0.630 27.231 53.945 1.00 6.27 384 PHE B CA 1
ATOM 5695 C C . PHE B 2 379 ? -0.576 27.276 54.897 1.00 15.58 384 PHE B C 1
ATOM 5696 O O . PHE B 2 379 ? -1.536 26.477 54.799 1.00 9.73 384 PHE B O 1
ATOM 5704 N N . PHE B 2 380 ? -0.546 28.298 55.710 1.00 13.60 385 PHE B N 1
ATOM 5705 C CA . PHE B 2 380 ? -1.619 28.569 56.695 1.00 18.67 385 PHE B CA 1
ATOM 5706 C C . PHE B 2 380 ? -1.865 30.064 56.679 1.00 17.28 385 PHE B C 1
ATOM 5707 O O . PHE B 2 380 ? -0.863 30.819 56.580 1.00 14.40 385 PHE B O 1
ATOM 5715 N N . GLY B 2 381 ? -3.114 30.445 56.743 1.00 18.27 386 GLY B N 1
ATOM 5716 C CA . GLY B 2 381 ? -3.464 31.887 56.628 1.00 17.47 386 GLY B CA 1
ATOM 5717 C C . GLY B 2 381 ? -4.781 32.229 57.359 1.00 12.76 386 GLY B C 1
ATOM 5718 O O . GLY B 2 381 ? -5.619 31.322 57.559 1.00 15.84 386 GLY B O 1
ATOM 5719 N N . ARG B 2 382 ? -4.902 33.473 57.695 1.00 7.67 387 ARG B N 1
ATOM 5720 C CA . ARG B 2 382 ? -6.113 34.166 58.113 1.00 16.34 387 ARG B CA 1
ATOM 5721 C C . ARG B 2 382 ? -6.382 35.235 57.061 1.00 18.15 387 ARG B C 1
ATOM 5722 O O . ARG B 2 382 ? -5.515 36.073 56.879 1.00 17.99 387 ARG B O 1
ATOM 5730 N N . CYS B 2 383 ? -7.555 35.256 56.470 1.00 18.90 388 CYS B N 1
ATOM 5731 C CA . CYS B 2 383 ? -7.908 36.358 55.532 1.00 12.81 388 CYS B CA 1
ATOM 5732 C C . CYS B 2 383 ? -8.946 37.261 56.159 1.00 28.55 388 CYS B C 1
ATOM 5733 O O . CYS B 2 383 ? -10.073 36.816 56.446 1.00 20.11 388 CYS B O 1
ATOM 5736 N N . VAL B 2 384 ? -8.559 38.518 56.464 1.00 20.18 389 VAL B N 1
ATOM 5737 C CA . VAL B 2 384 ? -9.527 39.521 56.966 1.00 21.52 389 VAL B CA 1
ATOM 5738 C C . VAL B 2 384 ? -9.785 40.599 55.908 1.00 17.71 389 VAL B C 1
ATOM 5739 O O . VAL B 2 384 ? -10.778 41.317 56.032 1.00 30.45 389 VAL B O 1
ATOM 5743 N N . SER B 2 385 ? -8.830 40.727 55.007 1.00 16.38 390 SER B N 1
ATOM 5744 C CA . SER B 2 385 ? -8.795 41.775 54.026 1.00 21.37 390 SER B CA 1
ATOM 5745 C C . SER B 2 385 ? -8.308 41.278 52.682 1.00 36.44 390 SER B C 1
ATOM 5746 O O . SER B 2 385 ? -7.057 41.321 52.538 1.00 32.51 390 SER B O 1
ATOM 5749 N N . PRO B 2 386 ? -9.133 40.818 51.736 1.00 22.46 391 PRO B N 1
ATOM 5750 C CA . PRO B 2 386 ? -8.521 40.181 50.549 1.00 32.36 391 PRO B CA 1
ATOM 5751 C C . PRO B 2 386 ? -7.806 41.237 49.689 1.00 39.67 391 PRO B C 1
ATOM 5752 O O . PRO B 2 386 ? -6.808 40.888 49.020 1.00 27.12 391 PRO B O 1
ATOM 5760 N N . GLY C 3 2 ? 9.425 58.377 13.935 1.00 91.88 24 GLY C N 1
ATOM 5761 C CA . GLY C 3 2 ? 8.911 57.117 14.431 1.00 56.33 24 GLY C CA 1
ATOM 5762 C C . GLY C 3 2 ? 8.851 57.060 15.940 1.00 24.64 24 GLY C C 1
ATOM 5763 O O . GLY C 3 2 ? 8.904 55.966 16.515 1.00 45.31 24 GLY C O 1
ATOM 5764 N N . SER C 3 3 ? 8.766 58.223 16.590 1.00 24.61 25 SER C N 1
ATOM 5765 C CA . SER C 3 3 ? 8.838 58.297 18.052 1.00 18.65 25 SER C CA 1
ATOM 5766 C C . SER C 3 3 ? 7.841 59.350 18.511 1.00 20.76 25 SER C C 1
ATOM 5767 O O . SER C 3 3 ? 7.554 60.302 17.751 1.00 25.51 25 SER C O 1
ATOM 5770 N N . ILE C 3 4 ? 7.436 59.258 19.768 1.00 17.28 26 ILE C N 1
ATOM 5771 C CA . ILE C 3 4 ? 6.487 60.303 20.263 1.00 15.18 26 ILE C CA 1
ATOM 5772 C C . ILE C 3 4 ? 7.166 61.680 20.279 1.00 18.02 26 ILE C C 1
ATOM 5773 O O . ILE C 3 4 ? 6.501 62.680 20.014 1.00 22.31 26 ILE C O 1
ATOM 5778 N N . GLY C 3 5 ? 8.490 61.691 20.484 1.00 13.90 27 GLY C N 1
ATOM 5779 C CA . GLY C 3 5 ? 9.153 63.041 20.475 1.00 10.06 27 GLY C CA 1
ATOM 5780 C C . GLY C 3 5 ? 8.920 63.689 19.112 1.00 19.17 27 GLY C C 1
ATOM 5781 O O . GLY C 3 5 ? 8.401 64.824 18.977 1.00 15.10 27 GLY C O 1
ATOM 5782 N N . ALA C 3 6 ? 9.277 63.009 18.045 1.00 12.26 28 ALA C N 1
ATOM 5783 C CA . ALA C 3 6 ? 9.225 63.624 16.706 1.00 12.46 28 ALA C CA 1
ATOM 5784 C C . ALA C 3 6 ? 7.780 63.901 16.307 1.00 9.93 28 ALA C C 1
ATOM 5785 O O . ALA C 3 6 ? 7.523 64.966 15.704 1.00 11.82 28 ALA C O 1
ATOM 5787 N N . ALA C 3 7 ? 6.924 62.936 16.668 1.00 13.64 29 ALA C N 1
ATOM 5788 C CA . ALA C 3 7 ? 5.500 63.076 16.237 1.00 12.71 29 ALA C CA 1
ATOM 5789 C C . ALA C 3 7 ? 4.845 64.266 16.914 1.00 6.95 29 ALA C C 1
ATOM 5790 O O . ALA C 3 7 ? 4.187 65.062 16.263 1.00 12.94 29 ALA C O 1
ATOM 5792 N N . SER C 3 8 ? 5.072 64.410 18.240 1.00 9.14 30 SER C N 1
ATOM 5793 C CA . SER C 3 8 ? 4.482 65.548 18.963 1.00 5.91 30 SER C CA 1
ATOM 5794 C C . SER C 3 8 ? 5.040 66.884 18.534 1.00 8.36 30 SER C C 1
ATOM 5795 O O . SER C 3 8 ? 4.295 67.891 18.383 1.00 10.09 30 SER C O 1
ATOM 5798 N N . MET C 3 9 ? 6.287 66.950 18.088 1.00 21.86 31 MET C N 1
ATOM 5799 C CA . MET C 3 9 ? 6.886 68.225 17.582 1.00 12.28 31 MET C CA 1
ATOM 5800 C C . MET C 3 9 ? 6.389 68.658 16.246 1.00 6.04 31 MET C C 1
ATOM 5801 O O . MET C 3 9 ? 6.063 69.844 16.016 1.00 11.83 31 MET C O 1
ATOM 5806 N N . GLU C 3 10 ? 6.262 67.695 15.308 1.00 14.11 32 GLU C N 1
ATOM 5807 C CA . GLU C 3 10 ? 5.715 68.033 13.966 1.00 11.88 32 GLU C CA 1
ATOM 5808 C C . GLU C 3 10 ? 4.272 68.438 14.017 1.00 11.08 32 GLU C C 1
ATOM 5809 O O . GLU C 3 10 ? 3.854 69.436 13.407 1.00 12.91 32 GLU C O 1
ATOM 5812 N N . PHE C 3 11 ? 3.524 67.626 14.804 1.00 18.58 33 PHE C N 1
ATOM 5813 C CA . PHE C 3 11 ? 2.129 67.989 15.133 1.00 9.34 33 PHE C CA 1
ATOM 5814 C C . PHE C 3 11 ? 2.044 69.365 15.733 1.00 8.11 33 PHE C C 1
ATOM 5815 O O . PHE C 3 11 ? 1.238 70.243 15.362 1.00 7.59 33 PHE C O 1
ATOM 5823 N N . CYS C 3 12 ? 2.930 69.543 16.766 1.00 7.44 34 CYS C N 1
ATOM 5824 C CA . CYS C 3 12 ? 3.040 70.856 17.411 1.00 10.88 34 CYS C CA 1
ATOM 5825 C C . CYS C 3 12 ? 3.272 71.987 16.403 1.00 13.36 34 CYS C C 1
ATOM 5826 O O . CYS C 3 12 ? 2.576 73.035 16.461 1.00 8.67 34 CYS C O 1
ATOM 5829 N N . PHE C 3 13 ? 4.230 71.823 15.450 1.00 9.68 35 PHE C N 1
ATOM 5830 C CA . PHE C 3 13 ? 4.455 72.966 14.509 1.00 6.00 35 PHE C CA 1
ATOM 5831 C C . PHE C 3 13 ? 3.372 73.130 13.475 1.00 12.35 35 PHE C C 1
ATOM 5832 O O . PHE C 3 13 ? 3.108 74.253 12.959 1.00 13.98 35 PHE C O 1
ATOM 5840 N N . ASP C 3 14 ? 2.767 71.964 13.103 1.00 10.95 36 ASP C N 1
ATOM 5841 C CA . ASP C 3 14 ? 1.600 72.162 12.158 1.00 6.18 36 ASP C CA 1
ATOM 5842 C C . ASP C 3 14 ? 0.520 72.954 12.813 1.00 3.59 36 ASP C C 1
ATOM 5843 O O . ASP C 3 14 ? -0.098 73.825 12.201 1.00 15.78 36 ASP C O 1
ATOM 5848 N N . VAL C 3 15 ? 0.222 72.621 14.102 1.00 8.05 37 VAL C N 1
ATOM 5849 C CA . VAL C 3 15 ? -0.816 73.477 14.739 1.00 7.46 37 VAL C CA 1
ATOM 5850 C C . VAL C 3 15 ? -0.351 74.944 14.801 1.00 17.93 37 VAL C C 1
ATOM 5851 O O . VAL C 3 15 ? -1.185 75.818 14.540 1.00 15.85 37 VAL C O 1
ATOM 5855 N N . PHE C 3 16 ? 0.894 75.227 15.202 1.00 12.61 38 PHE C N 1
ATOM 5856 C CA . PHE C 3 16 ? 1.351 76.642 15.351 1.00 4.30 38 PHE C CA 1
ATOM 5857 C C . PHE C 3 16 ? 1.214 77.477 14.103 1.00 9.22 38 PHE C C 1
ATOM 5858 O O . PHE C 3 16 ? 0.711 78.633 14.088 1.00 9.51 38 PHE C O 1
ATOM 5866 N N . LYS C 3 17 ? 1.588 76.861 12.963 1.00 14.93 39 LYS C N 1
ATOM 5867 C CA . LYS C 3 17 ? 1.345 77.504 11.649 1.00 14.33 39 LYS C CA 1
ATOM 5868 C C . LYS C 3 17 ? -0.064 77.989 11.453 1.00 21.61 39 LYS C C 1
ATOM 5869 O O . LYS C 3 17 ? -0.307 79.110 10.960 1.00 18.43 39 LYS C O 1
ATOM 5875 N N . GLU C 3 18 ? -1.038 77.090 11.816 1.00 14.38 40 GLU C N 1
ATOM 5876 C CA . GLU C 3 18 ? -2.412 77.613 11.763 1.00 16.27 40 GLU C CA 1
ATOM 5877 C C . GLU C 3 18 ? -2.763 78.711 12.690 1.00 16.04 40 GLU C C 1
ATOM 5878 O O . GLU C 3 18 ? -3.404 79.755 12.296 1.00 22.40 40 GLU C O 1
ATOM 5884 N N . LEU C 3 19 ? -2.468 78.511 13.973 1.00 25.21 41 LEU C N 1
ATOM 5885 C CA . LEU C 3 19 ? -2.766 79.504 15.017 1.00 23.24 41 LEU C CA 1
ATOM 5886 C C . LEU C 3 19 ? -2.167 80.861 14.670 1.00 26.45 41 LEU C C 1
ATOM 5887 O O . LEU C 3 19 ? -2.779 81.906 14.957 1.00 28.00 41 LEU C O 1
ATOM 5892 N N . LYS C 3 20 ? -0.947 80.822 14.125 1.00 26.50 42 LYS C N 1
ATOM 5893 C CA . LYS C 3 20 ? -0.310 82.173 13.917 1.00 33.23 42 LYS C CA 1
ATOM 5894 C C . LYS C 3 20 ? -1.209 82.983 13.001 1.00 39.47 42 LYS C C 1
ATOM 5895 O O . LYS C 3 20 ? -1.260 84.215 13.182 1.00 44.03 42 LYS C O 1
ATOM 5901 N N . VAL C 3 21 ? -2.009 82.369 12.128 1.00 34.88 43 VAL C N 1
ATOM 5902 C CA . VAL C 3 21 ? -2.723 83.096 11.049 1.00 29.00 43 VAL C CA 1
ATOM 5903 C C . VAL C 3 21 ? -3.832 83.946 11.692 1.00 30.62 43 VAL C C 1
ATOM 5904 O O . VAL C 3 21 ? -4.083 85.116 11.438 1.00 47.64 43 VAL C O 1
ATOM 5908 N N . HIS C 3 22 ? -4.474 83.281 12.608 1.00 17.52 44 HIS C N 1
ATOM 5909 C CA . HIS C 3 22 ? -5.698 83.767 13.222 1.00 28.23 44 HIS C CA 1
ATOM 5910 C C . HIS C 3 22 ? -5.474 84.496 14.519 1.00 36.46 44 HIS C C 1
ATOM 5911 O O . HIS C 3 22 ? -6.473 84.985 15.090 1.00 44.30 44 HIS C O 1
ATOM 5918 N N . HIS C 3 23 ? -4.247 84.547 15.002 1.00 35.16 45 HIS C N 1
ATOM 5919 C CA . HIS C 3 23 ? -4.025 85.061 16.400 1.00 25.85 45 HIS C CA 1
ATOM 5920 C C . HIS C 3 23 ? -2.806 85.952 16.344 1.00 33.94 45 HIS C C 1
ATOM 5921 O O . HIS C 3 23 ? -1.867 85.798 17.126 1.00 29.46 45 HIS C O 1
ATOM 5928 N N . ALA C 3 24 ? -2.847 86.872 15.372 1.00 27.64 46 ALA C N 1
ATOM 5929 C CA . ALA C 3 24 ? -1.759 87.865 15.297 1.00 46.61 46 ALA C CA 1
ATOM 5930 C C . ALA C 3 24 ? -1.713 88.698 16.592 1.00 32.39 46 ALA C C 1
ATOM 5931 O O . ALA C 3 24 ? -2.705 89.275 17.061 1.00 29.02 46 ALA C O 1
ATOM 5933 N N . ASN C 3 25 ? -0.532 88.827 17.132 1.00 20.88 47 ASN C N 1
ATOM 5934 C CA . ASN C 3 25 ? -0.201 89.822 18.174 1.00 27.22 47 ASN C CA 1
ATOM 5935 C C . ASN C 3 25 ? -0.801 89.380 19.504 1.00 28.98 47 ASN C C 1
ATOM 5936 O O . ASN C 3 25 ? -0.858 90.178 20.436 1.00 35.05 47 ASN C O 1
ATOM 5941 N N . GLU C 3 26 ? -1.221 88.130 19.539 1.00 18.58 48 GLU C N 1
ATOM 5942 C CA . GLU C 3 26 ? -1.779 87.524 20.727 1.00 16.24 48 GLU C CA 1
ATOM 5943 C C . GLU C 3 26 ? -0.886 86.503 21.392 1.00 17.52 48 GLU C C 1
ATOM 5944 O O . GLU C 3 26 ? -0.057 85.906 20.707 1.00 17.85 48 GLU C O 1
ATOM 5950 N N . ASN C 3 27 ? -1.071 86.308 22.689 1.00 10.85 49 ASN C N 1
ATOM 5951 C CA . ASN C 3 27 ? -0.478 85.090 23.316 1.00 8.12 49 ASN C CA 1
ATOM 5952 C C . ASN C 3 27 ? -1.065 83.832 22.647 1.00 9.88 49 ASN C C 1
ATOM 5953 O O . ASN C 3 27 ? -2.253 83.851 22.340 1.00 16.73 49 ASN C O 1
ATOM 5958 N N . ILE C 3 28 ? -0.222 82.824 22.604 1.00 8.71 50 ILE C N 1
ATOM 5959 C CA . ILE C 3 28 ? -0.635 81.472 22.185 1.00 11.33 50 ILE C CA 1
ATOM 5960 C C . ILE C 3 28 ? -0.149 80.522 23.227 1.00 13.12 50 ILE C C 1
ATOM 5961 O O . ILE C 3 28 ? 0.974 80.681 23.771 1.00 13.28 50 ILE C O 1
ATOM 5966 N N . PHE C 3 29 ? -0.999 79.548 23.526 1.00 9.04 51 PHE C N 1
ATOM 5967 C CA . PHE C 3 29 ? -0.651 78.493 24.490 1.00 7.58 51 PHE C CA 1
ATOM 5968 C C . PHE C 3 29 ? -1.487 77.218 24.354 1.00 9.81 51 PHE C C 1
ATOM 5969 O O . PHE C 3 29 ? -2.709 77.345 24.420 1.00 10.74 51 PHE C O 1
ATOM 5977 N N . TYR C 3 30 ? -0.884 76.075 24.111 1.00 7.90 52 TYR C N 1
ATOM 5978 C CA . TYR C 3 30 ? -1.686 74.852 23.893 1.00 7.09 52 TYR C CA 1
ATOM 5979 C C . TYR C 3 30 ? -0.843 73.676 24.278 1.00 15.34 52 TYR C C 1
ATOM 5980 O O . TYR C 3 30 ? 0.395 73.817 24.429 1.00 7.99 52 TYR C O 1
ATOM 5989 N N . CYS C 3 31 ? -1.552 72.556 24.507 1.00 8.16 53 CYS C N 1
ATOM 5990 C CA . CYS C 3 31 ? -0.865 71.293 24.886 1.00 2.00 53 CYS C CA 1
ATOM 5991 C C . CYS C 3 31 ? -1.010 70.241 23.813 1.00 10.77 53 CYS C C 1
ATOM 5992 O O . CYS C 3 31 ? -2.070 69.518 23.677 1.00 13.48 53 CYS C O 1
ATOM 5995 N N . PRO C 3 32 ? 0.062 70.009 23.072 1.00 10.48 54 PRO C N 1
ATOM 5996 C CA . PRO C 3 32 ? -0.003 69.133 21.902 1.00 7.69 54 PRO C CA 1
ATOM 5997 C C . PRO C 3 32 ? -0.381 67.707 22.276 1.00 5.57 54 PRO C C 1
ATOM 5998 O O . PRO C 3 32 ? -1.093 66.957 21.582 1.00 10.95 54 PRO C O 1
ATOM 6002 N N . ILE C 3 33 ? 0.230 67.281 23.380 1.00 4.87 55 ILE C N 1
ATOM 6003 C CA . ILE C 3 33 ? 0.125 65.861 23.762 1.00 7.49 55 ILE C CA 1
ATOM 6004 C C . ILE C 3 33 ? -1.342 65.535 24.179 1.00 10.19 55 ILE C C 1
ATOM 6005 O O . ILE C 3 33 ? -1.831 64.434 23.915 1.00 11.19 55 ILE C O 1
ATOM 6010 N N . ALA C 3 34 ? -1.969 66.489 24.811 1.00 8.97 56 ALA C N 1
ATOM 6011 C CA . ALA C 3 34 ? -3.368 66.375 25.252 1.00 10.87 56 ALA C CA 1
ATOM 6012 C C . ALA C 3 34 ? -4.242 66.357 24.000 1.00 17.52 56 ALA C C 1
ATOM 6013 O O . ALA C 3 34 ? -5.141 65.497 23.900 1.00 15.34 56 ALA C O 1
ATOM 6015 N N . ILE C 3 35 ? -4.006 67.281 23.046 1.00 10.07 57 ILE C N 1
ATOM 6016 C CA . ILE C 3 35 ? -4.774 67.174 21.771 1.00 8.16 57 ILE C CA 1
ATOM 6017 C C . ILE C 3 35 ? -4.589 65.836 21.090 1.00 14.61 57 ILE C C 1
ATOM 6018 O O . ILE C 3 35 ? -5.578 65.234 20.537 1.00 10.50 57 ILE C O 1
ATOM 6023 N N . MET C 3 36 ? -3.377 65.327 21.017 1.00 9.87 58 MET C N 1
ATOM 6024 C CA . MET C 3 36 ? -3.113 64.013 20.395 1.00 10.63 58 MET C CA 1
ATOM 6025 C C . MET C 3 36 ? -3.971 62.920 21.096 1.00 16.53 58 MET C C 1
ATOM 6026 O O . MET C 3 36 ? -4.456 62.043 20.399 1.00 12.81 58 MET C O 1
ATOM 6031 N N . SER C 3 37 ? -4.063 62.944 22.404 1.00 7.64 59 SER C N 1
ATOM 6032 C CA . SER C 3 37 ? -4.756 61.925 23.171 1.00 7.11 59 SER C CA 1
ATOM 6033 C C . SER C 3 37 ? -6.252 62.035 22.852 1.00 7.96 59 SER C C 1
ATOM 6034 O O . SER C 3 37 ? -6.901 60.988 22.728 1.00 11.83 59 SER C O 1
ATOM 6037 N N . ALA C 3 38 ? -6.794 63.255 22.745 1.00 8.02 60 ALA C N 1
ATOM 6038 C CA . ALA C 3 38 ? -8.259 63.372 22.455 1.00 6.89 60 ALA C CA 1
ATOM 6039 C C . ALA C 3 38 ? -8.519 62.727 21.119 1.00 15.20 60 ALA C C 1
ATOM 6040 O O . ALA C 3 38 ? -9.483 61.952 20.992 1.00 9.77 60 ALA C O 1
ATOM 6042 N N . LEU C 3 39 ? -7.650 62.995 20.128 1.00 15.74 61 LEU C N 1
ATOM 6043 C CA . LEU C 3 39 ? -7.821 62.454 18.770 1.00 9.48 61 LEU C CA 1
ATOM 6044 C C . LEU C 3 39 ? -7.530 60.958 18.746 1.00 13.66 61 LEU C C 1
ATOM 6045 O O . LEU C 3 39 ? -8.094 60.341 17.825 1.00 13.86 61 LEU C O 1
ATOM 6050 N N . ALA C 3 40 ? -6.793 60.407 19.666 1.00 10.58 62 ALA C N 1
ATOM 6051 C CA . ALA C 3 40 ? -6.449 58.963 19.666 1.00 11.08 62 ALA C CA 1
ATOM 6052 C C . ALA C 3 40 ? -7.784 58.243 20.103 1.00 10.34 62 ALA C C 1
ATOM 6053 O O . ALA C 3 40 ? -8.046 57.164 19.553 1.00 11.54 62 ALA C O 1
ATOM 6055 N N . MET C 3 41 ? -8.547 58.953 20.905 1.00 7.06 63 MET C N 1
ATOM 6056 C CA . MET C 3 41 ? -9.838 58.320 21.305 1.00 25.39 63 MET C CA 1
ATOM 6057 C C . MET C 3 41 ? -10.833 58.236 20.143 1.00 17.56 63 MET C C 1
ATOM 6058 O O . MET C 3 41 ? -11.544 57.222 19.969 1.00 24.06 63 MET C O 1
ATOM 6063 N N . VAL C 3 42 ? -11.020 59.311 19.435 1.00 9.26 64 VAL C N 1
ATOM 6064 C CA . VAL C 3 42 ? -11.811 59.360 18.226 1.00 5.68 64 VAL C CA 1
ATOM 6065 C C . VAL C 3 42 ? -11.329 58.361 17.200 1.00 19.38 64 VAL C C 1
ATOM 6066 O O . VAL C 3 42 ? -12.161 57.599 16.637 1.00 18.52 64 VAL C O 1
ATOM 6070 N N . TYR C 3 43 ? -10.063 58.326 16.938 1.00 18.47 65 TYR C N 1
ATOM 6071 C CA . TYR C 3 43 ? -9.371 57.431 16.029 1.00 22.85 65 TYR C CA 1
ATOM 6072 C C . TYR C 3 43 ? -9.748 55.953 16.208 1.00 18.66 65 TYR C C 1
ATOM 6073 O O . TYR C 3 43 ? -9.815 55.204 15.205 1.00 11.65 65 TYR C O 1
ATOM 6082 N N . LEU C 3 44 ? -9.904 55.557 17.480 1.00 9.30 66 LEU C N 1
ATOM 6083 C CA . LEU C 3 44 ? -10.119 54.147 17.758 1.00 22.09 66 LEU C CA 1
ATOM 6084 C C . LEU C 3 44 ? -11.407 53.691 17.041 1.00 17.38 66 LEU C C 1
ATOM 6085 O O . LEU C 3 44 ? -11.555 52.519 16.634 1.00 23.65 66 LEU C O 1
ATOM 6090 N N . GLY C 3 45 ? -12.357 54.616 16.948 1.00 5.80 67 GLY C N 1
ATOM 6091 C CA . GLY C 3 45 ? -13.631 54.174 16.337 1.00 9.78 67 GLY C CA 1
ATOM 6092 C C . GLY C 3 45 ? -13.827 54.637 14.911 1.00 18.95 67 GLY C C 1
ATOM 6093 O O . GLY C 3 45 ? -14.996 54.526 14.382 1.00 18.65 67 GLY C O 1
ATOM 6094 N N . ALA C 3 46 ? -12.817 55.219 14.296 1.00 16.16 68 ALA C N 1
ATOM 6095 C CA . ALA C 3 46 ? -12.985 55.827 12.954 1.00 21.23 68 ALA C CA 1
ATOM 6096 C C . ALA C 3 46 ? -12.620 54.782 11.891 1.00 15.66 68 ALA C C 1
ATOM 6097 O O . ALA C 3 46 ? -11.811 53.871 12.110 1.00 17.37 68 ALA C O 1
ATOM 6099 N N . LYS C 3 47 ? -13.224 54.910 10.690 1.00 17.40 69 LYS C N 1
ATOM 6100 C CA . LYS C 3 47 ? -12.796 53.966 9.615 1.00 13.21 69 LYS C CA 1
ATOM 6101 C C . LYS C 3 47 ? -12.540 54.758 8.341 1.00 6.99 69 LYS C C 1
ATOM 6102 O O . LYS C 3 47 ? -12.953 55.930 8.251 1.00 14.24 69 LYS C O 1
ATOM 6108 N N . ASP C 3 48 ? -11.977 54.067 7.377 1.00 17.37 70 ASP C N 1
ATOM 6109 C CA . ASP C 3 48 ? -11.948 54.603 5.969 1.00 24.21 70 ASP C CA 1
ATOM 6110 C C . ASP C 3 48 ? -11.232 55.948 5.974 1.00 25.69 70 ASP C C 1
ATOM 6111 O O . ASP C 3 48 ? -10.317 56.205 6.783 1.00 14.11 70 ASP C O 1
ATOM 6113 N N . SER C 3 49 ? -11.645 56.848 5.115 1.00 17.84 71 SER C N 1
ATOM 6114 C CA . SER C 3 49 ? -11.081 58.174 4.929 1.00 13.49 71 SER C CA 1
ATOM 6115 C C . SER C 3 49 ? -11.109 58.944 6.234 1.00 24.71 71 SER C C 1
ATOM 6116 O O . SER C 3 49 ? -10.193 59.761 6.405 1.00 21.58 71 SER C O 1
ATOM 6119 N N . THR C 3 50 ? -12.094 58.716 7.110 1.00 18.98 72 THR C N 1
ATOM 6120 C CA . THR C 3 50 ? -12.172 59.471 8.377 1.00 18.97 72 THR C CA 1
ATOM 6121 C C . THR C 3 50 ? -10.918 59.178 9.214 1.00 19.38 72 THR C C 1
ATOM 6122 O O . THR C 3 50 ? -10.222 60.068 9.704 1.00 18.67 72 THR C O 1
ATOM 6126 N N . ARG C 3 51 ? -10.615 57.893 9.285 1.00 11.75 73 ARG C N 1
ATOM 6127 C CA . ARG C 3 51 ? -9.434 57.404 9.979 1.00 11.92 73 ARG C CA 1
ATOM 6128 C C . ARG C 3 51 ? -8.111 57.812 9.313 1.00 20.05 73 ARG C C 1
ATOM 6129 O O . ARG C 3 51 ? -7.166 58.137 10.024 1.00 16.16 73 ARG C O 1
ATOM 6137 N N . THR C 3 52 ? -8.017 57.679 8.013 1.00 20.16 74 THR C N 1
ATOM 6138 C CA . THR C 3 52 ? -6.791 58.047 7.266 1.00 14.64 74 THR C CA 1
ATOM 6139 C C . THR C 3 52 ? -6.425 59.495 7.498 1.00 9.86 74 THR C C 1
ATOM 6140 O O . THR C 3 52 ? -5.220 59.714 7.719 1.00 13.84 74 THR C O 1
ATOM 6144 N N . GLN C 3 53 ? -7.401 60.429 7.444 1.00 6.93 75 GLN C N 1
ATOM 6145 C CA . GLN C 3 53 ? -7.062 61.840 7.669 1.00 6.15 75 GLN C CA 1
ATOM 6146 C C . GLN C 3 53 ? -6.477 62.077 9.046 1.00 23.49 75 GLN C C 1
ATOM 6147 O O . GLN C 3 53 ? -5.479 62.830 9.154 1.00 18.60 75 GLN C O 1
ATOM 6153 N N . ILE C 3 54 ? -7.078 61.480 10.081 1.00 14.79 76 ILE C N 1
ATOM 6154 C CA . ILE C 3 54 ? -6.537 61.654 11.443 1.00 13.80 76 ILE C CA 1
ATOM 6155 C C . ILE C 3 54 ? -5.117 61.068 11.549 1.00 19.57 76 ILE C C 1
ATOM 6156 O O . ILE C 3 54 ? -4.263 61.732 12.166 1.00 13.14 76 ILE C O 1
ATOM 6161 N N . ASN C 3 55 ? -4.952 59.871 11.018 1.00 10.37 77 ASN C N 1
ATOM 6162 C CA . ASN C 3 55 ? -3.672 59.135 11.030 1.00 13.73 77 ASN C CA 1
ATOM 6163 C C . ASN C 3 55 ? -2.554 60.016 10.440 1.00 20.12 77 ASN C C 1
ATOM 6164 O O . ASN C 3 55 ? -1.447 60.207 10.986 1.00 22.37 77 ASN C O 1
ATOM 6169 N N . LYS C 3 56 ? -2.865 60.549 9.288 1.00 17.24 78 LYS C N 1
ATOM 6170 C CA . LYS C 3 56 ? -1.872 61.324 8.562 1.00 19.74 78 LYS C CA 1
ATOM 6171 C C . LYS C 3 56 ? -1.542 62.608 9.327 1.00 27.04 78 LYS C C 1
ATOM 6172 O O . LYS C 3 56 ? -0.389 62.912 9.560 1.00 32.77 78 LYS C O 1
ATOM 6178 N N . VAL C 3 57 ? -2.536 63.369 9.716 1.00 21.34 79 VAL C N 1
ATOM 6179 C CA . VAL C 3 57 ? -2.387 64.686 10.257 1.00 8.00 79 VAL C CA 1
ATOM 6180 C C . VAL C 3 57 ? -1.738 64.629 11.637 1.00 19.16 79 VAL C C 1
ATOM 6181 O O . VAL C 3 57 ? -0.912 65.468 11.988 1.00 22.24 79 VAL C O 1
ATOM 6185 N N . VAL C 3 58 ? -2.087 63.645 12.435 1.00 15.46 80 VAL C N 1
ATOM 6186 C CA . VAL C 3 58 ? -1.689 63.660 13.850 1.00 16.45 80 VAL C CA 1
ATOM 6187 C C . VAL C 3 58 ? -0.446 62.788 14.025 1.00 32.66 80 VAL C C 1
ATOM 6188 O O . VAL C 3 58 ? 0.159 62.717 15.110 1.00 34.97 80 VAL C O 1
ATOM 6192 N N . ARG C 3 59 ? -0.029 62.172 12.923 1.00 21.03 81 ARG C N 1
ATOM 6193 C CA . ARG C 3 59 ? 1.301 61.521 12.922 1.00 28.88 81 ARG C CA 1
ATOM 6194 C C . ARG C 3 59 ? 1.178 60.218 13.709 1.00 33.85 81 ARG C C 1
ATOM 6195 O O . ARG C 3 59 ? 2.139 59.849 14.399 1.00 28.71 81 ARG C O 1
ATOM 6203 N N . PHE C 3 60 ? 0.025 59.552 13.675 1.00 20.75 82 PHE C N 1
ATOM 6204 C CA . PHE C 3 60 ? -0.074 58.298 14.474 1.00 22.68 82 PHE C CA 1
ATOM 6205 C C . PHE C 3 60 ? 0.663 57.214 13.664 1.00 32.04 82 PHE C C 1
ATOM 6206 O O . PHE C 3 60 ? 0.986 56.148 14.211 1.00 28.22 82 PHE C O 1
ATOM 6214 N N . ASP C 3 61 ? 0.801 57.544 12.419 1.00 47.00 83 ASP C N 1
ATOM 6215 C CA . ASP C 3 61 ? 1.124 56.660 11.290 1.00 56.40 83 ASP C CA 1
ATOM 6216 C C . ASP C 3 61 ? 2.149 55.623 11.752 1.00 51.47 83 ASP C C 1
ATOM 6217 O O . ASP C 3 61 ? 1.928 54.412 11.610 1.00 75.94 83 ASP C O 1
ATOM 6219 N N . LYS C 3 62 A 3.216 56.145 12.320 1.00 46.26 83 LYS C N 1
ATOM 6220 C CA . LYS C 3 62 A 4.363 55.313 12.733 1.00 78.25 83 LYS C CA 1
ATOM 6221 C C . LYS C 3 62 A 4.592 55.147 14.225 1.00 65.33 83 LYS C C 1
ATOM 6222 O O . LYS C 3 62 A 5.702 54.650 14.618 1.00 44.84 83 LYS C O 1
ATOM 6228 N N . LEU C 3 63 ? 3.661 55.584 15.069 1.00 38.31 84 LEU C N 1
ATOM 6229 C CA . LEU C 3 63 ? 3.916 55.447 16.520 1.00 28.15 84 LEU C CA 1
ATOM 6230 C C . LEU C 3 63 ? 3.889 54.006 16.986 1.00 32.88 84 LEU C C 1
ATOM 6231 O O . LEU C 3 63 ? 2.937 53.268 16.701 1.00 43.31 84 LEU C O 1
ATOM 6236 N N . PRO C 3 64 ? 4.914 53.663 17.762 1.00 48.71 85 PRO C N 1
ATOM 6237 C CA . PRO C 3 64 ? 4.820 52.540 18.717 1.00 51.81 85 PRO C CA 1
ATOM 6238 C C . PRO C 3 64 ? 3.476 52.504 19.440 1.00 53.10 85 PRO C C 1
ATOM 6239 O O . PRO C 3 64 ? 3.114 53.337 20.292 1.00 31.22 85 PRO C O 1
ATOM 6243 N N . GLY C 3 65 ? 2.674 51.508 19.047 1.00 41.44 86 GLY C N 1
ATOM 6244 C CA . GLY C 3 65 ? 1.466 51.109 19.778 1.00 23.03 86 GLY C CA 1
ATOM 6245 C C . GLY C 3 65 ? 0.189 51.401 18.990 1.00 35.43 86 GLY C C 1
ATOM 6246 O O . GLY C 3 65 ? -0.892 51.144 19.554 1.00 28.04 86 GLY C O 1
ATOM 6247 N N . PHE C 3 66 ? 0.296 51.879 17.765 1.00 37.22 87 PHE C N 1
ATOM 6248 C CA . PHE C 3 66 ? -0.820 52.467 17.009 1.00 44.49 87 PHE C CA 1
ATOM 6249 C C . PHE C 3 66 ? -1.308 51.597 15.859 1.00 38.89 87 PHE C C 1
ATOM 6250 O O . PHE C 3 66 ? -2.406 51.847 15.270 1.00 50.23 87 PHE C O 1
ATOM 6258 N N . GLY C 3 67 A -0.609 50.537 15.538 1.00 57.52 87 GLY C N 1
ATOM 6259 C CA . GLY C 3 67 A -1.131 49.450 14.679 1.00 73.97 87 GLY C CA 1
ATOM 6260 C C . GLY C 3 67 A -2.605 49.121 14.782 1.00 64.86 87 GLY C C 1
ATOM 6261 O O . GLY C 3 67 A -3.197 48.840 15.836 1.00 40.18 87 GLY C O 1
ATOM 6262 N N . ASP C 3 68 B -3.276 49.091 13.636 1.00 58.13 87 ASP C N 1
ATOM 6263 C CA . ASP C 3 68 B -4.675 48.596 13.492 1.00 66.83 87 ASP C CA 1
ATOM 6264 C C . ASP C 3 68 B -4.748 47.198 14.089 1.00 58.73 87 ASP C C 1
ATOM 6265 O O . ASP C 3 68 B -5.641 46.828 14.866 1.00 57.25 87 ASP C O 1
ATOM 6267 N N . SER C 3 69 C -3.719 46.410 13.777 1.00 51.94 87 SER C N 1
ATOM 6268 C CA . SER C 3 69 C -3.639 45.081 14.404 1.00 57.82 87 SER C CA 1
ATOM 6269 C C . SER C 3 69 C -3.414 45.182 15.886 1.00 73.93 87 SER C C 1
ATOM 6270 O O . SER C 3 69 C -4.062 44.416 16.661 1.00 55.31 87 SER C O 1
ATOM 6271 N N . ILE C 3 70 D -2.521 46.108 16.325 1.00 53.18 87 ILE C N 1
ATOM 6272 C CA . ILE C 3 70 D -2.330 46.129 17.804 1.00 49.36 87 ILE C CA 1
ATOM 6273 C C . ILE C 3 70 D -3.684 46.541 18.395 1.00 51.98 87 ILE C C 1
ATOM 6274 O O . ILE C 3 70 D -4.206 46.031 19.399 1.00 46.67 87 ILE C O 1
ATOM 6279 N N . GLU C 3 71 E -4.300 47.473 17.667 1.00 32.86 87 GLU C N 1
ATOM 6280 C CA . GLU C 3 71 E -5.506 48.121 18.218 1.00 61.38 87 GLU C CA 1
ATOM 6281 C C . GLU C 3 71 E -6.659 47.139 18.391 1.00 60.68 87 GLU C C 1
ATOM 6282 O O . GLU C 3 71 E -7.639 47.418 19.112 1.00 62.88 87 GLU C O 1
ATOM 6288 N N . ALA C 3 72 F -6.545 46.038 17.698 1.00 67.09 87 ALA C N 1
ATOM 6289 C CA . ALA C 3 72 F -7.455 44.884 17.751 1.00 54.74 87 ALA C CA 1
ATOM 6290 C C . ALA C 3 72 F -7.238 44.091 19.036 1.00 53.58 87 ALA C C 1
ATOM 6291 O O . ALA C 3 72 F -8.118 43.319 19.475 1.00 43.73 87 ALA C O 1
ATOM 6293 N N . GLN C 3 73 G -6.082 44.289 19.643 1.00 45.87 87 GLN C N 1
ATOM 6294 C CA . GLN C 3 73 G -5.673 43.631 20.889 1.00 40.13 87 GLN C CA 1
ATOM 6295 C C . GLN C 3 73 G -6.118 44.421 22.113 1.00 32.01 87 GLN C C 1
ATOM 6296 O O . GLN C 3 73 G -5.694 44.197 23.255 1.00 42.01 87 GLN C O 1
ATOM 6302 N N . CYS C 3 74 H -7.037 45.341 21.894 1.00 32.78 87 CYS C N 1
ATOM 6303 C CA . CYS C 3 74 H -7.209 46.445 22.838 1.00 46.42 87 CYS C CA 1
ATOM 6304 C C . CYS C 3 74 H -7.442 45.956 24.261 1.00 67.83 87 CYS C C 1
ATOM 6305 O O . CYS C 3 74 H -6.566 46.179 25.139 1.00 76.47 87 CYS C O 1
ATOM 6308 N N . GLY C 3 75 I -8.586 45.315 24.479 1.00 44.11 87 GLY C N 1
ATOM 6309 C CA . GLY C 3 75 I -8.860 44.938 25.920 1.00 64.21 87 GLY C CA 1
ATOM 6310 C C . GLY C 3 75 I -7.706 44.071 26.434 1.00 77.72 87 GLY C C 1
ATOM 6311 O O . GLY C 3 75 I -7.381 44.000 27.644 1.00 70.47 87 GLY C O 1
ATOM 6312 N N . THR C 3 76 ? -7.105 43.382 25.473 1.00 75.65 88 THR C N 1
ATOM 6313 C CA . THR C 3 76 ? -6.065 42.358 25.768 1.00 58.33 88 THR C CA 1
ATOM 6314 C C . THR C 3 76 ? -4.814 43.118 26.171 1.00 61.71 88 THR C C 1
ATOM 6315 O O . THR C 3 76 ? -4.662 43.421 27.377 1.00 68.88 88 THR C O 1
ATOM 6316 N N . SER C 3 77 ? -4.034 43.491 25.197 1.00 77.29 89 SER C N 1
ATOM 6317 C CA . SER C 3 77 ? -2.678 44.016 25.227 1.00 77.32 89 SER C CA 1
ATOM 6318 C C . SER C 3 77 ? -2.596 45.357 25.956 1.00 75.36 89 SER C C 1
ATOM 6319 O O . SER C 3 77 ? -3.585 46.109 26.077 1.00 81.47 89 SER C O 1
ATOM 6320 N N . VAL C 3 78 ? -1.376 45.621 26.389 1.00 67.40 90 VAL C N 1
ATOM 6321 C CA . VAL C 3 78 ? -1.083 46.834 27.175 1.00 81.59 90 VAL C CA 1
ATOM 6322 C C . VAL C 3 78 ? -0.147 47.730 26.361 1.00 67.82 90 VAL C C 1
ATOM 6323 O O . VAL C 3 78 ? 0.239 48.820 26.806 1.00 68.86 90 VAL C O 1
ATOM 6324 N N . ASN C 3 79 ? 0.220 47.195 25.203 1.00 51.91 91 ASN C N 1
ATOM 6325 C CA . ASN C 3 79 ? 1.001 48.024 24.262 1.00 64.87 91 ASN C CA 1
ATOM 6326 C C . ASN C 3 79 ? 0.088 49.063 23.633 1.00 43.64 91 ASN C C 1
ATOM 6327 O O . ASN C 3 79 ? 0.621 50.072 23.143 1.00 68.98 91 ASN C O 1
ATOM 6329 N N . VAL C 3 80 ? -1.233 48.841 23.639 1.00 39.58 92 VAL C N 1
ATOM 6330 C CA . VAL C 3 80 ? -2.077 49.692 22.774 1.00 32.92 92 VAL C CA 1
ATOM 6331 C C . VAL C 3 80 ? -1.814 51.171 23.137 1.00 29.23 92 VAL C C 1
ATOM 6332 O O . VAL C 3 80 ? -1.961 51.623 24.290 1.00 26.40 92 VAL C O 1
ATOM 6336 N N . HIS C 3 81 ? -1.418 51.888 22.100 1.00 27.14 93 HIS C N 1
ATOM 6337 C CA . HIS C 3 81 ? -1.123 53.341 22.249 1.00 34.62 93 HIS C CA 1
ATOM 6338 C C . HIS C 3 81 ? -0.083 53.669 23.302 1.00 34.42 93 HIS C C 1
ATOM 6339 O O . HIS C 3 81 ? -0.070 54.833 23.828 1.00 26.33 93 HIS C O 1
ATOM 6346 N N . SER C 3 82 ? 0.803 52.752 23.671 1.00 29.78 94 SER C N 1
ATOM 6347 C CA . SER C 3 82 ? 1.847 52.926 24.683 1.00 32.44 94 SER C CA 1
ATOM 6348 C C . SER C 3 82 ? 2.684 54.191 24.556 1.00 21.67 94 SER C C 1
ATOM 6349 O O . SER C 3 82 ? 2.860 54.875 25.578 1.00 35.22 94 SER C O 1
ATOM 6352 N N . SER C 3 83 ? 3.213 54.490 23.376 1.00 27.42 95 SER C N 1
ATOM 6353 C CA . SER C 3 83 ? 4.120 55.662 23.250 1.00 33.15 95 SER C CA 1
ATOM 6354 C C . SER C 3 83 ? 3.457 56.884 23.872 1.00 29.20 95 SER C C 1
ATOM 6355 O O . SER C 3 83 ? 4.103 57.785 24.419 1.00 26.81 95 SER C O 1
ATOM 6358 N N . LEU C 3 84 ? 2.127 56.923 23.818 1.00 26.31 96 LEU C N 1
ATOM 6359 C CA . LEU C 3 84 ? 1.393 58.137 24.103 1.00 16.81 96 LEU C CA 1
ATOM 6360 C C . LEU C 3 84 ? 0.880 58.044 25.530 1.00 25.48 96 LEU C C 1
ATOM 6361 O O . LEU C 3 84 ? 0.944 58.954 26.331 1.00 24.04 96 LEU C O 1
ATOM 6366 N N . ARG C 3 85 ? 0.301 56.856 25.766 1.00 15.07 97 ARG C N 1
ATOM 6367 C CA . ARG C 3 85 ? -0.225 56.675 27.109 1.00 17.62 97 ARG C CA 1
ATOM 6368 C C . ARG C 3 85 ? 0.852 56.550 28.164 1.00 19.34 97 ARG C C 1
ATOM 6369 O O . ARG C 3 85 ? 0.517 56.881 29.340 1.00 18.93 97 ARG C O 1
ATOM 6377 N N . ASP C 3 86 ? 2.005 56.066 27.806 1.00 22.03 98 ASP C N 1
ATOM 6378 C CA . ASP C 3 86 ? 3.150 56.084 28.805 1.00 20.19 98 ASP C CA 1
ATOM 6379 C C . ASP C 3 86 ? 3.401 57.475 29.345 1.00 27.17 98 ASP C C 1
ATOM 6380 O O . ASP C 3 86 ? 3.564 57.599 30.562 1.00 16.68 98 ASP C O 1
ATOM 6385 N N . ILE C 3 87 ? 3.349 58.495 28.479 1.00 19.73 99 ILE C N 1
ATOM 6386 C CA . ILE C 3 87 ? 3.576 59.882 28.972 1.00 16.61 99 ILE C CA 1
ATOM 6387 C C . ILE C 3 87 ? 2.394 60.394 29.740 1.00 20.22 99 ILE C C 1
ATOM 6388 O O . ILE C 3 87 ? 2.620 60.966 30.828 1.00 19.48 99 ILE C O 1
ATOM 6393 N N . LEU C 3 88 ? 1.148 60.308 29.237 1.00 19.23 100 LEU C N 1
ATOM 6394 C CA . LEU C 3 88 ? -0.021 60.774 29.983 1.00 16.16 100 LEU C CA 1
ATOM 6395 C C . LEU C 3 88 ? -0.093 60.170 31.395 1.00 13.74 100 LEU C C 1
ATOM 6396 O O . LEU C 3 88 ? -0.430 60.937 32.330 1.00 24.22 100 LEU C O 1
ATOM 6401 N N . ASN C 3 89 ? 0.180 58.880 31.448 1.00 17.31 101 ASN C N 1
ATOM 6402 C CA . ASN C 3 89 ? -0.054 58.103 32.703 1.00 26.49 101 ASN C CA 1
ATOM 6403 C C . ASN C 3 89 ? 0.912 58.696 33.741 1.00 23.92 101 ASN C C 1
ATOM 6404 O O . ASN C 3 89 ? 0.531 58.980 34.880 1.00 36.03 101 ASN C O 1
ATOM 6409 N N . GLN C 3 90 ? 2.111 58.888 33.250 1.00 24.42 102 GLN C N 1
ATOM 6410 C CA . GLN C 3 90 ? 3.210 59.476 34.026 1.00 25.44 102 GLN C CA 1
ATOM 6411 C C . GLN C 3 90 ? 2.863 60.832 34.587 1.00 25.63 102 GLN C C 1
ATOM 6412 O O . GLN C 3 90 ? 2.991 61.099 35.824 1.00 21.45 102 GLN C O 1
ATOM 6418 N N . ILE C 3 91 ? 2.392 61.731 33.701 1.00 16.74 103 ILE C N 1
ATOM 6419 C CA . ILE C 3 91 ? 2.292 63.143 34.179 1.00 13.27 103 ILE C CA 1
ATOM 6420 C C . ILE C 3 91 ? 1.053 63.397 34.950 1.00 12.26 103 ILE C C 1
ATOM 6421 O O . ILE C 3 91 ? 0.953 64.391 35.672 1.00 23.18 103 ILE C O 1
ATOM 6426 N N . THR C 3 92 ? 0.063 62.486 34.856 1.00 20.01 104 THR C N 1
ATOM 6427 C CA . THR C 3 92 ? -1.163 62.722 35.684 1.00 22.63 104 THR C CA 1
ATOM 6428 C C . THR C 3 92 ? -1.182 62.022 37.018 1.00 17.12 104 THR C C 1
ATOM 6429 O O . THR C 3 92 ? -2.092 62.200 37.872 1.00 24.02 104 THR C O 1
ATOM 6433 N N . LYS C 3 93 ? -0.210 61.198 37.283 1.00 19.76 105 LYS C N 1
ATOM 6434 C CA . LYS C 3 93 ? 0.052 60.600 38.620 1.00 18.04 105 LYS C CA 1
ATOM 6435 C C . LYS C 3 93 ? 0.319 61.720 39.642 1.00 38.52 105 LYS C C 1
ATOM 6436 O O . LYS C 3 93 ? 1.178 62.628 39.430 1.00 20.75 105 LYS C O 1
ATOM 6441 N N . PRO C 3 94 ? -0.394 61.686 40.771 1.00 26.67 106 PRO C N 1
ATOM 6442 C CA . PRO C 3 94 ? -0.122 62.559 41.930 1.00 20.82 106 PRO C CA 1
ATOM 6443 C C . PRO C 3 94 ? 1.376 62.520 42.266 1.00 27.43 106 PRO C C 1
ATOM 6444 O O . PRO C 3 94 ? 1.905 61.407 42.357 1.00 18.11 106 PRO C O 1
ATOM 6448 N N . ASN C 3 95 ? 1.978 63.693 42.432 1.00 21.62 107 ASN C N 1
ATOM 6449 C CA . ASN C 3 95 ? 3.393 63.659 42.939 1.00 22.13 107 ASN C CA 1
ATOM 6450 C C . ASN C 3 95 ? 3.671 64.983 43.669 1.00 20.33 107 ASN C C 1
ATOM 6451 O O . ASN C 3 95 ? 2.810 65.885 43.716 1.00 23.34 107 ASN C O 1
ATOM 6456 N N . ASP C 3 96 ? 4.921 65.061 44.126 1.00 19.37 108 ASP C N 1
ATOM 6457 C CA . ASP C 3 96 ? 5.225 66.137 45.087 1.00 27.81 108 ASP C CA 1
ATOM 6458 C C . ASP C 3 96 ? 5.817 67.359 44.455 1.00 23.68 108 ASP C C 1
ATOM 6459 O O . ASP C 3 96 ? 6.020 68.328 45.250 1.00 27.22 108 ASP C O 1
ATOM 6464 N N . VAL C 3 97 A 6.037 67.353 43.151 1.00 20.79 109 VAL C N 1
ATOM 6465 C CA . VAL C 3 97 A 6.641 68.551 42.522 1.00 22.60 109 VAL C CA 1
ATOM 6466 C C . VAL C 3 97 A 5.853 69.234 41.470 1.00 23.80 109 VAL C C 1
ATOM 6467 O O . VAL C 3 97 A 6.113 70.393 41.081 1.00 9.73 109 VAL C O 1
ATOM 6471 N N . TYR C 3 98 ? 4.862 68.540 40.929 1.00 9.61 110 TYR C N 1
ATOM 6472 C CA . TYR C 3 98 ? 4.032 69.267 39.928 1.00 14.67 110 TYR C CA 1
ATOM 6473 C C . TYR C 3 98 ? 2.612 68.700 39.993 1.00 24.92 110 TYR C C 1
ATOM 6474 O O . TYR C 3 98 ? 2.400 67.683 40.650 1.00 22.24 110 TYR C O 1
ATOM 6483 N N . SER C 3 99 ? 1.708 69.323 39.302 1.00 15.30 111 SER C N 1
ATOM 6484 C CA . SER C 3 99 ? 0.286 69.023 39.199 1.00 20.33 111 SER C CA 1
ATOM 6485 C C . SER C 3 99 ? -0.137 69.215 37.725 1.00 21.87 111 SER C C 1
ATOM 6486 O O . SER C 3 99 ? 0.013 70.338 37.221 1.00 19.06 111 SER C O 1
ATOM 6489 N N . PHE C 3 100 ? -0.649 68.134 37.162 1.00 14.25 112 PHE C N 1
ATOM 6490 C CA . PHE C 3 100 ? -1.367 68.187 35.883 1.00 14.45 112 PHE C CA 1
ATOM 6491 C C . PHE C 3 100 ? -2.840 67.798 36.125 1.00 26.49 112 PHE C C 1
ATOM 6492 O O . PHE C 3 100 ? -3.060 66.813 36.838 1.00 32.02 112 PHE C O 1
ATOM 6500 N N . SER C 3 101 ? -3.725 68.579 35.543 1.00 14.70 113 SER C N 1
ATOM 6501 C CA . SER C 3 101 ? -5.155 68.183 35.614 1.00 26.33 113 SER C CA 1
ATOM 6502 C C . SER C 3 101 ? -5.601 68.062 34.143 1.00 21.44 113 SER C C 1
ATOM 6503 O O . SER C 3 101 ? -5.561 69.124 33.533 1.00 14.91 113 SER C O 1
ATOM 6506 N N . LEU C 3 102 ? -6.063 66.886 33.747 1.00 12.21 114 LEU C N 1
ATOM 6507 C CA . LEU C 3 102 ? -6.562 66.768 32.365 1.00 6.03 114 LEU C CA 1
ATOM 6508 C C . LEU C 3 102 ? -8.077 66.453 32.469 1.00 20.87 114 LEU C C 1
ATOM 6509 O O . LEU C 3 102 ? -8.428 65.479 33.144 1.00 15.05 114 LEU C O 1
ATOM 6514 N N . ALA C 3 103 ? -8.910 67.178 31.814 1.00 15.75 115 ALA C N 1
ATOM 6515 C CA . ALA C 3 103 ? -10.333 66.834 31.589 1.00 10.19 115 ALA C CA 1
ATOM 6516 C C . ALA C 3 103 ? -10.582 66.668 30.074 1.00 8.52 115 ALA C C 1
ATOM 6517 O O . ALA C 3 103 ? -10.632 67.688 29.372 1.00 11.42 115 ALA C O 1
ATOM 6519 N N . SER C 3 104 ? -10.627 65.427 29.671 1.00 5.04 116 SER C N 1
ATOM 6520 C CA . SER C 3 104 ? -10.651 65.118 28.245 1.00 6.72 116 SER C CA 1
ATOM 6521 C C . SER C 3 104 ? -11.768 64.040 28.068 1.00 11.27 116 SER C C 1
ATOM 6522 O O . SER C 3 104 ? -11.605 62.956 28.603 1.00 16.12 116 SER C O 1
ATOM 6525 N N . ARG C 3 105 ? -12.743 64.323 27.208 1.00 11.55 117 ARG C N 1
ATOM 6526 C CA . ARG C 3 105 ? -13.942 63.463 27.139 1.00 10.37 117 ARG C CA 1
ATOM 6527 C C . ARG C 3 105 ? -14.651 63.726 25.831 1.00 3.86 117 ARG C C 1
ATOM 6528 O O . ARG C 3 105 ? -14.697 64.883 25.386 1.00 5.48 117 ARG C O 1
ATOM 6536 N N . LEU C 3 106 ? -15.237 62.642 25.311 1.00 7.90 118 LEU C N 1
ATOM 6537 C CA . LEU C 3 106 ? -16.285 62.687 24.279 1.00 16.26 118 LEU C CA 1
ATOM 6538 C C . LEU C 3 106 ? -17.689 62.573 24.898 1.00 13.58 118 LEU C C 1
ATOM 6539 O O . LEU C 3 106 ? -17.910 61.615 25.630 1.00 14.16 118 LEU C O 1
ATOM 6544 N N . TYR C 3 107 ? -18.477 63.595 24.678 1.00 8.96 119 TYR C N 1
ATOM 6545 C CA . TYR C 3 107 ? -19.920 63.476 25.082 1.00 9.26 119 TYR C CA 1
ATOM 6546 C C . TYR C 3 107 ? -20.718 63.166 23.862 1.00 9.43 119 TYR C C 1
ATOM 6547 O O . TYR C 3 107 ? -20.662 63.900 22.851 1.00 12.12 119 TYR C O 1
ATOM 6556 N N . ALA C 3 108 ? -21.485 62.116 23.865 1.00 4.94 120 ALA C N 1
ATOM 6557 C CA . ALA C 3 108 ? -22.229 61.725 22.653 1.00 9.08 120 ALA C CA 1
ATOM 6558 C C . ALA C 3 108 ? -23.738 61.688 23.015 1.00 22.77 120 ALA C C 1
ATOM 6559 O O . ALA C 3 108 ? -24.069 61.313 24.147 1.00 18.10 120 ALA C O 1
ATOM 6561 N N . GLU C 3 109 ? -24.570 62.040 22.067 1.00 21.60 121 GLU C N 1
ATOM 6562 C CA . GLU C 3 109 ? -26.039 61.973 22.211 1.00 24.59 121 GLU C CA 1
ATOM 6563 C C . GLU C 3 109 ? -26.451 60.582 22.672 1.00 15.79 121 GLU C C 1
ATOM 6564 O O . GLU C 3 109 ? -26.085 59.527 22.184 1.00 11.73 121 GLU C O 1
ATOM 6570 N N . GLU C 3 110 ? -27.144 60.550 23.876 1.00 26.47 122 GLU C N 1
ATOM 6571 C CA . GLU C 3 110 ? -27.506 59.287 24.521 1.00 23.80 122 GLU C CA 1
ATOM 6572 C C . GLU C 3 110 ? -28.400 58.392 23.686 1.00 19.61 122 GLU C C 1
ATOM 6573 O O . GLU C 3 110 ? -28.269 57.154 23.802 1.00 22.42 122 GLU C O 1
ATOM 6579 N N . ARG C 3 111 ? -29.180 58.934 22.725 1.00 22.76 123 ARG C N 1
ATOM 6580 C CA . ARG C 3 111 ? -30.005 58.095 21.833 1.00 16.07 123 ARG C CA 1
ATOM 6581 C C . ARG C 3 111 ? -29.148 57.245 20.909 1.00 35.28 123 ARG C C 1
ATOM 6582 O O . ARG C 3 111 ? -29.706 56.239 20.364 1.00 36.38 123 ARG C O 1
ATOM 6586 N N . TYR C 3 112 ? -27.886 57.622 20.676 1.00 27.83 124 TYR C N 1
ATOM 6587 C CA . TYR C 3 112 ? -26.964 56.762 19.880 1.00 31.23 124 TYR C CA 1
ATOM 6588 C C . TYR C 3 112 ? -26.474 55.534 20.675 1.00 36.53 124 TYR C C 1
ATOM 6589 O O . TYR C 3 112 ? -25.868 55.603 21.770 1.00 27.95 124 TYR C O 1
ATOM 6598 N N . PRO C 3 113 ? -26.653 54.376 20.075 1.00 30.83 125 PRO C N 1
ATOM 6599 C CA . PRO C 3 113 ? -26.182 53.119 20.669 1.00 25.97 125 PRO C CA 1
ATOM 6600 C C . PRO C 3 113 ? -24.694 52.969 20.383 1.00 19.92 125 PRO C C 1
ATOM 6601 O O . PRO C 3 113 ? -24.267 53.013 19.220 1.00 20.79 125 PRO C O 1
ATOM 6605 N N . ILE C 3 114 ? -23.917 52.856 21.435 1.00 14.55 126 ILE C N 1
ATOM 6606 C CA . ILE C 3 114 ? -22.464 52.697 21.320 1.00 14.06 126 ILE C CA 1
ATOM 6607 C C . ILE C 3 114 ? -22.097 51.226 21.347 1.00 21.03 126 ILE C C 1
ATOM 6608 O O . ILE C 3 114 ? -22.556 50.530 22.219 1.00 30.81 126 ILE C O 1
ATOM 6613 N N . LEU C 3 115 ? -21.225 50.826 20.431 1.00 19.47 127 LEU C N 1
ATOM 6614 C CA . LEU C 3 115 ? -20.644 49.512 20.465 1.00 5.42 127 LEU C CA 1
ATOM 6615 C C . LEU C 3 115 ? -19.881 49.217 21.726 1.00 22.74 127 LEU C C 1
ATOM 6616 O O . LEU C 3 115 ? -19.008 50.035 22.139 1.00 21.22 127 LEU C O 1
ATOM 6621 N N . PRO C 3 116 ? -20.128 48.024 22.243 1.00 33.87 128 PRO C N 1
ATOM 6622 C CA . PRO C 3 116 ? -19.481 47.533 23.454 1.00 23.41 128 PRO C CA 1
ATOM 6623 C C . PRO C 3 116 ? -17.983 47.501 23.337 1.00 16.36 128 PRO C C 1
ATOM 6624 O O . PRO C 3 116 ? -17.219 47.791 24.282 1.00 14.12 128 PRO C O 1
ATOM 6628 N N . GLU C 3 117 ? -17.497 47.135 22.151 1.00 22.39 129 GLU C N 1
ATOM 6629 C CA . GLU C 3 117 ? -16.027 46.873 22.044 1.00 31.47 129 GLU C CA 1
ATOM 6630 C C . GLU C 3 117 ? -15.284 48.228 21.962 1.00 21.98 129 GLU C C 1
ATOM 6631 O O . GLU C 3 117 ? -14.158 48.290 22.456 1.00 20.52 129 GLU C O 1
ATOM 6637 N N . TYR C 3 118 ? -16.002 49.213 21.409 1.00 16.50 130 TYR C N 1
ATOM 6638 C CA . TYR C 3 118 ? -15.420 50.601 21.545 1.00 12.67 130 TYR C CA 1
ATOM 6639 C C . TYR C 3 118 ? -15.301 51.003 22.992 1.00 20.11 130 TYR C C 1
ATOM 6640 O O . TYR C 3 118 ? -14.248 51.519 23.481 1.00 18.16 130 TYR C O 1
ATOM 6649 N N . LEU C 3 119 ? -16.410 50.903 23.718 1.00 18.54 131 LEU C N 1
ATOM 6650 C CA . LEU C 3 119 ? -16.517 51.286 25.135 1.00 23.22 131 LEU C CA 1
ATOM 6651 C C . LEU C 3 119 ? -15.443 50.573 25.958 1.00 24.90 131 LEU C C 1
ATOM 6652 O O . LEU C 3 119 ? -14.805 51.262 26.765 1.00 26.59 131 LEU C O 1
ATOM 6657 N N . GLN C 3 120 ? -15.234 49.273 25.728 1.00 27.91 132 GLN C N 1
ATOM 6658 C CA . GLN C 3 120 ? -14.245 48.530 26.583 1.00 33.55 132 GLN C CA 1
ATOM 6659 C C . GLN C 3 120 ? -12.865 49.153 26.465 1.00 22.75 132 GLN C C 1
ATOM 6660 O O . GLN C 3 120 ? -12.070 49.451 27.404 1.00 21.43 132 GLN C O 1
ATOM 6666 N N . CYS C 3 121 ? -12.528 49.304 25.187 1.00 23.11 133 CYS C N 1
ATOM 6667 C CA . CYS C 3 121 ? -11.260 49.870 24.741 1.00 33.06 133 CYS C CA 1
ATOM 6668 C C . CYS C 3 121 ? -11.011 51.243 25.354 1.00 31.01 133 CYS C C 1
ATOM 6669 O O . CYS C 3 121 ? -9.973 51.511 26.002 1.00 24.01 133 CYS C O 1
ATOM 6672 N N . VAL C 3 122 ? -11.923 52.186 25.083 1.00 20.42 134 VAL C N 1
ATOM 6673 C CA . VAL C 3 122 ? -11.621 53.556 25.488 1.00 32.49 134 VAL C CA 1
ATOM 6674 C C . VAL C 3 122 ? -11.460 53.578 27.005 1.00 39.59 134 VAL C C 1
ATOM 6675 O O . VAL C 3 122 ? -10.646 54.365 27.494 1.00 36.98 134 VAL C O 1
ATOM 6679 N N . LYS C 3 123 ? -12.173 52.706 27.699 1.00 38.70 135 LYS C N 1
ATOM 6680 C CA . LYS C 3 123 ? -12.263 52.835 29.172 1.00 47.05 135 LYS C CA 1
ATOM 6681 C C . LYS C 3 123 ? -10.973 52.239 29.744 1.00 25.61 135 LYS C C 1
ATOM 6682 O O . LYS C 3 123 ? -10.442 52.635 30.764 1.00 41.89 135 LYS C O 1
ATOM 6687 N N . GLU C 3 124 ? -10.520 51.219 29.006 1.00 16.23 136 GLU C N 1
ATOM 6688 C CA . GLU C 3 124 ? -9.216 50.699 29.287 1.00 21.63 136 GLU C CA 1
ATOM 6689 C C . GLU C 3 124 ? -8.056 51.652 29.032 1.00 38.68 136 GLU C C 1
ATOM 6690 O O . GLU C 3 124 ? -7.027 51.422 29.711 1.00 44.24 136 GLU C O 1
ATOM 6693 N N . LEU C 3 125 ? -8.092 52.593 28.117 1.00 32.43 137 LEU C N 1
ATOM 6694 C CA . LEU C 3 125 ? -6.846 53.274 27.630 1.00 21.54 137 LEU C CA 1
ATOM 6695 C C . LEU C 3 125 ? -6.866 54.720 28.067 1.00 25.11 137 LEU C C 1
ATOM 6696 O O . LEU C 3 125 ? -5.791 55.283 28.255 1.00 23.62 137 LEU C O 1
ATOM 6701 N N . TYR C 3 126 ? -8.049 55.300 28.161 1.00 20.67 138 TYR C N 1
ATOM 6702 C CA . TYR C 3 126 ? -8.130 56.779 28.349 1.00 37.06 138 TYR C CA 1
ATOM 6703 C C . TYR C 3 126 ? -9.011 56.993 29.577 1.00 41.38 138 TYR C C 1
ATOM 6704 O O . TYR C 3 126 ? -9.846 56.132 29.884 1.00 36.49 138 TYR C O 1
ATOM 6713 N N . ARG C 3 127 ? -8.683 58.074 30.272 1.00 37.03 139 ARG C N 1
ATOM 6714 C CA . ARG C 3 127 ? -9.581 58.733 31.218 1.00 43.83 139 ARG C CA 1
ATOM 6715 C C . ARG C 3 127 ? -10.449 59.762 30.495 1.00 49.38 139 ARG C C 1
ATOM 6716 O O . ARG C 3 127 ? -10.147 60.314 29.410 1.00 35.56 139 ARG C O 1
ATOM 6720 N N . GLY C 3 128 ? -11.595 59.979 31.139 1.00 37.62 140 GLY C N 1
ATOM 6721 C CA . GLY C 3 128 ? -12.674 60.784 30.522 1.00 29.91 140 GLY C CA 1
ATOM 6722 C C . GLY C 3 128 ? -13.576 59.796 29.726 1.00 44.91 140 GLY C C 1
ATOM 6723 O O . GLY C 3 128 ? -14.733 59.591 30.080 1.00 35.60 140 GLY C O 1
ATOM 6724 N N . GLY C 3 129 ? -13.030 59.224 28.685 1.00 23.41 141 GLY C N 1
ATOM 6725 C CA . GLY C 3 129 ? -13.749 58.196 27.906 1.00 24.78 141 GLY C CA 1
ATOM 6726 C C . GLY C 3 129 ? -14.884 58.856 27.145 1.00 23.49 141 GLY C C 1
ATOM 6727 O O . GLY C 3 129 ? -14.853 60.044 26.803 1.00 14.92 141 GLY C O 1
ATOM 6728 N N . LEU C 3 130 ? -15.886 58.037 26.826 1.00 20.85 142 LEU C N 1
ATOM 6729 C CA . LEU C 3 130 ? -17.155 58.526 26.213 1.00 12.42 142 LEU C CA 1
ATOM 6730 C C . LEU C 3 130 ? -18.240 58.575 27.300 1.00 21.59 142 LEU C C 1
ATOM 6731 O O . LEU C 3 130 ? -18.381 57.663 28.119 1.00 22.17 142 LEU C O 1
ATOM 6736 N N . GLU C 3 131 ? -18.975 59.655 27.371 1.00 17.56 143 GLU C N 1
ATOM 6737 C CA . GLU C 3 131 ? -20.099 59.862 28.311 1.00 22.38 143 GLU C CA 1
ATOM 6738 C C . GLU C 3 131 ? -21.375 60.285 27.561 1.00 22.49 143 GLU C C 1
ATOM 6739 O O . GLU C 3 131 ? -21.414 61.303 26.880 1.00 18.98 143 GLU C O 1
ATOM 6745 N N . PRO C 3 132 ? -22.466 59.508 27.690 1.00 18.50 144 PRO C N 1
ATOM 6746 C CA . PRO C 3 132 ? -23.764 59.865 27.054 1.00 8.85 144 PRO C CA 1
ATOM 6747 C C . PRO C 3 132 ? -24.399 61.018 27.775 1.00 17.15 144 PRO C C 1
ATOM 6748 O O . PRO C 3 132 ? -24.183 61.300 28.978 1.00 20.32 144 PRO C O 1
ATOM 6752 N N . ILE C 3 133 ? -25.160 61.769 27.008 1.00 8.50 145 ILE C N 1
ATOM 6753 C CA . ILE C 3 133 ? -25.739 63.029 27.514 1.00 7.00 145 ILE C CA 1
ATOM 6754 C C . ILE C 3 133 ? -26.975 63.277 26.617 1.00 11.71 145 ILE C C 1
ATOM 6755 O O . ILE C 3 133 ? -26.933 62.864 25.448 1.00 18.62 145 ILE C O 1
ATOM 6760 N N . ASN C 3 134 ? -27.914 64.024 27.125 1.00 15.74 146 ASN C N 1
ATOM 6761 C CA . ASN C 3 134 ? -29.090 64.340 26.259 1.00 8.79 146 ASN C CA 1
ATOM 6762 C C . ASN C 3 134 ? -28.853 65.683 25.650 1.00 12.54 146 ASN C C 1
ATOM 6763 O O . ASN C 3 134 ? -29.028 66.730 26.307 1.00 22.53 146 ASN C O 1
ATOM 6768 N N . PHE C 3 135 ? -28.555 65.652 24.328 1.00 21.54 147 PHE C N 1
ATOM 6769 C CA . PHE C 3 135 ? -28.456 66.953 23.626 1.00 14.54 147 PHE C CA 1
ATOM 6770 C C . PHE C 3 135 ? -29.867 67.294 23.064 1.00 33.44 147 PHE C C 1
ATOM 6771 O O . PHE C 3 135 ? -30.289 68.455 23.054 1.00 24.79 147 PHE C O 1
ATOM 6779 N N . GLN C 3 136 ? -30.526 66.235 22.607 1.00 25.63 148 GLN C N 1
ATOM 6780 C CA . GLN C 3 136 ? -31.782 66.412 21.781 1.00 26.22 148 GLN C CA 1
ATOM 6781 C C . GLN C 3 136 ? -32.823 67.268 22.483 1.00 32.08 148 GLN C C 1
ATOM 6782 O O . GLN C 3 136 ? -33.353 68.250 21.894 1.00 27.23 148 GLN C O 1
ATOM 6788 N N . THR C 3 137 ? -33.115 66.953 23.770 1.00 23.69 149 THR C N 1
ATOM 6789 C CA . THR C 3 137 ? -34.230 67.779 24.395 1.00 19.27 149 THR C CA 1
ATOM 6790 C C . THR C 3 137 ? -33.772 68.555 25.574 1.00 34.11 149 THR C C 1
ATOM 6791 O O . THR C 3 137 ? -34.600 69.205 26.306 1.00 25.04 149 THR C O 1
ATOM 6795 N N . ALA C 3 138 A -32.423 68.570 25.764 1.00 21.32 149 ALA C N 1
ATOM 6796 C CA . ALA C 3 138 A -31.917 69.445 26.856 1.00 18.85 149 ALA C CA 1
ATOM 6797 C C . ALA C 3 138 A -30.602 70.090 26.534 1.00 45.32 149 ALA C C 1
ATOM 6798 O O . ALA C 3 138 A -29.760 70.116 27.460 1.00 25.36 149 ALA C O 1
ATOM 6800 N N . ALA C 3 139 ? -30.406 70.631 25.328 1.00 33.64 150 ALA C N 1
ATOM 6801 C CA . ALA C 3 139 ? -29.154 71.229 24.886 1.00 28.99 150 ALA C CA 1
ATOM 6802 C C . ALA C 3 139 ? -28.473 72.108 25.911 1.00 13.90 150 ALA C C 1
ATOM 6803 O O . ALA C 3 139 ? -27.291 71.871 26.301 1.00 14.61 150 ALA C O 1
ATOM 6805 N N . ASP C 3 140 ? -29.163 73.163 26.353 1.00 13.95 151 ASP C N 1
ATOM 6806 C CA . ASP C 3 140 ? -28.525 74.186 27.189 1.00 20.87 151 ASP C CA 1
ATOM 6807 C C . ASP C 3 140 ? -28.137 73.589 28.553 1.00 28.24 151 ASP C C 1
ATOM 6808 O O . ASP C 3 140 ? -27.167 74.032 29.199 1.00 26.67 151 ASP C O 1
ATOM 6813 N N . GLN C 3 141 ? -29.017 72.674 28.932 1.00 20.41 152 GLN C N 1
ATOM 6814 C CA . GLN C 3 141 ? -28.677 71.914 30.170 1.00 23.74 152 GLN C CA 1
ATOM 6815 C C . GLN C 3 141 ? -27.491 70.993 29.916 1.00 17.94 152 GLN C C 1
ATOM 6816 O O . GLN C 3 141 ? -26.681 70.787 30.860 1.00 18.69 152 GLN C O 1
ATOM 6822 N N . ALA C 3 142 ? -27.428 70.368 28.750 1.00 22.49 153 ALA C N 1
ATOM 6823 C CA . ALA C 3 142 ? -26.252 69.508 28.431 1.00 28.51 153 ALA C CA 1
ATOM 6824 C C . ALA C 3 142 ? -24.953 70.348 28.519 1.00 18.93 153 ALA C C 1
ATOM 6825 O O . ALA C 3 142 ? -23.977 69.855 29.051 1.00 18.19 153 ALA C O 1
ATOM 6827 N N . ARG C 3 143 ? -25.025 71.524 27.933 1.00 12.66 154 ARG C N 1
ATOM 6828 C CA . ARG C 3 143 ? -23.929 72.480 27.892 1.00 10.02 154 ARG C CA 1
ATOM 6829 C C . ARG C 3 143 ? -23.433 72.754 29.320 1.00 16.62 154 ARG C C 1
ATOM 6830 O O . ARG C 3 143 ? -22.239 72.711 29.626 1.00 15.79 154 ARG C O 1
ATOM 6838 N N . GLU C 3 144 ? -24.394 73.022 30.191 1.00 15.91 155 GLU C N 1
ATOM 6839 C CA . GLU C 3 144 ? -24.054 73.286 31.593 1.00 15.38 155 GLU C CA 1
ATOM 6840 C C . GLU C 3 144 ? -23.475 72.122 32.318 1.00 8.01 155 GLU C C 1
ATOM 6841 O O . GLU C 3 144 ? -22.503 72.353 33.118 1.00 14.77 155 GLU C O 1
ATOM 6847 N N . LEU C 3 145 ? -23.888 70.913 32.223 1.00 14.00 156 LEU C N 1
ATOM 6848 C CA . LEU C 3 145 ? -23.267 69.722 32.766 1.00 24.39 156 LEU C CA 1
ATOM 6849 C C . LEU C 3 145 ? -21.801 69.645 32.283 1.00 22.36 156 LEU C C 1
ATOM 6850 O O . LEU C 3 145 ? -20.978 69.270 33.129 1.00 16.01 156 LEU C O 1
ATOM 6855 N N . ILE C 3 146 ? -21.611 69.818 30.989 1.00 19.96 157 ILE C N 1
ATOM 6856 C CA . ILE C 3 146 ? -20.256 69.688 30.385 1.00 17.72 157 ILE C CA 1
ATOM 6857 C C . ILE C 3 146 ? -19.312 70.697 31.045 1.00 14.96 157 ILE C C 1
ATOM 6858 O O . ILE C 3 146 ? -18.228 70.358 31.534 1.00 11.10 157 ILE C O 1
ATOM 6863 N N . ASN C 3 147 ? -19.766 71.948 31.015 1.00 11.74 158 ASN C N 1
ATOM 6864 C CA . ASN C 3 147 ? -19.003 73.058 31.558 1.00 7.14 158 ASN C CA 1
ATOM 6865 C C . ASN C 3 147 ? -18.614 72.774 33.009 1.00 23.88 158 ASN C C 1
ATOM 6866 O O . ASN C 3 147 ? -17.487 73.031 33.445 1.00 19.42 158 ASN C O 1
ATOM 6871 N N . SER C 3 148 ? -19.540 72.196 33.769 1.00 23.56 159 SER C N 1
ATOM 6872 C CA . SER C 3 148 ? -19.418 71.921 35.196 1.00 13.76 159 SER C CA 1
ATOM 6873 C C . SER C 3 148 ? -18.465 70.772 35.426 1.00 8.70 159 SER C C 1
ATOM 6874 O O . SER C 3 148 ? -17.760 70.840 36.432 1.00 20.94 159 SER C O 1
ATOM 6877 N N . TRP C 3 149 ? -18.475 69.770 34.608 1.00 5.71 160 TRP C N 1
ATOM 6878 C CA . TRP C 3 149 ? -17.531 68.626 34.845 1.00 5.68 160 TRP C CA 1
ATOM 6879 C C . TRP C 3 149 ? -16.087 69.193 34.573 1.00 13.31 160 TRP C C 1
ATOM 6880 O O . TRP C 3 149 ? -15.199 68.845 35.317 1.00 16.58 160 TRP C O 1
ATOM 6891 N N . VAL C 3 150 ? -15.893 69.939 33.522 1.00 14.49 161 VAL C N 1
ATOM 6892 C CA . VAL C 3 150 ? -14.585 70.501 33.149 1.00 23.01 161 VAL C CA 1
ATOM 6893 C C . VAL C 3 150 ? -14.128 71.418 34.312 1.00 26.26 161 VAL C C 1
ATOM 6894 O O . VAL C 3 150 ? -12.992 71.361 34.791 1.00 19.23 161 VAL C O 1
ATOM 6898 N N . GLU C 3 151 ? -14.991 72.280 34.769 1.00 18.05 162 GLU C N 1
ATOM 6899 C CA . GLU C 3 151 ? -14.573 73.239 35.854 1.00 22.53 162 GLU C CA 1
ATOM 6900 C C . GLU C 3 151 ? -14.251 72.457 37.092 1.00 20.77 162 GLU C C 1
ATOM 6901 O O . GLU C 3 151 ? -13.283 72.665 37.826 1.00 15.30 162 GLU C O 1
ATOM 6904 N N . SER C 3 152 ? -15.099 71.453 37.372 1.00 16.42 163 SER C N 1
ATOM 6905 C CA . SER C 3 152 ? -14.907 70.533 38.462 1.00 25.31 163 SER C CA 1
ATOM 6906 C C . SER C 3 152 ? -13.560 69.853 38.360 1.00 24.46 163 SER C C 1
ATOM 6907 O O . SER C 3 152 ? -12.869 69.735 39.383 1.00 28.00 163 SER C O 1
ATOM 6910 N N . GLN C 3 153 ? -13.196 69.388 37.181 1.00 16.40 164 GLN C N 1
ATOM 6911 C CA . GLN C 3 153 ? -12.050 68.464 37.133 1.00 10.82 164 GLN C CA 1
ATOM 6912 C C . GLN C 3 153 ? -10.746 69.332 37.094 1.00 13.67 164 GLN C C 1
ATOM 6913 O O . GLN C 3 153 ? -9.670 68.734 37.082 1.00 26.89 164 GLN C O 1
ATOM 6919 N N . THR C 3 154 ? -10.942 70.619 36.984 1.00 15.83 165 THR C N 1
ATOM 6920 C CA . THR C 3 154 ? -9.715 71.474 36.771 1.00 26.59 165 THR C CA 1
ATOM 6921 C C . THR C 3 154 ? -9.545 72.414 37.987 1.00 26.77 165 THR C C 1
ATOM 6922 O O . THR C 3 154 ? -8.880 73.457 38.004 1.00 27.36 165 THR C O 1
ATOM 6926 N N . ASN C 3 155 ? -10.214 72.015 39.060 1.00 27.87 166 ASN C N 1
ATOM 6927 C CA . ASN C 3 155 ? -10.227 72.780 40.315 1.00 65.50 166 ASN C CA 1
ATOM 6928 C C . ASN C 3 155 ? -10.766 74.180 40.170 1.00 43.71 166 ASN C C 1
ATOM 6929 O O . ASN C 3 155 ? -10.328 75.061 40.903 1.00 45.37 166 ASN C O 1
ATOM 6934 N N . GLY C 3 156 ? -11.680 74.422 39.278 1.00 20.57 167 GLY C N 1
ATOM 6935 C CA . GLY C 3 156 ? -12.395 75.762 39.294 1.00 9.79 167 GLY C CA 1
ATOM 6936 C C . GLY C 3 156 ? -11.700 76.653 38.300 1.00 8.63 167 GLY C C 1
ATOM 6937 O O . GLY C 3 156 ? -12.093 77.797 38.063 1.00 20.11 167 GLY C O 1
ATOM 6938 N N . ILE C 3 157 ? -10.597 76.111 37.738 1.00 10.04 168 ILE C N 1
ATOM 6939 C CA . ILE C 3 157 ? -9.795 77.054 36.902 1.00 11.09 168 ILE C CA 1
ATOM 6940 C C . ILE C 3 157 ? -10.410 77.323 35.571 1.00 18.49 168 ILE C C 1
ATOM 6941 O O . ILE C 3 157 ? -10.498 78.516 35.133 1.00 20.29 168 ILE C O 1
ATOM 6946 N N . ILE C 3 158 ? -10.718 76.271 34.822 1.00 27.86 169 ILE C N 1
ATOM 6947 C CA . ILE C 3 158 ? -11.297 76.375 33.479 1.00 15.46 169 ILE C CA 1
ATOM 6948 C C . ILE C 3 158 ? -12.841 76.351 33.594 1.00 27.91 169 ILE C C 1
ATOM 6949 O O . ILE C 3 158 ? -13.460 75.310 33.919 1.00 18.40 169 ILE C O 1
ATOM 6954 N N . ARG C 3 159 ? -13.414 77.496 33.330 1.00 22.52 170 ARG C N 1
ATOM 6955 C CA . ARG C 3 159 ? -14.863 77.778 33.468 1.00 20.36 170 ARG C CA 1
ATOM 6956 C C . ARG C 3 159 ? -15.458 78.106 32.111 1.00 23.26 170 ARG C C 1
ATOM 6957 O O . ARG C 3 159 ? -14.821 78.745 31.259 1.00 27.21 170 ARG C O 1
ATOM 6961 N N . ASN C 3 160 ? -16.674 77.639 31.864 1.00 18.58 171 ASN C N 1
ATOM 6962 C CA . ASN C 3 160 ? -17.426 78.097 30.695 1.00 18.90 171 ASN C CA 1
ATOM 6963 C C . ASN C 3 160 ? -16.703 77.624 29.436 1.00 12.33 171 ASN C C 1
ATOM 6964 O O . ASN C 3 160 ? -16.642 78.382 28.465 1.00 25.63 171 ASN C O 1
ATOM 6969 N N . VAL C 3 161 ? -16.241 76.356 29.480 1.00 18.32 172 VAL C N 1
ATOM 6970 C CA . VAL C 3 161 ? -15.513 75.905 28.234 1.00 8.02 172 VAL C CA 1
ATOM 6971 C C . VAL C 3 161 ? -16.346 76.025 26.988 1.00 20.87 172 VAL C C 1
ATOM 6972 O O . VAL C 3 161 ? -15.830 76.488 25.956 1.00 19.84 172 VAL C O 1
ATOM 6976 N N . LEU C 3 162 ? -17.614 75.679 26.925 1.00 18.16 173 LEU C N 1
ATOM 6977 C CA . LEU C 3 162 ? -18.519 75.899 25.767 1.00 13.65 173 LEU C CA 1
ATOM 6978 C C . LEU C 3 162 ? -19.326 77.166 25.972 1.00 15.01 173 LEU C C 1
ATOM 6979 O O . LEU C 3 162 ? -19.949 77.477 27.019 1.00 20.44 173 LEU C O 1
ATOM 6984 N N . GLN C 3 163 ? -19.428 77.962 24.921 1.00 19.98 174 GLN C N 1
ATOM 6985 C CA . GLN C 3 163 ? -20.140 79.250 25.026 1.00 32.77 174 GLN C CA 1
ATOM 6986 C C . GLN C 3 163 ? -21.613 78.993 24.693 1.00 14.74 174 GLN C C 1
ATOM 6987 O O . GLN C 3 163 ? -21.940 77.994 24.044 1.00 18.52 174 GLN C O 1
ATOM 6993 N N . PRO C 3 164 ? -22.440 79.920 25.128 1.00 31.58 175 PRO C N 1
ATOM 6994 C CA . PRO C 3 164 ? -23.846 79.946 24.742 1.00 29.27 175 PRO C CA 1
ATOM 6995 C C . PRO C 3 164 ? -24.022 79.712 23.254 1.00 39.30 175 PRO C C 1
ATOM 6996 O O . PRO C 3 164 ? -23.377 80.403 22.427 1.00 36.65 175 PRO C O 1
ATOM 7000 N N . SER C 3 165 ? -24.898 78.766 22.927 1.00 30.85 176 SER C N 1
ATOM 7001 C CA . SER C 3 165 ? -25.421 78.560 21.568 1.00 36.14 176 SER C CA 1
ATOM 7002 C C . SER C 3 165 ? -24.483 77.649 20.785 1.00 25.12 176 SER C C 1
ATOM 7003 O O . SER C 3 165 ? -24.767 77.326 19.623 1.00 38.09 176 SER C O 1
ATOM 7006 N N . SER C 3 166 ? -23.449 77.175 21.480 1.00 27.68 177 SER C N 1
ATOM 7007 C CA . SER C 3 166 ? -22.573 76.147 20.886 1.00 21.79 177 SER C CA 1
ATOM 7008 C C . SER C 3 166 ? -23.222 74.795 20.837 1.00 18.85 177 SER C C 1
ATOM 7009 O O . SER C 3 166 ? -22.707 73.935 20.082 1.00 22.20 177 SER C O 1
ATOM 7012 N N . VAL C 3 167 ? -24.240 74.550 21.674 1.00 12.86 178 VAL C N 1
ATOM 7013 C CA . VAL C 3 167 ? -24.861 73.195 21.744 1.00 14.18 178 VAL C CA 1
ATOM 7014 C C . VAL C 3 167 ? -26.362 73.388 21.357 1.00 14.33 178 VAL C C 1
ATOM 7015 O O . VAL C 3 167 ? -26.966 74.394 21.809 1.00 20.82 178 VAL C O 1
ATOM 7019 N N . ASP C 3 168 ? -26.909 72.513 20.572 1.00 25.05 179 ASP C N 1
ATOM 7020 C CA . ASP C 3 168 ? -28.375 72.544 20.271 1.00 21.07 179 ASP C CA 1
ATOM 7021 C C . ASP C 3 168 ? -28.908 71.149 20.108 1.00 17.28 179 ASP C C 1
ATOM 7022 O O . ASP C 3 168 ? -28.197 70.141 20.292 1.00 13.90 179 ASP C O 1
ATOM 7027 N N . SER C 3 169 A -30.185 71.027 19.680 1.00 21.87 179 SER C N 1
ATOM 7028 C CA . SER C 3 169 A -30.797 69.667 19.610 1.00 23.68 179 SER C CA 1
ATOM 7029 C C . SER C 3 169 A -30.202 68.793 18.515 1.00 16.46 179 SER C C 1
ATOM 7030 O O . SER C 3 169 A -30.376 67.570 18.482 1.00 20.35 179 SER C O 1
ATOM 7033 N N . GLN C 3 170 B -29.465 69.466 17.619 1.00 15.70 179 GLN C N 1
ATOM 7034 C CA . GLN C 3 170 B -28.759 68.821 16.509 1.00 18.47 179 GLN C CA 1
ATOM 7035 C C . GLN C 3 170 B -27.350 68.362 16.906 1.00 22.07 179 GLN C C 1
ATOM 7036 O O . GLN C 3 170 B -26.717 67.618 16.131 1.00 20.70 179 GLN C O 1
ATOM 7039 N N . THR C 3 171 ? -26.874 68.713 18.098 1.00 27.36 180 THR C N 1
ATOM 7040 C CA . THR C 3 171 ? -25.486 68.276 18.459 1.00 8.34 180 THR C CA 1
ATOM 7041 C C . THR C 3 171 ? -25.372 66.787 18.537 1.00 20.61 180 THR C C 1
ATOM 7042 O O . THR C 3 171 ? -26.268 66.234 19.208 1.00 15.19 180 THR C O 1
ATOM 7046 N N . ALA C 3 172 ? -24.327 66.204 17.949 1.00 11.64 181 ALA C N 1
ATOM 7047 C CA . ALA C 3 172 ? -24.160 64.734 17.959 1.00 4.14 181 ALA C CA 1
ATOM 7048 C C . ALA C 3 172 ? -23.147 64.333 19.040 1.00 11.35 181 ALA C C 1
ATOM 7049 O O . ALA C 3 172 ? -23.306 63.451 19.897 1.00 14.85 181 ALA C O 1
ATOM 7051 N N . MET C 3 173 ? -22.004 65.022 18.936 1.00 15.66 182 MET C N 1
ATOM 7052 C CA . MET C 3 173 ? -20.854 64.623 19.832 1.00 19.23 182 MET C CA 1
ATOM 7053 C C . MET C 3 173 ? -19.987 65.860 20.088 1.00 18.50 182 MET C C 1
ATOM 7054 O O . MET C 3 173 ? -19.817 66.701 19.203 1.00 8.99 182 MET C O 1
ATOM 7059 N N . VAL C 3 174 ? -19.560 65.992 21.330 1.00 8.81 183 VAL C N 1
ATOM 7060 C CA . VAL C 3 174 ? -18.696 67.170 21.708 1.00 7.93 183 VAL C CA 1
ATOM 7061 C C . VAL C 3 174 ? -17.392 66.585 22.309 1.00 16.28 183 VAL C C 1
ATOM 7062 O O . VAL C 3 174 ? -17.416 65.667 23.129 1.00 11.85 183 VAL C O 1
ATOM 7066 N N . LEU C 3 175 ? -16.307 67.155 21.772 1.00 9.22 184 LEU C N 1
ATOM 7067 C CA . LEU C 3 175 ? -14.953 66.798 22.239 1.00 10.23 184 LEU C CA 1
ATOM 7068 C C . LEU C 3 175 ? -14.469 67.948 23.137 1.00 9.03 184 LEU C C 1
ATOM 7069 O O . LEU C 3 175 ? -14.392 69.098 22.671 1.00 10.57 184 LEU C O 1
ATOM 7074 N N . VAL C 3 176 ? -14.287 67.651 24.449 1.00 10.13 185 VAL C N 1
ATOM 7075 C CA . VAL C 3 176 ? -13.674 68.701 25.337 1.00 4.13 185 VAL C CA 1
ATOM 7076 C C . VAL C 3 176 ? -12.299 68.204 25.776 1.00 6.90 185 VAL C C 1
ATOM 7077 O O . VAL C 3 176 ? -12.231 67.061 26.195 1.00 7.89 185 VAL C O 1
ATOM 7081 N N . ASN C 3 177 ? -11.337 69.168 25.792 1.00 2.00 186 ASN C N 1
ATOM 7082 C CA . ASN C 3 177 ? -9.962 68.713 26.137 1.00 5.62 186 ASN C CA 1
ATOM 7083 C C . ASN C 3 177 ? -9.338 69.978 26.805 1.00 7.31 186 ASN C C 1
ATOM 7084 O O . ASN C 3 177 ? -9.089 70.994 26.163 1.00 12.17 186 ASN C O 1
ATOM 7089 N N . ALA C 3 178 ? -9.244 69.866 28.121 1.00 7.15 187 ALA C N 1
ATOM 7090 C CA . ALA C 3 178 ? -8.813 70.988 28.988 1.00 4.51 187 ALA C CA 1
ATOM 7091 C C . ALA C 3 178 ? -7.722 70.452 29.902 1.00 11.24 187 ALA C C 1
ATOM 7092 O O . ALA C 3 178 ? -7.682 69.301 30.316 1.00 11.22 187 ALA C O 1
ATOM 7094 N N . ILE C 3 179 ? -6.695 71.356 30.140 1.00 9.81 188 ILE C N 1
ATOM 7095 C CA . ILE C 3 179 ? -5.541 70.891 30.952 1.00 11.83 188 ILE C CA 1
ATOM 7096 C C . ILE C 3 179 ? -4.975 72.070 31.773 1.00 10.84 188 ILE C C 1
ATOM 7097 O O . ILE C 3 179 ? -4.941 73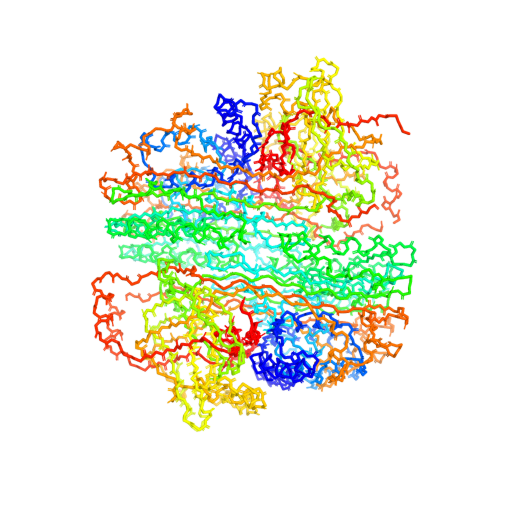.203 31.274 1.00 8.91 188 ILE C O 1
ATOM 7102 N N . VAL C 3 180 ? -4.661 71.805 33.022 1.00 6.79 189 VAL C N 1
ATOM 7103 C CA . VAL C 3 180 ? -4.112 72.846 33.930 1.00 2.33 189 VAL C CA 1
ATOM 7104 C C . VAL C 3 180 ? -2.748 72.282 34.327 1.00 8.70 189 VAL C C 1
ATOM 7105 O O . VAL C 3 180 ? -2.680 71.085 34.616 1.00 7.15 189 VAL C O 1
ATOM 7109 N N . PHE C 3 181 ? -1.732 73.153 34.313 1.00 8.90 190 PHE C N 1
ATOM 7110 C CA . PHE C 3 181 ? -0.379 72.635 34.735 1.00 6.16 190 PHE C CA 1
ATOM 7111 C C . PHE C 3 181 ? 0.154 73.646 35.781 1.00 24.07 190 PHE C C 1
ATOM 7112 O O . PHE C 3 181 ? -0.041 74.858 35.600 1.00 8.88 190 PHE C O 1
ATOM 7120 N N . LYS C 3 182 ? 0.755 73.138 36.861 1.00 15.73 191 LYS C N 1
ATOM 7121 C CA . LYS C 3 182 ? 1.551 73.974 37.771 1.00 12.60 191 LYS C CA 1
ATOM 7122 C C . LYS C 3 182 ? 2.746 73.083 38.159 1.00 16.69 191 LYS C C 1
ATOM 7123 O O . LYS C 3 182 ? 2.483 71.931 38.511 1.00 20.73 191 LYS C O 1
ATOM 7129 N N . GLY C 3 183 ? 3.925 73.631 38.081 1.00 17.33 192 GLY C N 1
ATOM 7130 C CA . GLY C 3 183 ? 5.186 72.919 38.377 1.00 13.39 192 GLY C CA 1
ATOM 7131 C C . GLY C 3 183 ? 6.108 73.837 39.235 1.00 12.36 192 GLY C C 1
ATOM 7132 O O . GLY C 3 183 ? 5.994 75.049 39.279 1.00 21.25 192 GLY C O 1
ATOM 7133 N N . LEU C 3 184 ? 6.962 73.157 39.993 1.00 10.84 193 LEU C N 1
ATOM 7134 C CA . LEU C 3 184 ? 8.007 73.837 40.777 1.00 10.84 193 LEU C CA 1
ATOM 7135 C C . LEU C 3 184 ? 9.287 73.790 39.883 1.00 7.45 193 LEU C C 1
ATOM 7136 O O . LEU C 3 184 ? 9.604 72.699 39.375 1.00 8.06 193 LEU C O 1
ATOM 7141 N N . TRP C 3 185 ? 9.935 74.930 39.832 1.00 10.16 194 TRP C N 1
ATOM 7142 C CA . TRP C 3 185 ? 11.328 74.960 39.293 1.00 6.41 194 TRP C CA 1
ATOM 7143 C C . TRP C 3 185 ? 12.267 74.166 40.142 1.00 5.03 194 TRP C C 1
ATOM 7144 O O . TRP C 3 185 ? 12.093 74.041 41.376 1.00 16.74 194 TRP C O 1
ATOM 7155 N N . GLU C 3 186 ? 13.303 73.572 39.541 1.00 7.18 195 GLU C N 1
ATOM 7156 C CA . GLU C 3 186 ? 14.389 73.107 40.385 1.00 4.52 195 GLU C CA 1
ATOM 7157 C C . GLU C 3 186 ? 14.997 74.271 41.191 1.00 24.71 195 GLU C C 1
ATOM 7158 O O . GLU C 3 186 ? 15.160 74.129 42.416 1.00 24.15 195 GLU C O 1
ATOM 7164 N N . LYS C 3 187 ? 15.307 75.357 40.512 1.00 14.72 196 LYS C N 1
ATOM 7165 C CA . LYS C 3 187 ? 15.885 76.567 41.204 1.00 10.06 196 LYS C CA 1
ATOM 7166 C C . LYS C 3 187 ? 14.889 77.675 41.293 1.00 6.29 196 LYS C C 1
ATOM 7167 O O . LYS C 3 187 ? 14.583 78.372 40.318 1.00 11.24 196 LYS C O 1
ATOM 7173 N N . ALA C 3 188 ? 14.382 77.881 42.524 1.00 8.46 197 ALA C N 1
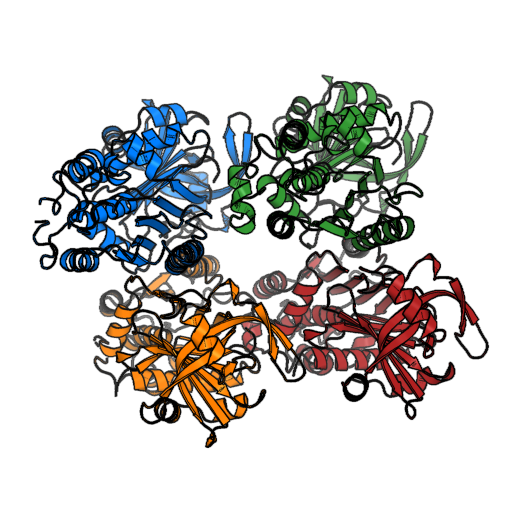ATOM 7174 C CA . ALA C 3 188 ? 13.373 78.942 42.695 1.00 10.31 197 ALA C CA 1
ATOM 7175 C C . ALA C 3 188 ? 13.931 80.337 42.468 1.00 19.23 197 ALA C C 1
ATOM 7176 O O . ALA C 3 188 ? 15.108 80.687 42.700 1.00 14.75 197 ALA C O 1
ATOM 7178 N N . PHE C 3 189 ? 13.036 81.208 42.117 1.00 9.68 198 PHE C N 1
ATOM 7179 C CA . PHE C 3 189 ? 13.260 82.673 42.069 1.00 11.75 198 PHE C CA 1
ATOM 7180 C C . PHE C 3 189 ? 12.887 83.175 43.451 1.00 30.17 198 PHE C C 1
ATOM 7181 O O . PHE C 3 189 ? 11.939 82.577 44.012 1.00 20.36 198 PHE C O 1
ATOM 7189 N N . LYS C 3 190 ? 13.557 84.191 43.988 1.00 13.91 199 LYS C N 1
ATOM 7190 C CA . LYS C 3 190 ? 13.145 84.696 45.324 1.00 12.27 199 LYS C CA 1
ATOM 7191 C C . LYS C 3 190 ? 12.049 85.720 45.155 1.00 10.68 199 LYS C C 1
ATOM 7192 O O . LYS C 3 190 ? 12.227 86.592 44.308 1.00 16.95 199 LYS C O 1
ATOM 7198 N N . ASP C 3 191 ? 10.982 85.677 46.000 1.00 11.88 200 ASP C N 1
ATOM 7199 C CA . ASP C 3 191 ? 9.961 86.711 45.800 1.00 7.41 200 ASP C CA 1
ATOM 7200 C C . ASP C 3 191 ? 10.621 88.107 45.906 1.00 26.82 200 ASP C C 1
ATOM 7201 O O . ASP C 3 191 ? 10.084 89.028 45.266 1.00 21.21 200 ASP C O 1
ATOM 7206 N N . GLU C 3 192 ? 11.643 88.242 46.759 1.00 25.29 201 GLU C N 1
ATOM 7207 C CA . GLU C 3 192 ? 12.182 89.613 47.005 1.00 17.93 201 GLU C CA 1
ATOM 7208 C C . GLU C 3 192 ? 12.870 90.130 45.746 1.00 20.74 201 GLU C C 1
ATOM 7209 O O . GLU C 3 192 ? 12.858 91.359 45.477 1.00 33.41 201 GLU C O 1
ATOM 7215 N N . ASP C 3 193 ? 13.447 89.251 44.956 1.00 9.15 202 ASP C N 1
ATOM 7216 C CA . ASP C 3 193 ? 14.039 89.635 43.652 1.00 12.65 202 ASP C CA 1
ATOM 7217 C C . ASP C 3 193 ? 13.117 90.081 42.572 1.00 20.05 202 ASP C C 1
ATOM 7218 O O . ASP C 3 193 ? 13.579 90.663 41.558 1.00 24.23 202 ASP C O 1
ATOM 7223 N N . THR C 3 194 ? 11.804 89.959 42.736 1.00 13.04 203 THR C N 1
ATOM 7224 C CA . THR C 3 194 ? 10.874 90.219 41.640 1.00 12.60 203 THR C CA 1
ATOM 7225 C C . THR C 3 194 ? 10.625 91.723 41.710 1.00 15.71 203 THR C C 1
ATOM 7226 O O . THR C 3 194 ? 10.503 92.210 42.828 1.00 19.79 203 THR C O 1
ATOM 7230 N N . GLN C 3 195 ? 10.601 92.411 40.587 1.00 12.81 204 GLN C N 1
ATOM 7231 C CA . GLN C 3 195 ? 10.354 93.846 40.522 1.00 12.49 204 GLN C CA 1
ATOM 7232 C C . GLN C 3 195 ? 9.422 94.148 39.367 1.00 14.44 204 GLN C C 1
ATOM 7233 O O . GLN C 3 195 ? 9.513 93.421 38.365 1.00 17.59 204 GLN C O 1
ATOM 7239 N N . ALA C 3 196 ? 8.631 95.227 39.498 1.00 9.73 205 ALA C N 1
ATOM 7240 C CA . ALA C 3 196 ? 8.022 95.814 38.311 1.00 13.16 205 ALA C CA 1
ATOM 7241 C C . ALA C 3 196 ? 9.062 96.293 37.283 1.00 38.56 205 ALA C C 1
ATOM 7242 O O . ALA C 3 196 ? 9.968 97.066 37.649 1.00 21.80 205 ALA C O 1
ATOM 7244 N N . MET C 3 197 ? 8.904 95.850 36.054 1.00 22.12 206 MET C N 1
ATOM 7245 C CA . MET C 3 197 ? 9.830 96.150 34.935 1.00 18.50 206 MET C CA 1
ATOM 7246 C C . MET C 3 197 ? 9.017 96.219 33.666 1.00 23.15 206 MET C C 1
ATOM 7247 O O . MET C 3 197 ? 7.894 95.639 33.646 1.00 19.19 206 MET C O 1
ATOM 7252 N N . PRO C 3 198 ? 9.562 96.887 32.659 1.00 25.15 207 PRO C N 1
ATOM 7253 C CA . PRO C 3 198 ? 8.829 97.018 31.378 1.00 23.17 207 PRO C CA 1
ATOM 7254 C C . PRO C 3 198 ? 8.912 95.738 30.585 1.00 14.39 207 PRO C C 1
ATOM 7255 O O . PRO C 3 198 ? 9.966 95.078 30.501 1.00 13.51 207 PRO C O 1
ATOM 7259 N N . PHE C 3 199 ? 7.758 95.284 30.068 1.00 10.49 208 PHE C N 1
ATOM 7260 C CA . PHE C 3 199 ? 7.853 94.258 29.008 1.00 8.63 208 PHE C CA 1
ATOM 7261 C C . PHE C 3 199 ? 7.545 95.089 27.754 1.00 17.79 208 PHE C C 1
ATOM 7262 O O . PHE C 3 199 ? 6.547 95.812 27.669 1.00 13.50 208 PHE C O 1
ATOM 7270 N N . ARG C 3 200 ? 8.470 95.055 26.816 1.00 17.18 209 ARG C N 1
ATOM 7271 C CA . ARG C 3 200 ? 8.375 95.862 25.565 1.00 14.34 209 ARG C CA 1
ATOM 7272 C C . ARG C 3 200 ? 7.611 95.016 24.562 1.00 15.14 209 ARG C C 1
ATOM 7273 O O . ARG C 3 200 ? 8.089 93.953 24.103 1.00 14.52 209 ARG C O 1
ATOM 7281 N N . VAL C 3 201 ? 6.345 95.403 24.418 1.00 13.00 210 VAL C N 1
ATOM 7282 C CA . VAL C 3 201 ? 5.449 94.673 23.474 1.00 16.25 210 VAL C CA 1
ATOM 7283 C C . VAL C 3 201 ? 5.795 95.096 22.046 1.00 24.01 210 VAL C C 1
ATOM 7284 O O . VAL C 3 201 ? 5.930 94.218 21.196 1.00 31.85 210 VAL C O 1
ATOM 7288 N N . THR C 3 202 ? 6.029 96.379 21.819 1.00 24.39 211 THR C N 1
ATOM 7289 C CA . THR C 3 202 ? 6.672 96.893 20.617 1.00 27.71 211 THR C CA 1
ATOM 7290 C C . THR C 3 202 ? 7.807 97.845 21.007 1.00 34.28 211 THR C C 1
ATOM 7291 O O . THR C 3 202 ? 8.098 98.106 22.172 1.00 23.38 211 THR C O 1
ATOM 7295 N N . GLU C 3 203 ? 8.418 98.434 19.981 1.00 35.16 212 GLU C N 1
ATOM 7296 C CA . GLU C 3 203 ? 9.463 99.439 20.233 1.00 32.25 212 GLU C CA 1
ATOM 7297 C C . GLU C 3 203 ? 8.882 100.643 20.960 1.00 28.37 212 GLU C C 1
ATOM 7298 O O . GLU C 3 203 ? 9.644 101.379 21.632 1.00 39.87 212 GLU C O 1
ATOM 7304 N N . GLN C 3 204 ? 7.576 100.792 20.885 1.00 33.84 213 GLN C N 1
ATOM 7305 C CA . GLN C 3 204 ? 6.873 101.993 21.362 1.00 48.41 213 GLN C CA 1
ATOM 7306 C C . GLN C 3 204 ? 6.014 101.695 22.579 1.00 38.61 213 GLN C C 1
ATOM 7307 O O . GLN C 3 204 ? 5.671 102.599 23.372 1.00 36.93 213 GLN C O 1
ATOM 7308 N N . GLU C 3 205 ? 5.714 100.431 22.814 1.00 15.16 214 GLU C N 1
ATOM 7309 C CA . GLU C 3 205 ? 4.712 100.207 23.941 1.00 13.02 214 GLU C CA 1
ATOM 7310 C C . GLU C 3 205 ? 5.313 99.197 24.850 1.00 12.97 214 GLU C C 1
ATOM 7311 O O . GLU C 3 205 ? 5.968 98.239 24.446 1.00 17.67 214 GLU C O 1
ATOM 7317 N N . SER C 3 206 ? 5.308 99.512 26.104 1.00 15.26 215 SER C N 1
ATOM 7318 C CA . SER C 3 206 ? 5.789 98.857 27.279 1.00 20.65 215 SER C CA 1
ATOM 7319 C C . SER C 3 206 ? 4.538 98.483 28.099 1.00 27.19 215 SER C C 1
ATOM 7320 O O . SER C 3 206 ? 3.514 99.190 28.015 1.00 40.07 215 SER C O 1
ATOM 7323 N N . LYS C 3 207 ? 4.709 97.453 28.882 1.00 29.32 216 LYS C N 1
ATOM 7324 C CA . LYS C 3 207 ? 3.658 97.205 29.933 1.00 25.60 216 LYS C CA 1
ATOM 7325 C C . LYS C 3 207 ? 4.440 96.840 31.166 1.00 14.73 216 LYS C C 1
ATOM 7326 O O . LYS C 3 207 ? 5.425 96.086 31.050 1.00 20.77 216 LYS C O 1
ATOM 7332 N N . PRO C 3 208 ? 4.031 97.366 32.294 1.00 17.30 217 PRO C N 1
ATOM 7333 C CA . PRO C 3 208 ? 4.638 96.961 33.582 1.00 22.79 217 PRO C CA 1
ATOM 7334 C C . PRO C 3 208 ? 4.290 95.521 33.869 1.00 18.99 217 PRO C C 1
ATOM 7335 O O . PRO C 3 208 ? 3.119 95.193 33.792 1.00 23.15 217 PRO C O 1
ATOM 7339 N N . VAL C 3 209 ? 5.295 94.702 34.140 1.00 15.44 218 VAL C N 1
ATOM 7340 C CA . VAL C 3 209 ? 5.104 93.319 34.555 1.00 9.52 218 VAL C CA 1
ATOM 7341 C C . VAL C 3 209 ? 5.927 93.035 35.773 1.00 21.51 218 VAL C C 1
ATOM 7342 O O . VAL C 3 209 ? 6.923 93.727 36.014 1.00 16.84 218 VAL C O 1
ATOM 7346 N N . GLN C 3 210 ? 5.585 91.966 36.470 1.00 24.89 219 GLN C N 1
ATOM 7347 C CA . GLN C 3 210 ? 6.382 91.418 37.566 1.00 24.00 219 GLN C CA 1
ATOM 7348 C C . GLN C 3 210 ? 7.466 90.562 36.982 1.00 20.30 219 GLN C C 1
ATOM 7349 O O . GLN C 3 210 ? 7.218 89.499 36.418 1.00 18.37 219 GLN C O 1
ATOM 7355 N N . MET C 3 211 ? 8.664 91.105 37.037 1.00 15.77 220 MET C N 1
ATOM 7356 C CA . MET C 3 211 ? 9.803 90.417 36.401 1.00 9.40 220 MET C CA 1
ATOM 7357 C C . MET C 3 211 ? 10.590 89.654 37.421 1.00 18.27 220 MET C C 1
ATOM 7358 O O . MET C 3 211 ? 11.227 90.201 38.325 1.00 17.48 220 MET C O 1
ATOM 7363 N N . MET C 3 212 ? 10.667 88.312 37.235 1.00 8.09 221 MET C N 1
ATOM 7364 C CA . MET C 3 212 ? 11.477 87.530 38.164 1.00 16.51 221 MET C CA 1
ATOM 7365 C C . MET C 3 212 ? 12.950 87.674 37.785 1.00 8.31 221 MET C C 1
ATOM 7366 O O . MET C 3 212 ? 13.273 87.774 36.582 1.00 12.44 221 MET C O 1
ATOM 7371 N N . TYR C 3 213 ? 13.818 87.484 38.731 1.00 16.69 222 TYR C N 1
ATOM 7372 C CA . TYR C 3 213 ? 15.285 87.562 38.583 1.00 15.04 222 TYR C CA 1
ATOM 7373 C C . TYR C 3 213 ? 15.990 86.487 39.365 1.00 11.94 222 TYR C C 1
ATOM 7374 O O . TYR C 3 213 ? 15.657 86.248 40.540 1.00 18.36 222 TYR C O 1
ATOM 7383 N N . GLN C 3 214 ? 17.043 85.917 38.813 1.00 9.60 223 GLN C N 1
ATOM 7384 C CA . GLN C 3 214 ? 17.975 85.090 39.551 1.00 14.45 223 GLN C CA 1
ATOM 7385 C C . GLN C 3 214 ? 19.284 84.966 38.740 1.00 31.11 223 GLN C C 1
ATOM 7386 O O . GLN C 3 214 ? 19.244 85.141 37.520 1.00 15.29 223 GLN C O 1
ATOM 7392 N N . ILE C 3 215 ? 20.353 84.615 39.434 1.00 20.20 224 ILE C N 1
ATOM 7393 C CA . ILE C 3 215 ? 21.624 84.216 38.820 1.00 13.18 224 ILE C CA 1
ATOM 7394 C C . ILE C 3 215 ? 21.882 82.761 39.113 1.00 9.54 224 ILE C C 1
ATOM 7395 O O . ILE C 3 215 ? 21.796 82.436 40.314 1.00 22.54 224 ILE C O 1
ATOM 7400 N N . GLY C 3 216 ? 22.243 81.971 38.118 1.00 11.94 225 GLY C N 1
ATOM 7401 C CA . GLY C 3 216 ? 22.767 80.654 38.443 1.00 13.10 225 GLY C CA 1
ATOM 7402 C C . GLY C 3 216 ? 23.320 79.967 37.204 1.00 14.58 225 GLY C C 1
ATOM 7403 O O . GLY C 3 216 ? 23.479 80.624 36.201 1.00 20.29 225 GLY C O 1
ATOM 7404 N N . LEU C 3 217 ? 23.611 78.667 37.369 1.00 17.21 226 LEU C N 1
ATOM 7405 C CA . LEU C 3 217 ? 24.075 77.896 36.203 1.00 23.85 226 LEU C CA 1
ATOM 7406 C C . LEU C 3 217 ? 22.919 77.315 35.368 1.00 40.37 226 LEU C C 1
ATOM 7407 O O . LEU C 3 217 ? 22.109 76.533 35.897 1.00 28.87 226 LEU C O 1
ATOM 7412 N N . PHE C 3 218 ? 22.836 77.649 34.087 1.00 12.43 227 PHE C N 1
ATOM 7413 C CA . PHE C 3 218 ? 21.696 77.187 33.262 1.00 10.53 227 PHE C CA 1
ATOM 7414 C C . PHE C 3 218 ? 22.301 76.801 31.935 1.00 18.58 227 PHE C C 1
ATOM 7415 O O . PHE C 3 218 ? 23.323 77.425 31.577 1.00 16.66 227 PHE C O 1
ATOM 7423 N N . ARG C 3 219 ? 21.708 75.880 31.236 1.00 20.41 228 ARG C N 1
ATOM 7424 C CA . ARG C 3 219 ? 22.099 75.634 29.831 1.00 16.23 228 ARG C CA 1
ATOM 7425 C C . ARG C 3 219 ? 21.527 76.728 28.963 1.00 13.76 228 ARG C C 1
ATOM 7426 O O . ARG C 3 219 ? 20.362 77.191 29.044 1.00 18.94 228 ARG C O 1
ATOM 7434 N N . VAL C 3 220 ? 22.397 77.168 28.045 1.00 14.36 229 VAL C N 1
ATOM 7435 C CA . VAL C 3 220 ? 22.020 78.329 27.162 1.00 10.66 229 VAL C CA 1
ATOM 7436 C C . VAL C 3 220 ? 22.783 78.166 25.848 1.00 16.21 229 VAL C C 1
ATOM 7437 O O . VAL C 3 220 ? 23.856 77.516 25.844 1.00 26.70 229 VAL C O 1
ATOM 7441 N N . ALA C 3 221 ? 22.197 78.662 24.812 1.00 14.92 230 ALA C N 1
ATOM 7442 C CA . ALA C 3 221 ? 22.858 78.811 23.498 1.00 20.36 230 ALA C CA 1
ATOM 7443 C C . ALA C 3 221 ? 22.593 80.229 22.993 1.00 36.41 230 ALA C C 1
ATOM 7444 O O . ALA C 3 221 ? 21.430 80.673 23.108 1.00 30.47 230 ALA C O 1
ATOM 7446 N N . SER C 3 222 ? 23.634 80.869 22.480 1.00 42.53 231 SER C N 1
ATOM 7447 C CA . SER C 3 222 ? 23.516 82.126 21.712 1.00 26.94 231 SER C CA 1
ATOM 7448 C C . SER C 3 222 ? 23.741 81.865 20.230 1.00 28.55 231 SER C C 1
ATOM 7449 O O . SER C 3 222 ? 24.776 81.274 19.882 1.00 52.01 231 SER C O 1
ATOM 7452 N N . MET C 3 223 ? 22.761 82.197 19.413 1.00 32.61 232 MET C N 1
ATOM 7453 C CA . MET C 3 223 ? 22.885 82.049 17.957 1.00 43.28 232 MET C CA 1
ATOM 7454 C C . MET C 3 223 ? 23.025 83.397 17.270 1.00 42.35 232 MET C C 1
ATOM 7455 O O . MET C 3 223 ? 22.106 84.102 16.863 1.00 39.14 232 MET C O 1
ATOM 7460 N N . ALA C 3 224 ? 24.309 83.732 17.152 1.00 46.69 233 ALA C N 1
ATOM 7461 C CA . ALA C 3 224 ? 24.744 84.963 16.462 1.00 62.29 233 ALA C CA 1
ATOM 7462 C C . ALA C 3 224 ? 23.950 85.111 15.162 1.00 36.19 233 ALA C C 1
ATOM 7463 O O . ALA C 3 224 ? 23.393 86.162 14.844 1.00 46.84 233 ALA C O 1
ATOM 7465 N N . SER C 3 225 ? 23.828 84.021 14.447 1.00 37.44 234 SER C N 1
ATOM 7466 C CA . SER C 3 225 ? 23.406 84.030 13.041 1.00 38.46 234 SER C CA 1
ATOM 7467 C C . SER C 3 225 ? 21.897 84.202 13.007 1.00 49.41 234 SER C C 1
ATOM 7468 O O . SER C 3 225 ? 21.369 84.940 12.167 1.00 50.16 234 SER C O 1
ATOM 7471 N N . GLU C 3 226 ? 21.215 83.492 13.917 1.00 41.04 235 GLU C N 1
ATOM 7472 C CA . GLU C 3 226 ? 19.746 83.621 13.932 1.00 21.66 235 GLU C CA 1
ATOM 7473 C C . GLU C 3 226 ? 19.331 84.861 14.715 1.00 30.42 235 GLU C C 1
ATOM 7474 O O . GLU C 3 226 ? 18.140 85.190 14.729 1.00 39.79 235 GLU C O 1
ATOM 7480 N N . LYS C 3 227 ? 20.269 85.485 15.401 1.00 18.57 236 LYS C N 1
ATOM 7481 C CA . LYS C 3 227 ? 20.028 86.609 16.313 1.00 22.25 236 LYS C CA 1
ATOM 7482 C C . LYS C 3 227 ? 19.013 86.266 17.429 1.00 15.31 236 LYS C C 1
ATOM 7483 O O . LYS C 3 227 ? 17.988 86.955 17.608 1.00 13.33 236 LYS C O 1
ATOM 7489 N N . MET C 3 228 ? 19.328 85.180 18.098 1.00 21.12 237 MET C N 1
ATOM 7490 C CA . MET C 3 228 ? 18.545 84.704 19.251 1.00 23.99 237 MET C CA 1
ATOM 7491 C C . MET C 3 228 ? 19.439 83.991 20.266 1.00 25.18 237 MET C C 1
ATOM 7492 O O . MET C 3 228 ? 20.594 83.562 20.101 1.00 18.11 237 MET C O 1
ATOM 7497 N N . LYS C 3 229 ? 18.741 83.776 21.395 1.00 19.06 238 LYS C N 1
ATOM 7498 C CA . LYS C 3 229 ? 19.307 82.869 22.413 1.00 16.81 238 LYS C CA 1
ATOM 7499 C C . LYS C 3 229 ? 18.170 81.929 22.907 1.00 19.64 238 LYS C C 1
ATOM 7500 O O . LYS C 3 229 ? 16.971 82.305 22.792 1.00 18.60 238 LYS C O 1
ATOM 7506 N N . ILE C 3 230 ? 18.596 80.868 23.471 1.00 13.77 239 ILE C N 1
ATOM 7507 C CA . ILE C 3 230 ? 17.666 79.826 23.996 1.00 12.57 239 ILE C CA 1
ATOM 7508 C C . ILE C 3 230 ? 18.181 79.527 25.408 1.00 18.27 239 ILE C C 1
ATOM 7509 O O . ILE C 3 230 ? 19.401 79.356 25.516 1.00 20.63 239 ILE C O 1
ATOM 7514 N N . LEU C 3 231 ? 17.277 79.464 26.341 1.00 16.40 240 LEU C N 1
ATOM 7515 C CA . LEU C 3 231 ? 17.624 79.143 27.745 1.00 12.84 240 LEU C CA 1
ATOM 7516 C C . LEU C 3 231 ? 16.792 77.902 28.122 1.00 16.13 240 LEU C C 1
ATOM 7517 O O . LEU C 3 231 ? 15.624 77.854 27.680 1.00 10.75 240 LEU C O 1
ATOM 7522 N N . GLU C 3 232 ? 17.389 77.010 28.855 1.00 14.12 241 GLU C N 1
ATOM 7523 C CA . GLU C 3 232 ? 16.732 75.864 29.469 1.00 12.47 241 GLU C CA 1
ATOM 7524 C C . GLU C 3 232 ? 16.616 75.967 30.967 1.00 11.53 241 GLU C C 1
ATOM 7525 O O . GLU C 3 232 ? 17.574 76.162 31.716 1.00 11.64 241 GLU C O 1
ATOM 7531 N N . LEU C 3 233 ? 15.355 75.975 31.489 1.00 12.15 242 LEU C N 1
ATOM 7532 C CA . LEU C 3 233 ? 15.145 75.995 32.961 1.00 4.56 242 LEU C CA 1
ATOM 7533 C C . LEU C 3 233 ? 14.477 74.622 33.295 1.00 18.34 242 LEU C C 1
ATOM 7534 O O . LEU C 3 233 ? 13.326 74.433 32.816 1.00 16.50 242 LEU C O 1
ATOM 7539 N N . PRO C 3 234 ? 15.160 73.809 34.044 1.00 15.81 243 PRO C N 1
ATOM 7540 C CA . PRO C 3 234 ? 14.608 72.528 34.578 1.00 13.26 243 PRO C CA 1
ATOM 7541 C C . PRO C 3 234 ? 13.575 72.721 35.670 1.00 16.62 243 PRO C C 1
ATOM 7542 O O . PRO C 3 234 ? 13.658 73.534 36.602 1.00 11.78 243 PRO C O 1
ATOM 7546 N N . PHE C 3 235 ? 12.462 71.970 35.517 1.00 11.27 244 PHE C N 1
ATOM 7547 C CA . PHE C 3 235 ? 11.467 71.722 36.589 1.00 12.33 244 PHE C CA 1
ATOM 7548 C C . PHE C 3 235 ? 12.012 70.713 37.573 1.00 8.16 244 PHE C C 1
ATOM 7549 O O . PHE C 3 235 ? 12.809 69.813 37.236 1.00 9.48 244 PHE C O 1
ATOM 7557 N N . ALA C 3 236 ? 11.564 70.878 38.845 1.00 9.35 245 ALA C N 1
ATOM 7558 C CA . ALA C 3 236 ? 11.877 69.915 39.908 1.00 9.32 245 ALA C CA 1
ATOM 7559 C C . ALA C 3 236 ? 11.338 68.500 39.549 1.00 22.15 245 ALA C C 1
ATOM 7560 O O . ALA C 3 236 ? 10.348 68.308 38.860 1.00 21.35 245 ALA C O 1
ATOM 7562 N N . SER C 3 237 A 12.049 67.579 40.049 1.00 26.58 245 SER C N 1
ATOM 7563 C CA . SER C 3 237 A 12.087 66.179 39.714 1.00 53.93 245 SER C CA 1
ATOM 7564 C C . SER C 3 237 A 12.482 65.763 38.345 1.00 21.60 245 SER C C 1
ATOM 7565 O O . SER C 3 237 A 12.601 64.517 38.094 1.00 30.66 245 SER C O 1
ATOM 7568 N N . GLY C 3 238 ? 12.979 66.686 37.543 1.00 19.11 246 GLY C N 1
ATOM 7569 C CA . GLY C 3 238 ? 13.997 66.300 36.545 1.00 35.77 246 GLY C CA 1
ATOM 7570 C C . GLY C 3 238 ? 13.379 65.652 35.315 1.00 24.67 246 GLY C C 1
ATOM 7571 O O . GLY C 3 238 ? 14.105 64.928 34.603 1.00 20.78 246 GLY C O 1
ATOM 7572 N N . THR C 3 239 ? 12.087 65.808 35.067 1.00 11.73 247 THR C N 1
ATOM 7573 C CA . THR C 3 239 ? 11.495 65.059 33.965 1.00 12.61 247 THR C CA 1
ATOM 7574 C C . THR C 3 239 ? 11.017 66.023 32.891 1.00 12.33 247 THR C C 1
ATOM 7575 O O . THR C 3 239 ? 10.747 65.571 31.779 1.00 10.45 247 THR C O 1
ATOM 7579 N N . MET C 3 240 ? 10.939 67.288 33.277 1.00 7.89 248 MET C N 1
ATOM 7580 C CA . MET C 3 240 ? 10.504 68.252 32.257 1.00 11.14 248 MET C CA 1
ATOM 7581 C C . MET C 3 240 ? 11.463 69.456 32.297 1.00 17.36 248 MET C C 1
ATOM 7582 O O . MET C 3 240 ? 12.098 69.634 33.350 1.00 9.47 248 MET C O 1
ATOM 7587 N N . SER C 3 241 ? 11.441 70.229 31.214 1.00 11.62 249 SER C N 1
ATOM 7588 C CA . SER C 3 241 ? 12.060 71.579 31.291 1.00 8.52 249 SER C CA 1
ATOM 7589 C C . SER C 3 241 ? 11.383 72.546 30.356 1.00 8.57 249 SER C C 1
ATOM 7590 O O . SER C 3 241 ? 10.761 72.168 29.357 1.00 12.81 249 SER C O 1
ATOM 7593 N N . MET C 3 242 ? 11.511 73.837 30.674 1.00 5.15 250 MET C N 1
ATOM 7594 C CA . MET C 3 242 ? 11.081 74.904 29.821 1.00 4.14 250 MET C CA 1
ATOM 7595 C C . MET C 3 242 ? 12.257 75.397 28.963 1.00 14.94 250 MET C C 1
ATOM 7596 O O . MET C 3 242 ? 13.289 75.726 29.520 1.00 14.47 250 MET C O 1
ATOM 7601 N N . LEU C 3 243 ? 12.116 75.503 27.685 1.00 9.65 251 LEU C N 1
ATOM 7602 C CA . LEU C 3 243 ? 13.020 76.261 26.801 1.00 9.19 251 LEU C CA 1
ATOM 7603 C C . LEU C 3 243 ? 12.413 77.597 26.459 1.00 18.43 251 LEU C C 1
ATOM 7604 O O . LEU C 3 243 ? 11.223 77.586 26.091 1.00 16.62 251 LEU C O 1
ATOM 7609 N N . VAL C 3 244 ? 13.224 78.656 26.642 1.00 18.98 252 VAL C N 1
ATOM 7610 C CA . VAL C 3 244 ? 12.773 79.988 26.162 1.00 7.71 252 VAL C CA 1
ATOM 7611 C C . VAL C 3 244 ? 13.619 80.421 24.946 1.00 12.30 252 VAL C C 1
ATOM 7612 O O . VAL C 3 244 ? 14.842 80.487 25.025 1.00 11.40 252 VAL C O 1
ATOM 7616 N N . LEU C 3 245 ? 12.949 80.767 23.868 1.00 7.48 253 LEU C N 1
ATOM 7617 C CA . LEU C 3 245 ? 13.575 81.162 22.616 1.00 7.84 253 LEU C CA 1
ATOM 7618 C C . LEU C 3 245 ? 13.365 82.670 22.516 1.00 13.97 253 LEU C C 1
ATOM 7619 O O . LEU C 3 245 ? 12.270 83.106 22.168 1.00 11.49 253 LEU C O 1
ATOM 7624 N N . LEU C 3 246 ? 14.475 83.402 22.754 1.00 10.27 254 LEU C N 1
ATOM 7625 C CA . LEU C 3 246 ? 14.334 84.872 22.755 1.00 9.76 254 LEU C CA 1
ATOM 7626 C C . LEU C 3 246 ? 15.198 85.481 21.598 1.00 16.17 254 LEU C C 1
ATOM 7627 O O . LEU C 3 246 ? 16.419 85.253 21.517 1.00 10.04 254 LEU C O 1
ATOM 7632 N N . PRO C 3 247 ? 14.550 86.278 20.775 1.00 13.61 255 PRO C N 1
ATOM 7633 C CA . PRO C 3 247 ? 15.138 87.004 19.660 1.00 20.39 255 PRO C CA 1
ATOM 7634 C C . PRO C 3 247 ? 15.976 88.131 20.239 1.00 11.33 255 PRO C C 1
ATOM 7635 O O . PRO C 3 247 ? 15.549 88.584 21.304 1.00 11.08 255 PRO C O 1
ATOM 7639 N N . ASP C 3 248 ? 16.986 88.565 19.545 1.00 26.41 256 ASP C N 1
ATOM 7640 C CA . ASP C 3 248 ? 17.854 89.671 20.124 1.00 23.77 256 ASP C CA 1
ATOM 7641 C C . ASP C 3 248 ? 17.058 90.945 20.165 1.00 23.70 256 ASP C C 1
ATOM 7642 O O . ASP C 3 248 ? 17.051 91.776 21.089 1.00 24.43 256 ASP C O 1
ATOM 7647 N N . GLU C 3 249 A 16.240 91.164 19.149 1.00 24.79 256 GLU C N 1
ATOM 7648 C CA . GLU C 3 249 A 15.580 92.479 18.980 1.00 29.46 256 GLU C CA 1
ATOM 7649 C C . GLU C 3 249 A 14.156 92.434 19.497 1.00 33.57 256 GLU C C 1
ATOM 7650 O O . GLU C 3 249 A 13.477 91.410 19.323 1.00 26.69 256 GLU C O 1
ATOM 7653 N N . VAL C 3 250 ? 13.694 93.560 19.987 1.00 29.21 257 VAL C N 1
ATOM 7654 C CA . VAL C 3 250 ? 12.384 93.758 20.574 1.00 42.21 257 VAL C CA 1
ATOM 7655 C C . VAL C 3 250 ? 11.324 93.205 19.619 1.00 32.44 257 VAL C C 1
ATOM 7656 O O . VAL C 3 250 ? 10.312 92.653 20.102 1.00 49.38 257 VAL C O 1
ATOM 7660 N N . SER C 3 251 ? 11.600 93.313 18.338 1.00 38.75 258 SER C N 1
ATOM 7661 C CA . SER C 3 251 ? 10.603 92.782 17.366 1.00 35.35 258 SER C CA 1
ATOM 7662 C C . SER C 3 251 ? 11.127 91.654 16.519 1.00 42.74 258 SER C C 1
ATOM 7663 O O . SER C 3 251 ? 10.557 91.493 15.406 1.00 34.17 258 SER C O 1
ATOM 7666 N N . GLY C 3 252 ? 12.122 90.868 16.951 1.00 21.39 259 GLY C N 1
ATOM 7667 C CA . GLY C 3 252 ? 12.557 89.690 16.221 1.00 24.22 259 GLY C CA 1
ATOM 7668 C C . GLY C 3 252 ? 11.611 88.517 16.106 1.00 20.29 259 GLY C C 1
ATOM 7669 O O . GLY C 3 252 ? 11.946 87.482 15.461 1.00 19.99 259 GLY C O 1
ATOM 7670 N N . LEU C 3 253 ? 10.410 88.561 16.671 1.00 27.95 260 LEU C N 1
ATOM 7671 C CA . LEU C 3 253 ? 9.650 87.261 16.863 1.00 17.91 260 LEU C CA 1
ATOM 7672 C C . LEU C 3 253 ? 9.084 86.811 15.523 1.00 11.04 260 LEU C C 1
ATOM 7673 O O . LEU C 3 253 ? 9.086 85.623 15.125 1.00 20.16 260 LEU C O 1
ATOM 7678 N N . GLU C 3 254 ? 8.643 87.835 14.771 1.00 15.57 261 GLU C N 1
ATOM 7679 C CA . GLU C 3 254 ? 8.267 87.535 13.386 1.00 20.59 261 GLU C CA 1
ATOM 7680 C C . GLU C 3 254 ? 9.245 86.796 12.560 1.00 25.75 261 GLU C C 1
ATOM 7681 O O . GLU C 3 254 ? 8.833 85.763 11.873 1.00 30.64 261 GLU C O 1
ATOM 7684 N N . GLN C 3 255 ? 10.509 87.126 12.460 1.00 30.34 262 GLN C N 1
ATOM 7685 C CA . GLN C 3 255 ? 11.474 86.264 11.722 1.00 19.89 262 GLN C CA 1
ATOM 7686 C C . GLN C 3 255 ? 11.636 84.872 12.303 1.00 12.69 262 GLN C C 1
ATOM 7687 O O . GLN C 3 255 ? 11.783 83.865 11.593 1.00 15.13 262 GLN C O 1
ATOM 7690 N N . LEU C 3 256 ? 11.681 84.786 13.635 1.00 19.03 263 LEU C N 1
ATOM 7691 C CA . LEU C 3 256 ? 11.886 83.472 14.274 1.00 20.98 263 LEU C CA 1
ATOM 7692 C C . LEU C 3 256 ? 10.740 82.514 13.981 1.00 22.26 263 LEU C C 1
ATOM 7693 O O . LEU C 3 256 ? 10.913 81.295 13.808 1.00 19.15 263 LEU C O 1
ATOM 7698 N N . GLU C 3 257 ? 9.532 83.096 14.027 1.00 18.79 264 GLU C N 1
ATOM 7699 C CA . GLU C 3 257 ? 8.359 82.269 13.716 1.00 19.45 264 GLU C CA 1
ATOM 7700 C C . GLU C 3 257 ? 8.369 81.763 12.287 1.00 27.27 264 GLU C C 1
ATOM 7701 O O . GLU C 3 257 ? 7.875 80.626 12.105 1.00 25.49 264 GLU C O 1
ATOM 7707 N N . SER C 3 258 ? 8.912 82.499 11.356 1.00 24.81 265 SER C N 1
ATOM 7708 C CA . SER C 3 258 ? 9.202 82.135 9.967 1.00 47.96 265 SER C CA 1
ATOM 7709 C C . SER C 3 258 ? 10.037 80.874 9.750 1.00 30.06 265 SER C C 1
ATOM 7710 O O . SER C 3 258 ? 9.706 80.013 8.915 1.00 52.00 265 SER C O 1
ATOM 7713 N N . ILE C 3 259 ? 11.111 80.712 10.507 1.00 29.94 266 ILE C N 1
ATOM 7714 C CA . ILE C 3 259 ? 12.080 79.652 10.239 1.00 26.09 266 ILE C CA 1
ATOM 7715 C C . ILE C 3 259 ? 11.854 78.469 11.151 1.00 34.94 266 ILE C C 1
ATOM 7716 O O . ILE C 3 259 ? 12.379 77.392 10.842 1.00 35.83 266 ILE C O 1
ATOM 7721 N N . ILE C 3 260 ? 11.161 78.694 12.283 1.00 28.62 267 ILE C N 1
ATOM 7722 C CA . ILE C 3 260 ? 11.284 77.620 13.319 1.00 36.67 267 ILE C CA 1
ATOM 7723 C C . ILE C 3 260 ? 10.578 76.358 12.843 1.00 32.62 267 ILE C C 1
ATOM 7724 O O . ILE C 3 260 ? 9.490 76.450 12.284 1.00 31.41 267 ILE C O 1
ATOM 7729 N N . ASN C 3 261 ? 11.192 75.196 13.081 1.00 31.06 268 ASN C N 1
ATOM 7730 C CA . ASN C 3 261 ? 10.532 73.916 12.828 1.00 19.27 268 ASN C CA 1
ATOM 7731 C C . ASN C 3 261 ? 11.197 72.851 13.698 1.00 30.16 268 ASN C C 1
ATOM 7732 O O . ASN C 3 261 ? 12.067 73.172 14.478 1.00 24.87 268 ASN C O 1
ATOM 7737 N N . PHE C 3 262 ? 10.718 71.622 13.472 1.00 25.89 269 PHE C N 1
ATOM 7738 C CA . PHE C 3 262 ? 11.257 70.436 14.121 1.00 22.96 269 PHE C CA 1
ATOM 7739 C C . PHE C 3 262 ? 12.762 70.298 13.976 1.00 24.19 269 PHE C C 1
ATOM 7740 O O . PHE C 3 262 ? 13.482 70.074 14.994 1.00 28.28 269 PHE C O 1
ATOM 7748 N N . GLU C 3 263 ? 13.237 70.391 12.747 1.00 27.60 270 GLU C N 1
ATOM 7749 C CA . GLU C 3 263 ? 14.664 70.284 12.427 1.00 37.28 270 GLU C CA 1
ATOM 7750 C C . GLU C 3 263 ? 15.446 71.371 13.201 1.00 16.23 270 GLU C C 1
ATOM 7751 O O . GLU C 3 263 ? 16.380 71.057 13.943 1.00 23.42 270 GLU C O 1
ATOM 7757 N N . LYS C 3 264 ? 14.956 72.581 13.008 1.00 14.77 271 LYS C N 1
ATOM 7758 C CA . LYS C 3 264 ? 15.590 73.774 13.577 1.00 22.01 271 LYS C CA 1
ATOM 7759 C C . LYS C 3 264 ? 15.648 73.648 15.082 1.00 31.68 271 LYS C C 1
ATOM 7760 O O . LYS C 3 264 ? 16.728 73.860 15.647 1.00 24.61 271 LYS C O 1
ATOM 7766 N N . LEU C 3 265 ? 14.507 73.322 15.707 1.00 26.88 272 LEU C N 1
ATOM 7767 C CA . LEU C 3 265 ? 14.498 73.239 17.183 1.00 28.06 272 LEU C CA 1
ATOM 7768 C C . LEU C 3 265 ? 15.490 72.190 17.685 1.00 31.39 272 LEU C C 1
ATOM 7769 O O . LEU C 3 265 ? 16.171 72.356 18.713 1.00 25.53 272 LEU C O 1
ATOM 7774 N N . THR C 3 266 ? 15.491 71.053 16.980 1.00 21.65 273 THR C N 1
ATOM 7775 C CA . THR C 3 266 ? 16.358 69.924 17.413 1.00 20.35 273 THR C CA 1
ATOM 7776 C C . THR C 3 266 ? 17.802 70.399 17.405 1.00 15.82 273 THR C C 1
ATOM 7777 O O . THR C 3 266 ? 18.516 70.237 18.368 1.00 26.70 273 THR C O 1
ATOM 7781 N N . GLU C 3 267 ? 18.181 71.049 16.329 1.00 25.38 274 GLU C N 1
ATOM 7782 C CA . GLU C 3 267 ? 19.530 71.604 16.116 1.00 35.77 274 GLU C CA 1
ATOM 7783 C C . GLU C 3 267 ? 19.898 72.579 17.249 1.00 43.46 274 GLU C C 1
ATOM 7784 O O . GLU C 3 267 ? 20.990 72.535 17.841 1.00 35.95 274 GLU C O 1
ATOM 7790 N N . TRP C 3 268 ? 18.951 73.464 17.513 1.00 26.11 275 TRP C N 1
ATOM 7791 C CA . TRP C 3 268 ? 19.172 74.585 18.462 1.00 25.72 275 TRP C CA 1
ATOM 7792 C C . TRP C 3 268 ? 19.310 74.066 19.869 1.00 25.45 275 TRP C C 1
ATOM 7793 O O . TRP C 3 268 ? 20.037 74.637 20.705 1.00 45.95 275 TRP C O 1
ATOM 7804 N N . THR C 3 269 ? 18.643 72.952 20.183 1.00 14.24 276 THR C N 1
ATOM 7805 C CA . THR C 3 269 ? 18.550 72.580 21.629 1.00 28.82 276 THR C CA 1
ATOM 7806 C C . THR C 3 269 ? 19.380 71.345 21.915 1.00 26.96 276 THR C C 1
ATOM 7807 O O . THR C 3 269 ? 19.305 70.736 22.987 1.00 27.79 276 THR C O 1
ATOM 7811 N N . SER C 3 270 ? 20.191 70.959 20.958 1.00 19.11 277 SER C N 1
ATOM 7812 C CA . SER C 3 270 ? 21.207 69.920 21.019 1.00 40.15 277 SER C CA 1
ATOM 7813 C C . SER C 3 270 ? 22.287 70.168 22.085 1.00 39.03 277 SER C C 1
ATOM 7814 O O . SER C 3 270 ? 22.889 71.255 22.127 1.00 26.89 277 SER C O 1
ATOM 7817 N N . SER C 3 271 ? 22.546 69.118 22.854 1.00 31.70 278 SER C N 1
ATOM 7818 C CA . SER C 3 271 ? 23.610 69.109 23.860 1.00 50.83 278 SER C CA 1
ATOM 7819 C C . SER C 3 271 ? 24.917 69.624 23.259 1.00 48.63 278 SER C C 1
ATOM 7820 O O . SER C 3 271 ? 25.743 70.166 24.010 1.00 33.37 278 SER C O 1
ATOM 7823 N N . ASN C 3 272 ? 25.044 69.467 21.949 1.00 30.57 279 ASN C N 1
ATOM 7824 C CA . ASN C 3 272 ? 26.232 69.968 21.233 1.00 28.69 279 ASN C CA 1
ATOM 7825 C C . ASN C 3 272 ? 26.313 71.482 21.164 1.00 46.21 279 ASN C C 1
ATOM 7826 O O . ASN C 3 272 ? 27.393 72.041 20.879 1.00 53.21 279 ASN C O 1
ATOM 7831 N N . VAL C 3 273 ? 25.244 72.199 21.422 1.00 27.69 280 VAL C N 1
ATOM 7832 C CA . VAL C 3 273 ? 25.126 73.638 21.125 1.00 21.24 280 VAL C CA 1
ATOM 7833 C C . VAL C 3 273 ? 24.856 74.418 22.407 1.00 21.19 280 VAL C C 1
ATOM 7834 O O . VAL C 3 273 ? 25.181 75.605 22.512 1.00 31.67 280 VAL C O 1
ATOM 7838 N N . MET C 3 274 ? 24.250 73.736 23.355 1.00 34.34 281 MET C N 1
ATOM 7839 C CA . MET C 3 274 ? 23.797 74.363 24.613 1.00 28.87 281 MET C CA 1
ATOM 7840 C C . MET C 3 274 ? 24.906 74.001 25.633 1.00 25.56 281 MET C C 1
ATOM 7841 O O . MET C 3 274 ? 25.259 72.822 25.657 1.00 33.80 281 MET C O 1
ATOM 7846 N N . GLU C 3 275 A 25.291 75.035 26.319 1.00 18.42 281 GLU C N 1
ATOM 7847 C CA . GLU C 3 275 A 26.377 74.886 27.321 1.00 28.44 281 GLU C CA 1
ATOM 7848 C C . GLU C 3 275 A 25.948 75.499 28.616 1.00 21.30 281 GLU C C 1
ATOM 7849 O O . GLU C 3 275 A 25.209 76.523 28.611 1.00 21.48 281 GLU C O 1
ATOM 7852 N N . GLU C 3 276 B 26.444 74.898 29.725 1.00 22.94 281 GLU C N 1
ATOM 7853 C CA . GLU C 3 276 B 26.008 75.430 31.039 1.00 24.77 281 GLU C CA 1
ATOM 7854 C C . GLU C 3 276 B 26.868 76.657 31.361 1.00 28.38 281 GLU C C 1
ATOM 7855 O O . GLU C 3 276 B 28.100 76.495 31.239 1.00 27.13 281 GLU C O 1
ATOM 7861 N N . ARG C 3 277 ? 26.296 77.767 31.741 1.00 21.85 282 ARG C N 1
ATOM 7862 C CA . ARG C 3 277 ? 27.025 79.047 31.968 1.00 26.82 282 ARG C CA 1
ATOM 7863 C C . ARG C 3 277 ? 26.389 79.719 33.168 1.00 28.53 282 ARG C C 1
ATOM 7864 O O . ARG C 3 277 ? 25.165 79.564 33.307 1.00 19.55 282 ARG C O 1
ATOM 7869 N N . LYS C 3 278 ? 27.164 80.439 33.963 1.00 19.77 283 LYS C N 1
ATOM 7870 C CA . LYS C 3 278 ? 26.553 81.249 35.037 1.00 17.85 283 LYS C CA 1
ATOM 7871 C C . LYS C 3 278 ? 25.919 82.470 34.397 1.00 33.49 283 LYS C C 1
ATOM 7872 O O . LYS C 3 278 ? 26.603 83.113 33.571 1.00 28.91 283 LYS C O 1
ATOM 7875 N N . ILE C 3 279 ? 24.653 82.801 34.660 1.00 15.74 284 ILE C N 1
ATOM 7876 C CA . ILE C 3 279 ? 23.985 83.876 33.852 1.00 15.96 284 ILE C CA 1
ATOM 7877 C C . ILE C 3 279 ? 22.940 84.557 34.707 1.00 13.63 284 ILE C C 1
ATOM 7878 O O . ILE C 3 279 ? 22.390 83.970 35.650 1.00 21.53 284 ILE C O 1
ATOM 7883 N N . LYS C 3 280 ? 22.626 85.786 34.420 1.00 7.15 285 LYS C N 1
ATOM 7884 C CA . LYS C 3 280 ? 21.514 86.487 35.057 1.00 13.70 285 LYS C CA 1
ATOM 7885 C C . LYS C 3 280 ? 20.229 86.263 34.226 1.00 19.21 285 LYS C C 1
ATOM 7886 O O . LYS C 3 280 ? 20.204 86.491 32.999 1.00 15.56 285 LYS C O 1
ATOM 7892 N N . VAL C 3 281 ? 19.210 85.753 34.965 1.00 16.98 286 VAL C N 1
ATOM 7893 C CA . VAL C 3 281 ? 17.923 85.440 34.206 1.00 15.37 286 VAL C CA 1
ATOM 7894 C C . VAL C 3 281 ? 16.879 86.440 34.635 1.00 10.14 286 VAL C C 1
ATOM 7895 O O . VAL C 3 281 ? 16.578 86.610 35.868 1.00 16.61 286 VAL C O 1
ATOM 7899 N N . TYR C 3 282 ? 16.195 87.033 33.684 1.00 9.66 287 TYR C N 1
ATOM 7900 C CA . TYR C 3 282 ? 14.983 87.839 34.064 1.00 9.66 287 TYR C CA 1
ATOM 7901 C C . TYR C 3 282 ? 13.809 87.091 33.300 1.00 22.61 287 TYR C C 1
ATOM 7902 O O . TYR C 3 282 ? 13.943 86.951 32.074 1.00 14.09 287 TYR C O 1
ATOM 7911 N N . LEU C 3 283 ? 12.812 86.661 34.015 1.00 11.88 288 LEU C N 1
ATOM 7912 C CA . LEU C 3 283 ? 11.602 86.029 33.277 1.00 7.50 288 LEU C CA 1
ATOM 7913 C C . LEU C 3 283 ? 10.363 86.597 33.950 1.00 9.35 288 LEU C C 1
ATOM 7914 O O . LEU C 3 283 ? 10.344 86.691 35.204 1.00 13.48 288 LEU C O 1
ATOM 7919 N N . PRO C 3 284 ? 9.365 86.978 33.139 1.00 10.06 289 PRO C N 1
ATOM 7920 C CA . PRO C 3 284 ? 8.073 87.442 33.629 1.00 16.89 289 PRO C CA 1
ATOM 7921 C C . PRO C 3 284 ? 7.371 86.297 34.366 1.00 7.69 289 PRO C C 1
ATOM 7922 O O . PRO C 3 284 ? 7.572 85.149 33.981 1.00 10.51 289 PRO C O 1
ATOM 7926 N N . ARG C 3 285 ? 6.714 86.684 35.440 1.00 9.59 290 ARG C N 1
ATOM 7927 C CA . ARG C 3 285 ? 5.554 85.896 35.941 1.00 12.53 290 ARG C CA 1
ATOM 7928 C C . ARG C 3 285 ? 4.563 85.793 34.794 1.00 19.84 290 ARG C C 1
ATOM 7929 O O . ARG C 3 285 ? 4.270 86.799 34.136 1.00 19.58 290 ARG C O 1
ATOM 7937 N N . MET C 3 286 ? 4.104 84.519 34.594 1.00 12.47 291 MET C N 1
ATOM 7938 C CA . MET C 3 286 ? 3.207 84.363 33.403 1.00 21.20 291 MET C CA 1
ATOM 7939 C C . MET C 3 286 ? 1.937 83.647 33.884 1.00 11.78 291 MET C C 1
ATOM 7940 O O . MET C 3 286 ? 2.069 82.694 34.669 1.00 15.68 291 MET C O 1
ATOM 7945 N N . LYS C 3 287 ? 0.805 84.132 33.447 1.00 12.59 292 LYS C N 1
ATOM 7946 C CA . LYS C 3 287 ? -0.467 83.381 33.665 1.00 30.68 292 LYS C CA 1
ATOM 7947 C C . LYS C 3 287 ? -1.066 83.138 32.272 1.00 29.26 292 LYS C C 1
ATOM 7948 O O . LYS C 3 287 ? -1.565 84.122 31.725 1.00 19.43 292 LYS C O 1
ATOM 7954 N N . MET C 3 288 ? -0.880 81.923 31.755 1.00 22.45 293 MET C N 1
ATOM 7955 C CA . MET C 3 288 ? -1.194 81.660 30.306 1.00 11.04 293 MET C CA 1
ATOM 7956 C C . MET C 3 288 ? -2.558 80.993 30.380 1.00 20.78 293 MET C C 1
ATOM 7957 O O . MET C 3 288 ? -2.756 80.092 31.224 1.00 22.56 293 MET C O 1
ATOM 7962 N N . GLU C 3 289 ? -3.482 81.528 29.606 1.00 16.94 294 GLU C N 1
ATOM 7963 C CA . GLU C 3 289 ? -4.747 80.800 29.474 1.00 24.31 294 GLU C CA 1
ATOM 7964 C C . GLU C 3 289 ? -5.431 81.069 28.156 1.00 20.51 294 GLU C C 1
ATOM 7965 O O . GLU C 3 289 ? -5.824 82.197 27.844 1.00 21.95 294 GLU C O 1
ATOM 7971 N N . GLU C 3 290 ? -5.548 80.012 27.380 1.00 13.22 295 GLU C N 1
ATOM 7972 C CA . GLU C 3 290 ? -6.152 80.172 26.030 1.00 13.44 295 GLU C CA 1
ATOM 7973 C C . GLU C 3 290 ? -7.112 79.048 25.771 1.00 13.07 295 GLU C C 1
ATOM 7974 O O . GLU C 3 290 ? -6.932 77.923 26.319 1.00 12.11 295 GLU C O 1
ATOM 7980 N N . LYS C 3 291 ? -8.027 79.313 24.842 1.00 11.03 296 LYS C N 1
ATOM 7981 C CA . LYS C 3 291 ? -8.973 78.209 24.434 1.00 9.20 296 LYS C CA 1
ATOM 7982 C C . LYS C 3 291 ? -9.097 78.302 22.881 1.00 3.28 296 LYS C C 1
ATOM 7983 O O . LYS C 3 291 ? -9.118 79.434 22.459 1.00 8.12 296 LYS C O 1
ATOM 7989 N N . TYR C 3 292 ? -9.174 77.185 22.241 1.00 7.09 297 TYR C N 1
ATOM 7990 C CA . TYR C 3 292 ? -9.219 77.109 20.777 1.00 12.74 297 TYR C CA 1
ATOM 7991 C C . TYR C 3 292 ? -10.440 76.260 20.347 1.00 7.77 297 TYR C C 1
ATOM 7992 O O . TYR C 3 292 ? -10.731 75.235 20.929 1.00 6.78 297 TYR C O 1
ATOM 8001 N N . ASN C 3 293 ? -11.148 76.775 19.402 1.00 8.47 298 ASN C N 1
ATOM 8002 C CA . ASN C 3 293 ? -12.022 75.932 18.524 1.00 4.12 298 ASN C CA 1
ATOM 8003 C C . ASN C 3 293 ? -11.185 74.992 17.714 1.00 5.95 298 ASN C C 1
ATOM 8004 O O . ASN C 3 293 ? -10.600 75.335 16.628 1.00 10.10 298 ASN C O 1
ATOM 8009 N N . LEU C 3 294 ? -11.013 73.753 18.110 1.00 4.92 299 LEU C N 1
ATOM 8010 C CA . LEU C 3 294 ? -10.243 72.745 17.421 1.00 2.89 299 LEU C CA 1
ATOM 8011 C C . LEU C 3 294 ? -10.855 72.387 16.060 1.00 12.84 299 LEU C C 1
ATOM 8012 O O . LEU C 3 294 ? -10.134 71.881 15.218 1.00 11.82 299 LEU C O 1
ATOM 8017 N N . THR C 3 295 ? -12.157 72.611 15.884 1.00 14.81 300 THR C N 1
ATOM 8018 C CA . THR C 3 295 ? -12.757 72.290 14.576 1.00 13.07 300 THR C CA 1
ATOM 8019 C C . THR C 3 295 ? -12.064 73.137 13.473 1.00 11.13 300 THR C C 1
ATOM 8020 O O . THR C 3 295 ? -11.582 72.492 12.547 1.00 11.01 300 THR C O 1
ATOM 8024 N N . SER C 3 296 ? -12.082 74.478 13.685 1.00 11.70 301 SER C N 1
ATOM 8025 C CA . SER C 3 296 ? -11.412 75.318 12.698 1.00 11.97 301 SER C CA 1
ATOM 8026 C C . SER C 3 296 ? -9.932 75.032 12.484 1.00 11.80 301 SER C C 1
ATOM 8027 O O . SER C 3 296 ? -9.445 75.086 11.330 1.00 15.43 301 SER C O 1
ATOM 8030 N N . VAL C 3 297 ? -9.165 74.798 13.551 1.00 8.17 302 VAL C N 1
ATOM 8031 C CA . VAL C 3 297 ? -7.731 74.524 13.326 1.00 8.09 302 VAL C CA 1
ATOM 8032 C C . VAL C 3 297 ? -7.470 73.224 12.611 1.00 9.83 302 VAL C C 1
ATOM 8033 O O . VAL C 3 297 ? -6.617 73.050 11.714 1.00 11.91 302 VAL C O 1
ATOM 8037 N N . LEU C 3 298 ? -8.195 72.157 13.052 1.00 9.30 303 LEU C N 1
ATOM 8038 C CA . LEU C 3 298 ? -7.966 70.839 12.454 1.00 6.31 303 LEU C CA 1
ATOM 8039 C C . LEU C 3 298 ? -8.430 70.752 10.981 1.00 11.39 303 LEU C C 1
ATOM 8040 O O . LEU C 3 298 ? -7.765 70.011 10.201 1.00 7.31 303 LEU C O 1
ATOM 8045 N N . MET C 3 299 ? -9.505 71.440 10.696 1.00 4.27 304 MET C N 1
ATOM 8046 C CA . MET C 3 299 ? -10.015 71.390 9.281 1.00 7.80 304 MET C CA 1
ATOM 8047 C C . MET C 3 299 ? -8.946 72.039 8.381 1.00 7.97 304 MET C C 1
ATOM 8048 O O . MET C 3 299 ? -8.687 71.559 7.295 1.00 7.11 304 MET C O 1
ATOM 8053 N N . ALA C 3 300 ? -8.403 73.153 8.924 1.00 18.93 305 ALA C N 1
ATOM 8054 C CA . ALA C 3 300 ? -7.338 73.927 8.250 1.00 25.14 305 ALA C CA 1
ATOM 8055 C C . ALA C 3 300 ? -6.128 73.035 8.051 1.00 16.46 305 ALA C C 1
ATOM 8056 O O . ALA C 3 300 ? -5.481 73.041 6.985 1.00 21.77 305 ALA C O 1
ATOM 8058 N N . MET C 3 301 ? -5.840 72.180 9.026 1.00 7.76 306 MET C N 1
ATOM 8059 C CA . MET C 3 301 ? -4.833 71.147 8.859 1.00 4.66 306 MET C CA 1
ATOM 8060 C C . MET C 3 301 ? -5.180 69.976 7.975 1.00 13.39 306 MET C C 1
ATOM 8061 O O . MET C 3 301 ? -4.239 69.122 7.738 1.00 10.15 306 MET C O 1
ATOM 8066 N N . GLY C 3 302 ? -6.442 69.808 7.524 1.00 11.60 307 GLY C N 1
ATOM 8067 C CA . GLY C 3 302 ? -6.594 68.545 6.727 1.00 5.40 307 GLY C CA 1
ATOM 8068 C C . GLY C 3 302 ? -7.482 67.500 7.367 1.00 13.51 307 GLY C C 1
ATOM 8069 O O . GLY C 3 302 ? -7.594 66.416 6.763 1.00 15.30 307 GLY C O 1
ATOM 8070 N N . ILE C 3 303 ? -8.074 67.710 8.510 1.00 13.49 308 ILE C N 1
ATOM 8071 C CA . ILE C 3 303 ? -8.957 66.738 9.199 1.00 4.26 308 ILE C CA 1
ATOM 8072 C C . ILE C 3 303 ? -10.346 67.372 9.048 1.00 13.69 308 ILE C C 1
ATOM 8073 O O . ILE C 3 303 ? -10.672 68.329 9.758 1.00 11.76 308 ILE C O 1
ATOM 8078 N N . THR C 3 304 ? -11.065 66.878 8.046 1.00 16.51 309 THR C N 1
ATOM 8079 C CA . THR C 3 304 ? -12.390 67.398 7.681 1.00 10.90 309 THR C CA 1
ATOM 8080 C C . THR C 3 304 ? -13.548 66.403 7.829 1.00 10.31 309 THR C C 1
ATOM 8081 O O . THR C 3 304 ? -14.655 66.799 8.193 1.00 10.47 309 THR C O 1
ATOM 8085 N N . ASP C 3 305 ? -13.299 65.168 7.477 1.00 9.18 310 ASP C N 1
ATOM 8086 C CA . ASP C 3 305 ? -14.408 64.178 7.355 1.00 11.96 310 ASP C CA 1
ATOM 8087 C C . ASP C 3 305 ? -15.083 63.960 8.724 1.00 21.49 310 ASP C C 1
ATOM 8088 O O . ASP C 3 305 ? -16.318 63.835 8.666 1.00 18.80 310 ASP C O 1
ATOM 8093 N N . VAL C 3 306 ? -14.407 63.995 9.855 1.00 14.25 311 VAL C N 1
ATOM 8094 C CA . VAL C 3 306 ? -14.970 63.689 11.165 1.00 5.24 311 VAL C CA 1
ATOM 8095 C C . VAL C 3 306 ? -15.996 64.780 11.562 1.00 6.77 311 VAL C C 1
ATOM 8096 O O . VAL C 3 306 ? -16.778 64.475 12.444 1.00 16.34 311 VAL C O 1
ATOM 8100 N N . PHE C 3 307 ? -15.881 65.924 10.949 1.00 7.60 312 PHE C N 1
ATOM 8101 C CA . PHE C 3 307 ? -16.684 67.066 11.353 1.00 4.96 312 PHE C CA 1
ATOM 8102 C C . PHE C 3 307 ? -17.916 67.177 10.419 1.00 16.73 312 PHE C C 1
ATOM 8103 O O . PHE C 3 307 ? -18.701 68.107 10.661 1.00 18.99 312 PHE C O 1
ATOM 8111 N N . SER C 3 308 ? -18.052 66.202 9.508 1.00 15.18 313 SER C N 1
ATOM 8112 C CA . SER C 3 308 ? -19.085 66.421 8.458 1.00 22.20 313 SER C CA 1
ATOM 8113 C C . SER C 3 308 ? -20.041 65.195 8.454 1.00 17.73 313 SER C C 1
ATOM 8114 O O . SER C 3 308 ? -19.806 64.168 9.047 1.00 14.00 313 SER C O 1
ATOM 8117 N N . SER C 3 309 ? -21.052 65.388 7.610 1.00 21.28 314 SER C N 1
ATOM 8118 C CA . SER C 3 309 ? -21.982 64.323 7.221 1.00 27.71 314 SER C CA 1
ATOM 8119 C C . SER C 3 309 ? -21.289 63.093 6.682 1.00 29.70 314 SER C C 1
ATOM 8120 O O . SER C 3 309 ? -21.826 61.963 6.725 1.00 47.19 314 SER C O 1
ATOM 8123 N N . SER C 3 310 ? -20.121 63.286 6.120 1.00 24.14 315 SER C N 1
ATOM 8124 C CA . SER C 3 310 ? -19.453 62.074 5.538 1.00 19.03 315 SER C CA 1
ATOM 8125 C C . SER C 3 310 ? -18.662 61.361 6.617 1.00 17.82 315 SER C C 1
ATOM 8126 O O . SER C 3 310 ? -17.942 60.391 6.254 1.00 18.28 315 SER C O 1
ATOM 8129 N N . ALA C 3 311 ? -18.697 61.857 7.881 1.00 10.70 316 ALA C N 1
ATOM 8130 C CA . ALA C 3 311 ? -17.965 61.120 8.944 1.00 13.26 316 ALA C CA 1
ATOM 8131 C C . ALA C 3 311 ? -18.219 59.631 8.925 1.00 19.13 316 ALA C C 1
ATOM 8132 O O . ALA C 3 311 ? -19.367 59.118 8.852 1.00 20.54 316 ALA C O 1
ATOM 8134 N N . ASN C 3 312 ? -17.203 58.798 9.003 1.00 12.91 317 ASN C N 1
ATOM 8135 C CA . ASN C 3 312 ? -17.263 57.374 9.259 1.00 11.35 317 ASN C CA 1
ATOM 8136 C C . ASN C 3 312 ? -16.737 57.048 10.665 1.00 12.24 317 ASN C C 1
ATOM 8137 O O . ASN C 3 312 ? -15.549 56.693 10.771 1.00 11.47 317 ASN C O 1
ATOM 8142 N N . LEU C 3 313 ? -17.684 57.108 11.604 1.00 13.33 318 LEU C N 1
ATOM 8143 C CA . LEU C 3 313 ? -17.422 56.691 12.991 1.00 16.22 318 LEU C CA 1
ATOM 8144 C C . LEU C 3 313 ? -18.115 55.384 13.371 1.00 20.99 318 LEU C C 1
ATOM 8145 O O . LEU C 3 313 ? -18.537 55.144 14.515 1.00 18.83 318 LEU C O 1
ATOM 8150 N N . SER C 3 314 ? -18.083 54.470 12.429 1.00 19.30 319 SER C N 1
ATOM 8151 C CA . SER C 3 314 ? -18.792 53.174 12.531 1.00 26.26 319 SER C CA 1
ATOM 8152 C C . SER C 3 314 ? -18.220 52.291 13.594 1.00 27.26 319 SER C C 1
ATOM 8153 O O . SER C 3 314 ? -18.895 51.302 13.901 1.00 21.51 319 SER C O 1
ATOM 8156 N N . GLY C 3 315 ? -16.994 52.534 14.032 1.00 11.31 320 GLY C N 1
ATOM 8157 C CA . GLY C 3 315 ? -16.455 51.678 15.130 1.00 3.42 320 GLY C CA 1
ATOM 8158 C C . GLY C 3 315 ? -16.933 52.238 16.493 1.00 10.15 320 GLY C C 1
ATOM 8159 O O . GLY C 3 315 ? -16.653 51.557 17.490 1.00 21.79 320 GLY C O 1
ATOM 8160 N N . ILE C 3 316 ? -17.635 53.361 16.514 1.00 17.36 321 ILE C N 1
ATOM 8161 C CA . ILE C 3 316 ? -18.272 53.904 17.717 1.00 18.93 321 ILE C CA 1
ATOM 8162 C C . ILE C 3 316 ? -19.785 53.554 17.780 1.00 20.51 321 ILE C C 1
ATOM 8163 O O . ILE C 3 316 ? -20.305 53.151 18.830 1.00 16.78 321 ILE C O 1
ATOM 8168 N N . SER C 3 317 ? -20.512 53.815 16.736 1.00 9.14 322 SER C N 1
ATOM 8169 C CA . SER C 3 317 ? -21.975 53.629 16.718 1.00 12.49 322 SER C CA 1
ATOM 8170 C C . SER C 3 317 ? -22.358 53.302 15.283 1.00 22.86 322 SER C C 1
ATOM 8171 O O . SER C 3 317 ? -21.690 53.713 14.337 1.00 18.70 322 SER C O 1
ATOM 8174 N N . SER C 3 318 ? -23.479 52.567 15.185 1.00 21.05 323 SER C N 1
ATOM 8175 C CA . SER C 3 318 ? -23.967 52.253 13.809 1.00 21.19 323 SER C CA 1
ATOM 8176 C C . SER C 3 318 ? -24.768 53.442 13.298 1.00 28.81 323 SER C C 1
ATOM 8177 O O . SER C 3 318 ? -25.242 53.500 12.151 1.00 40.35 323 SER C O 1
ATOM 8180 N N . ALA C 3 319 ? -25.027 54.427 14.140 1.00 16.71 324 ALA C N 1
ATOM 8181 C CA . ALA C 3 319 ? -25.817 55.599 13.829 1.00 26.81 324 ALA C CA 1
ATOM 8182 C C . ALA C 3 319 ? -25.238 56.501 12.735 1.00 39.36 324 ALA C C 1
ATOM 8183 O O . ALA C 3 319 ? -24.133 56.996 12.767 1.00 21.79 324 ALA C O 1
ATOM 8185 N N . GLU C 3 320 ? -26.105 56.805 11.781 1.00 34.29 325 GLU C N 1
ATOM 8186 C CA . GLU C 3 320 ? -25.729 57.500 10.565 1.00 38.60 325 GLU C CA 1
ATOM 8187 C C . GLU C 3 320 ? -25.251 58.915 10.778 1.00 27.96 325 GLU C C 1
ATOM 8188 O O . GLU C 3 320 ? -24.386 59.409 10.024 1.00 41.29 325 GLU C O 1
ATOM 8190 N N . SER C 3 321 ? -25.806 59.600 11.756 1.00 14.12 326 SER C N 1
ATOM 8191 C CA . SER C 3 321 ? -25.588 61.028 11.900 1.00 25.42 326 SER C CA 1
ATOM 8192 C C . SER C 3 321 ? -24.392 61.316 12.850 1.00 12.32 326 SER C C 1
ATOM 8193 O O . SER C 3 321 ? -24.330 62.526 13.186 1.00 21.67 326 SER C O 1
ATOM 8196 N N . LEU C 3 322 ? -23.686 60.251 13.202 1.00 12.98 327 LEU C N 1
ATOM 8197 C CA . LEU C 3 322 ? -22.676 60.500 14.264 1.00 24.51 327 LEU C CA 1
ATOM 8198 C C . LEU C 3 322 ? -21.530 61.319 13.586 1.00 34.78 327 LEU C C 1
ATOM 8199 O O . LEU C 3 322 ? -21.010 60.908 12.549 1.00 27.41 327 LEU C O 1
ATOM 8204 N N . LYS C 3 323 ? -21.215 62.425 14.201 1.00 24.48 328 LYS C N 1
ATOM 8205 C CA . LYS C 3 323 ? -20.045 63.261 13.860 1.00 16.75 328 LYS C CA 1
ATOM 8206 C C . LYS C 3 323 ? -19.636 64.071 15.071 1.00 14.34 328 LYS C C 1
ATOM 8207 O O . LYS C 3 323 ? -20.284 64.195 16.117 1.00 10.36 328 LYS C O 1
ATOM 8213 N N . ILE C 3 324 ? -18.433 64.697 14.956 1.00 8.82 329 ILE C N 1
ATOM 8214 C CA . ILE C 3 324 ? -18.039 65.596 16.031 1.00 8.08 329 ILE C CA 1
ATOM 8215 C C . ILE C 3 324 ? -18.633 66.943 15.621 1.00 10.18 329 ILE C C 1
ATOM 8216 O O . ILE C 3 324 ? -18.249 67.518 14.583 1.00 15.96 329 ILE C O 1
ATOM 8221 N N . SER C 3 325 ? -19.483 67.450 16.468 1.00 7.34 330 SER C N 1
ATOM 8222 C CA . SER C 3 325 ? -20.153 68.725 16.318 1.00 6.84 330 SER C CA 1
ATOM 8223 C C . SER C 3 325 ? -19.379 69.931 16.856 1.00 9.27 330 SER C C 1
ATOM 8224 O O . SER C 3 325 ? -19.587 71.077 16.361 1.00 9.57 330 SER C O 1
ATOM 8227 N N . GLN C 3 326 ? -18.648 69.759 17.927 1.00 2.00 331 GLN C N 1
ATOM 8228 C CA . GLN C 3 326 ? -17.862 70.863 18.525 1.00 6.54 331 GLN C CA 1
ATOM 8229 C C . GLN C 3 326 ? -16.633 70.219 19.186 1.00 11.39 331 GLN C C 1
ATOM 8230 O O . GLN C 3 326 ? -16.685 69.028 19.580 1.00 11.33 331 GLN C O 1
ATOM 8236 N N . ALA C 3 327 ? -15.506 70.983 19.202 1.00 8.78 332 ALA C N 1
ATOM 8237 C CA . ALA C 3 327 ? -14.226 70.328 19.702 1.00 8.24 332 ALA C CA 1
ATOM 8238 C C . ALA C 3 327 ? -13.437 71.527 20.256 1.00 6.86 332 ALA C C 1
ATOM 8239 O O . ALA C 3 327 ? -13.276 72.495 19.481 1.00 9.64 332 ALA C O 1
ATOM 8241 N N . VAL C 3 328 ? -13.137 71.488 21.514 1.00 10.66 333 VAL C N 1
ATOM 8242 C CA . VAL C 3 328 ? -12.605 72.686 22.253 1.00 11.98 333 VAL C CA 1
ATOM 8243 C C . VAL C 3 328 ? -11.336 72.240 22.974 1.00 2.43 333 VAL C C 1
ATOM 8244 O O . VAL C 3 328 ? -11.351 71.254 23.638 1.00 6.49 333 VAL C O 1
ATOM 8248 N N . HIS C 3 329 ? -10.243 73.013 22.775 1.00 5.16 334 HIS C N 1
ATOM 8249 C CA . HIS C 3 329 ? -9.062 72.702 23.624 1.00 5.79 334 HIS C CA 1
ATOM 8250 C C . HIS C 3 329 ? -8.877 73.884 24.577 1.00 15.56 334 HIS C C 1
ATOM 8251 O O . HIS C 3 329 ? -9.015 75.029 24.138 1.00 10.59 334 HIS C O 1
ATOM 8258 N N . ALA C 3 330 ? -8.647 73.583 25.872 1.00 9.81 335 ALA C N 1
ATOM 8259 C CA . ALA C 3 330 ? -8.218 74.676 26.781 1.00 11.85 335 ALA C CA 1
ATOM 8260 C C . ALA C 3 330 ? -7.010 74.289 27.620 1.00 5.26 335 ALA C C 1
ATOM 8261 O O . ALA C 3 330 ? -6.762 73.205 28.147 1.00 9.11 335 ALA C O 1
ATOM 8263 N N . ALA C 3 331 ? -6.192 75.413 27.782 1.00 5.17 336 ALA C N 1
ATOM 8264 C CA . ALA C 3 331 ? -4.904 75.177 28.458 1.00 4.44 336 ALA C CA 1
ATOM 8265 C C . ALA C 3 331 ? -4.609 76.372 29.385 1.00 7.53 336 ALA C C 1
ATOM 8266 O O . ALA C 3 331 ? -4.761 77.499 28.929 1.00 8.23 336 ALA C O 1
ATOM 8268 N N . HIS C 3 332 ? -4.283 76.027 30.635 1.00 12.28 337 HIS C N 1
ATOM 8269 C CA . HIS C 3 332 ? -3.914 76.977 31.703 1.00 6.26 337 HIS C CA 1
ATOM 8270 C C . HIS C 3 332 ? -2.634 76.507 32.401 1.00 6.67 337 HIS C C 1
ATOM 8271 O O . HIS C 3 332 ? -2.382 75.360 32.796 1.00 10.13 337 HIS C O 1
ATOM 8278 N N . ALA C 3 333 ? -1.695 77.456 32.531 1.00 10.48 338 ALA C N 1
ATOM 8279 C CA . ALA C 3 333 ? -0.439 77.220 33.313 1.00 4.36 338 ALA C CA 1
ATOM 8280 C C . ALA C 3 333 ? -0.023 78.608 33.867 1.00 11.94 338 ALA C C 1
ATOM 8281 O O . ALA C 3 333 ? -0.188 79.658 33.242 1.00 17.18 338 ALA C O 1
ATOM 8283 N N . GLU C 3 334 ? 0.400 78.600 35.123 1.00 12.61 339 GLU C N 1
ATOM 8284 C CA . GLU C 3 334 ? 0.887 79.835 35.772 1.00 6.05 339 GLU C CA 1
ATOM 8285 C C . GLU C 3 334 ? 2.384 79.597 35.976 1.00 13.18 339 GLU C C 1
ATOM 8286 O O . GLU C 3 334 ? 2.665 78.496 36.510 1.00 13.17 339 GLU C O 1
ATOM 8292 N N . ILE C 3 335 ? 3.213 80.503 35.540 1.00 15.16 340 ILE C N 1
ATOM 8293 C CA . ILE C 3 335 ? 4.706 80.277 35.805 1.00 22.65 340 ILE C CA 1
ATOM 8294 C C . ILE C 3 335 ? 5.071 81.424 36.770 1.00 10.15 340 ILE C C 1
ATOM 8295 O O . ILE C 3 335 ? 4.743 82.596 36.524 1.00 11.32 340 ILE C O 1
ATOM 8300 N N . ASN C 3 336 ? 5.577 81.071 37.952 1.00 13.33 341 ASN C N 1
ATOM 8301 C CA . ASN C 3 336 ? 5.930 82.121 38.963 1.00 8.41 341 ASN C CA 1
ATOM 8302 C C . ASN C 3 336 ? 7.254 81.751 39.589 1.00 4.73 341 ASN C C 1
ATOM 8303 O O . ASN C 3 336 ? 7.953 80.832 39.055 1.00 10.11 341 ASN C O 1
ATOM 8308 N N . GLU C 3 337 ? 7.518 82.234 40.780 1.00 6.18 342 GLU C N 1
ATOM 8309 C CA . GLU C 3 337 ? 8.810 82.003 41.458 1.00 12.20 342 GLU C CA 1
ATOM 8310 C C . GLU C 3 337 ? 9.003 80.635 42.020 1.00 6.48 342 GLU C C 1
ATOM 8311 O O . GLU C 3 337 ? 10.145 80.086 42.009 1.00 7.14 342 GLU C O 1
ATOM 8317 N N . ALA C 3 338 ? 7.889 79.921 42.256 1.00 11.17 343 ALA C N 1
ATOM 8318 C CA . ALA C 3 338 ? 7.967 78.725 43.095 1.00 16.34 343 ALA C CA 1
ATOM 8319 C C . ALA C 3 338 ? 8.993 77.719 42.612 1.00 16.08 343 ALA C C 1
ATOM 8320 O O . ALA C 3 338 ? 8.963 77.354 41.439 1.00 10.99 343 ALA C O 1
ATOM 8322 N N . GLY C 3 339 ? 9.822 77.248 43.522 1.00 9.56 344 GLY C N 1
ATOM 8323 C CA . GLY C 3 339 ? 10.784 76.157 43.157 1.00 4.00 344 GLY C CA 1
ATOM 8324 C C . GLY C 3 339 ? 11.204 75.418 44.393 1.00 9.77 344 GLY C C 1
ATOM 8325 O O . GLY C 3 339 ? 10.830 75.793 45.510 1.00 11.57 344 GLY C O 1
ATOM 8326 N N . ARG C 3 340 ? 12.118 74.430 44.167 1.00 10.74 345 ARG C N 1
ATOM 8327 C CA . ARG C 3 340 ? 12.476 73.481 45.212 1.00 12.36 345 ARG C CA 1
ATOM 8328 C C . ARG C 3 340 ? 13.537 74.001 46.156 1.00 26.64 345 ARG C C 1
ATOM 8329 O O . ARG C 3 340 ? 13.525 73.629 47.330 1.00 26.43 345 ARG C O 1
ATOM 8337 N N . GLU C 3 341 ? 14.415 74.839 45.686 1.00 15.85 346 GLU C N 1
ATOM 8338 C CA . GLU C 3 341 ? 15.612 75.237 46.434 1.00 27.71 346 GLU C CA 1
ATOM 8339 C C . GLU C 3 341 ? 16.062 76.588 45.893 1.00 23.46 346 GLU C C 1
ATOM 8340 O O . GLU C 3 341 ? 15.845 76.861 44.713 1.00 22.48 346 GLU C O 1
ATOM 8346 N N . VAL C 3 342 ? 16.573 77.395 46.816 1.00 25.01 347 VAL C N 1
ATOM 8347 C CA . VAL C 3 342 ? 17.066 78.723 46.336 1.00 27.04 347 VAL C CA 1
ATOM 8348 C C . VAL C 3 342 ? 18.608 78.541 46.180 1.00 50.60 347 VAL C C 1
ATOM 8349 O O . VAL C 3 342 ? 19.155 78.156 47.242 1.00 39.82 347 VAL C O 1
ATOM 8353 N N . VAL C 3 355 ? 28.933 88.943 37.231 1.00 55.66 360 VAL C N 1
ATOM 8354 C CA . VAL C 3 355 ? 28.399 88.176 36.074 1.00 49.82 360 VAL C CA 1
ATOM 8355 C C . VAL C 3 355 ? 27.950 89.137 34.984 1.00 42.57 360 VAL C C 1
ATOM 8356 O O . VAL C 3 355 ? 27.335 90.201 35.179 1.00 54.21 360 VAL C O 1
ATOM 8360 N N . SER C 3 356 ? 28.340 88.741 33.781 1.00 36.50 361 SER C N 1
ATOM 8361 C CA . SER C 3 356 ? 28.120 89.577 32.596 1.00 55.97 361 SER C CA 1
ATOM 8362 C C . SER C 3 356 ? 26.876 89.088 31.860 1.00 50.61 361 SER C C 1
ATOM 8363 O O . SER C 3 356 ? 25.957 89.912 31.625 1.00 50.64 361 SER C O 1
ATOM 8366 N N . GLU C 3 357 ? 26.870 87.796 31.500 1.00 44.53 363 GLU C N 1
ATOM 8367 C CA . GLU C 3 357 ? 25.856 87.391 30.468 1.00 32.29 363 GLU C CA 1
ATOM 8368 C C . GLU C 3 357 ? 24.494 87.491 31.154 1.00 28.71 363 GLU C C 1
ATOM 8369 O O . GLU C 3 357 ? 24.391 87.147 32.354 1.00 24.70 363 GLU C O 1
ATOM 8375 N N . GLU C 3 358 A 23.559 88.014 30.376 1.00 19.89 363 GLU C N 1
ATOM 8376 C CA . GLU C 3 358 A 22.185 88.045 30.894 1.00 31.77 363 GLU C CA 1
ATOM 8377 C C . GLU C 3 358 A 21.292 87.347 29.852 1.00 30.56 363 GLU C C 1
ATOM 8378 O O . GLU C 3 358 A 21.597 87.309 28.682 1.00 22.07 363 GLU C O 1
ATOM 8384 N N . PHE C 3 359 ? 20.211 86.773 30.362 1.00 12.31 364 PHE C N 1
ATOM 8385 C CA . PHE C 3 359 ? 19.097 86.439 29.369 1.00 5.72 364 PHE C CA 1
ATOM 8386 C C . PHE C 3 359 ? 17.937 87.233 29.933 1.00 16.65 364 PHE C C 1
ATOM 8387 O O . PHE C 3 359 ? 17.454 86.873 31.026 1.00 18.49 364 PHE C O 1
ATOM 8395 N N . ARG C 3 360 ? 17.503 88.265 29.242 1.00 11.26 365 ARG C N 1
ATOM 8396 C CA . ARG C 3 360 ? 16.507 89.203 29.725 1.00 7.77 365 ARG C CA 1
ATOM 8397 C C . ARG C 3 360 ? 15.242 89.096 28.904 1.00 10.85 365 ARG C C 1
ATOM 8398 O O . ARG C 3 360 ? 15.093 89.701 27.838 1.00 13.35 365 ARG C O 1
ATOM 8406 N N . ALA C 3 361 ? 14.280 88.266 29.387 1.00 10.98 366 ALA C N 1
ATOM 8407 C CA . ALA C 3 361 ? 13.088 88.034 28.560 1.00 2.05 366 ALA C CA 1
ATOM 8408 C C . ALA C 3 361 ? 12.097 89.110 28.754 1.00 11.04 366 ALA C C 1
ATOM 8409 O O . ALA C 3 361 ? 11.012 88.920 29.323 1.00 18.52 366 ALA C O 1
ATOM 8411 N N . ASP C 3 362 ? 12.356 90.305 28.254 1.00 8.79 367 ASP C N 1
ATOM 8412 C CA . ASP C 3 362 ? 11.459 91.476 28.438 1.00 2.65 367 ASP C CA 1
ATOM 8413 C C . ASP C 3 362 ? 10.906 91.970 27.129 1.00 11.49 367 ASP C C 1
ATOM 8414 O O . ASP C 3 362 ? 10.468 93.165 27.028 1.00 12.14 367 ASP C O 1
ATOM 8419 N N . HIS C 3 363 ? 10.889 91.052 26.175 1.00 13.16 368 HIS C N 1
ATOM 8420 C CA . HIS C 3 363 ? 10.134 91.303 24.903 1.00 16.05 368 HIS C CA 1
ATOM 8421 C C . HIS C 3 363 ? 9.648 89.931 24.389 1.00 12.25 368 HIS C C 1
ATOM 8422 O O . HIS C 3 363 ? 10.133 88.926 24.969 1.00 10.74 368 HIS C O 1
ATOM 8429 N N . PRO C 3 364 ? 8.884 89.905 23.313 1.00 14.63 369 PRO C N 1
ATOM 8430 C CA . PRO C 3 364 ? 7.987 88.709 23.023 1.00 4.75 369 PRO C CA 1
ATOM 8431 C C . PRO C 3 364 ? 8.825 87.522 22.693 1.00 11.46 369 PRO C C 1
ATOM 8432 O O . PRO C 3 364 ? 9.858 87.736 22.049 1.00 8.46 369 PRO C O 1
ATOM 8436 N N . PHE C 3 365 ? 8.442 86.343 23.140 1.00 12.10 370 PHE C N 1
ATOM 8437 C CA . PHE C 3 365 ? 9.350 85.173 22.995 1.00 6.88 370 PHE C CA 1
ATOM 8438 C C . PHE C 3 365 ? 8.419 83.961 22.758 1.00 10.16 370 PHE C C 1
ATOM 8439 O O . PHE C 3 365 ? 7.208 83.960 23.004 1.00 4.52 370 PHE C O 1
ATOM 8447 N N . LEU C 3 366 ? 8.978 82.877 22.342 1.00 5.52 371 LEU C N 1
ATOM 8448 C CA . LEU C 3 366 ? 8.383 81.591 22.221 1.00 5.25 371 LEU C CA 1
ATOM 8449 C C . LEU C 3 366 ? 8.892 80.749 23.378 1.00 11.51 371 LEU C C 1
ATOM 8450 O O . LEU C 3 366 ? 10.013 80.988 23.820 1.00 8.88 371 LEU C O 1
ATOM 8455 N N . PHE C 3 367 ? 8.071 79.751 23.764 1.00 11.57 372 PHE C N 1
ATOM 8456 C CA . PHE C 3 367 ? 8.553 78.847 24.837 1.00 11.36 372 PHE C CA 1
ATOM 8457 C C . PHE C 3 367 ? 7.933 77.441 24.620 1.00 13.53 372 PHE C C 1
ATOM 8458 O O . PHE C 3 367 ? 6.854 77.351 24.012 1.00 11.18 372 PHE C O 1
ATOM 8466 N N . CYS C 3 368 ? 8.691 76.464 25.087 1.00 9.28 373 CYS C N 1
ATOM 8467 C CA . CYS C 3 368 ? 8.242 75.024 24.898 1.00 9.56 373 CYS C CA 1
ATOM 8468 C C . CYS C 3 368 ? 8.362 74.366 26.265 1.00 15.14 373 CYS C C 1
ATOM 8469 O O . CYS C 3 368 ? 9.445 74.544 26.897 1.00 13.27 373 CYS C O 1
ATOM 8472 N N . ILE C 3 369 ? 7.412 73.614 26.781 1.00 2.32 374 ILE C N 1
ATOM 8473 C CA . ILE C 3 369 ? 7.724 72.676 27.896 1.00 2.00 374 ILE C CA 1
ATOM 8474 C C . ILE C 3 369 ? 7.833 71.263 27.371 1.00 10.64 374 ILE C C 1
ATOM 8475 O O . ILE C 3 369 ? 6.963 70.682 26.726 1.00 9.24 374 ILE C O 1
ATOM 8480 N N . LYS C 3 370 ? 8.993 70.641 27.537 1.00 6.04 375 LYS C N 1
ATOM 8481 C CA . LYS C 3 370 ? 9.182 69.279 27.021 1.00 9.28 375 LYS C CA 1
ATOM 8482 C C . LYS C 3 370 ? 9.450 68.309 28.159 1.00 9.61 375 LYS C C 1
ATOM 8483 O O . LYS C 3 370 ? 9.876 68.544 29.298 1.00 8.79 375 LYS C O 1
ATOM 8489 N N . HIS C 3 371 ? 9.150 67.088 27.852 1.00 9.27 376 HIS C N 1
ATOM 8490 C CA . HIS C 3 371 ? 9.398 65.875 28.613 1.00 16.67 376 HIS C CA 1
ATOM 8491 C C . HIS C 3 371 ? 10.830 65.452 28.210 1.00 22.79 376 HIS C C 1
ATOM 8492 O O . HIS C 3 371 ? 11.075 65.277 27.023 1.00 15.19 376 HIS C O 1
ATOM 8499 N N . ILE C 3 372 ? 11.734 65.325 29.171 1.00 17.56 377 ILE C N 1
ATOM 8500 C CA . ILE C 3 372 ? 13.169 65.316 28.783 1.00 12.02 377 ILE C CA 1
ATOM 8501 C C . ILE C 3 372 ? 13.506 63.955 28.160 1.00 18.76 377 ILE C C 1
ATOM 8502 O O . ILE C 3 372 ? 14.318 63.911 27.238 1.00 29.93 377 ILE C O 1
ATOM 8507 N N . ALA C 3 373 ? 12.958 62.927 28.799 1.00 10.08 378 ALA C N 1
ATOM 8508 C CA . ALA C 3 373 ? 13.327 61.551 28.375 1.00 9.77 378 ALA C CA 1
ATOM 8509 C C . ALA C 3 373 ? 12.839 61.212 26.981 1.00 24.55 378 ALA C C 1
ATOM 8510 O O . ALA C 3 373 ? 13.565 60.435 26.347 1.00 22.95 378 ALA C O 1
ATOM 8512 N N . THR C 3 374 ? 11.772 61.796 26.435 1.00 17.62 379 THR C N 1
ATOM 8513 C CA . THR C 3 374 ? 11.335 61.448 25.058 1.00 13.36 379 THR C CA 1
ATOM 8514 C C . THR C 3 374 ? 11.465 62.559 24.080 1.00 12.79 379 THR C C 1
ATOM 8515 O O . THR C 3 374 ? 11.300 62.466 22.846 1.00 16.31 379 THR C O 1
ATOM 8519 N N . ASN C 3 375 ? 11.741 63.764 24.620 1.00 10.94 380 ASN C N 1
ATOM 8520 C CA . ASN C 3 375 ? 11.643 64.978 23.825 1.00 14.52 380 ASN C CA 1
ATOM 8521 C C . ASN C 3 375 ? 10.237 65.301 23.347 1.00 21.41 380 ASN C C 1
ATOM 8522 O O . ASN C 3 375 ? 10.083 66.243 22.485 1.00 26.87 380 ASN C O 1
ATOM 8527 N N . ALA C 3 376 ? 9.258 64.696 23.931 1.00 13.14 381 ALA C N 1
ATOM 8528 C CA . ALA C 3 376 ? 7.839 65.038 23.556 1.00 20.77 381 ALA C CA 1
ATOM 8529 C C . ALA C 3 376 ? 7.607 66.500 23.899 1.00 29.54 381 ALA C C 1
ATOM 8530 O O . ALA C 3 376 ? 8.108 66.954 24.950 1.00 24.66 381 ALA C O 1
ATOM 8532 N N . VAL C 3 377 ? 6.887 67.242 23.064 1.00 11.97 382 VAL C N 1
ATOM 8533 C CA . VAL C 3 377 ? 6.362 68.544 23.559 1.00 7.75 382 VAL C CA 1
ATOM 8534 C C . VAL C 3 377 ? 5.076 68.424 24.326 1.00 28.55 382 VAL C C 1
ATOM 8535 O O . VAL C 3 377 ? 4.019 67.914 23.951 1.00 18.88 382 VAL C O 1
ATOM 8539 N N . LEU C 3 378 ? 5.168 68.955 25.543 1.00 13.69 383 LEU C N 1
ATOM 8540 C CA . LEU C 3 378 ? 4.019 69.013 26.479 1.00 5.59 383 LEU C CA 1
ATOM 8541 C C . LEU C 3 378 ? 3.310 70.320 26.289 1.00 17.29 383 LEU C C 1
ATOM 8542 O O . LEU C 3 378 ? 2.092 70.176 26.250 1.00 9.61 383 LEU C O 1
ATOM 8547 N N . PHE C 3 379 ? 3.976 71.463 26.163 1.00 4.49 384 PHE C N 1
ATOM 8548 C CA . PHE C 3 379 ? 3.288 72.754 25.999 1.00 5.48 384 PHE C CA 1
ATOM 8549 C C . PHE C 3 379 ? 4.177 73.598 25.007 1.00 12.08 384 PHE C C 1
ATOM 8550 O O . PHE C 3 379 ? 5.384 73.402 25.028 1.00 8.88 384 PHE C O 1
ATOM 8558 N N . PHE C 3 380 ? 3.501 74.461 24.305 1.00 8.95 385 PHE C N 1
ATOM 8559 C CA . PHE C 3 380 ? 4.118 75.313 23.267 1.00 10.35 385 PHE C CA 1
ATOM 8560 C C . PHE C 3 380 ? 3.402 76.634 23.370 1.00 12.60 385 PHE C C 1
ATOM 8561 O O . PHE C 3 380 ? 2.150 76.621 23.519 1.00 9.26 385 PHE C O 1
ATOM 8569 N N . GLY C 3 381 ? 4.153 77.750 23.292 1.00 9.41 386 GLY C N 1
ATOM 8570 C CA . GLY C 3 381 ? 3.379 79.020 23.260 1.00 19.97 386 GLY C CA 1
ATOM 8571 C C . GLY C 3 381 ? 4.221 80.247 22.830 1.00 16.64 386 GLY C C 1
ATOM 8572 O O . GLY C 3 381 ? 5.401 80.088 22.583 1.00 9.61 386 GLY C O 1
ATOM 8573 N N . ARG C 3 382 ? 3.533 81.332 22.706 1.00 6.74 387 ARG C N 1
ATOM 8574 C CA . ARG C 3 382 ? 4.098 82.647 22.314 1.00 15.41 387 ARG C CA 1
ATOM 8575 C C . ARG C 3 382 ? 3.669 83.593 23.437 1.00 14.83 387 ARG C C 1
ATOM 8576 O O . ARG C 3 382 ? 2.481 83.746 23.717 1.00 9.70 387 ARG C O 1
ATOM 8584 N N . CYS C 3 383 ? 4.687 84.199 24.076 1.00 12.19 388 CYS C N 1
ATOM 8585 C CA . CYS C 3 383 ? 4.326 85.255 25.037 1.00 12.05 388 CYS C CA 1
ATOM 8586 C C . CYS C 3 383 ? 4.532 86.658 24.492 1.00 19.58 388 CYS C C 1
ATOM 8587 O O . CYS C 3 383 ? 5.727 86.978 24.287 1.00 18.77 388 CYS C O 1
ATOM 8590 N N . VAL C 3 384 ? 3.484 87.416 24.282 1.00 9.33 389 VAL C N 1
ATOM 8591 C CA . VAL C 3 384 ? 3.528 88.851 23.817 1.00 13.37 389 VAL C CA 1
ATOM 8592 C C . VAL C 3 384 ? 3.108 89.819 24.919 1.00 28.82 389 VAL C C 1
ATOM 8593 O O . VAL C 3 384 ? 3.391 91.035 24.907 1.00 24.13 389 VAL C O 1
ATOM 8597 N N . SER C 3 385 ? 2.358 89.331 25.874 1.00 21.19 390 SER C N 1
ATOM 8598 C CA . SER C 3 385 ? 1.717 90.070 26.965 1.00 32.66 390 SER C CA 1
ATOM 8599 C C . SER C 3 385 ? 1.678 89.176 28.201 1.00 32.60 390 SER C C 1
ATOM 8600 O O . SER C 3 385 ? 0.724 88.360 28.274 1.00 36.40 390 SER C O 1
ATOM 8603 N N . PRO C 3 386 ? 2.679 89.223 29.090 1.00 27.46 391 PRO C N 1
ATOM 8604 C CA . PRO C 3 386 ? 2.732 88.186 30.154 1.00 20.45 391 PRO C CA 1
ATOM 8605 C C . PRO C 3 386 ? 1.532 88.194 31.084 1.00 38.93 391 PRO C C 1
ATOM 8606 O O . PRO C 3 386 ? 1.168 87.117 31.627 1.00 46.68 391 PRO C O 1
ATOM 8614 N N . GLY D 3 2 ? -10.531 50.016 66.856 1.00 70.70 24 GLY D N 1
ATOM 8615 C CA . GLY D 3 2 ? -10.983 48.766 66.268 1.00 45.45 24 GLY D CA 1
ATOM 8616 C C . GLY D 3 2 ? -10.877 48.791 64.751 1.00 50.29 24 GLY D C 1
ATOM 8617 O O . GLY D 3 2 ? -10.447 47.807 64.107 1.00 58.46 24 GLY D O 1
ATOM 8618 N N . SER D 3 3 ? -11.302 49.914 64.182 1.00 43.40 25 SER D N 1
ATOM 8619 C CA . SER D 3 3 ? -11.507 50.065 62.744 1.00 28.14 25 SER D CA 1
ATOM 8620 C C . SER D 3 3 ? -11.399 51.543 62.391 1.00 20.18 25 SER D C 1
ATOM 8621 O O . SER D 3 3 ? -11.663 52.409 63.268 1.00 16.08 25 SER D O 1
ATOM 8624 N N . ILE D 3 4 ? -11.097 51.728 61.089 1.00 11.90 26 ILE D N 1
ATOM 8625 C CA . ILE D 3 4 ? -10.718 53.142 60.757 1.00 27.32 26 ILE D CA 1
ATOM 8626 C C . ILE D 3 4 ? -11.931 54.052 60.762 1.00 24.97 26 ILE D C 1
ATOM 8627 O O . ILE D 3 4 ? -11.830 55.253 61.113 1.00 21.62 26 ILE D O 1
ATOM 8632 N N . GLY D 3 5 ? -13.096 53.530 60.313 1.00 17.19 27 GLY D N 1
ATOM 8633 C CA . GLY D 3 5 ? -14.325 54.369 60.507 1.00 13.18 27 GLY D CA 1
ATOM 8634 C C . GLY D 3 5 ? -14.532 54.841 61.918 1.00 12.18 27 GLY D C 1
ATOM 8635 O O . GLY D 3 5 ? -14.706 56.081 62.194 1.00 19.79 27 GLY D O 1
ATOM 8636 N N . ALA D 3 6 ? -14.579 53.965 62.932 1.00 20.12 28 ALA D N 1
ATOM 8637 C CA . ALA D 3 6 ? -14.868 54.441 64.305 1.00 14.94 28 ALA D CA 1
ATOM 8638 C C . ALA D 3 6 ? -13.731 55.371 64.774 1.00 15.59 28 ALA D C 1
ATOM 8639 O O . ALA D 3 6 ? -13.986 56.380 65.458 1.00 19.31 28 ALA D O 1
ATOM 8641 N N . ALA D 3 7 ? -12.485 54.949 64.468 1.00 14.71 29 ALA D N 1
ATOM 8642 C CA . ALA D 3 7 ? -11.305 55.741 64.862 1.00 16.56 29 ALA D CA 1
ATOM 8643 C C . ALA D 3 7 ? -11.443 57.195 64.413 1.00 18.63 29 ALA D C 1
ATOM 8644 O O . ALA D 3 7 ? -11.263 58.193 65.176 1.00 14.48 29 ALA D O 1
ATOM 8646 N N . SER D 3 8 ? -11.767 57.301 63.112 1.00 13.53 30 SER D N 1
ATOM 8647 C CA . SER D 3 8 ? -11.703 58.670 62.522 1.00 12.17 30 SER D CA 1
ATOM 8648 C C . SER D 3 8 ? -12.897 59.485 63.038 1.00 8.97 30 SER D C 1
ATOM 8649 O O . SER D 3 8 ? -12.787 60.690 63.133 1.00 8.90 30 SER D O 1
ATOM 8652 N N . MET D 3 9 ? -14.019 58.780 63.391 1.00 15.64 31 MET D N 1
ATOM 8653 C CA . MET D 3 9 ? -15.199 59.475 63.942 1.00 3.16 31 MET D CA 1
ATOM 8654 C C . MET D 3 9 ? -14.957 59.961 65.340 1.00 5.97 31 MET D C 1
ATOM 8655 O O . MET D 3 9 ? -15.272 61.144 65.650 1.00 14.02 31 MET D O 1
ATOM 8660 N N . GLU D 3 10 ? -14.302 59.114 66.149 1.00 8.79 32 GLU D N 1
ATOM 8661 C CA . GLU D 3 10 ? -14.175 59.650 67.558 1.00 11.78 32 GLU D CA 1
ATOM 8662 C C . GLU D 3 10 ? -13.173 60.807 67.540 1.00 5.82 32 GLU D C 1
ATOM 8663 O O . GLU D 3 10 ? -13.362 61.884 68.112 1.00 10.24 32 GLU D O 1
ATOM 8669 N N . PHE D 3 11 ? -12.081 60.466 66.802 1.00 6.49 33 PHE D N 1
ATOM 8670 C CA . PHE D 3 11 ? -11.087 61.541 66.545 1.00 6.19 33 PHE D CA 1
ATOM 8671 C C . PHE D 3 11 ? -11.732 62.814 66.043 1.00 7.40 33 PHE D C 1
ATOM 8672 O O . PHE D 3 11 ? -11.516 63.947 66.542 1.00 10.96 33 PHE D O 1
ATOM 8680 N N . CYS D 3 12 ? -12.515 62.687 64.980 1.00 11.33 34 CYS D N 1
ATOM 8681 C CA . CYS D 3 12 ? -13.246 63.852 64.455 1.00 3.85 34 CYS D CA 1
ATOM 8682 C C . CYS D 3 12 ? -13.971 64.633 65.516 1.00 9.84 34 CYS D C 1
ATOM 8683 O O . CYS D 3 12 ? -13.953 65.871 65.481 1.00 14.69 34 CYS D O 1
ATOM 8686 N N . PHE D 3 13 ? -14.736 63.930 66.371 1.00 12.52 35 PHE D N 1
ATOM 8687 C CA . PHE D 3 13 ? -15.662 64.625 67.306 1.00 7.56 35 PHE D CA 1
ATOM 8688 C C . PHE D 3 13 ? -14.895 65.116 68.498 1.00 7.16 35 PHE D C 1
ATOM 8689 O O . PHE D 3 13 ? -15.291 66.148 69.050 1.00 13.12 35 PHE D O 1
ATOM 8697 N N . ASP D 3 14 ? -13.761 64.483 68.830 1.00 11.58 36 ASP D N 1
ATOM 8698 C CA . ASP D 3 14 ? -12.906 65.102 69.910 1.00 11.82 36 ASP D CA 1
ATOM 8699 C C . ASP D 3 14 ? -12.312 66.418 69.469 1.00 12.35 36 ASP D C 1
ATOM 8700 O O . ASP D 3 14 ? -12.312 67.338 70.259 1.00 12.31 36 ASP D O 1
ATOM 8705 N N . VAL D 3 15 ? -11.854 66.523 68.219 1.00 16.03 37 VAL D N 1
ATOM 8706 C CA . VAL D 3 15 ? -11.367 67.799 67.667 1.00 11.91 37 VAL D CA 1
ATOM 8707 C C . VAL D 3 15 ? -12.413 68.886 67.649 1.00 14.57 37 VAL D C 1
ATOM 8708 O O . VAL D 3 15 ? -12.168 70.096 67.980 1.00 16.02 37 VAL D O 1
ATOM 8712 N N . PHE D 3 16 ? -13.593 68.483 67.192 1.00 11.80 38 PHE D N 1
ATOM 8713 C CA . PHE D 3 16 ? -14.758 69.402 67.144 1.00 13.28 38 PHE D CA 1
ATOM 8714 C C . PHE D 3 16 ? -15.034 70.085 68.496 1.00 11.14 38 PHE D C 1
ATOM 8715 O O . PHE D 3 16 ? -15.238 71.312 68.532 1.00 8.97 38 PHE D O 1
ATOM 8723 N N . LYS D 3 17 ? -15.060 69.304 69.522 1.00 16.44 39 LYS D N 1
ATOM 8724 C CA . LYS D 3 17 ? -15.267 69.669 70.916 1.00 28.45 39 LYS D CA 1
ATOM 8725 C C . LYS D 3 17 ? -14.225 70.713 71.312 1.00 29.64 39 LYS D C 1
ATOM 8726 O O . LYS D 3 17 ? -14.587 71.708 71.961 1.00 30.92 39 LYS D O 1
ATOM 8732 N N . GLU D 3 18 ? -12.969 70.536 70.891 1.00 15.66 40 GLU D N 1
ATOM 8733 C CA . GLU D 3 18 ? -12.020 71.687 71.050 1.00 13.99 40 GLU D CA 1
ATOM 8734 C C . GLU D 3 18 ? -12.273 72.903 70.227 1.00 25.07 40 GLU D C 1
ATOM 8735 O O . GLU D 3 18 ? -12.192 74.025 70.769 1.00 24.63 40 GLU D O 1
ATOM 8741 N N . LEU D 3 19 ? -12.577 72.742 68.937 1.00 20.58 41 LEU D N 1
ATOM 8742 C CA . LEU D 3 19 ? -12.681 73.871 68.004 1.00 40.95 41 LEU D CA 1
ATOM 8743 C C . LEU D 3 19 ? -13.890 74.755 68.338 1.00 35.21 41 LEU D C 1
ATOM 8744 O O . LEU D 3 19 ? -13.866 75.989 68.149 1.00 37.26 41 LEU D O 1
ATOM 8749 N N . LYS D 3 20 ? -14.945 74.158 68.870 1.00 32.21 42 LYS D N 1
ATOM 8750 C CA . LYS D 3 20 ? -16.156 74.956 69.193 1.00 36.56 42 LYS D CA 1
ATOM 8751 C C . LYS D 3 20 ? -15.848 76.039 70.240 1.00 30.75 42 LYS D C 1
ATOM 8752 O O . LYS D 3 20 ? -16.343 77.160 70.134 1.00 38.23 42 LYS D O 1
ATOM 8758 N N . VAL D 3 21 ? -15.019 75.677 71.212 1.00 43.46 43 VAL D N 1
ATOM 8759 C CA . VAL D 3 21 ? -14.518 76.641 72.218 1.00 46.14 43 VAL D CA 1
ATOM 8760 C C . VAL D 3 21 ? -14.074 77.939 71.527 1.00 42.91 43 VAL D C 1
ATOM 8761 O O . VAL D 3 21 ? -14.495 79.083 71.813 1.00 38.35 43 VAL D O 1
ATOM 8765 N N . HIS D 3 22 ? -13.191 77.744 70.563 1.00 33.05 44 HIS D N 1
ATOM 8766 C CA . HIS D 3 22 ? -12.417 78.875 70.010 1.00 25.93 44 HIS D CA 1
ATOM 8767 C C . HIS D 3 22 ? -13.056 79.547 68.841 1.00 40.17 44 HIS D C 1
ATOM 8768 O O . HIS D 3 22 ? -12.549 80.626 68.464 1.00 36.47 44 HIS D O 1
ATOM 8775 N N . HIS D 3 23 ? -14.094 78.967 68.245 1.00 38.93 45 HIS D N 1
ATOM 8776 C CA . HIS D 3 23 ? -14.620 79.509 66.963 1.00 30.35 45 HIS D CA 1
ATOM 8777 C C . HIS D 3 23 ? -16.134 79.579 67.020 1.00 35.96 45 HIS D C 1
ATOM 8778 O O . HIS D 3 23 ? -16.822 79.047 66.148 1.00 30.63 45 HIS D O 1
ATOM 8785 N N . ALA D 3 24 ? -16.645 80.142 68.093 1.00 36.81 46 ALA D N 1
ATOM 8786 C CA . ALA D 3 24 ? -18.084 80.449 68.204 1.00 33.91 46 ALA D CA 1
ATOM 8787 C C . ALA D 3 24 ? -18.462 81.290 66.985 1.00 29.62 46 ALA D C 1
ATOM 8788 O O . ALA D 3 24 ? -17.713 82.169 66.485 1.00 27.60 46 ALA D O 1
ATOM 8790 N N . ASN D 3 25 ? -19.637 81.008 66.483 1.00 28.95 47 ASN D N 1
ATOM 8791 C CA . ASN D 3 25 ? -20.292 81.871 65.475 1.00 33.05 47 ASN D CA 1
ATOM 8792 C C . ASN D 3 25 ? -19.535 81.929 64.164 1.00 29.15 47 ASN D C 1
ATOM 8793 O O . ASN D 3 25 ? -19.865 82.826 63.360 1.00 39.80 47 ASN D O 1
ATOM 8798 N N . GLU D 3 26 ? -18.592 81.040 63.928 1.00 21.55 48 GLU D N 1
ATOM 8799 C CA . GLU D 3 26 ? -17.895 80.982 62.635 1.00 17.01 48 GLU D CA 1
ATOM 8800 C C . GLU D 3 26 ? -18.158 79.657 61.940 1.00 19.45 48 GLU D C 1
ATOM 8801 O O . GLU D 3 26 ? -18.378 78.695 62.675 1.00 21.25 48 GLU D O 1
ATOM 8804 N N . ASN D 3 27 ? -17.945 79.624 60.640 1.00 20.57 49 ASN D N 1
ATOM 8805 C CA . ASN D 3 27 ? -17.778 78.327 59.937 1.00 15.93 49 ASN D CA 1
ATOM 8806 C C . ASN D 3 27 ? -16.643 77.513 60.509 1.00 14.92 49 ASN D C 1
ATOM 8807 O O . ASN D 3 27 ? -15.586 78.045 60.878 1.00 18.63 49 ASN D O 1
ATOM 8812 N N . ILE D 3 28 ? -16.813 76.211 60.567 1.00 7.19 50 ILE D N 1
ATOM 8813 C CA . ILE D 3 28 ? -15.689 75.329 60.887 1.00 3.14 50 ILE D CA 1
ATOM 8814 C C . ILE D 3 28 ? -15.473 74.388 59.750 1.00 11.04 50 ILE D C 1
ATOM 8815 O O . ILE D 3 28 ? -16.514 73.887 59.248 1.00 15.24 50 ILE D O 1
ATOM 8820 N N . PHE D 3 29 ? -14.210 73.988 59.470 1.00 5.92 51 PHE D N 1
ATOM 8821 C CA . PHE D 3 29 ? -14.174 72.977 58.345 1.00 7.66 51 PHE D CA 1
ATOM 8822 C C . PHE D 3 29 ? -12.818 72.284 58.386 1.00 12.59 51 PHE D C 1
ATOM 8823 O O . PHE D 3 29 ? -11.889 73.090 58.348 1.00 12.83 51 PHE D O 1
ATOM 8831 N N . TYR D 3 30 ? -12.755 70.972 58.377 1.00 8.22 52 TYR D N 1
ATOM 8832 C CA . TYR D 3 30 ? -11.429 70.338 58.470 1.00 12.77 52 TYR D CA 1
ATOM 8833 C C . TYR D 3 30 ? -11.510 68.911 57.968 1.00 14.79 52 TYR D C 1
ATOM 8834 O O . TYR D 3 30 ? -12.641 68.438 57.733 1.00 9.62 52 TYR D O 1
ATOM 8843 N N . CYS D 3 31 ? -10.336 68.313 57.783 1.00 9.02 53 CYS D N 1
ATOM 8844 C CA . CYS D 3 31 ? -10.299 66.950 57.194 1.00 2.33 53 CYS D CA 1
ATOM 8845 C C . CYS D 3 31 ? -9.596 66.016 58.146 1.00 15.94 53 CYS D C 1
ATOM 8846 O O . CYS D 3 31 ? -8.369 65.922 58.195 1.00 11.32 53 CYS D O 1
ATOM 8849 N N . PRO D 3 32 ? -10.406 65.204 58.874 1.00 17.39 54 PRO D N 1
ATOM 8850 C CA . PRO D 3 32 ? -9.857 64.393 59.952 1.00 2.73 54 PRO D CA 1
ATOM 8851 C C . PRO D 3 32 ? -8.888 63.360 59.402 1.00 6.37 54 PRO D C 1
ATOM 8852 O O . PRO D 3 32 ? -7.874 63.024 60.003 1.00 8.88 54 PRO D O 1
ATOM 8856 N N . ILE D 3 33 ? -9.243 62.807 58.234 1.00 4.16 55 ILE D N 1
ATOM 8857 C CA . ILE D 3 33 ? -8.389 61.699 57.747 1.00 7.33 55 ILE D CA 1
ATOM 8858 C C . ILE D 3 33 ? -7.014 62.245 57.342 1.00 11.00 55 ILE D C 1
ATOM 8859 O O . ILE D 3 33 ? -6.052 61.513 57.595 1.00 15.32 55 ILE D O 1
ATOM 8864 N N . ALA D 3 34 ? -6.952 63.470 56.820 1.00 14.85 56 ALA D N 1
ATOM 8865 C CA . ALA D 3 34 ? -5.603 64.011 56.406 1.00 3.49 56 ALA D CA 1
ATOM 8866 C C . ALA D 3 34 ? -4.845 64.348 57.713 1.00 10.49 56 ALA D C 1
ATOM 8867 O O . ALA D 3 34 ? -3.629 64.142 57.790 1.00 13.19 56 ALA D O 1
ATOM 8869 N N . ILE D 3 35 ? -5.460 64.906 58.740 1.00 10.22 57 ILE D N 1
ATOM 8870 C CA . ILE D 3 35 ? -4.729 65.152 60.031 1.00 4.77 57 ILE D CA 1
ATOM 8871 C C . ILE D 3 35 ? -4.231 63.812 60.539 1.00 14.38 57 ILE D C 1
ATOM 8872 O O . ILE D 3 35 ? -3.084 63.755 60.974 1.00 13.01 57 ILE D O 1
ATOM 8877 N N . MET D 3 36 ? -5.074 62.727 60.453 1.00 6.96 58 MET D N 1
ATOM 8878 C CA . MET D 3 36 ? -4.576 61.469 60.999 1.00 4.85 58 MET D CA 1
ATOM 8879 C C . MET D 3 36 ? -3.334 60.996 60.261 1.00 11.59 58 MET D C 1
ATOM 8880 O O . MET D 3 36 ? -2.486 60.391 60.879 1.00 12.52 58 MET D O 1
ATOM 8885 N N . SER D 3 37 ? -3.325 61.149 58.917 1.00 12.87 59 SER D N 1
ATOM 8886 C CA . SER D 3 37 ? -2.141 60.650 58.195 1.00 8.38 59 SER D CA 1
ATOM 8887 C C . SER D 3 37 ? -0.880 61.528 58.492 1.00 5.77 59 SER D C 1
ATOM 8888 O O . SER D 3 37 ? 0.171 60.920 58.497 1.00 9.09 59 SER D O 1
ATOM 8891 N N . ALA D 3 38 ? -1.032 62.822 58.726 1.00 5.02 60 ALA D N 1
ATOM 8892 C CA . ALA D 3 38 ? 0.034 63.683 59.180 1.00 8.50 60 ALA D CA 1
ATOM 8893 C C . ALA D 3 38 ? 0.602 63.160 60.486 1.00 21.54 60 ALA D C 1
ATOM 8894 O O . ALA D 3 38 ? 1.824 62.856 60.597 1.00 19.27 60 ALA D O 1
ATOM 8896 N N . LEU D 3 39 ? -0.274 62.992 61.481 1.00 18.62 61 LEU D N 1
ATOM 8897 C CA . LEU D 3 39 ? 0.197 62.339 62.739 1.00 11.24 61 LEU D CA 1
ATOM 8898 C C . LEU D 3 39 ? 0.753 60.954 62.529 1.00 20.60 61 LEU D C 1
ATOM 8899 O O . LEU D 3 39 ? 1.667 60.656 63.325 1.00 23.59 61 LEU D O 1
ATOM 8904 N N . ALA D 3 40 ? 0.291 60.093 61.625 1.00 14.69 62 ALA D N 1
ATOM 8905 C CA . ALA D 3 40 ? 0.804 58.722 61.447 1.00 7.13 62 ALA D CA 1
ATOM 8906 C C . ALA D 3 40 ? 2.281 58.751 61.007 1.00 7.89 62 ALA D C 1
ATOM 8907 O O . ALA D 3 40 ? 3.046 57.916 61.494 1.00 13.43 62 ALA D O 1
ATOM 8909 N N . MET D 3 41 ? 2.671 59.751 60.250 1.00 14.97 63 MET D N 1
ATOM 8910 C CA . MET D 3 41 ? 4.074 59.916 59.783 1.00 19.09 63 MET D CA 1
ATOM 8911 C C . MET D 3 41 ? 5.006 60.144 60.992 1.00 18.11 63 MET D C 1
ATOM 8912 O O . MET D 3 41 ? 6.093 59.564 61.063 1.00 19.94 63 MET D O 1
ATOM 8917 N N . VAL D 3 42 ? 4.490 61.008 61.867 1.00 12.79 64 VAL D N 1
ATOM 8918 C CA . VAL D 3 42 ? 5.168 61.309 63.153 1.00 13.38 64 VAL D CA 1
ATOM 8919 C C . VAL D 3 42 ? 5.224 60.086 64.067 1.00 31.66 64 VAL D C 1
ATOM 8920 O O . VAL D 3 42 ? 6.278 59.758 64.654 1.00 25.84 64 VAL D O 1
ATOM 8924 N N . TYR D 3 43 ? 4.118 59.405 64.201 1.00 26.35 65 TYR D N 1
ATOM 8925 C CA . TYR D 3 43 ? 3.896 58.241 65.059 1.00 17.79 65 TYR D CA 1
ATOM 8926 C C . TYR D 3 43 ? 4.940 57.154 64.746 1.00 25.11 65 TYR D C 1
ATOM 8927 O O . TYR D 3 43 ? 5.496 56.489 65.623 1.00 19.50 65 TYR D O 1
ATOM 8936 N N . LEU D 3 44 ? 5.199 56.990 63.445 1.00 13.11 66 LEU D N 1
ATOM 8937 C CA . LEU D 3 44 ? 6.262 56.083 63.021 1.00 15.73 66 LEU D CA 1
ATOM 8938 C C . LEU D 3 44 ? 7.582 56.333 63.748 1.00 15.39 66 LEU D C 1
ATOM 8939 O O . LEU D 3 44 ? 8.250 55.310 63.952 1.00 26.36 66 LEU D O 1
ATOM 8944 N N . GLY D 3 45 ? 7.999 57.563 64.023 1.00 13.49 67 GLY D N 1
ATOM 8945 C CA . GLY D 3 45 ? 9.319 57.660 64.681 1.00 16.26 67 GLY D CA 1
ATOM 8946 C C . GLY D 3 45 ? 9.209 58.016 66.152 1.00 30.48 67 GLY D C 1
ATOM 8947 O O . GLY D 3 45 ? 10.236 58.460 66.741 1.00 25.38 67 GLY D O 1
ATOM 8948 N N . ALA D 3 46 ? 8.025 57.872 66.726 1.00 21.87 68 ALA D N 1
ATOM 8949 C CA . ALA D 3 46 ? 7.767 58.355 68.111 1.00 21.53 68 ALA D CA 1
ATOM 8950 C C . ALA D 3 46 ? 8.067 57.200 69.057 1.00 16.64 68 ALA D C 1
ATOM 8951 O O . ALA D 3 46 ? 7.801 56.064 68.656 1.00 21.04 68 ALA D O 1
ATOM 8953 N N . LYS D 3 47 ? 8.537 57.535 70.262 1.00 19.23 69 LYS D N 1
ATOM 8954 C CA . LYS D 3 47 ? 8.862 56.472 71.245 1.00 22.53 69 LYS D CA 1
ATOM 8955 C C . LYS D 3 47 ? 8.297 56.918 72.602 1.00 15.30 69 LYS D C 1
ATOM 8956 O O . LYS D 3 47 ? 8.006 58.102 72.768 1.00 17.69 69 LYS D O 1
ATOM 8962 N N . ASP D 3 48 ? 8.181 55.915 73.481 1.00 23.46 70 ASP D N 1
ATOM 8963 C CA . ASP D 3 48 ? 7.918 56.245 74.904 1.00 32.15 70 ASP D CA 1
ATOM 8964 C C . ASP D 3 48 ? 6.652 57.057 75.026 1.00 27.82 70 ASP D C 1
ATOM 8965 O O . ASP D 3 48 ? 5.614 56.724 74.401 1.00 37.04 70 ASP D O 1
ATOM 8970 N N . SER D 3 49 ? 6.646 58.075 75.886 1.00 16.36 71 SER D N 1
ATOM 8971 C CA . SER D 3 49 ? 5.299 58.665 76.159 1.00 23.48 71 SER D CA 1
ATOM 8972 C C . SER D 3 49 ? 4.832 59.522 74.987 1.00 33.86 71 SER D C 1
ATOM 8973 O O . SER D 3 49 ? 3.636 59.823 75.001 1.00 26.44 71 SER D O 1
ATOM 8976 N N . THR D 3 50 ? 5.712 59.936 74.095 1.00 32.24 72 THR D N 1
ATOM 8977 C CA . THR D 3 50 ? 5.387 60.760 72.917 1.00 29.48 72 THR D CA 1
ATOM 8978 C C . THR D 3 50 ? 4.412 59.930 72.049 1.00 17.55 72 THR D C 1
ATOM 8979 O O . THR D 3 50 ? 3.369 60.403 71.606 1.00 21.98 72 THR D O 1
ATOM 8983 N N . ARG D 3 51 ? 4.827 58.709 71.799 1.00 12.05 73 ARG D N 1
ATOM 8984 C CA . ARG D 3 51 ? 4.065 57.738 71.031 1.00 15.64 73 ARG D CA 1
ATOM 8985 C C . ARG D 3 51 ? 2.756 57.401 71.750 1.00 31.33 73 ARG D C 1
ATOM 8986 O O . ARG D 3 51 ? 1.712 57.275 71.104 1.00 25.33 73 ARG D O 1
ATOM 8994 N N . THR D 3 52 ? 2.804 57.214 73.046 1.00 22.15 74 THR D N 1
ATOM 8995 C CA . THR D 3 52 ? 1.691 56.760 73.871 1.00 32.92 74 THR D CA 1
ATOM 8996 C C . THR D 3 52 ? 0.574 57.793 73.776 1.00 26.66 74 THR D C 1
ATOM 8997 O O . THR D 3 52 ? -0.561 57.410 73.565 1.00 25.44 74 THR D O 1
ATOM 9001 N N . GLN D 3 53 ? 0.955 59.053 73.924 1.00 23.61 75 GLN D N 1
ATOM 9002 C CA . GLN D 3 53 ? 0.023 60.187 73.855 1.00 31.94 75 GLN D CA 1
ATOM 9003 C C . GLN D 3 53 ? -0.698 60.300 72.506 1.00 34.55 75 GLN D C 1
ATOM 9004 O O . GLN D 3 53 ? -1.900 60.622 72.393 1.00 25.81 75 GLN D O 1
ATOM 9010 N N . ILE D 3 54 ? 0.075 60.157 71.437 1.00 28.17 76 ILE D N 1
ATOM 9011 C CA . ILE D 3 54 ? -0.491 60.064 70.093 1.00 30.93 76 ILE D CA 1
ATOM 9012 C C . ILE D 3 54 ? -1.443 58.862 70.008 1.00 28.74 76 ILE D C 1
ATOM 9013 O O . ILE D 3 54 ? -2.588 58.947 69.477 1.00 28.38 76 ILE D O 1
ATOM 9018 N N . ASN D 3 55 ? -0.968 57.730 70.454 1.00 21.49 77 ASN D N 1
ATOM 9019 C CA . ASN D 3 55 ? -1.763 56.479 70.372 1.00 32.64 77 ASN D CA 1
ATOM 9020 C C . ASN D 3 55 ? -3.082 56.672 71.136 1.00 39.26 77 ASN D C 1
ATOM 9021 O O . ASN D 3 55 ? -4.130 56.385 70.551 1.00 42.16 77 ASN D O 1
ATOM 9026 N N . LYS D 3 56 ? -3.053 57.127 72.372 1.00 28.14 78 LYS D N 1
ATOM 9027 C CA . LYS D 3 56 ? -4.280 57.501 73.089 1.00 29.14 78 LYS D CA 1
ATOM 9028 C C . LYS D 3 56 ? -5.220 58.377 72.274 1.00 55.77 78 LYS D C 1
ATOM 9029 O O . LYS D 3 56 ? -6.392 57.972 72.096 1.00 52.64 78 LYS D O 1
ATOM 9035 N N . VAL D 3 57 ? -4.811 59.538 71.783 1.00 29.42 79 VAL D N 1
ATOM 9036 C CA . VAL D 3 57 ? -5.741 60.576 71.301 1.00 22.69 79 VAL D CA 1
ATOM 9037 C C . VAL D 3 57 ? -6.297 60.280 69.912 1.00 24.27 79 VAL D C 1
ATOM 9038 O O . VAL D 3 57 ? -7.404 60.703 69.546 1.00 30.04 79 VAL D O 1
ATOM 9042 N N . VAL D 3 58 ? -5.485 59.634 69.084 1.00 27.70 80 VAL D N 1
ATOM 9043 C CA . VAL D 3 58 ? -5.730 59.559 67.652 1.00 24.61 80 VAL D CA 1
ATOM 9044 C C . VAL D 3 58 ? -6.303 58.129 67.470 1.00 30.39 80 VAL D C 1
ATOM 9045 O O . VAL D 3 58 ? -6.971 57.849 66.461 1.00 41.52 80 VAL D O 1
ATOM 9049 N N . ARG D 3 59 ? -6.010 57.257 68.441 1.00 21.44 81 ARG D N 1
ATOM 9050 C CA . ARG D 3 59 ? -6.607 55.916 68.394 1.00 52.84 81 ARG D CA 1
ATOM 9051 C C . ARG D 3 59 ? -6.079 54.978 67.318 1.00 56.57 81 ARG D C 1
ATOM 9052 O O . ARG D 3 59 ? -6.862 54.186 66.696 1.00 40.67 81 ARG D O 1
ATOM 9055 N N . PHE D 3 60 ? -4.770 55.003 67.126 1.00 27.90 82 PHE D N 1
ATOM 9056 C CA . PHE D 3 60 ? -4.060 54.081 66.228 1.00 21.12 82 PHE D CA 1
ATOM 9057 C C . PHE D 3 60 ? -4.017 52.637 66.777 1.00 32.13 82 PHE D C 1
ATOM 9058 O O . PHE D 3 60 ? -3.863 51.702 66.014 1.00 28.71 82 PHE D O 1
ATOM 9066 N N . ASP D 3 61 ? -4.106 52.559 68.065 1.00 33.79 83 ASP D N 1
ATOM 9067 C CA . ASP D 3 61 ? -4.164 51.470 68.992 1.00 50.07 83 ASP D CA 1
ATOM 9068 C C . ASP D 3 61 ? -4.801 50.257 68.324 1.00 46.73 83 ASP D C 1
ATOM 9069 O O . ASP D 3 61 ? -4.077 49.292 68.010 1.00 47.69 83 ASP D O 1
ATOM 9074 N N . LYS D 3 62 A -6.089 50.349 67.958 1.00 31.63 83 LYS D N 1
ATOM 9075 C CA . LYS D 3 62 A -6.684 49.075 67.462 1.00 42.09 83 LYS D CA 1
ATOM 9076 C C . LYS D 3 62 A -6.654 48.879 65.963 1.00 62.13 83 LYS D C 1
ATOM 9077 O O . LYS D 3 62 A -7.109 47.794 65.469 1.00 49.39 83 LYS D O 1
ATOM 9078 N N . LEU D 3 63 ? -6.013 49.754 65.175 1.00 38.13 84 LEU D N 1
ATOM 9079 C CA . LEU D 3 63 ? -6.124 49.723 63.718 1.00 22.88 84 LEU D CA 1
ATOM 9080 C C . LEU D 3 63 ? -5.194 48.710 63.066 1.00 28.96 84 LEU D C 1
ATOM 9081 O O . LEU D 3 63 ? -4.063 48.472 63.482 1.00 32.68 84 LEU D O 1
ATOM 9086 N N . PRO D 3 64 ? -5.713 48.193 61.978 1.00 20.64 85 PRO D N 1
ATOM 9087 C CA . PRO D 3 64 ? -4.954 47.251 61.152 1.00 21.44 85 PRO D CA 1
ATOM 9088 C C . PRO D 3 64 ? -3.866 48.062 60.457 1.00 23.42 85 PRO D C 1
ATOM 9089 O O . PRO D 3 64 ? -4.054 49.128 59.843 1.00 20.61 85 PRO D O 1
ATOM 9093 N N . GLY D 3 65 ? -2.651 47.560 60.587 1.00 35.14 86 GLY D N 1
ATOM 9094 C CA . GLY D 3 65 ? -1.463 48.148 59.936 1.00 26.15 86 GLY D CA 1
ATOM 9095 C C . GLY D 3 65 ? -0.638 48.902 60.998 1.00 30.57 86 GLY D C 1
ATOM 9096 O O . GLY D 3 65 ? 0.416 49.367 60.603 1.00 23.59 86 GLY D O 1
ATOM 9097 N N . PHE D 3 66 ? -1.153 49.025 62.224 1.00 19.14 87 PHE D N 1
ATOM 9098 C CA . PHE D 3 66 ? -0.532 49.917 63.204 1.00 24.59 87 PHE D CA 1
ATOM 9099 C C . PHE D 3 66 ? 0.156 49.160 64.341 1.00 25.25 87 PHE D C 1
ATOM 9100 O O . PHE D 3 66 ? 0.819 49.869 65.136 1.00 42.00 87 PHE D O 1
ATOM 9108 N N . GLY D 3 67 A 0.049 47.859 64.386 1.00 28.32 87 GLY D N 1
ATOM 9109 C CA . GLY D 3 67 A 0.789 47.108 65.481 1.00 49.78 87 GLY D CA 1
ATOM 9110 C C . GLY D 3 67 A 2.265 47.457 65.507 1.00 55.25 87 GLY D C 1
ATOM 9111 O O . GLY D 3 67 A 2.802 47.907 64.477 1.00 32.77 87 GLY D O 1
ATOM 9112 N N . ASP D 3 68 B 2.970 47.252 66.639 1.00 54.33 87 ASP D N 1
ATOM 9113 C CA . ASP D 3 68 B 4.362 47.753 66.758 1.00 55.30 87 ASP D CA 1
ATOM 9114 C C . ASP D 3 68 B 5.327 46.803 66.001 1.00 41.45 87 ASP D C 1
ATOM 9115 O O . ASP D 3 68 B 6.405 47.243 65.619 1.00 46.28 87 ASP D O 1
ATOM 9120 N N . SER D 3 69 C 4.868 45.589 65.816 1.00 39.31 87 SER D N 1
ATOM 9121 C CA . SER D 3 69 C 5.557 44.556 65.021 1.00 46.63 87 SER D CA 1
ATOM 9122 C C . SER D 3 69 C 5.614 44.901 63.541 1.00 55.30 87 SER D C 1
ATOM 9123 O O . SER D 3 69 C 6.690 44.934 62.917 1.00 31.70 87 SER D O 1
ATOM 9126 N N . ILE D 3 70 D 4.405 45.093 62.957 1.00 37.91 87 ILE D N 1
ATOM 9127 C CA . ILE D 3 70 D 4.284 45.423 61.544 1.00 29.08 87 ILE D CA 1
ATOM 9128 C C . ILE D 3 70 D 5.046 46.738 61.296 1.00 28.25 87 ILE D C 1
ATOM 9129 O O . ILE D 3 70 D 5.700 46.909 60.254 1.00 30.05 87 ILE D O 1
ATOM 9134 N N . GLU D 3 71 E 4.910 47.663 62.267 1.00 26.38 87 GLU D N 1
ATOM 9135 C CA . GLU D 3 71 E 5.557 48.984 62.028 1.00 37.39 87 GLU D CA 1
ATOM 9136 C C . GLU D 3 71 E 7.071 48.833 61.972 1.00 51.35 87 GLU D C 1
ATOM 9137 O O . GLU D 3 71 E 7.747 49.475 61.136 1.00 37.13 87 GLU D O 1
ATOM 9143 N N . ALA D 3 72 F 7.596 47.920 62.797 1.00 46.10 87 ALA D N 1
ATOM 9144 C CA . ALA D 3 72 F 9.064 47.706 62.785 1.00 40.51 87 ALA D CA 1
ATOM 9145 C C . ALA D 3 72 F 9.489 47.263 61.387 1.00 46.73 87 ALA D C 1
ATOM 9146 O O . ALA D 3 72 F 10.651 47.386 60.977 1.00 52.64 87 ALA D O 1
ATOM 9148 N N . GLN D 3 73 G 8.476 46.801 60.659 1.00 31.71 87 GLN D N 1
ATOM 9149 C CA . GLN D 3 73 G 8.782 46.135 59.355 1.00 39.80 87 GLN D CA 1
ATOM 9150 C C . GLN D 3 73 G 8.656 47.168 58.268 1.00 38.32 87 GLN D C 1
ATOM 9151 O O . GLN D 3 73 G 8.661 46.899 57.061 1.00 41.59 87 GLN D O 1
ATOM 9154 N N . CYS D 3 74 H 8.563 48.434 58.727 1.00 49.98 87 CYS D N 1
ATOM 9155 C CA . CYS D 3 74 H 8.202 49.543 57.881 1.00 27.13 87 CYS D CA 1
ATOM 9156 C C . CYS D 3 74 H 8.822 49.427 56.494 1.00 50.78 87 CYS D C 1
ATOM 9157 O O . CYS D 3 74 H 8.062 49.452 55.502 1.00 76.76 87 CYS D O 1
ATOM 9160 N N . GLY D 3 75 I 10.138 49.324 56.489 1.00 51.63 87 GLY D N 1
ATOM 9161 C CA . GLY D 3 75 I 10.803 49.589 55.158 1.00 70.36 87 GLY D CA 1
ATOM 9162 C C . GLY D 3 75 I 10.841 48.336 54.309 1.00 54.62 87 GLY D C 1
ATOM 9163 O O . GLY D 3 75 I 11.823 48.105 53.551 1.00 49.81 87 GLY D O 1
ATOM 9164 N N . THR D 3 76 ? 9.808 47.519 54.407 1.00 64.45 88 THR D N 1
ATOM 9165 C CA . THR D 3 76 ? 9.596 46.469 53.374 1.00 58.07 88 THR D CA 1
ATOM 9166 C C . THR D 3 76 ? 8.132 46.328 52.990 1.00 74.92 88 THR D C 1
ATOM 9167 O O . THR D 3 76 ? 7.740 46.665 51.860 1.00 70.06 88 THR D O 1
ATOM 9171 N N . SER D 3 77 ? 7.326 45.858 53.927 1.00 84.41 89 SER D N 1
ATOM 9172 C CA . SER D 3 77 ? 5.949 45.426 53.787 1.00 80.17 89 SER D CA 1
ATOM 9173 C C . SER D 3 77 ? 4.961 46.508 53.357 1.00 78.35 89 SER D C 1
ATOM 9174 O O . SER D 3 77 ? 4.879 47.621 53.908 1.00 65.93 89 SER D O 1
ATOM 9177 N N . VAL D 3 78 ? 4.182 46.101 52.361 1.00 82.59 90 VAL D N 1
ATOM 9178 C CA . VAL D 3 78 ? 3.122 46.937 51.761 1.00 75.31 90 VAL D CA 1
ATOM 9179 C C . VAL D 3 78 ? 1.991 47.058 52.780 1.00 71.62 90 VAL D C 1
ATOM 9180 O O . VAL D 3 78 ? 0.954 47.712 52.548 1.00 77.92 90 VAL D O 1
ATOM 9184 N N . ASN D 3 79 ? 2.227 46.397 53.939 1.00 42.05 91 ASN D N 1
ATOM 9185 C CA . ASN D 3 79 ? 1.003 46.330 54.803 1.00 43.58 91 ASN D CA 1
ATOM 9186 C C . ASN D 3 79 ? 1.050 47.481 55.812 1.00 24.69 91 ASN D C 1
ATOM 9187 O O . ASN D 3 79 ? 0.061 47.582 56.549 1.00 32.39 91 ASN D O 1
ATOM 9192 N N . VAL D 3 80 ? 2.107 48.292 55.859 1.00 29.49 92 VAL D N 1
ATOM 9193 C CA . VAL D 3 80 ? 2.294 49.124 57.096 1.00 27.88 92 VAL D CA 1
ATOM 9194 C C . VAL D 3 80 ? 1.215 50.207 57.071 1.00 13.69 92 VAL D C 1
ATOM 9195 O O . VAL D 3 80 ? 1.085 50.811 56.006 1.00 19.98 92 VAL D O 1
ATOM 9199 N N . HIS D 3 81 ? 0.474 50.385 58.156 1.00 11.18 93 HIS D N 1
ATOM 9200 C CA . HIS D 3 81 ? -0.589 51.420 58.125 1.00 16.26 93 HIS D CA 1
ATOM 9201 C C . HIS D 3 81 ? -1.666 51.238 57.082 1.00 20.41 93 HIS D C 1
ATOM 9202 O O . HIS D 3 81 ? -2.287 52.189 56.592 1.00 20.39 93 HIS D O 1
ATOM 9209 N N . SER D 3 82 ? -1.902 49.995 56.708 1.00 11.93 94 SER D N 1
ATOM 9210 C CA . SER D 3 82 ? -2.776 49.694 55.552 1.00 13.17 94 SER D CA 1
ATOM 9211 C C . SER D 3 82 ? -4.155 50.341 55.684 1.00 23.26 94 SER D C 1
ATOM 9212 O O . SER D 3 82 ? -4.691 50.856 54.686 1.00 19.82 94 SER D O 1
ATOM 9215 N N . SER D 3 83 ? -4.761 50.227 56.877 1.00 16.31 95 SER D N 1
ATOM 9216 C CA . SER D 3 83 ? -6.123 50.786 57.068 1.00 18.78 95 SER D CA 1
ATOM 9217 C C . SER D 3 83 ? -6.276 52.259 56.747 1.00 25.84 95 SER D C 1
ATOM 9218 O O . SER D 3 83 ? -7.365 52.663 56.285 1.00 19.58 95 SER D O 1
ATOM 9221 N N . LEU D 3 84 ? -5.278 53.078 57.024 1.00 11.89 96 LEU D N 1
ATOM 9222 C CA . LEU D 3 84 ? -5.317 54.476 56.695 1.00 8.69 96 LEU D CA 1
ATOM 9223 C C . LEU D 3 84 ? -4.924 54.759 55.241 1.00 25.03 96 LEU D C 1
ATOM 9224 O O . LEU D 3 84 ? -5.589 55.560 54.590 1.00 30.59 96 LEU D O 1
ATOM 9229 N N . ARG D 3 85 ? -3.858 54.122 54.820 1.00 26.29 97 ARG D N 1
ATOM 9230 C CA . ARG D 3 85 ? -3.211 54.292 53.531 1.00 21.70 97 ARG D CA 1
ATOM 9231 C C . ARG D 3 85 ? -4.101 53.798 52.402 1.00 19.08 97 ARG D C 1
ATOM 9232 O O . ARG D 3 85 ? -4.209 54.458 51.354 1.00 18.26 97 ARG D O 1
ATOM 9240 N N . ASP D 3 86 ? -4.859 52.735 52.710 1.00 15.53 98 ASP D N 1
ATOM 9241 C CA . ASP D 3 86 ? -5.799 52.237 51.675 1.00 9.89 98 ASP D CA 1
ATOM 9242 C C . ASP D 3 86 ? -6.761 53.366 51.296 1.00 23.66 98 ASP D C 1
ATOM 9243 O O . ASP D 3 86 ? -7.124 53.423 50.109 1.00 32.75 98 ASP D O 1
ATOM 9248 N N . ILE D 3 87 ? -7.225 54.098 52.300 1.00 25.36 99 ILE D N 1
ATOM 9249 C CA . ILE D 3 87 ? -8.224 55.169 52.004 1.00 13.45 99 ILE D CA 1
ATOM 9250 C C . ILE D 3 87 ? -7.508 56.251 51.248 1.00 16.32 99 ILE D C 1
ATOM 9251 O O . ILE D 3 87 ? -8.030 56.673 50.229 1.00 17.91 99 ILE D O 1
ATOM 9256 N N . LEU D 3 88 ? -6.311 56.611 51.769 1.00 14.52 100 LEU D N 1
ATOM 9257 C CA . LEU D 3 88 ? -5.636 57.788 51.141 1.00 21.90 100 LEU D CA 1
ATOM 9258 C C . LEU D 3 88 ? -5.290 57.449 49.677 1.00 16.03 100 LEU D C 1
ATOM 9259 O O . LEU D 3 88 ? -5.394 58.257 48.767 1.00 18.83 100 LEU D O 1
ATOM 9264 N N . ASN D 3 89 ? -4.786 56.224 49.547 1.00 14.92 101 ASN D N 1
ATOM 9265 C CA . ASN D 3 89 ? -4.365 55.824 48.161 1.00 22.67 101 ASN D CA 1
ATOM 9266 C C . ASN D 3 89 ? -5.569 55.964 47.239 1.00 31.81 101 ASN D C 1
ATOM 9267 O O . ASN D 3 89 ? -5.495 56.399 46.067 1.00 32.36 101 ASN D O 1
ATOM 9272 N N . GLN D 3 90 ? -6.744 55.634 47.771 1.00 23.06 102 GLN D N 1
ATOM 9273 C CA . GLN D 3 90 ? -7.986 55.582 46.945 1.00 22.90 102 GLN D CA 1
ATOM 9274 C C . GLN D 3 90 ? -8.306 56.998 46.507 1.00 23.12 102 GLN D C 1
ATOM 9275 O O . GLN D 3 90 ? -8.554 57.269 45.317 1.00 26.88 102 GLN D O 1
ATOM 9281 N N . ILE D 3 91 ? -8.359 57.952 47.421 1.00 19.12 103 ILE D N 1
ATOM 9282 C CA . ILE D 3 91 ? -8.962 59.251 47.109 1.00 14.08 103 ILE D CA 1
ATOM 9283 C C . ILE D 3 91 ? -7.958 60.118 46.332 1.00 20.67 103 ILE D C 1
ATOM 9284 O O . ILE D 3 91 ? -8.414 61.106 45.777 1.00 20.82 103 ILE D O 1
ATOM 9289 N N . THR D 3 92 ? -6.638 59.809 46.354 1.00 15.00 104 THR D N 1
ATOM 9290 C CA . THR D 3 92 ? -5.656 60.711 45.757 1.00 24.20 104 THR D CA 1
ATOM 9291 C C . THR D 3 92 ? -5.342 60.373 44.296 1.00 30.86 104 THR D C 1
ATOM 9292 O O . THR D 3 92 ? -4.742 61.193 43.586 1.00 20.90 104 THR D O 1
ATOM 9296 N N . LYS D 3 93 ? -5.697 59.209 43.841 1.00 15.38 105 LYS D N 1
ATOM 9297 C CA . LYS D 3 93 ? -5.641 58.709 42.451 1.00 17.36 105 LYS D CA 1
ATOM 9298 C C . LYS D 3 93 ? -6.493 59.581 41.564 1.00 19.98 105 LYS D C 1
ATOM 9299 O O . LYS D 3 93 ? -7.629 59.980 41.893 1.00 18.35 105 LYS D O 1
ATOM 9303 N N . PRO D 3 94 ? -5.978 59.965 40.406 1.00 22.36 106 PRO D N 1
ATOM 9304 C CA . PRO D 3 94 ? -6.793 60.755 39.462 1.00 29.09 106 PRO D CA 1
ATOM 9305 C C . PRO D 3 94 ? -8.078 59.993 39.107 1.00 31.62 106 PRO D C 1
ATOM 9306 O O . PRO D 3 94 ? -8.130 58.758 38.939 1.00 17.84 106 PRO D O 1
ATOM 9310 N N . ASN D 3 95 ? -9.176 60.753 39.003 1.00 23.70 107 ASN D N 1
ATOM 9311 C CA . ASN D 3 95 ? -10.445 60.099 38.619 1.00 21.79 107 ASN D CA 1
ATOM 9312 C C . ASN D 3 95 ? -11.354 61.096 37.955 1.00 13.28 107 ASN D C 1
ATOM 9313 O O . ASN D 3 95 ? -11.079 62.294 37.966 1.00 15.62 107 ASN D O 1
ATOM 9318 N N . ASP D 3 96 ? -12.424 60.523 37.381 1.00 9.07 108 ASP D N 1
ATOM 9319 C CA . ASP D 3 96 ? -13.185 61.386 36.461 1.00 11.88 108 ASP D CA 1
ATOM 9320 C C . ASP D 3 96 ? -14.335 62.028 37.215 1.00 15.74 108 ASP D C 1
ATOM 9321 O O . ASP D 3 96 ? -15.009 62.837 36.555 1.00 18.91 108 ASP D O 1
ATOM 9326 N N . VAL D 3 97 A -14.471 61.715 38.493 1.00 9.32 109 VAL D N 1
ATOM 9327 C CA . VAL D 3 97 A -15.677 62.289 39.192 1.00 17.96 109 VAL D CA 1
ATOM 9328 C C . VAL D 3 97 A -15.352 63.179 40.379 1.00 15.04 109 VAL D C 1
ATOM 9329 O O . VAL D 3 97 A -16.193 63.990 40.797 1.00 15.66 109 VAL D O 1
ATOM 9333 N N . TYR D 3 98 ? -14.174 63.039 40.950 1.00 9.59 110 TYR D N 1
ATOM 9334 C CA . TYR D 3 98 ? -13.831 64.123 41.957 1.00 16.77 110 TYR D CA 1
ATOM 9335 C C . TYR D 3 98 ? -12.341 64.424 41.883 1.00 27.65 110 TYR D C 1
ATOM 9336 O O . TYR D 3 98 ? -11.605 63.649 41.251 1.00 22.90 110 TYR D O 1
ATOM 9345 N N . SER D 3 99 ? -11.910 65.447 42.613 1.00 14.76 111 SER D N 1
ATOM 9346 C CA . SER D 3 99 ? -10.449 65.763 42.624 1.00 15.57 111 SER D CA 1
ATOM 9347 C C . SER D 3 99 ? -10.117 66.005 44.094 1.00 12.08 111 SER D C 1
ATOM 9348 O O . SER D 3 99 ? -10.810 66.835 44.656 1.00 15.35 111 SER D O 1
ATOM 9351 N N . PHE D 3 100 ? -9.178 65.275 44.605 1.00 18.61 112 PHE D N 1
ATOM 9352 C CA . PHE D 3 100 ? -8.450 65.609 45.865 1.00 29.31 112 PHE D CA 1
ATOM 9353 C C . PHE D 3 100 ? -7.002 66.023 45.622 1.00 36.66 112 PHE D C 1
ATOM 9354 O O . PHE D 3 100 ? -6.314 65.388 44.811 1.00 27.36 112 PHE D O 1
ATOM 9362 N N . SER D 3 101 ? -6.588 67.104 46.285 1.00 17.92 113 SER D N 1
ATOM 9363 C CA . SER D 3 101 ? -5.106 67.438 46.252 1.00 16.19 113 SER D CA 1
ATOM 9364 C C . SER D 3 101 ? -4.626 67.504 47.702 1.00 11.28 113 SER D C 1
ATOM 9365 O O . SER D 3 101 ? -5.216 68.311 48.418 1.00 15.24 113 SER D O 1
ATOM 9368 N N . LEU D 3 102 ? -3.716 66.656 48.105 1.00 15.69 114 LEU D N 1
ATOM 9369 C CA . LEU D 3 102 ? -3.148 66.669 49.472 1.00 27.80 114 LEU D CA 1
ATOM 9370 C C . LEU D 3 102 ? -1.702 67.171 49.368 1.00 17.79 114 LEU D C 1
ATOM 9371 O O . LEU D 3 102 ? -0.922 66.591 48.633 1.00 15.46 114 LEU D O 1
ATOM 9376 N N . ALA D 3 103 ? -1.369 68.112 50.213 1.00 17.79 115 ALA D N 1
ATOM 9377 C CA . ALA D 3 103 ? 0.062 68.510 50.436 1.00 6.82 115 ALA D CA 1
ATOM 9378 C C . ALA D 3 103 ? 0.338 68.328 51.951 1.00 9.32 115 ALA D C 1
ATOM 9379 O O . ALA D 3 103 ? -0.165 69.118 52.744 1.00 13.92 115 ALA D O 1
ATOM 9381 N N . SER D 3 104 ? 1.029 67.243 52.229 1.00 10.74 116 SER D N 1
ATOM 9382 C CA . SER D 3 104 ? 1.275 66.874 53.630 1.00 12.92 116 SER D CA 1
ATOM 9383 C C . SER D 3 104 ? 2.766 66.507 53.742 1.00 21.35 116 SER D C 1
ATOM 9384 O O . SER D 3 104 ? 3.230 65.593 53.064 1.00 17.60 116 SER D O 1
ATOM 9387 N N . ARG D 3 105 ? 3.469 67.232 54.622 1.00 15.83 117 ARG D N 1
ATOM 9388 C CA . ARG D 3 105 ? 4.936 67.130 54.693 1.00 10.14 117 ARG D CA 1
ATOM 9389 C C . ARG D 3 105 ? 5.424 67.558 56.105 1.00 7.31 117 ARG D C 1
ATOM 9390 O O . ARG D 3 105 ? 4.859 68.512 56.646 1.00 7.59 117 ARG D O 1
ATOM 9398 N N . LEU D 3 106 ? 6.478 66.896 56.499 1.00 7.36 118 LEU D N 1
ATOM 9399 C CA . LEU D 3 106 ? 7.332 67.392 57.641 1.00 11.37 118 LEU D CA 1
ATOM 9400 C C . LEU D 3 106 ? 8.564 68.093 57.079 1.00 6.66 118 LEU D C 1
ATOM 9401 O O . LEU D 3 106 ? 9.238 67.451 56.232 1.00 16.99 118 LEU D O 1
ATOM 9406 N N . TYR D 3 107 ? 8.814 69.334 57.401 1.00 8.69 119 TYR D N 1
ATOM 9407 C CA . TYR D 3 107 ? 10.147 69.939 57.092 1.00 8.45 119 TYR D CA 1
ATOM 9408 C C . TYR D 3 107 ? 11.030 69.941 58.357 1.00 16.62 119 TYR D C 1
ATOM 9409 O O . TYR D 3 107 ? 10.626 70.550 59.383 1.00 13.87 119 TYR D O 1
ATOM 9418 N N . ALA D 3 108 ? 12.175 69.307 58.325 1.00 11.97 120 ALA D N 1
ATOM 9419 C CA . ALA D 3 108 ? 13.037 69.168 59.577 1.00 7.60 120 ALA D CA 1
ATOM 9420 C C . ALA D 3 108 ? 14.277 70.042 59.368 1.00 18.72 120 ALA D C 1
ATOM 9421 O O . ALA D 3 108 ? 14.786 70.012 58.225 1.00 14.76 120 ALA D O 1
ATOM 9423 N N . GLU D 3 109 ? 14.704 70.807 60.360 1.00 17.08 121 GLU D N 1
ATOM 9424 C CA . GLU D 3 109 ? 15.995 71.555 60.269 1.00 19.10 121 GLU D CA 1
ATOM 9425 C C . GLU D 3 109 ? 17.066 70.641 59.716 1.00 15.31 121 GLU D C 1
ATOM 9426 O O . GLU D 3 109 ? 17.206 69.433 60.087 1.00 16.07 121 GLU D O 1
ATOM 9432 N N . GLU D 3 110 ? 17.838 71.116 58.735 1.00 17.33 122 GLU D N 1
ATOM 9433 C CA . GLU D 3 110 ? 18.740 70.200 57.994 1.00 23.56 122 GLU D CA 1
ATOM 9434 C C . GLU D 3 110 ? 19.914 69.704 58.828 1.00 18.54 122 GLU D C 1
ATOM 9435 O O . GLU D 3 110 ? 20.470 68.636 58.474 1.00 21.51 122 GLU D O 1
ATOM 9441 N N . ARG D 3 111 ? 20.245 70.347 59.949 1.00 15.25 123 ARG D N 1
ATOM 9442 C CA . ARG D 3 111 ? 21.376 69.826 60.755 1.00 27.21 123 ARG D CA 1
ATOM 9443 C C . ARG D 3 111 ? 21.062 68.480 61.391 1.00 46.36 123 ARG D C 1
ATOM 9444 O O . ARG D 3 111 ? 22.029 67.795 61.805 1.00 39.20 123 ARG D O 1
ATOM 9452 N N . TYR D 3 112 ? 19.785 68.095 61.448 1.00 16.99 124 TYR D N 1
ATOM 9453 C CA . TYR D 3 112 ? 19.453 66.853 62.182 1.00 13.84 124 TYR D CA 1
ATOM 9454 C C . TYR D 3 112 ? 19.682 65.660 61.294 1.00 18.83 124 TYR D C 1
ATOM 9455 O O . TYR D 3 112 ? 19.126 65.542 60.173 1.00 35.07 124 TYR D O 1
ATOM 9464 N N . PRO D 3 113 ? 20.421 64.702 61.841 1.00 21.41 125 PRO D N 1
ATOM 9465 C CA . PRO D 3 113 ? 20.622 63.465 61.044 1.00 24.17 125 PRO D CA 1
ATOM 9466 C C . PRO D 3 113 ? 19.304 62.715 61.072 1.00 36.37 125 PRO D C 1
ATOM 9467 O O . PRO D 3 113 ? 18.798 62.467 62.184 1.00 26.42 125 PRO D O 1
ATOM 9471 N N . ILE D 3 114 ? 18.811 62.319 59.902 1.00 31.70 126 ILE D N 1
ATOM 9472 C CA . ILE D 3 114 ? 17.606 61.460 59.912 1.00 17.36 126 ILE D CA 1
ATOM 9473 C C . ILE D 3 114 ? 18.004 59.992 59.797 1.00 20.81 126 ILE D C 1
ATOM 9474 O O . ILE D 3 114 ? 18.810 59.657 58.925 1.00 20.33 126 ILE D O 1
ATOM 9479 N N . LEU D 3 115 ? 17.458 59.090 60.591 1.00 18.97 127 LEU D N 1
ATOM 9480 C CA . LEU D 3 115 ? 17.701 57.640 60.492 1.00 23.93 127 LEU D CA 1
ATOM 9481 C C . LEU D 3 115 ? 17.312 57.109 59.113 1.00 50.88 127 LEU D C 1
ATOM 9482 O O . LEU D 3 115 ? 16.175 57.356 58.716 1.00 37.16 127 LEU D O 1
ATOM 9487 N N . PRO D 3 116 ? 18.206 56.391 58.449 1.00 38.56 128 PRO D N 1
ATOM 9488 C CA . PRO D 3 116 ? 17.935 55.927 57.088 1.00 23.66 128 PRO D CA 1
ATOM 9489 C C . PRO D 3 116 ? 16.702 55.026 57.064 1.00 17.81 128 PRO D C 1
ATOM 9490 O O . PRO D 3 116 ? 16.025 54.938 56.040 1.00 16.45 128 PRO D O 1
ATOM 9494 N N . GLU D 3 117 ? 16.403 54.370 58.182 1.00 24.86 129 GLU D N 1
ATOM 9495 C CA . GLU D 3 117 ? 15.282 53.370 58.112 1.00 27.98 129 GLU D CA 1
ATOM 9496 C C . GLU D 3 117 ? 13.967 54.127 58.192 1.00 22.46 129 GLU D C 1
ATOM 9497 O O . GLU D 3 117 ? 12.958 53.615 57.675 1.00 26.31 129 GLU D O 1
ATOM 9503 N N . TYR D 3 118 ? 14.023 55.318 58.787 1.00 26.01 130 TYR D N 1
ATOM 9504 C CA . TYR D 3 118 ? 12.874 56.230 58.846 1.00 24.98 130 TYR D CA 1
ATOM 9505 C C . TYR D 3 118 ? 12.573 56.832 57.487 1.00 25.44 130 TYR D C 1
ATOM 9506 O O . TYR D 3 118 ? 11.406 56.886 57.049 1.00 17.52 130 TYR D O 1
ATOM 9515 N N . LEU D 3 119 ? 13.611 57.296 56.819 1.00 25.97 131 LEU D N 1
ATOM 9516 C CA . LEU D 3 119 ? 13.465 57.984 55.528 1.00 43.27 131 LEU D CA 1
ATOM 9517 C C . LEU D 3 119 ? 12.879 56.992 54.488 1.00 34.01 131 LEU D C 1
ATOM 9518 O O . LEU D 3 119 ? 12.008 57.304 53.690 1.00 42.69 131 LEU D O 1
ATOM 9523 N N . GLN D 3 120 ? 13.419 55.812 54.522 1.00 18.70 132 GLN D N 1
ATOM 9524 C CA . GLN D 3 120 ? 13.043 54.704 53.618 1.00 28.52 132 GLN D CA 1
ATOM 9525 C C . GLN D 3 120 ? 11.544 54.440 53.819 1.00 37.90 132 GLN D C 1
ATOM 9526 O O . GLN D 3 120 ? 10.727 54.289 52.894 1.00 38.81 132 GLN D O 1
ATOM 9532 N N . CYS D 3 121 ? 11.226 54.334 55.092 1.00 25.90 133 CYS D N 1
ATOM 9533 C CA . CYS D 3 121 ? 9.889 54.153 55.596 1.00 25.61 133 CYS D CA 1
ATOM 9534 C C . CYS D 3 121 ? 8.856 55.126 55.042 1.00 30.19 133 CYS D C 1
ATOM 9535 O O . CYS D 3 121 ? 7.885 54.733 54.411 1.00 22.66 133 CYS D O 1
ATOM 9538 N N . VAL D 3 122 ? 9.018 56.414 55.410 1.00 22.29 134 VAL D N 1
ATOM 9539 C CA . VAL D 3 122 ? 7.957 57.378 55.069 1.00 27.97 134 VAL D CA 1
ATOM 9540 C C . VAL D 3 122 ? 7.891 57.451 53.541 1.00 29.72 134 VAL D C 1
ATOM 9541 O O . VAL D 3 122 ? 6.821 57.706 53.017 1.00 40.29 134 VAL D O 1
ATOM 9545 N N . LYS D 3 123 ? 9.064 57.317 52.924 1.00 28.46 135 LYS D N 1
ATOM 9546 C CA . LYS D 3 123 ? 9.021 57.613 51.462 1.00 29.26 135 LYS D CA 1
ATOM 9547 C C . LYS D 3 123 ? 8.258 56.457 50.835 1.00 40.15 135 LYS D C 1
ATOM 9548 O O . LYS D 3 123 ? 7.439 56.632 49.920 1.00 51.09 135 LYS D O 1
ATOM 9551 N N . GLU D 3 124 ? 8.467 55.248 51.361 1.00 38.75 136 GLU D N 1
ATOM 9552 C CA . GLU D 3 124 ? 7.577 54.105 51.000 1.00 35.99 136 GLU D CA 1
ATOM 9553 C C . GLU D 3 124 ? 6.110 54.454 51.223 1.00 46.39 136 GLU D C 1
ATOM 9554 O O . GLU D 3 124 ? 5.304 54.272 50.293 1.00 35.33 136 GLU D O 1
ATOM 9557 N N . LEU D 3 125 ? 5.674 54.932 52.387 1.00 38.43 137 LEU D N 1
ATOM 9558 C CA . LEU D 3 125 ? 4.263 54.942 52.757 1.00 32.28 137 LEU D CA 1
ATOM 9559 C C . LEU D 3 125 ? 3.488 56.212 52.440 1.00 31.81 137 LEU D C 1
ATOM 9560 O O . LEU D 3 125 ? 2.258 56.138 52.231 1.00 25.08 137 LEU D O 1
ATOM 9565 N N . TYR D 3 126 ? 4.113 57.362 52.557 1.00 39.74 138 TYR D N 1
ATOM 9566 C CA . TYR D 3 126 ? 3.461 58.673 52.525 1.00 37.76 138 TYR D CA 1
ATOM 9567 C C . TYR D 3 126 ? 4.181 59.640 51.574 1.00 48.10 138 TYR D C 1
ATOM 9568 O O . TYR D 3 126 ? 5.332 59.984 51.908 1.00 42.29 138 TYR D O 1
ATOM 9577 N N . ARG D 3 127 ? 3.481 60.075 50.546 1.00 58.10 139 ARG D N 1
ATOM 9578 C CA . ARG D 3 127 ? 3.878 61.284 49.805 1.00 60.78 139 ARG D CA 1
ATOM 9579 C C . ARG D 3 127 ? 4.050 62.482 50.750 1.00 59.23 139 ARG D C 1
ATOM 9580 O O . ARG D 3 127 ? 3.466 62.638 51.844 1.00 40.60 139 ARG D O 1
ATOM 9583 N N . GLY D 3 128 ? 4.864 63.363 50.194 1.00 25.73 140 GLY D N 1
ATOM 9584 C CA . GLY D 3 128 ? 5.267 64.573 50.970 1.00 32.06 140 GLY D CA 1
ATOM 9585 C C . GLY D 3 128 ? 6.586 64.114 51.649 1.00 22.34 140 GLY D C 1
ATOM 9586 O O . GLY D 3 128 ? 7.654 64.597 51.319 1.00 32.94 140 GLY D O 1
ATOM 9587 N N . GLY D 3 129 ? 6.421 63.176 52.548 1.00 17.70 141 GLY D N 1
ATOM 9588 C CA . GLY D 3 129 ? 7.368 62.709 53.469 1.00 17.89 141 GLY D CA 1
ATOM 9589 C C . GLY D 3 129 ? 7.916 63.824 54.363 1.00 11.96 141 GLY D C 1
ATOM 9590 O O . GLY D 3 129 ? 7.301 64.697 54.961 1.00 16.61 141 GLY D O 1
ATOM 9591 N N . LEU D 3 130 ? 9.236 63.726 54.408 1.00 28.23 142 LEU D N 1
ATOM 9592 C CA . LEU D 3 130 ? 10.128 64.573 55.197 1.00 23.37 142 LEU D CA 1
ATOM 9593 C C . LEU D 3 130 ? 11.159 65.209 54.255 1.00 24.48 142 LEU D C 1
ATOM 9594 O O . LEU D 3 130 ? 11.760 64.539 53.408 1.00 28.39 142 LEU D O 1
ATOM 9599 N N . GLU D 3 131 ? 11.335 66.472 54.407 1.00 13.66 143 GLU D N 1
ATOM 9600 C CA . GLU D 3 131 ? 12.258 67.300 53.601 1.00 13.47 143 GLU D CA 1
ATOM 9601 C C . GLU D 3 131 ? 13.116 68.112 54.576 1.00 31.95 143 GLU D C 1
ATOM 9602 O O . GLU D 3 131 ? 12.532 68.820 55.458 1.00 20.06 143 GLU D O 1
ATOM 9608 N N . PRO D 3 132 ? 14.439 68.034 54.421 1.00 21.21 144 PRO D N 1
ATOM 9609 C CA . PRO D 3 132 ? 15.346 68.884 55.301 1.00 12.77 144 PRO D CA 1
ATOM 9610 C C . PRO D 3 132 ? 15.315 70.273 54.715 1.00 16.57 144 PRO D C 1
ATOM 9611 O O . PRO D 3 132 ? 15.138 70.373 53.474 1.00 20.73 144 PRO D O 1
ATOM 9615 N N . ILE D 3 133 ? 15.467 71.293 55.486 1.00 17.95 145 ILE D N 1
ATOM 9616 C CA . ILE D 3 133 ? 15.485 72.684 55.087 1.00 8.41 145 ILE D CA 1
ATOM 9617 C C . ILE D 3 133 ? 16.283 73.509 56.113 1.00 12.43 145 ILE D C 1
ATOM 9618 O O . ILE D 3 133 ? 16.519 73.076 57.238 1.00 22.37 145 ILE D O 1
ATOM 9623 N N . ASN D 3 134 ? 16.659 74.704 55.755 1.00 20.42 146 ASN D N 1
ATOM 9624 C CA . ASN D 3 134 ? 17.563 75.494 56.633 1.00 19.82 146 ASN D CA 1
ATOM 9625 C C . ASN D 3 134 ? 16.687 76.538 57.312 1.00 22.45 146 ASN D C 1
ATOM 9626 O O . ASN D 3 134 ? 16.295 77.513 56.671 1.00 31.13 146 ASN D O 1
ATOM 9631 N N . PHE D 3 135 ? 16.443 76.314 58.606 1.00 22.87 147 PHE D N 1
ATOM 9632 C CA . PHE D 3 135 ? 15.719 77.293 59.433 1.00 22.33 147 PHE D CA 1
ATOM 9633 C C . PHE D 3 135 ? 16.781 78.127 60.227 1.00 17.34 147 PHE D C 1
ATOM 9634 O O . PHE D 3 135 ? 16.484 79.259 60.577 1.00 18.32 147 PHE D O 1
ATOM 9642 N N . GLN D 3 136 ? 17.891 77.460 60.474 1.00 12.91 148 GLN D N 1
ATOM 9643 C CA . GLN D 3 136 ? 18.820 78.050 61.530 1.00 15.85 148 GLN D CA 1
ATOM 9644 C C . GLN D 3 136 ? 19.262 79.387 60.974 1.00 38.52 148 GLN D C 1
ATOM 9645 O O . GLN D 3 136 ? 19.096 80.449 61.622 1.00 40.72 148 GLN D O 1
ATOM 9651 N N . THR D 3 137 ? 19.711 79.448 59.716 1.00 30.95 149 THR D N 1
ATOM 9652 C CA . THR D 3 137 ? 20.130 80.781 59.199 1.00 36.73 149 THR D CA 1
ATOM 9653 C C . THR D 3 137 ? 19.305 81.398 58.114 1.00 45.52 149 THR D C 1
ATOM 9654 O O . THR D 3 137 ? 19.680 82.472 57.569 1.00 40.60 149 THR D O 1
ATOM 9658 N N . ALA D 3 138 A 18.239 80.781 57.645 1.00 35.31 149 ALA D N 1
ATOM 9659 C CA . ALA D 3 138 A 17.501 81.301 56.471 1.00 30.90 149 ALA D CA 1
ATOM 9660 C C . ALA D 3 138 A 16.006 81.022 56.647 1.00 45.94 149 ALA D C 1
ATOM 9661 O O . ALA D 3 138 A 15.323 80.551 55.728 1.00 18.50 149 ALA D O 1
ATOM 9663 N N . ALA D 3 139 ? 15.541 81.345 57.854 1.00 26.81 150 ALA D N 1
ATOM 9664 C CA . ALA D 3 139 ? 14.166 80.984 58.224 1.00 27.80 150 ALA D CA 1
ATOM 9665 C C . ALA D 3 139 ? 13.131 81.747 57.422 1.00 46.22 150 ALA D C 1
ATOM 9666 O O . ALA D 3 139 ? 12.043 81.201 57.153 1.00 26.70 150 ALA D O 1
ATOM 9668 N N . ASP D 3 140 ? 13.375 82.992 57.012 1.00 25.13 151 ASP D N 1
ATOM 9669 C CA . ASP D 3 140 ? 12.327 83.650 56.177 1.00 22.37 151 ASP D CA 1
ATOM 9670 C C . ASP D 3 140 ? 12.221 82.963 54.806 1.00 25.43 151 ASP D C 1
ATOM 9671 O O . ASP D 3 140 ? 11.124 82.874 54.209 1.00 27.96 151 ASP D O 1
ATOM 9673 N N . GLN D 3 141 ? 13.379 82.606 54.305 1.00 21.96 152 GLN D N 1
ATOM 9674 C CA . GLN D 3 141 ? 13.525 81.833 53.075 1.00 23.79 152 GLN D CA 1
ATOM 9675 C C . GLN D 3 141 ? 12.894 80.451 53.219 1.00 26.89 152 GLN D C 1
ATOM 9676 O O . GLN D 3 141 ? 12.364 79.932 52.201 1.00 22.01 152 GLN D O 1
ATOM 9682 N N . ALA D 3 142 ? 13.011 79.851 54.396 1.00 28.89 153 ALA D N 1
ATOM 9683 C CA . ALA D 3 142 ? 12.374 78.513 54.576 1.00 17.99 153 ALA D CA 1
ATOM 9684 C C . ALA D 3 142 ? 10.864 78.705 54.491 1.00 12.33 153 ALA D C 1
ATOM 9685 O O . ALA D 3 142 ? 10.117 77.924 53.816 1.00 17.13 153 ALA D O 1
ATOM 9687 N N . ARG D 3 143 ? 10.391 79.764 55.111 1.00 14.05 154 ARG D N 1
ATOM 9688 C CA . ARG D 3 143 ? 8.944 80.000 55.167 1.00 14.54 154 ARG D CA 1
ATOM 9689 C C . ARG D 3 143 ? 8.343 80.123 53.777 1.00 33.65 154 ARG D C 1
ATOM 9690 O O . ARG D 3 143 ? 7.318 79.495 53.487 1.00 19.80 154 ARG D O 1
ATOM 9698 N N . GLU D 3 144 ? 8.963 80.955 52.953 1.00 22.31 155 GLU D N 1
ATOM 9699 C CA . GLU D 3 144 ? 8.657 81.145 51.553 1.00 14.51 155 GLU D CA 1
ATOM 9700 C C . GLU D 3 144 ? 8.715 79.880 50.738 1.00 15.47 155 GLU D C 1
ATOM 9701 O O . GLU D 3 144 ? 7.806 79.568 49.946 1.00 19.42 155 GLU D O 1
ATOM 9707 N N . LEU D 3 145 ? 9.718 79.019 50.926 1.00 8.92 156 LEU D N 1
ATOM 9708 C CA . LEU D 3 145 ? 9.747 77.772 50.185 1.00 10.61 156 LEU D CA 1
ATOM 9709 C C . LEU D 3 145 ? 8.517 76.906 50.594 1.00 16.83 156 LEU D C 1
ATOM 9710 O O . LEU D 3 145 ? 7.962 76.188 49.748 1.00 14.03 156 LEU D O 1
ATOM 9715 N N . ILE D 3 146 ? 8.265 76.870 51.900 1.00 16.51 157 ILE D N 1
ATOM 9716 C CA . ILE D 3 146 ? 7.157 75.988 52.373 1.00 21.26 157 ILE D CA 1
ATOM 9717 C C . ILE D 3 146 ? 5.812 76.478 51.791 1.00 18.12 157 ILE D C 1
ATOM 9718 O O . ILE D 3 146 ? 5.072 75.683 51.225 1.00 18.92 157 ILE D O 1
ATOM 9723 N N . ASN D 3 147 ? 5.591 77.775 51.969 1.00 10.23 158 ASN D N 1
ATOM 9724 C CA . ASN D 3 147 ? 4.398 78.425 51.462 1.00 10.35 158 ASN D CA 1
ATOM 9725 C C . ASN D 3 147 ? 4.252 78.193 49.969 1.00 24.67 158 ASN D C 1
ATOM 9726 O O . ASN D 3 147 ? 3.110 77.906 49.513 1.00 19.52 158 ASN D O 1
ATOM 9731 N N . SER D 3 148 ? 5.325 78.198 49.234 1.00 18.99 159 SER D N 1
ATOM 9732 C CA . SER D 3 148 ? 5.241 77.981 47.754 1.00 18.48 159 SER D CA 1
ATOM 9733 C C . SER D 3 148 ? 4.911 76.592 47.332 1.00 9.59 159 SER D C 1
ATOM 9734 O O . SER D 3 148 ? 4.223 76.321 46.324 1.00 13.12 159 SER D O 1
ATOM 9737 N N . TRP D 3 149 ? 5.491 75.635 48.053 1.00 19.10 160 TRP D N 1
ATOM 9738 C CA . TRP D 3 149 ? 5.252 74.221 47.771 1.00 17.96 160 TRP D CA 1
ATOM 9739 C C . TRP D 3 149 ? 3.746 73.951 48.025 1.00 33.71 160 TRP D C 1
ATOM 9740 O O . TRP D 3 149 ? 3.049 73.429 47.188 1.00 15.94 160 TRP D O 1
ATOM 9751 N N . VAL D 3 150 ? 3.225 74.308 49.186 1.00 16.60 161 VAL D N 1
ATOM 9752 C CA . VAL D 3 150 ? 1.770 74.051 49.428 1.00 18.83 161 VAL D CA 1
ATOM 9753 C C . VAL D 3 150 ? 0.986 74.726 48.287 1.00 21.66 161 VAL D C 1
ATOM 9754 O O . VAL D 3 150 ? -0.004 74.193 47.747 1.00 16.67 161 VAL D O 1
ATOM 9758 N N . GLU D 3 151 ? 1.357 75.930 47.926 1.00 15.19 162 GLU D N 1
ATOM 9759 C CA . GLU D 3 151 ? 0.547 76.803 47.070 1.00 13.24 162 GLU D CA 1
ATOM 9760 C C . GLU D 3 151 ? 0.510 76.230 45.670 1.00 24.83 162 GLU D C 1
ATOM 9761 O O . GLU D 3 151 ? -0.586 76.131 45.025 1.00 27.00 162 GLU D O 1
ATOM 9767 N N . SER D 3 152 ? 1.659 75.755 45.258 1.00 21.49 163 SER D N 1
ATOM 9768 C CA . SER D 3 152 ? 1.868 74.989 44.029 1.00 33.76 163 SER D CA 1
ATOM 9769 C C . SER D 3 152 ? 1.109 73.693 44.004 1.00 26.43 163 SER D C 1
ATOM 9770 O O . SER D 3 152 ? 0.435 73.361 42.971 1.00 24.06 163 SER D O 1
ATOM 9773 N N . GLN D 3 153 ? 1.212 72.895 45.043 1.00 23.74 164 GLN D N 1
ATOM 9774 C CA . GLN D 3 153 ? 0.548 71.584 45.073 1.00 32.61 164 GLN D CA 1
ATOM 9775 C C . GLN D 3 153 ? -0.980 71.688 45.167 1.00 28.76 164 GLN D C 1
ATOM 9776 O O . GLN D 3 153 ? -1.633 70.667 44.924 1.00 29.80 164 GLN D O 1
ATOM 9782 N N . THR D 3 154 ? -1.510 72.834 45.534 1.00 23.07 165 THR D N 1
ATOM 9783 C CA . THR D 3 154 ? -2.962 73.020 45.658 1.00 25.55 165 THR D CA 1
ATOM 9784 C C . THR D 3 154 ? -3.527 73.919 44.571 1.00 35.52 165 THR D C 1
ATOM 9785 O O . THR D 3 154 ? -4.611 74.500 44.774 1.00 28.39 165 THR D O 1
ATOM 9789 N N . ASN D 3 155 ? -2.783 74.032 43.484 1.00 26.13 166 ASN D N 1
ATOM 9790 C CA . ASN D 3 155 ? -3.064 74.839 42.292 1.00 19.19 166 ASN D CA 1
ATOM 9791 C C . ASN D 3 155 ? -3.414 76.262 42.651 1.00 19.51 166 ASN D C 1
ATOM 9792 O O . ASN D 3 155 ? -4.341 76.894 42.082 1.00 34.96 166 ASN D O 1
ATOM 9797 N N . GLY D 3 156 ? -2.735 76.786 43.600 1.00 14.84 167 GLY D N 1
ATOM 9798 C CA . GLY D 3 156 ? -2.780 78.231 43.862 1.00 10.88 167 GLY D CA 1
ATOM 9799 C C . GLY D 3 156 ? -3.821 78.460 44.937 1.00 36.72 167 GLY D C 1
ATOM 9800 O O . GLY D 3 156 ? -4.029 79.623 45.278 1.00 27.74 167 GLY D O 1
ATOM 9801 N N . ILE D 3 157 ? -4.441 77.340 45.387 1.00 18.35 168 ILE D N 1
ATOM 9802 C CA . ILE D 3 157 ? -5.646 77.597 46.228 1.00 38.04 168 ILE D CA 1
ATOM 9803 C C . ILE D 3 157 ? -5.285 77.950 47.658 1.00 20.01 168 ILE D C 1
ATOM 9804 O O . ILE D 3 157 ? -5.868 78.836 48.342 1.00 19.02 168 ILE D O 1
ATOM 9809 N N . ILE D 3 158 ? -4.370 77.197 48.241 1.00 12.78 169 ILE D N 1
ATOM 9810 C CA . ILE D 3 158 ? -4.104 77.425 49.684 1.00 19.99 169 ILE D CA 1
ATOM 9811 C C . ILE D 3 158 ? -2.776 78.243 49.683 1.00 23.20 169 ILE D C 1
ATOM 9812 O O . ILE D 3 158 ? -1.752 77.686 49.284 1.00 16.35 169 ILE D O 1
ATOM 9817 N N . ARG D 3 159 ? -2.875 79.450 50.099 1.00 26.42 170 ARG D N 1
ATOM 9818 C CA . ARG D 3 159 ? -1.783 80.452 50.156 1.00 30.18 170 ARG D CA 1
ATOM 9819 C C . ARG D 3 159 ? -1.411 80.784 51.590 1.00 39.07 170 ARG D C 1
ATOM 9820 O O . ARG D 3 159 ? -2.329 80.832 52.453 1.00 26.81 170 ARG D O 1
ATOM 9824 N N . ASN D 3 160 ? -0.130 81.131 51.792 1.00 21.26 171 ASN D N 1
ATOM 9825 C CA . ASN D 3 160 ? 0.274 81.807 53.026 1.00 18.72 171 ASN D CA 1
ATOM 9826 C C . ASN D 3 160 ? -0.063 80.905 54.213 1.00 26.88 171 ASN D C 1
ATOM 9827 O O . ASN D 3 160 ? -0.469 81.399 55.276 1.00 26.61 171 ASN D O 1
ATOM 9832 N N . VAL D 3 161 ? 0.146 79.591 53.979 1.00 22.19 172 VAL D N 1
ATOM 9833 C CA . VAL D 3 161 ? -0.158 78.655 55.070 1.00 18.73 172 VAL D CA 1
ATOM 9834 C C . VAL D 3 161 ? 0.667 78.952 56.306 1.00 23.20 172 VAL D C 1
ATOM 9835 O O . VAL D 3 161 ? 0.122 78.999 57.413 1.00 22.62 172 VAL D O 1
ATOM 9839 N N . LEU D 3 162 ? 1.959 79.232 56.271 1.00 26.52 173 LEU D N 1
ATOM 9840 C CA . LEU D 3 162 ? 2.749 79.751 57.384 1.00 19.18 173 LEU D CA 1
ATOM 9841 C C . LEU D 3 162 ? 2.769 81.285 57.359 1.00 35.76 173 LEU D C 1
ATOM 9842 O O . LEU D 3 162 ? 3.132 81.969 56.403 1.00 28.29 173 LEU D O 1
ATOM 9847 N N . GLN D 3 163 ? 2.386 81.759 58.500 1.00 22.08 174 GLN D N 1
ATOM 9848 C CA . GLN D 3 163 ? 2.192 83.191 58.846 1.00 36.66 174 GLN D CA 1
ATOM 9849 C C . GLN D 3 163 ? 3.571 83.773 59.089 1.00 29.75 174 GLN D C 1
ATOM 9850 O O . GLN D 3 163 ? 4.493 83.059 59.546 1.00 24.36 174 GLN D O 1
ATOM 9856 N N . PRO D 3 164 ? 3.824 85.018 58.671 1.00 32.14 175 PRO D N 1
ATOM 9857 C CA . PRO D 3 164 ? 5.073 85.738 58.996 1.00 25.39 175 PRO D CA 1
ATOM 9858 C C . PRO D 3 164 ? 5.397 85.547 60.476 1.00 37.56 175 PRO D C 1
ATOM 9859 O O . PRO D 3 164 ? 4.481 85.570 61.332 1.00 37.57 175 PRO D O 1
ATOM 9863 N N . SER D 3 165 ? 6.658 85.344 60.748 1.00 42.31 176 SER D N 1
ATOM 9864 C CA . SER D 3 165 ? 7.212 85.019 62.050 1.00 34.19 176 SER D CA 1
ATOM 9865 C C . SER D 3 165 ? 6.727 83.768 62.717 1.00 44.24 176 SER D C 1
ATOM 9866 O O . SER D 3 165 ? 7.040 83.600 63.908 1.00 30.03 176 SER D O 1
ATOM 9869 N N . SER D 3 166 ? 6.129 82.831 61.967 1.00 28.87 177 SER D N 1
ATOM 9870 C CA . SER D 3 166 ? 5.857 81.500 62.568 1.00 26.42 177 SER D CA 1
ATOM 9871 C C . SER D 3 166 ? 7.106 80.626 62.619 1.00 25.25 177 SER D C 1
ATOM 9872 O O . SER D 3 166 ? 7.013 79.574 63.268 1.00 22.52 177 SER D O 1
ATOM 9875 N N . VAL D 3 167 ? 8.142 81.018 61.871 1.00 13.73 178 VAL D N 1
ATOM 9876 C CA . VAL D 3 167 ? 9.346 80.106 61.706 1.00 10.87 178 VAL D CA 1
ATOM 9877 C C . VAL D 3 167 ? 10.520 81.022 62.099 1.00 26.99 178 VAL D C 1
ATOM 9878 O O . VAL D 3 167 ? 10.413 82.208 61.702 1.00 22.07 178 VAL D O 1
ATOM 9882 N N . ASP D 3 168 ? 11.510 80.494 62.752 1.00 20.68 179 ASP D N 1
ATOM 9883 C CA . ASP D 3 168 ? 12.725 81.354 63.025 1.00 13.71 179 ASP D CA 1
ATOM 9884 C C . ASP D 3 168 ? 13.887 80.404 63.195 1.00 30.00 179 ASP D C 1
ATOM 9885 O O . ASP D 3 168 ? 13.712 79.213 62.932 1.00 18.93 179 ASP D O 1
ATOM 9890 N N . SER D 3 169 A 15.001 80.953 63.696 1.00 28.59 179 SER D N 1
ATOM 9891 C CA . SER D 3 169 A 16.263 80.190 63.764 1.00 14.26 179 SER D CA 1
ATOM 9892 C C . SER D 3 169 A 16.094 79.045 64.718 1.00 14.20 179 SER D C 1
ATOM 9893 O O . SER D 3 169 A 16.888 78.095 64.653 1.00 19.80 179 SER D O 1
ATOM 9896 N N . GLN D 3 170 B 15.079 79.149 65.605 1.00 13.14 179 GLN D N 1
ATOM 9897 C CA . GLN D 3 170 B 15.013 78.092 66.639 1.00 20.37 179 GLN D CA 1
ATOM 9898 C C . GLN D 3 170 B 13.992 77.026 66.158 1.00 24.73 179 GLN D C 1
ATOM 9899 O O . GLN D 3 170 B 13.901 76.017 66.874 1.00 29.00 179 GLN D O 1
ATOM 9902 N N . THR D 3 171 ? 13.371 77.256 65.000 1.00 17.66 180 THR D N 1
ATOM 9903 C CA . THR D 3 171 ? 12.523 76.177 64.427 1.00 9.24 180 THR D CA 1
ATOM 9904 C C . THR D 3 171 ? 13.216 74.852 64.211 1.00 19.15 180 THR D C 1
ATOM 9905 O O . THR D 3 171 ? 14.248 74.768 63.519 1.00 19.60 180 THR D O 1
ATOM 9909 N N . ALA D 3 172 ? 12.633 73.770 64.730 1.00 6.54 181 ALA D N 1
ATOM 9910 C CA . ALA D 3 172 ? 13.140 72.410 64.528 1.00 9.06 181 ALA D CA 1
ATOM 9911 C C . ALA D 3 172 ? 12.427 71.618 63.429 1.00 20.31 181 ALA D C 1
ATOM 9912 O O . ALA D 3 172 ? 13.082 70.987 62.589 1.00 18.31 181 ALA D O 1
ATOM 9914 N N . MET D 3 173 ? 11.094 71.570 63.471 1.00 16.66 182 MET D N 1
ATOM 9915 C CA . MET D 3 173 ? 10.324 70.766 62.447 1.00 10.90 182 MET D CA 1
ATOM 9916 C C . MET D 3 173 ? 8.946 71.411 62.369 1.00 18.72 182 MET D C 1
ATOM 9917 O O . MET D 3 173 ? 8.434 71.887 63.377 1.00 9.92 182 MET D O 1
ATOM 9922 N N . VAL D 3 174 ? 8.514 71.523 61.136 1.00 17.00 183 VAL D N 1
ATOM 9923 C CA . VAL D 3 174 ? 7.193 72.067 60.799 1.00 17.63 183 VAL D CA 1
ATOM 9924 C C . VAL D 3 174 ? 6.348 70.947 60.090 1.00 18.85 183 VAL D C 1
ATOM 9925 O O . VAL D 3 174 ? 6.936 70.305 59.213 1.00 14.33 183 VAL D O 1
ATOM 9929 N N . LEU D 3 175 ? 5.122 70.865 60.605 1.00 7.71 184 LEU D N 1
ATOM 9930 C CA . LEU D 3 175 ? 4.152 69.898 59.903 1.00 9.69 184 LEU D CA 1
ATOM 9931 C C . LEU D 3 175 ? 3.138 70.742 59.127 1.00 4.16 184 LEU D C 1
ATOM 9932 O O . LEU D 3 175 ? 2.506 71.619 59.749 1.00 9.30 184 LEU D O 1
ATOM 9937 N N . VAL D 3 176 ? 3.077 70.521 57.806 1.00 7.48 185 VAL D N 1
ATOM 9938 C CA . VAL D 3 176 ? 2.083 71.247 56.994 1.00 10.21 185 VAL D CA 1
ATOM 9939 C C . VAL D 3 176 ? 1.122 70.138 56.402 1.00 8.50 185 VAL D C 1
ATOM 9940 O O . VAL D 3 176 ? 1.569 69.104 55.946 1.00 9.54 185 VAL D O 1
ATOM 9944 N N . ASN D 3 177 ? -0.181 70.497 56.444 1.00 10.07 186 ASN D N 1
ATOM 9945 C CA . ASN D 3 177 ? -1.186 69.487 56.035 1.00 7.58 186 ASN D CA 1
ATOM 9946 C C . ASN D 3 177 ? -2.324 70.298 55.434 1.00 3.96 186 ASN D C 1
ATOM 9947 O O . ASN D 3 177 ? -3.045 71.007 56.104 1.00 10.73 186 ASN D O 1
ATOM 9952 N N . ALA D 3 178 ? -2.409 70.220 54.105 1.00 4.80 187 ALA D N 1
ATOM 9953 C CA . ALA D 3 178 ? -3.426 71.052 53.415 1.00 3.69 187 ALA D CA 1
ATOM 9954 C C . ALA D 3 178 ? -4.126 70.161 52.378 1.00 8.00 187 ALA D C 1
ATOM 9955 O O . ALA D 3 178 ? -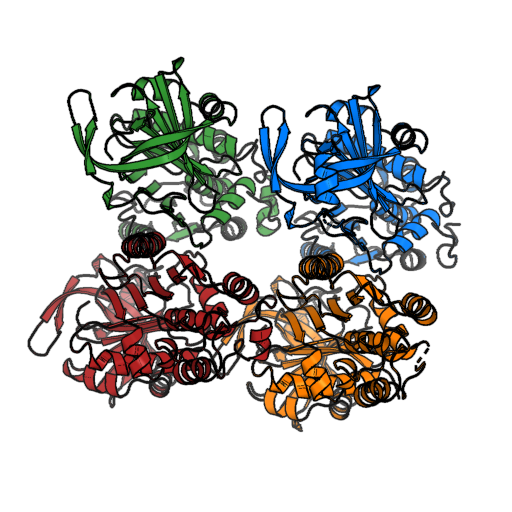3.538 69.238 51.804 1.00 11.96 187 ALA D O 1
ATOM 9957 N N . ILE D 3 179 ? -5.398 70.458 52.195 1.00 13.14 188 ILE D N 1
ATOM 9958 C CA . ILE D 3 179 ? -6.219 69.533 51.300 1.00 4.77 188 ILE D CA 1
ATOM 9959 C C . ILE D 3 179 ? -7.190 70.406 50.602 1.00 10.11 188 ILE D C 1
ATOM 9960 O O . ILE D 3 179 ? -7.752 71.391 51.127 1.00 15.12 188 ILE D O 1
ATOM 9965 N N . VAL D 3 180 ? -7.397 70.058 49.303 1.00 10.84 189 VAL D N 1
ATOM 9966 C CA . VAL D 3 180 ? -8.438 70.690 48.476 1.00 9.53 189 VAL D CA 1
ATOM 9967 C C . VAL D 3 180 ? -9.331 69.541 47.912 1.00 9.58 189 VAL D C 1
ATOM 9968 O O . VAL D 3 180 ? -8.822 68.527 47.433 1.00 8.78 189 VAL D O 1
ATOM 9972 N N . PHE D 3 181 ? -10.621 69.770 47.980 1.00 12.44 190 PHE D N 1
ATOM 9973 C CA . PHE D 3 181 ? -11.608 68.793 47.481 1.00 9.32 190 PHE D CA 1
ATOM 9974 C C . PHE D 3 181 ? -12.542 69.482 46.527 1.00 5.25 190 PHE D C 1
ATOM 9975 O O . PHE D 3 181 ? -13.058 70.550 46.839 1.00 11.63 190 PHE D O 1
ATOM 9983 N N . LYS D 3 182 ? -12.855 68.819 45.415 1.00 7.49 191 LYS D N 1
ATOM 9984 C CA . LYS D 3 182 ? -14.055 69.188 44.624 1.00 12.76 191 LYS D CA 1
ATOM 9985 C C . LYS D 3 182 ? -14.624 67.861 44.084 1.00 17.41 191 LYS D C 1
ATOM 9986 O O . LYS D 3 182 ? -13.806 67.003 43.699 1.00 14.64 191 LYS D O 1
ATOM 9992 N N . GLY D 3 183 ? -15.944 67.771 44.196 1.00 13.28 192 GLY D N 1
ATOM 9993 C CA . GLY D 3 183 ? -16.641 66.452 43.867 1.00 10.42 192 GLY D CA 1
ATOM 9994 C C . GLY D 3 183 ? -17.858 66.793 43.029 1.00 10.54 192 GLY D C 1
ATOM 9995 O O . GLY D 3 183 ? -18.407 67.886 43.123 1.00 12.87 192 GLY D O 1
ATOM 9996 N N . LEU D 3 184 ? -18.193 65.868 42.052 1.00 11.94 193 LEU D N 1
ATOM 9997 C CA . LEU D 3 184 ? -19.502 65.950 41.376 1.00 7.65 193 LEU D CA 1
ATOM 9998 C C . LEU D 3 184 ? -20.568 65.157 42.219 1.00 3.67 193 LEU D C 1
ATOM 9999 O O . LEU D 3 184 ? -20.252 64.058 42.640 1.00 9.02 193 LEU D O 1
ATOM 10004 N N . TRP D 3 185 ? -21.736 65.759 42.322 1.00 2.00 194 TRP D N 1
ATOM 10005 C CA . TRP D 3 185 ? -22.872 64.968 42.884 1.00 9.40 194 TRP D CA 1
ATOM 10006 C C . TRP D 3 185 ? -23.287 63.832 41.981 1.00 12.50 194 TRP D C 1
ATOM 10007 O O . TRP D 3 185 ? -23.138 63.908 40.762 1.00 14.05 194 TRP D O 1
ATOM 10018 N N . GLU D 3 186 ? -23.970 62.820 42.510 1.00 3.73 195 GLU D N 1
ATOM 10019 C CA . GLU D 3 186 ? -24.524 61.847 41.533 1.00 6.01 195 GLU D CA 1
ATOM 10020 C C . GLU D 3 186 ? -25.630 62.539 40.767 1.00 3.40 195 GLU D C 1
ATOM 10021 O O . GLU D 3 186 ? -25.706 62.526 39.522 1.00 15.36 195 GLU D O 1
ATOM 10027 N N . LYS D 3 187 ? -26.412 63.263 41.555 1.00 5.59 196 LYS D N 1
ATOM 10028 C CA . LYS D 3 187 ? -27.548 63.992 40.958 1.00 10.76 196 LYS D CA 1
ATOM 10029 C C . LYS D 3 187 ? -27.333 65.478 40.991 1.00 8.56 196 LYS D C 1
ATOM 10030 O O . LYS D 3 187 ? -27.319 66.109 42.049 1.00 14.47 196 LYS D O 1
ATOM 10036 N N . ALA D 3 188 ? -27.231 66.052 39.801 1.00 6.79 197 ALA D N 1
ATOM 10037 C CA . ALA D 3 188 ? -26.931 67.452 39.607 1.00 14.33 197 ALA D CA 1
ATOM 10038 C C . ALA D 3 188 ? -28.115 68.299 40.002 1.00 15.05 197 ALA D C 1
ATOM 10039 O O . ALA D 3 188 ? -29.264 67.862 39.904 1.00 13.40 197 ALA D O 1
ATOM 10041 N N . PHE D 3 189 ? -27.823 69.475 40.495 1.00 10.50 198 PHE D N 1
ATOM 10042 C CA . PHE D 3 189 ? -28.732 70.600 40.683 1.00 18.68 198 PHE D CA 1
ATOM 10043 C C . PHE D 3 189 ? -28.695 71.411 39.370 1.00 26.23 198 PHE D C 1
ATOM 10044 O O . PHE D 3 189 ? -27.605 71.584 38.818 1.00 19.31 198 PHE D O 1
ATOM 10052 N N . LYS D 3 190 ? -29.832 71.925 38.950 1.00 16.31 199 LYS D N 1
ATOM 10053 C CA . LYS D 3 190 ? -29.787 72.673 37.674 1.00 14.22 199 LYS D CA 1
ATOM 10054 C C . LYS D 3 190 ? -29.451 74.110 38.057 1.00 12.18 199 LYS D C 1
ATOM 10055 O O . LYS D 3 190 ? -30.039 74.675 38.975 1.00 15.89 199 LYS D O 1
ATOM 10061 N N . ASP D 3 191 ? -28.572 74.748 37.279 1.00 24.27 200 ASP D N 1
ATOM 10062 C CA . ASP D 3 191 ? -28.216 76.132 37.465 1.00 14.55 200 ASP D CA 1
ATOM 10063 C C . ASP D 3 191 ? -29.455 77.019 37.427 1.00 9.35 200 ASP D C 1
ATOM 10064 O O . ASP D 3 191 ? -29.477 77.958 38.200 1.00 15.42 200 ASP D O 1
ATOM 10069 N N . GLU D 3 192 ? -30.313 76.746 36.458 1.00 10.59 201 GLU D N 1
ATOM 10070 C CA . GLU D 3 192 ? -31.496 77.650 36.411 1.00 18.58 201 GLU D CA 1
ATOM 10071 C C . GLU D 3 192 ? -32.272 77.560 37.709 1.00 24.65 201 GLU D C 1
ATOM 10072 O O . GLU D 3 192 ? -32.961 78.542 38.015 1.00 26.75 201 GLU D O 1
ATOM 10078 N N . ASP D 3 193 ? -32.161 76.472 38.481 1.00 15.06 202 ASP D N 1
ATOM 10079 C CA . ASP D 3 193 ? -32.994 76.369 39.723 1.00 11.04 202 ASP D CA 1
ATOM 10080 C C . ASP D 3 193 ? -32.452 77.174 40.872 1.00 18.12 202 ASP D C 1
ATOM 10081 O O . ASP D 3 193 ? -33.110 77.357 41.898 1.00 20.23 202 ASP D O 1
ATOM 10086 N N . THR D 3 194 ? -31.181 77.583 40.782 1.00 18.15 203 THR D N 1
ATOM 10087 C CA . THR D 3 194 ? -30.486 78.295 41.835 1.00 9.73 203 THR D CA 1
ATOM 10088 C C . THR D 3 194 ? -30.964 79.737 41.914 1.00 19.78 203 THR D C 1
ATOM 10089 O O . THR D 3 194 ? -30.941 80.353 40.854 1.00 30.97 203 THR D O 1
ATOM 10093 N N . GLN D 3 195 ? -31.238 80.217 43.109 1.00 16.14 204 GLN D N 1
ATOM 10094 C CA . GLN D 3 195 ? -31.795 81.575 43.264 1.00 33.03 204 GLN D CA 1
ATOM 10095 C C . GLN D 3 195 ? -31.288 82.137 44.606 1.00 25.32 204 GLN D C 1
ATOM 10096 O O . GLN D 3 195 ? -30.982 81.349 45.528 1.00 24.94 204 GLN D O 1
ATOM 10102 N N . ALA D 3 196 ? -31.343 83.432 44.692 1.00 18.98 205 ALA D N 1
ATOM 10103 C CA . ALA D 3 196 ? -30.790 84.105 45.928 1.00 18.40 205 ALA D CA 1
ATOM 10104 C C . ALA D 3 196 ? -31.929 83.924 46.932 1.00 20.79 205 ALA D C 1
ATOM 10105 O O . ALA D 3 196 ? -33.028 84.175 46.429 1.00 24.06 205 ALA D O 1
ATOM 10107 N N . MET D 3 197 ? -31.626 83.548 48.133 1.00 13.75 206 MET D N 1
ATOM 10108 C CA . MET D 3 197 ? -32.736 83.398 49.149 1.00 9.62 206 MET D CA 1
ATOM 10109 C C . MET D 3 197 ? -32.100 83.763 50.464 1.00 22.10 206 MET D C 1
ATOM 10110 O O . MET D 3 197 ? -30.860 83.698 50.517 1.00 22.54 206 MET D O 1
ATOM 10115 N N . PRO D 3 198 ? -32.877 84.150 51.457 1.00 23.45 207 PRO D N 1
ATOM 10116 C CA . PRO D 3 198 ? -32.305 84.587 52.737 1.00 16.12 207 PRO D CA 1
ATOM 10117 C C . PRO D 3 198 ? -31.794 83.413 53.547 1.00 24.88 207 PRO D C 1
ATOM 10118 O O . PRO D 3 198 ? -32.391 82.331 53.632 1.00 29.92 207 PRO D O 1
ATOM 10122 N N . PHE D 3 199 ? -30.584 83.550 54.084 1.00 18.61 208 PHE D N 1
ATOM 10123 C CA . PHE D 3 199 ? -30.028 82.526 54.985 1.00 12.91 208 PHE D CA 1
ATOM 10124 C C . PHE D 3 199 ? -30.099 83.152 56.371 1.00 34.05 208 PHE D C 1
ATOM 10125 O O . PHE D 3 199 ? -29.530 84.249 56.527 1.00 25.62 208 PHE D O 1
ATOM 10133 N N . ARG D 3 200 ? -30.766 82.475 57.268 1.00 21.78 209 ARG D N 1
ATOM 10134 C CA . ARG D 3 200 ? -30.881 82.991 58.653 1.00 27.90 209 ARG D CA 1
ATOM 10135 C C . ARG D 3 200 ? -29.739 82.594 59.543 1.00 27.59 209 ARG D C 1
ATOM 10136 O O . ARG D 3 200 ? -29.858 81.550 60.233 1.00 32.13 209 ARG D O 1
ATOM 10140 N N . VAL D 3 201 ? -28.699 83.405 59.617 1.00 40.56 210 VAL D N 1
ATOM 10141 C CA . VAL D 3 201 ? -27.525 83.209 60.534 1.00 29.73 210 VAL D CA 1
ATOM 10142 C C . VAL D 3 201 ? -27.951 83.224 61.986 1.00 47.78 210 VAL D C 1
ATOM 10143 O O . VAL D 3 201 ? -27.563 82.320 62.775 1.00 48.06 210 VAL D O 1
ATOM 10147 N N . THR D 3 202 ? -28.795 84.194 62.366 1.00 38.12 211 THR D N 1
ATOM 10148 C CA . THR D 3 202 ? -29.384 84.120 63.724 1.00 30.84 211 THR D CA 1
ATOM 10149 C C . THR D 3 202 ? -30.875 84.320 63.667 1.00 48.20 211 THR D C 1
ATOM 10150 O O . THR D 3 202 ? -31.499 84.300 62.586 1.00 46.04 211 THR D O 1
ATOM 10154 N N . GLU D 3 203 ? -31.441 84.534 64.868 1.00 52.32 212 GLU D N 1
ATOM 10155 C CA . GLU D 3 203 ? -32.903 84.847 64.833 1.00 67.77 212 GLU D CA 1
ATOM 10156 C C . GLU D 3 203 ? -33.066 86.193 64.148 1.00 67.57 212 GLU D C 1
ATOM 10157 O O . GLU D 3 203 ? -34.082 86.431 63.441 1.00 71.34 212 GLU D O 1
ATOM 10158 N N . GLN D 3 204 ? -32.045 87.043 64.281 1.00 55.16 213 GLN D N 1
ATOM 10159 C CA . GLN D 3 204 ? -32.191 88.474 63.969 1.00 66.51 213 GLN D CA 1
ATOM 10160 C C . GLN D 3 204 ? -31.519 88.934 62.685 1.00 66.03 213 GLN D C 1
ATOM 10161 O O . GLN D 3 204 ? -31.843 90.040 62.202 1.00 56.64 213 GLN D O 1
ATOM 10162 N N . GLU D 3 205 ? -30.601 88.148 62.148 1.00 46.86 214 GLU D N 1
ATOM 10163 C CA . GLU D 3 205 ? -29.795 88.488 60.977 1.00 33.83 214 GLU D CA 1
ATOM 10164 C C . GLU D 3 205 ? -30.042 87.448 59.870 1.00 28.10 214 GLU D C 1
ATOM 10165 O O . GLU D 3 205 ? -30.230 86.272 60.111 1.00 36.04 214 GLU D O 1
ATOM 10168 N N . SER D 3 206 ? -29.994 87.907 58.648 1.00 18.82 215 SER D N 1
ATOM 10169 C CA . SER D 3 206 ? -30.176 87.095 57.454 1.00 12.21 215 SER D CA 1
ATOM 10170 C C . SER D 3 206 ? -29.216 87.675 56.409 1.00 24.74 215 SER D C 1
ATOM 10171 O O . SER D 3 206 ? -29.044 88.880 56.483 1.00 36.16 215 SER D O 1
ATOM 10174 N N . LYS D 3 207 ? -28.705 86.834 55.577 1.00 30.07 216 LYS D N 1
ATOM 10175 C CA . LYS D 3 207 ? -27.857 87.267 54.416 1.00 36.41 216 LYS D CA 1
ATOM 10176 C C . LYS D 3 207 ? -28.495 86.563 53.220 1.00 36.97 216 LYS D C 1
ATOM 10177 O O . LYS D 3 207 ? -28.885 85.387 53.305 1.00 27.20 216 LYS D O 1
ATOM 10183 N N . PRO D 3 208 ? -28.582 87.211 52.078 1.00 32.91 217 PRO D N 1
ATOM 10184 C CA . PRO D 3 208 ? -28.949 86.442 50.869 1.00 22.11 217 PRO D CA 1
ATOM 10185 C C . PRO D 3 208 ? -27.863 85.475 50.517 1.00 21.56 217 PRO D C 1
ATOM 10186 O O . PRO D 3 208 ? -26.650 85.777 50.556 1.00 34.12 217 PRO D O 1
ATOM 10190 N N . VAL D 3 209 ? -28.148 84.250 50.149 1.00 16.93 218 VAL D N 1
ATOM 10191 C CA . VAL D 3 209 ? -27.130 83.352 49.523 1.00 13.91 218 VAL D CA 1
ATOM 10192 C C . VAL D 3 209 ? -27.737 82.774 48.246 1.00 20.67 218 VAL D C 1
ATOM 10193 O O . VAL D 3 209 ? -28.946 82.929 48.093 1.00 20.26 218 VAL D O 1
ATOM 10197 N N . GLN D 3 210 ? -26.910 82.122 47.472 1.00 11.28 219 GLN D N 1
ATOM 10198 C CA . GLN D 3 210 ? -27.320 81.388 46.287 1.00 17.47 219 GLN D CA 1
ATOM 10199 C C . GLN D 3 210 ? -27.741 79.975 46.729 1.00 25.46 219 GLN D C 1
ATOM 10200 O O . GLN D 3 210 ? -26.918 79.169 47.136 1.00 20.46 219 GLN D O 1
ATOM 10206 N N . MET D 3 211 ? -29.039 79.739 46.689 1.00 22.16 220 MET D N 1
ATOM 10207 C CA . MET D 3 211 ? -29.616 78.503 47.302 1.00 13.45 220 MET D CA 1
ATOM 10208 C C . MET D 3 211 ? -29.819 77.537 46.153 1.00 18.89 220 MET D C 1
ATOM 10209 O O . MET D 3 211 ? -30.610 77.874 45.249 1.00 18.58 220 MET D O 1
ATOM 10214 N N . MET D 3 212 ? -29.149 76.390 46.140 1.00 12.35 221 MET D N 1
ATOM 10215 C CA . MET D 3 212 ? -29.451 75.414 45.073 1.00 13.14 221 MET D CA 1
ATOM 10216 C C . MET D 3 212 ? -30.771 74.633 45.403 1.00 22.98 221 MET D C 1
ATOM 10217 O O . MET D 3 212 ? -31.019 74.460 46.605 1.00 12.63 221 MET D O 1
ATOM 10222 N N . TYR D 3 213 ? -31.400 74.114 44.336 1.00 10.68 222 TYR D N 1
ATOM 10223 C CA . TYR D 3 213 ? -32.692 73.388 44.553 1.00 13.63 222 TYR D CA 1
ATOM 10224 C C . TYR D 3 213 ? -32.853 72.216 43.607 1.00 14.75 222 TYR D C 1
ATOM 10225 O O . TYR D 3 213 ? -32.519 72.277 42.414 1.00 17.71 222 TYR D O 1
ATOM 10234 N N . GLN D 3 214 ? -33.352 71.073 44.098 1.00 9.94 223 GLN D N 1
ATOM 10235 C CA . GLN D 3 214 ? -33.773 69.998 43.181 1.00 14.93 223 GLN D CA 1
ATOM 10236 C C . GLN D 3 214 ? -34.840 69.149 43.922 1.00 16.52 223 GLN D C 1
ATOM 10237 O O . GLN D 3 214 ? -34.957 69.191 45.175 1.00 11.86 223 GLN D O 1
ATOM 10243 N N . ILE D 3 215 ? -35.504 68.340 43.167 1.00 23.12 224 ILE D N 1
ATOM 10244 C CA . ILE D 3 215 ? -36.281 67.214 43.705 1.00 21.08 224 ILE D CA 1
ATOM 10245 C C . ILE D 3 215 ? -35.653 65.899 43.355 1.00 12.77 224 ILE D C 1
ATOM 10246 O O . ILE D 3 215 ? -35.390 65.640 42.173 1.00 18.51 224 ILE D O 1
ATOM 10251 N N . GLY D 3 216 ? -35.457 65.034 44.318 1.00 13.08 225 GLY D N 1
ATOM 10252 C CA . GLY D 3 216 ? -34.751 63.769 44.066 1.00 20.12 225 GLY D CA 1
ATOM 10253 C C . GLY D 3 216 ? -35.215 62.746 45.125 1.00 20.04 225 GLY D C 1
ATOM 10254 O O . GLY D 3 216 ? -35.883 63.099 46.108 1.00 22.18 225 GLY D O 1
ATOM 10255 N N . LEU D 3 217 ? -34.763 61.532 44.886 1.00 18.22 226 LEU D N 1
ATOM 10256 C CA . LEU D 3 217 ? -34.976 60.421 45.828 1.00 15.66 226 LEU D CA 1
ATOM 10257 C C . LEU D 3 217 ? -33.711 60.341 46.673 1.00 15.01 226 LEU D C 1
ATOM 10258 O O . LEU D 3 217 ? -32.655 59.920 46.185 1.00 12.41 226 LEU D O 1
ATOM 10263 N N . PHE D 3 218 ? -33.861 60.669 47.948 1.00 8.79 227 PHE D N 1
ATOM 10264 C CA . PHE D 3 218 ? -32.704 60.667 48.834 1.00 7.52 227 PHE D CA 1
ATOM 10265 C C . PHE D 3 218 ? -33.071 59.937 50.120 1.00 13.94 227 PHE D C 1
ATOM 10266 O O . PHE D 3 218 ? -34.253 59.912 50.513 1.00 13.80 227 PHE D O 1
ATOM 10274 N N . ARG D 3 219 ? -32.071 59.319 50.743 1.00 14.10 228 ARG D N 1
ATOM 10275 C CA . ARG D 3 219 ? -32.107 58.973 52.167 1.00 17.88 228 ARG D CA 1
ATOM 10276 C C . ARG D 3 219 ? -32.237 60.162 53.094 1.00 19.95 228 ARG D C 1
ATOM 10277 O O . ARG D 3 219 ? -31.413 61.074 53.104 1.00 16.49 228 ARG D O 1
ATOM 10282 N N . VAL D 3 220 ? -33.312 60.173 53.849 1.00 9.05 229 VAL D N 1
ATOM 10283 C CA . VAL D 3 220 ? -33.589 61.236 54.824 1.00 10.27 229 VAL D CA 1
ATOM 10284 C C . VAL D 3 220 ? -34.165 60.604 56.102 1.00 25.92 229 VAL D C 1
ATOM 10285 O O . VAL D 3 220 ? -34.595 59.427 56.064 1.00 23.52 229 VAL D O 1
ATOM 10289 N N . ALA D 3 221 ? -34.133 61.292 57.189 1.00 18.99 230 ALA D N 1
ATOM 10290 C CA . ALA D 3 221 ? -34.578 60.966 58.547 1.00 19.16 230 ALA D CA 1
ATOM 10291 C C . ALA D 3 221 ? -34.952 62.265 59.233 1.00 31.61 230 ALA D C 1
ATOM 10292 O O . ALA D 3 221 ? -34.251 63.300 59.175 1.00 17.82 230 ALA D O 1
ATOM 10294 N N . SER D 3 222 ? -36.159 62.306 59.757 1.00 19.02 231 SER D N 1
ATOM 10295 C CA . SER D 3 222 ? -36.730 63.484 60.448 1.00 12.83 231 SER D CA 1
ATOM 10296 C C . SER D 3 222 ? -36.961 63.065 61.870 1.00 30.41 231 SER D C 1
ATOM 10297 O O . SER D 3 222 ? -37.436 61.920 62.142 1.00 24.24 231 SER D O 1
ATOM 10300 N N . MET D 3 223 ? -36.445 63.822 62.830 1.00 34.27 232 MET D N 1
ATOM 10301 C CA . MET D 3 223 ? -36.337 63.243 64.221 1.00 41.04 232 MET D CA 1
ATOM 10302 C C . MET D 3 223 ? -37.011 64.213 65.190 1.00 31.81 232 MET D C 1
ATOM 10303 O O . MET D 3 223 ? -36.587 65.343 65.381 1.00 36.65 232 MET D O 1
ATOM 10308 N N . ALA D 3 224 ? -38.104 63.737 65.791 1.00 27.54 233 ALA D N 1
ATOM 10309 C CA . ALA D 3 224 ? -38.983 64.559 66.643 1.00 22.06 233 ALA D CA 1
ATOM 10310 C C . ALA D 3 224 ? -38.183 64.969 67.886 1.00 21.44 233 ALA D C 1
ATOM 10311 O O . ALA D 3 224 ? -38.130 66.158 68.226 1.00 25.85 233 ALA D O 1
ATOM 10313 N N . SER D 3 225 ? -37.530 64.013 68.520 1.00 25.10 234 SER D N 1
ATOM 10314 C CA . SER D 3 225 ? -36.952 64.292 69.877 1.00 25.86 234 SER D CA 1
ATOM 10315 C C . SER D 3 225 ? -35.711 65.172 69.757 1.00 39.81 234 SER D C 1
ATOM 10316 O O . SER D 3 225 ? -35.555 66.125 70.547 1.00 32.82 234 SER D O 1
ATOM 10319 N N . GLU D 3 226 ? -34.900 64.817 68.738 1.00 27.28 235 GLU D N 1
ATOM 10320 C CA . GLU D 3 226 ? -33.731 65.685 68.471 1.00 17.62 235 GLU D CA 1
ATOM 10321 C C . GLU D 3 226 ? -34.117 66.979 67.780 1.00 23.72 235 GLU D C 1
ATOM 10322 O O . GLU D 3 226 ? -33.287 67.932 67.661 1.00 30.64 235 GLU D O 1
ATOM 10328 N N . LYS D 3 227 ? -35.347 67.072 67.302 1.00 14.35 236 LYS D N 1
ATOM 10329 C CA . LYS D 3 227 ? -35.805 68.222 66.503 1.00 13.21 236 LYS D CA 1
ATOM 10330 C C . LYS D 3 227 ? -34.801 68.579 65.403 1.00 21.88 236 LYS D C 1
ATOM 10331 O O . LYS D 3 227 ? -34.294 69.723 65.295 1.00 20.24 236 LYS D O 1
ATOM 10337 N N . MET D 3 228 ? -34.497 67.568 64.610 1.00 18.50 237 MET D N 1
ATOM 10338 C CA . MET D 3 228 ? -33.578 67.745 63.442 1.00 22.61 237 MET D CA 1
ATOM 10339 C C . MET D 3 228 ? -33.992 66.812 62.312 1.00 21.03 237 MET D C 1
ATOM 10340 O O . MET D 3 228 ? -34.848 65.898 62.470 1.00 12.79 237 MET D O 1
ATOM 10345 N N . LYS D 3 229 ? -33.420 67.018 61.154 1.00 10.18 238 LYS D N 1
ATOM 10346 C CA . LYS D 3 229 ? -33.543 66.180 59.930 1.00 13.22 238 LYS D CA 1
ATOM 10347 C C . LYS D 3 229 ? -32.114 65.902 59.430 1.00 17.70 238 LYS D C 1
ATOM 10348 O O . LYS D 3 229 ? -31.234 66.803 59.606 1.00 14.91 238 LYS D O 1
ATOM 10354 N N . ILE D 3 230 ? -31.844 64.734 58.918 1.00 6.32 239 ILE D N 1
ATOM 10355 C CA . ILE D 3 230 ? -30.561 64.422 58.267 1.00 3.42 239 ILE D CA 1
ATOM 10356 C C . ILE D 3 230 ? -30.879 64.057 56.797 1.00 8.93 239 ILE D C 1
ATOM 10357 O O . ILE D 3 230 ? -31.792 63.234 56.602 1.00 10.65 239 ILE D O 1
ATOM 10362 N N . LEU D 3 231 ? -30.131 64.548 55.882 1.00 11.52 240 LEU D N 1
ATOM 10363 C CA . LEU D 3 231 ? -30.167 64.263 54.420 1.00 7.70 240 LEU D CA 1
ATOM 10364 C C . LEU D 3 231 ? -28.841 63.631 53.997 1.00 12.20 240 LEU D C 1
ATOM 10365 O O . LEU D 3 231 ? -27.772 64.109 54.467 1.00 10.15 240 LEU D O 1
ATOM 10370 N N . GLU D 3 232 ? -28.882 62.574 53.221 1.00 6.47 241 GLU D N 1
ATOM 10371 C CA . GLU D 3 232 ? -27.670 62.033 52.619 1.00 4.33 241 GLU D CA 1
ATOM 10372 C C . GLU D 3 232 ? -27.696 62.350 51.128 1.00 21.65 241 GLU D C 1
ATOM 10373 O O . GLU D 3 232 ? -28.722 61.973 50.503 1.00 13.37 241 GLU D O 1
ATOM 10379 N N . LEU D 3 233 ? -26.634 62.996 50.654 1.00 12.02 242 LEU D N 1
ATOM 10380 C CA . LEU D 3 233 ? -26.366 63.232 49.221 1.00 9.34 242 LEU D CA 1
ATOM 10381 C C . LEU D 3 233 ? -25.104 62.524 48.721 1.00 8.65 242 LEU D C 1
ATOM 10382 O O . LEU D 3 233 ? -23.958 62.843 49.024 1.00 11.85 242 LEU D O 1
ATOM 10387 N N . PRO D 3 234 ? -25.279 61.547 47.870 1.00 5.71 243 PRO D N 1
ATOM 10388 C CA . PRO D 3 234 ? -24.151 60.743 47.364 1.00 5.75 243 PRO D CA 1
ATOM 10389 C C . PRO D 3 234 ? -23.413 61.563 46.291 1.00 14.32 243 PRO D C 1
ATOM 10390 O O . PRO D 3 234 ? -23.945 62.357 45.490 1.00 14.16 243 PRO D O 1
ATOM 10394 N N . PHE D 3 235 ? -22.117 61.373 46.284 1.00 9.47 244 PHE D N 1
ATOM 10395 C CA . PHE D 3 235 ? -21.196 61.884 45.231 1.00 6.86 244 PHE D CA 1
ATOM 10396 C C . PHE D 3 235 ? -21.201 60.863 44.097 1.00 14.47 244 PHE D C 1
ATOM 10397 O O . PHE D 3 235 ? -21.456 59.642 44.320 1.00 19.18 244 PHE D O 1
ATOM 10405 N N . ALA D 3 236 ? -20.947 61.399 42.924 1.00 11.07 245 ALA D N 1
ATOM 10406 C CA . ALA D 3 236 ? -20.923 60.577 41.704 1.00 13.81 245 ALA D CA 1
ATOM 10407 C C . ALA D 3 236 ? -20.068 59.357 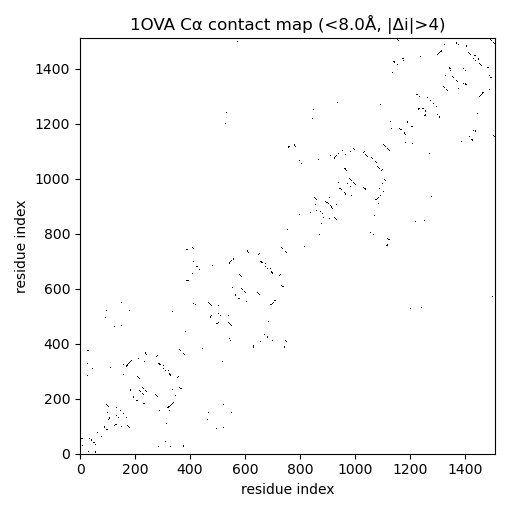41.797 1.00 18.61 245 ALA D C 1
ATOM 10408 O O . ALA D 3 236 ? -20.279 58.351 41.053 1.00 26.78 245 ALA D O 1
ATOM 10410 N N . SER D 3 237 A -19.021 59.334 42.581 1.00 10.00 245 SER D N 1
ATOM 10411 C CA . SER D 3 237 A -18.214 58.039 42.456 1.00 16.27 245 SER D CA 1
ATOM 10412 C C . SER D 3 237 A -18.913 56.812 42.993 1.00 14.34 245 SER D C 1
ATOM 10413 O O . SER D 3 237 A -18.446 55.634 42.918 1.00 13.20 245 SER D O 1
ATOM 10416 N N . GLY D 3 238 ? -19.954 56.956 43.812 1.00 14.43 246 GLY D N 1
ATOM 10417 C CA . GLY D 3 238 ? -20.536 55.909 44.677 1.00 14.27 246 GLY D CA 1
ATOM 10418 C C . GLY D 3 238 ? -19.614 55.522 45.820 1.00 22.25 246 GLY D C 1
ATOM 10419 O O . GLY D 3 238 ? -19.754 54.489 46.485 1.00 17.31 246 GLY D O 1
ATOM 10420 N N . THR D 3 239 ? -18.603 56.352 46.139 1.00 14.58 247 THR D N 1
ATOM 10421 C CA . THR D 3 239 ? -17.659 56.008 47.207 1.00 16.73 247 THR D CA 1
ATOM 10422 C C . THR D 3 239 ? -17.729 56.977 48.402 1.00 12.75 247 THR D C 1
ATOM 10423 O O . THR D 3 239 ? -17.069 56.709 49.427 1.00 13.91 247 THR D O 1
ATOM 10427 N N . MET D 3 240 ? -18.482 58.055 48.245 1.00 4.64 248 MET D N 1
ATOM 10428 C CA . MET D 3 240 ? -18.556 59.064 49.336 1.00 15.78 248 MET D CA 1
ATOM 10429 C C . MET D 3 240 ? -19.983 59.611 49.338 1.00 15.98 248 MET D C 1
ATOM 10430 O O . MET D 3 240 ? -20.648 59.641 48.278 1.00 9.80 248 MET D O 1
ATOM 10435 N N . SER D 3 241 ? -20.361 60.166 50.489 1.00 8.81 249 SER D N 1
ATOM 10436 C CA . SER D 3 241 ? -21.700 60.888 50.484 1.00 12.38 249 SER D CA 1
ATOM 10437 C C . SER D 3 241 ? -21.580 62.047 51.429 1.00 8.26 249 SER D C 1
ATOM 10438 O O . SER D 3 241 ? -20.642 62.008 52.278 1.00 10.78 249 SER D O 1
ATOM 10441 N N . MET D 3 242 ? -22.391 63.082 51.301 1.00 4.51 250 MET D N 1
ATOM 10442 C CA . MET D 3 242 ? -22.477 64.145 52.302 1.00 4.37 250 MET D CA 1
ATOM 10443 C C . MET D 3 242 ? -23.743 63.930 53.140 1.00 8.97 250 MET D C 1
ATOM 10444 O O . MET D 3 242 ? -24.824 63.796 52.571 1.00 13.26 250 MET D O 1
ATOM 10449 N N . LEU D 3 243 ? -23.592 63.998 54.436 1.00 6.49 251 LEU D N 1
ATOM 10450 C CA . LEU D 3 243 ? -24.737 64.022 55.372 1.00 3.71 251 LEU D CA 1
ATOM 10451 C C . LEU D 3 243 ? -24.929 65.442 55.820 1.00 13.66 251 LEU D C 1
ATOM 10452 O O . LEU D 3 243 ? -23.930 66.020 56.249 1.00 13.99 251 LEU D O 1
ATOM 10457 N N . VAL D 3 244 ? -26.082 65.975 55.761 1.00 7.00 252 VAL D N 1
ATOM 10458 C CA . VAL D 3 244 ? -26.382 67.344 56.227 1.00 2.00 252 VAL D CA 1
ATOM 10459 C C . VAL D 3 244 ? -27.257 67.191 57.485 1.00 15.26 252 VAL D C 1
ATOM 10460 O O . VAL D 3 244 ? -28.311 66.580 57.449 1.00 10.87 252 VAL D O 1
ATOM 10464 N N . LEU D 3 245 ? -26.833 67.795 58.602 1.00 5.81 253 LEU D N 1
ATOM 10465 C CA . LEU D 3 245 ? -27.677 67.647 59.850 1.00 4.17 253 LEU D CA 1
ATOM 10466 C C . LEU D 3 245 ? -28.254 69.011 60.108 1.00 10.40 253 LEU D C 1
ATOM 10467 O O . LEU D 3 245 ? -27.440 69.907 60.384 1.00 7.51 253 LEU D O 1
ATOM 10472 N N . LEU D 3 246 ? -29.544 69.155 59.964 1.00 7.08 254 LEU D N 1
ATOM 10473 C CA . LEU D 3 246 ? -30.157 70.494 60.065 1.00 4.09 254 LEU D CA 1
ATOM 10474 C C . LEU D 3 246 ? -31.137 70.521 61.229 1.00 15.20 254 LEU D C 1
ATOM 10475 O O . LEU D 3 246 ? -32.139 69.789 61.192 1.00 12.06 254 LEU D O 1
ATOM 10480 N N . PRO D 3 247 ? -30.823 71.314 62.235 1.00 17.14 255 PRO D N 1
ATOM 10481 C CA . PRO D 3 247 ? -31.816 71.601 63.293 1.00 19.24 255 PRO D CA 1
ATOM 10482 C C . PRO D 3 247 ? -33.093 72.209 62.723 1.00 10.95 255 PRO D C 1
ATOM 10483 O O . PRO D 3 247 ? -33.096 72.980 61.763 1.00 16.15 255 PRO D O 1
ATOM 10487 N N . ASP D 3 248 ? -34.236 71.942 63.322 1.00 14.02 256 ASP D N 1
ATOM 10488 C CA . ASP D 3 248 ? -35.529 72.548 62.969 1.00 15.18 256 ASP D CA 1
ATOM 10489 C C . ASP D 3 248 ? -35.465 74.054 63.209 1.00 17.44 256 ASP D C 1
ATOM 10490 O O . ASP D 3 248 ? -36.056 74.859 62.466 1.00 22.42 256 ASP D O 1
ATOM 10495 N N . GLU D 3 249 A -34.775 74.468 64.273 1.00 13.70 256 GLU D N 1
ATOM 10496 C CA . GLU D 3 249 A -34.790 75.947 64.552 1.00 11.65 256 GLU D CA 1
ATOM 10497 C C . GLU D 3 249 A -33.432 76.538 64.384 1.00 21.34 256 GLU D C 1
ATOM 10498 O O . GLU D 3 249 A -32.477 75.799 64.687 1.00 21.31 256 GLU D O 1
ATOM 10501 N N . VAL D 3 250 ? -33.425 77.816 64.034 1.00 22.89 257 VAL D N 1
ATOM 10502 C CA . VAL D 3 250 ? -32.108 78.550 64.038 1.00 46.02 257 VAL D CA 1
ATOM 10503 C C . VAL D 3 250 ? -31.299 78.253 65.300 1.00 52.19 257 VAL D C 1
ATOM 10504 O O . VAL D 3 250 ? -30.096 77.956 65.327 1.00 58.02 257 VAL D O 1
ATOM 10508 N N . SER D 3 251 ? -31.967 78.313 66.450 1.00 47.37 258 SER D N 1
ATOM 10509 C CA . SER D 3 251 ? -31.350 78.254 67.761 1.00 37.41 258 SER D CA 1
ATOM 10510 C C . SER D 3 251 ? -30.908 76.865 68.169 1.00 19.93 258 SER D C 1
ATOM 10511 O O . SER D 3 251 ? -30.365 76.693 69.274 1.00 29.74 258 SER D O 1
ATOM 10514 N N . GLY D 3 252 ? -31.189 75.861 67.371 1.00 24.74 259 GLY D N 1
ATOM 10515 C CA . GLY D 3 252 ? -31.098 74.443 67.809 1.00 14.43 259 GLY D CA 1
ATOM 10516 C C . GLY D 3 252 ? -29.705 73.883 67.572 1.00 21.71 259 GLY D C 1
ATOM 10517 O O . GLY D 3 252 ? -29.421 72.735 67.922 1.00 24.08 259 GLY D O 1
ATOM 10518 N N . LEU D 3 253 ? -28.804 74.652 66.970 1.00 18.28 260 LEU D N 1
ATOM 10519 C CA . LEU D 3 253 ? -27.488 74.081 66.591 1.00 14.67 260 LEU D CA 1
ATOM 10520 C C . LEU D 3 253 ? -26.636 73.737 67.809 1.00 19.96 260 LEU D C 1
ATOM 10521 O O . LEU D 3 253 ? -25.968 72.684 67.896 1.00 22.06 260 LEU D O 1
ATOM 10526 N N . GLU D 3 254 ? -26.692 74.614 68.816 1.00 17.20 261 GLU D N 1
ATOM 10527 C CA . GLU D 3 254 ? -25.800 74.416 69.966 1.00 11.20 261 GLU D CA 1
ATOM 10528 C C . GLU D 3 254 ? -26.057 73.086 70.633 1.00 8.51 261 GLU D C 1
ATOM 10529 O O . GLU D 3 254 ? -25.131 72.399 71.081 1.00 21.29 261 GLU D O 1
ATOM 10535 N N . GLN D 3 255 ? -27.352 72.771 70.738 1.00 16.38 262 GLN D N 1
ATOM 10536 C CA . GLN D 3 255 ? -27.683 71.465 71.389 1.00 13.68 262 GLN D CA 1
ATOM 10537 C C . GLN D 3 255 ? -27.182 70.304 70.567 1.00 17.01 262 GLN D C 1
ATOM 10538 O O . GLN D 3 255 ? -26.701 69.297 71.141 1.00 17.30 262 GLN D O 1
ATOM 10544 N N . LEU D 3 256 ? -27.348 70.478 69.223 1.00 17.06 263 LEU D N 1
ATOM 10545 C CA . LEU D 3 256 ? -26.905 69.374 68.341 1.00 6.77 263 LEU D CA 1
ATOM 10546 C C . LEU D 3 256 ? -25.398 69.156 68.422 1.00 15.21 263 LEU D C 1
ATOM 10547 O O . LEU D 3 256 ? -24.968 67.986 68.433 1.00 15.00 263 LEU D O 1
ATOM 10552 N N . GLU D 3 257 ? -24.666 70.290 68.480 1.00 6.00 264 GLU D N 1
ATOM 10553 C CA . GLU D 3 257 ? -23.202 70.147 68.677 1.00 2.00 264 GLU D CA 1
ATOM 10554 C C . GLU D 3 257 ? -22.837 69.549 69.993 1.00 6.35 264 GLU D C 1
ATOM 10555 O O . GLU D 3 257 ? -21.789 68.856 70.062 1.00 14.93 264 GLU D O 1
ATOM 10561 N N . SER D 3 258 ? -23.637 69.722 71.040 1.00 13.42 265 SER D N 1
ATOM 10562 C CA . SER D 3 258 ? -23.372 68.969 72.308 1.00 22.13 265 SER D CA 1
ATOM 10563 C C . SER D 3 258 ? -23.528 67.462 72.193 1.00 23.66 265 SER D C 1
ATOM 10564 O O . SER D 3 258 ? -22.745 66.672 72.742 1.00 24.95 265 SER D O 1
ATOM 10567 N N . ILE D 3 259 ? -24.467 66.960 71.393 1.00 12.09 266 ILE D N 1
ATOM 10568 C CA . ILE D 3 259 ? -24.663 65.459 71.480 1.00 18.72 266 ILE D CA 1
ATOM 10569 C C . ILE D 3 259 ? -23.965 64.676 70.424 1.00 16.39 266 ILE D C 1
ATOM 10570 O O . ILE D 3 259 ? -23.946 63.417 70.503 1.00 9.89 266 ILE D O 1
ATOM 10575 N N . ILE D 3 260 ? -23.428 65.385 69.394 1.00 21.33 267 ILE D N 1
ATOM 10576 C CA . ILE D 3 260 ? -22.975 64.650 68.195 1.00 21.38 267 ILE D CA 1
ATOM 10577 C C . ILE D 3 260 ? -21.735 63.838 68.550 1.00 11.53 267 ILE D C 1
ATOM 10578 O O . ILE D 3 260 ? -20.793 64.347 69.111 1.00 23.03 267 ILE D O 1
ATOM 10583 N N . ASN D 3 261 ? -21.734 62.542 68.179 1.00 4.88 268 ASN D N 1
ATOM 10584 C CA . ASN D 3 261 ? -20.556 61.696 68.449 1.00 7.22 268 ASN D CA 1
ATOM 10585 C C . ASN D 3 261 ? -20.727 60.508 67.560 1.00 5.60 268 ASN D C 1
ATOM 10586 O O . ASN D 3 261 ? -21.721 60.526 66.844 1.00 11.64 268 ASN D O 1
ATOM 10591 N N . PHE D 3 262 ? -19.837 59.551 67.629 1.00 8.54 269 PHE D N 1
ATOM 10592 C CA . PHE D 3 262 ? -19.863 58.364 66.787 1.00 11.20 269 PHE D CA 1
ATOM 10593 C C . PHE D 3 262 ? -21.146 57.559 67.030 1.00 22.38 269 PHE D C 1
ATOM 10594 O O . PHE D 3 262 ? -21.827 57.135 66.096 1.00 14.52 269 PHE D O 1
ATOM 10602 N N . GLU D 3 263 ? -21.417 57.326 68.316 1.00 13.86 270 GLU D N 1
ATOM 10603 C CA . GLU D 3 263 ? -22.607 56.461 68.616 1.00 16.21 270 GLU D CA 1
ATOM 10604 C C . GLU D 3 263 ? -23.871 57.091 68.053 1.00 9.97 270 GLU D C 1
ATOM 10605 O O . GLU D 3 263 ? -24.729 56.437 67.454 1.00 11.82 270 GLU D O 1
ATOM 10611 N N . LYS D 3 264 ? -24.032 58.421 68.270 1.00 13.14 271 LYS D N 1
ATOM 10612 C CA . LYS D 3 264 ? -25.227 59.118 67.807 1.00 13.35 271 LYS D CA 1
ATOM 10613 C C . LYS D 3 264 ? -25.292 59.092 66.285 1.00 23.35 271 LYS D C 1
ATOM 10614 O O . LYS D 3 264 ? -26.351 58.942 65.705 1.00 16.48 271 LYS D O 1
ATOM 10620 N N . LEU D 3 265 ? -24.154 59.283 65.610 1.00 19.41 272 LEU D N 1
ATOM 10621 C CA . LEU D 3 265 ? -24.240 59.436 64.145 1.00 15.04 272 LEU D CA 1
ATOM 10622 C C . LEU D 3 265 ? -24.596 58.084 63.573 1.00 8.52 272 LEU D C 1
ATOM 10623 O O . LEU D 3 265 ? -25.369 58.037 62.608 1.00 21.88 272 LEU D O 1
ATOM 10628 N N . THR D 3 266 ? -24.009 57.083 64.181 1.00 13.60 273 THR D N 1
ATOM 10629 C CA . THR D 3 266 ? -24.363 55.699 63.810 1.00 18.51 273 THR D CA 1
ATOM 10630 C C . THR D 3 266 ? -25.867 55.411 63.936 1.00 25.84 273 THR D C 1
ATOM 10631 O O . THR D 3 266 ? -26.476 54.757 63.044 1.00 17.12 273 THR D O 1
ATOM 10635 N N . GLU D 3 267 ? -26.431 55.760 65.061 1.00 24.87 274 GLU D N 1
ATOM 10636 C CA . GLU D 3 267 ? -27.889 55.524 65.368 1.00 22.60 274 GLU D CA 1
ATOM 10637 C C . GLU D 3 267 ? -28.672 56.251 64.312 1.00 23.57 274 GLU D C 1
ATOM 10638 O O . GLU D 3 267 ? -29.495 55.668 63.582 1.00 22.89 274 GLU D O 1
ATOM 10644 N N . TRP D 3 268 ? -28.374 57.535 64.067 1.00 20.90 275 TRP D N 1
ATOM 10645 C CA . TRP D 3 268 ? -29.146 58.418 63.203 1.00 14.69 275 TRP D CA 1
ATOM 10646 C C . TRP D 3 268 ? -29.102 58.028 61.727 1.00 21.10 275 TRP D C 1
ATOM 10647 O O . TRP D 3 268 ? -29.974 58.533 60.998 1.00 20.12 275 TRP D O 1
ATOM 10658 N N . THR D 3 269 ? -28.117 57.244 61.307 1.00 15.24 276 THR D N 1
ATOM 10659 C CA . THR D 3 269 ? -28.024 56.989 59.843 1.00 12.60 276 THR D CA 1
ATOM 10660 C C . THR D 3 269 ? -28.264 55.507 59.584 1.00 25.93 276 THR D C 1
ATOM 10661 O O . THR D 3 269 ? -27.932 54.949 58.530 1.00 30.36 276 THR D O 1
ATOM 10665 N N . SER D 3 270 ? -28.785 54.845 60.596 1.00 21.14 277 SER D N 1
ATOM 10666 C CA . SER D 3 270 ? -29.116 53.418 60.502 1.00 16.48 277 SER D CA 1
ATOM 10667 C C . SER D 3 270 ? -30.369 53.283 59.634 1.00 16.27 277 SER D C 1
ATOM 10668 O O . SER D 3 270 ? -31.205 54.195 59.473 1.00 25.24 277 SER D O 1
ATOM 10671 N N . SER D 3 271 ? -30.568 52.048 59.177 1.00 53.29 278 SER D N 1
ATOM 10672 C CA . SER D 3 271 ? -31.582 51.772 58.110 1.00 28.45 278 SER D CA 1
ATOM 10673 C C . SER D 3 271 ? -32.954 51.719 58.738 1.00 23.92 278 SER D C 1
ATOM 10674 O O . SER D 3 271 ? -33.961 51.977 58.084 1.00 25.56 278 SER D O 1
ATOM 10677 N N . ASN D 3 272 ? -33.017 51.526 60.063 1.00 30.46 279 ASN D N 1
ATOM 10678 C CA . ASN D 3 272 ? -34.326 51.728 60.753 1.00 32.90 279 ASN D CA 1
ATOM 10679 C C . ASN D 3 272 ? -34.781 53.164 60.618 1.00 44.90 279 ASN D C 1
ATOM 10680 O O . ASN D 3 272 ? -35.986 53.444 60.734 1.00 35.44 279 ASN D O 1
ATOM 10685 N N . VAL D 3 273 ? -33.755 54.035 60.456 1.00 30.61 280 VAL D N 1
ATOM 10686 C CA . VAL D 3 273 ? -34.096 55.446 60.707 1.00 32.34 280 VAL D CA 1
ATOM 10687 C C . VAL D 3 273 ? -34.242 56.162 59.366 1.00 18.71 280 VAL D C 1
ATOM 10688 O O . VAL D 3 273 ? -35.159 56.987 59.206 1.00 20.94 280 VAL D O 1
ATOM 10692 N N . MET D 3 274 ? -33.281 55.913 58.490 1.00 20.06 281 MET D N 1
ATOM 10693 C CA . MET D 3 274 ? -33.242 56.667 57.233 1.00 30.78 281 MET D CA 1
ATOM 10694 C C . MET D 3 274 ? -34.045 55.969 56.147 1.00 30.96 281 MET D C 1
ATOM 10695 O O . MET D 3 274 ? -33.834 54.780 55.884 1.00 43.75 281 MET D O 1
ATOM 10700 N N . GLU D 3 275 A -34.908 56.777 55.548 1.00 23.14 281 GLU D N 1
ATOM 10701 C CA . GLU D 3 275 A -35.687 56.152 54.436 1.00 30.20 281 GLU D CA 1
ATOM 10702 C C . GLU D 3 275 A -35.395 56.908 53.170 1.00 17.56 281 GLU D C 1
ATOM 10703 O O . GLU D 3 275 A -35.269 58.149 53.193 1.00 14.88 281 GLU D O 1
ATOM 10709 N N . GLU D 3 276 B -35.366 56.193 52.059 1.00 25.32 281 GLU D N 1
ATOM 10710 C CA . GLU D 3 276 B -35.451 56.795 50.715 1.00 20.07 281 GLU D CA 1
ATOM 10711 C C . GLU D 3 276 B -36.822 57.335 50.421 1.00 26.02 281 GLU D C 1
ATOM 10712 O O . GLU D 3 276 B -37.851 56.646 50.516 1.00 30.98 281 GLU D O 1
ATOM 10718 N N . ARG D 3 277 ? -36.861 58.617 50.132 1.00 17.74 282 ARG D N 1
ATOM 10719 C CA . ARG D 3 277 ? -38.090 59.397 49.936 1.00 28.86 282 ARG D CA 1
ATOM 10720 C C . ARG D 3 277 ? -37.770 60.396 48.805 1.00 46.65 282 ARG D C 1
ATOM 10721 O O . ARG D 3 277 ? -36.608 60.779 48.604 1.00 23.41 282 ARG D O 1
ATOM 10725 N N . LYS D 3 278 ? -38.837 60.765 48.117 1.00 21.63 283 LYS D N 1
ATOM 10726 C CA . LYS D 3 278 ? -38.567 61.856 47.095 1.00 17.57 283 LYS D CA 1
ATOM 10727 C C . LYS D 3 278 ? -38.770 63.132 47.854 1.00 28.77 283 LYS D C 1
ATOM 10728 O O . LYS D 3 278 ? -39.682 63.137 48.690 1.00 20.64 283 LYS D O 1
ATOM 10734 N N . ILE D 3 279 ? -37.882 64.121 47.657 1.00 19.98 284 ILE D N 1
ATOM 10735 C CA . ILE D 3 279 ? -37.902 65.290 48.589 1.00 18.52 284 ILE D CA 1
ATOM 10736 C C . ILE D 3 279 ? -37.309 66.469 47.792 1.00 12.75 284 ILE D C 1
ATOM 10737 O O . ILE D 3 279 ? -36.474 66.202 46.897 1.00 14.86 284 ILE D O 1
ATOM 10742 N N . LYS D 3 280 ? -37.807 67.620 48.131 1.00 9.92 285 LYS D N 1
ATOM 10743 C CA . LYS D 3 280 ? -37.353 68.919 47.675 1.00 19.32 285 LYS D CA 1
ATOM 10744 C C . LYS D 3 280 ? -36.155 69.316 48.583 1.00 12.99 285 LYS D C 1
ATOM 10745 O O . LYS D 3 280 ? -36.309 69.226 49.803 1.00 15.54 285 LYS D O 1
ATOM 10751 N N . VAL D 3 281 ? -35.032 69.538 47.933 1.00 15.24 286 VAL D N 1
ATOM 10752 C CA . VAL D 3 281 ? -33.749 69.818 48.688 1.00 8.82 286 VAL D CA 1
ATOM 10753 C C . VAL D 3 281 ? -33.421 71.273 48.381 1.00 14.75 286 VAL D C 1
ATOM 10754 O O . VAL D 3 281 ? -33.332 71.559 47.188 1.00 15.20 286 VAL D O 1
ATOM 10758 N N . TYR D 3 282 ? -33.191 72.127 49.357 1.00 13.46 287 TYR D N 1
ATOM 10759 C CA . TYR D 3 282 ? -32.594 73.432 49.239 1.00 6.46 287 TYR D CA 1
ATOM 10760 C C . TYR D 3 282 ? -31.233 73.350 50.006 1.00 15.70 287 TYR D C 1
ATOM 10761 O O . TYR D 3 282 ? -31.303 73.039 51.191 1.00 12.42 287 TYR D O 1
ATOM 10770 N N . LEU D 3 283 ? -30.172 73.498 49.268 1.00 13.60 288 LEU D N 1
ATOM 10771 C CA . LEU D 3 283 ? -28.810 73.599 49.822 1.00 10.37 288 LEU D CA 1
ATOM 10772 C C . LEU D 3 283 ? -28.010 74.803 49.233 1.00 20.53 288 LEU D C 1
ATOM 10773 O O . LEU D 3 283 ? -28.030 74.989 48.024 1.00 15.63 288 LEU D O 1
ATOM 10778 N N . PRO D 3 284 ? -27.328 75.556 50.098 1.00 13.97 289 PRO D N 1
ATOM 10779 C CA . PRO D 3 284 ? -26.582 76.758 49.583 1.00 6.79 289 PRO D CA 1
ATOM 10780 C C . PRO D 3 284 ? -25.372 76.278 48.840 1.00 5.75 289 PRO D C 1
ATOM 10781 O O . PRO D 3 284 ? -24.769 75.224 49.211 1.00 11.78 289 PRO D O 1
ATOM 10785 N N . ARG D 3 285 ? -24.973 77.026 47.801 1.00 10.78 290 ARG D N 1
ATOM 10786 C CA . ARG D 3 285 ? -23.571 76.936 47.302 1.00 14.73 290 ARG D CA 1
ATOM 10787 C C . ARG D 3 285 ? -22.649 77.332 48.497 1.00 15.02 290 ARG D C 1
ATOM 10788 O O . ARG D 3 285 ? -22.918 78.267 49.269 1.00 11.16 290 ARG D O 1
ATOM 10796 N N . MET D 3 286 ? -21.616 76.506 48.694 1.00 13.47 291 MET D N 1
ATOM 10797 C CA . MET D 3 286 ? -20.684 76.762 49.841 1.00 15.38 291 MET D CA 1
ATOM 10798 C C . MET D 3 286 ? -19.253 76.810 49.270 1.00 21.26 291 MET D C 1
ATOM 10799 O O . MET D 3 286 ? -18.892 75.992 48.405 1.00 15.19 291 MET D O 1
ATOM 10804 N N . LYS D 3 287 ? -18.462 77.765 49.796 1.00 14.30 292 LYS D N 1
ATOM 10805 C CA . LYS D 3 287 ? -16.981 77.563 49.602 1.00 26.48 292 LYS D CA 1
ATOM 10806 C C . LYS D 3 287 ? -16.331 77.626 50.970 1.00 19.30 292 LYS D C 1
ATOM 10807 O O . LYS D 3 287 ? -16.462 78.659 51.628 1.00 24.79 292 LYS D O 1
ATOM 10810 N N . MET D 3 288 ? -15.776 76.515 51.370 1.00 10.82 293 MET D N 1
ATOM 10811 C CA . MET D 3 288 ? -15.347 76.381 52.816 1.00 15.57 293 MET D CA 1
ATOM 10812 C C . MET D 3 288 ? -13.813 76.480 52.735 1.00 23.56 293 MET D C 1
ATOM 10813 O O . MET D 3 288 ? -13.293 75.763 51.874 1.00 16.78 293 MET D O 1
ATOM 10818 N N . GLU D 3 289 ? -13.193 77.304 53.591 1.00 15.98 294 GLU D N 1
ATOM 10819 C CA . GLU D 3 289 ? -11.704 77.153 53.625 1.00 9.71 294 GLU D CA 1
ATOM 10820 C C . GLU D 3 289 ? -11.314 77.628 55.026 1.00 10.74 294 GLU D C 1
ATOM 10821 O O . GLU D 3 289 ? -11.781 78.714 55.413 1.00 16.14 294 GLU D O 1
ATOM 10827 N N . GLU D 3 290 ? -10.610 76.789 55.694 1.00 11.23 295 GLU D N 1
ATOM 10828 C CA . GLU D 3 290 ? -10.265 77.236 57.108 1.00 18.36 295 GLU D CA 1
ATOM 10829 C C . GLU D 3 290 ? -8.839 76.769 57.362 1.00 23.77 295 GLU D C 1
ATOM 10830 O O . GLU D 3 290 ? -8.396 75.820 56.700 1.00 14.56 295 GLU D O 1
ATOM 10836 N N . LYS D 3 291 ? -8.160 77.494 58.260 1.00 10.92 296 LYS D N 1
ATOM 10837 C CA . LYS D 3 291 ? -6.793 77.000 58.621 1.00 9.77 296 LYS D CA 1
ATOM 10838 C C . LYS D 3 291 ? -6.769 76.998 60.158 1.00 11.40 296 LYS D C 1
ATOM 10839 O O . LYS D 3 291 ? -7.302 77.906 60.785 1.00 14.54 296 LYS D O 1
ATOM 10845 N N . TYR D 3 292 ? -6.216 75.966 60.720 1.00 11.34 297 TYR D N 1
ATOM 10846 C CA . TYR D 3 292 ? -6.075 75.828 62.139 1.00 4.65 297 TYR D CA 1
ATOM 10847 C C . TYR D 3 292 ? -4.614 75.557 62.508 1.00 20.21 297 TYR D C 1
ATOM 10848 O O . TYR D 3 292 ? -3.875 74.777 61.889 1.00 12.43 297 TYR D O 1
ATOM 10857 N N . ASN D 3 293 ? -4.361 76.140 63.679 1.00 14.59 298 ASN D N 1
ATOM 10858 C CA . ASN D 3 293 ? -3.130 75.824 64.441 1.00 8.70 298 ASN D CA 1
ATOM 10859 C C . ASN D 3 293 ? -3.331 74.535 65.182 1.00 6.83 298 ASN D C 1
ATOM 10860 O O . ASN D 3 293 ? -3.977 74.458 66.225 1.00 17.49 298 ASN D O 1
ATOM 10865 N N . LEU D 3 294 ? -2.676 73.509 64.622 1.00 10.65 299 LEU D N 1
ATOM 10866 C CA . LEU D 3 294 ? -2.844 72.159 65.147 1.00 16.39 299 LEU D CA 1
ATOM 10867 C C . LEU D 3 294 ? -2.232 72.102 66.555 1.00 31.99 299 LEU D C 1
ATOM 10868 O O . LEU D 3 294 ? -2.692 71.358 67.416 1.00 23.74 299 LEU D O 1
ATOM 10873 N N . THR D 3 295 ? -1.182 72.915 66.721 1.00 18.67 300 THR D N 1
ATOM 10874 C CA . THR D 3 295 ? -0.472 72.763 68.013 1.00 24.06 300 THR D CA 1
ATOM 10875 C C . THR D 3 295 ? -1.440 73.071 69.143 1.00 10.99 300 THR D C 1
ATOM 10876 O O . THR D 3 295 ? -1.552 72.224 70.027 1.00 15.93 300 THR D O 1
ATOM 10880 N N . SER D 3 296 ? -2.096 74.228 69.075 1.00 9.50 301 SER D N 1
ATOM 10881 C CA . SER D 3 296 ? -3.069 74.525 70.147 1.00 18.12 301 SER D CA 1
ATOM 10882 C C . SER D 3 296 ? -4.129 73.473 70.333 1.00 23.59 301 SER D C 1
ATOM 10883 O O . SER D 3 296 ? -4.517 73.051 71.434 1.00 21.40 301 SER D O 1
ATOM 10886 N N . VAL D 3 297 ? -4.724 73.035 69.215 1.00 29.49 302 VAL D N 1
ATOM 10887 C CA . VAL D 3 297 ? -5.843 72.080 69.316 1.00 18.49 302 VAL D CA 1
ATOM 10888 C C . VAL D 3 297 ? -5.335 70.810 69.955 1.00 18.56 302 VAL D C 1
ATOM 10889 O O . VAL D 3 297 ? -5.952 70.361 70.937 1.00 21.06 302 VAL D O 1
ATOM 10893 N N . LEU D 3 298 ? -4.248 70.251 69.372 1.00 15.33 303 LEU D N 1
ATOM 10894 C CA . LEU D 3 298 ? -3.769 68.938 69.840 1.00 16.96 303 LEU D CA 1
ATOM 10895 C C . LEU D 3 298 ? -3.250 68.995 71.280 1.00 22.62 303 LEU D C 1
ATOM 10896 O O . LEU D 3 298 ? -3.357 67.969 72.003 1.00 13.08 303 LEU D O 1
ATOM 10901 N N . MET D 3 299 ? -2.668 70.166 71.625 1.00 25.71 304 MET D N 1
ATOM 10902 C CA . MET D 3 299 ? -2.223 70.185 73.063 1.00 37.21 304 MET D CA 1
ATOM 10903 C C . MET D 3 299 ? -3.477 70.101 73.952 1.00 28.90 304 MET D C 1
ATOM 10904 O O . MET D 3 299 ? -3.358 69.413 74.972 1.00 34.62 304 MET D O 1
ATOM 10909 N N . ALA D 3 300 ? -4.561 70.760 73.565 1.00 17.83 305 ALA D N 1
ATOM 10910 C CA . ALA D 3 300 ? -5.761 70.783 74.484 1.00 12.82 305 ALA D CA 1
ATOM 10911 C C . ALA D 3 300 ? -6.306 69.387 74.682 1.00 18.38 305 ALA D C 1
ATOM 10912 O O . ALA D 3 300 ? -6.880 68.970 75.694 1.00 33.05 305 ALA D O 1
ATOM 10914 N N . MET D 3 301 ? -6.042 68.529 73.721 1.00 23.46 306 MET D N 1
ATOM 10915 C CA . MET D 3 301 ? -6.566 67.180 73.602 1.00 12.41 306 MET D CA 1
ATOM 10916 C C . MET D 3 301 ? -5.671 66.187 74.312 1.00 14.07 306 MET D C 1
ATOM 10917 O O . MET D 3 301 ? -5.987 64.991 74.387 1.00 23.25 306 MET D O 1
ATOM 10922 N N . GLY D 3 302 ? -4.480 66.668 74.693 1.00 18.35 307 GLY D N 1
ATOM 10923 C CA . GLY D 3 302 ? -3.511 65.854 75.397 1.00 18.71 307 GLY D CA 1
ATOM 10924 C C . GLY D 3 302 ? -2.366 65.296 74.593 1.00 33.53 307 GLY D C 1
ATOM 10925 O O . GLY D 3 302 ? -1.739 64.313 75.057 1.00 19.94 307 GLY D O 1
ATOM 10926 N N . ILE D 3 303 ? -2.034 65.843 73.437 1.00 19.84 308 ILE D N 1
ATOM 10927 C CA . ILE D 3 303 ? -0.748 65.486 72.777 1.00 25.76 308 ILE D CA 1
ATOM 10928 C C . ILE D 3 303 ? 0.169 66.703 73.075 1.00 17.44 308 ILE D C 1
ATOM 10929 O O . ILE D 3 303 ? -0.123 67.789 72.568 1.00 16.99 308 ILE D O 1
ATOM 10934 N N . THR D 3 304 ? 1.091 66.458 74.010 1.00 31.84 309 THR D N 1
ATOM 10935 C CA . THR D 3 304 ? 1.886 67.632 74.558 1.00 26.43 309 THR D CA 1
ATOM 10936 C C . THR D 3 304 ? 3.373 67.410 74.388 1.00 18.03 309 THR D C 1
ATOM 10937 O O . THR D 3 304 ? 4.110 68.349 74.009 1.00 24.13 309 THR D O 1
ATOM 10941 N N . ASP D 3 305 ? 3.855 66.157 74.575 1.00 19.42 310 ASP D N 1
ATOM 10942 C CA . ASP D 3 305 ? 5.327 65.956 74.602 1.00 19.72 310 ASP D CA 1
ATOM 10943 C C . ASP D 3 305 ? 5.942 66.328 73.234 1.00 29.80 310 ASP D C 1
ATOM 10944 O O . ASP D 3 305 ? 7.035 66.851 73.242 1.00 14.80 310 ASP D O 1
ATOM 10949 N N . VAL D 3 306 ? 5.178 66.012 72.160 1.00 27.99 311 VAL D N 1
ATOM 10950 C CA . VAL D 3 306 ? 5.700 66.150 70.793 1.00 17.48 311 VAL D CA 1
ATOM 10951 C C . VAL D 3 306 ? 6.102 67.572 70.438 1.00 18.21 311 VAL D C 1
ATOM 10952 O O . VAL D 3 306 ? 6.954 67.790 69.532 1.00 16.90 311 VAL D O 1
ATOM 10956 N N . PHE D 3 307 ? 5.443 68.505 71.104 1.00 18.24 312 PHE D N 1
ATOM 10957 C CA . PHE D 3 307 ? 5.609 69.954 70.892 1.00 21.05 312 PHE D CA 1
ATOM 10958 C C . PHE D 3 307 ? 6.639 70.530 71.879 1.00 23.78 312 PHE D C 1
ATOM 10959 O O . PHE D 3 307 ? 6.857 71.747 71.855 1.00 19.12 312 PHE D O 1
ATOM 10967 N N . SER D 3 308 ? 7.181 69.659 72.708 1.00 15.04 313 SER D N 1
ATOM 10968 C CA . SER D 3 308 ? 8.018 70.227 73.842 1.00 17.16 313 SER D CA 1
ATOM 10969 C C . SER D 3 308 ? 9.399 69.633 73.835 1.00 24.72 313 SER D C 1
ATOM 10970 O O . SER D 3 308 ? 9.790 68.704 73.115 1.00 27.39 313 SER D O 1
ATOM 10973 N N . SER D 3 309 ? 10.164 70.105 74.824 1.00 28.55 314 SER D N 1
ATOM 10974 C CA . SER D 3 309 ? 11.550 69.600 74.989 1.00 15.41 314 SER D CA 1
ATOM 10975 C C . SER D 3 309 ? 11.526 68.156 75.395 1.00 29.75 314 SER D C 1
ATOM 10976 O O . SER D 3 309 ? 12.542 67.510 75.145 1.00 36.02 314 SER D O 1
ATOM 10979 N N . SER D 3 310 ? 10.413 67.681 75.980 1.00 21.83 315 SER D N 1
ATOM 10980 C CA . SER D 3 310 ? 10.352 66.259 76.338 1.00 33.15 315 SER D CA 1
ATOM 10981 C C . SER D 3 310 ? 10.138 65.315 75.171 1.00 28.23 315 SER D C 1
ATOM 10982 O O . SER D 3 310 ? 10.081 64.057 75.337 1.00 21.31 315 SER D O 1
ATOM 10985 N N . ALA D 3 311 ? 10.027 65.909 73.982 1.00 19.84 316 ALA D N 1
ATOM 10986 C CA . ALA D 3 311 ? 9.584 65.076 72.842 1.00 15.44 316 ALA D CA 1
ATOM 10987 C C . ALA D 3 311 ? 10.461 63.856 72.717 1.00 21.04 316 ALA D C 1
ATOM 10988 O O . ALA D 3 311 ? 11.699 63.988 72.810 1.00 21.82 316 ALA D O 1
ATOM 10990 N N . ASN D 3 312 ? 9.907 62.683 72.433 1.00 21.39 317 ASN D N 1
ATOM 10991 C CA . ASN D 3 312 ? 10.806 61.559 72.086 1.00 14.82 317 ASN D CA 1
ATOM 10992 C C . ASN D 3 312 ? 10.541 61.139 70.638 1.00 24.36 317 ASN D C 1
ATOM 10993 O O . ASN D 3 312 ? 9.689 60.297 70.398 1.00 22.65 317 ASN D O 1
ATOM 10998 N N . LEU D 3 313 ? 11.313 61.714 69.711 1.00 19.77 318 LEU D N 1
ATOM 10999 C CA . LEU D 3 313 ? 11.287 61.399 68.280 1.00 16.64 318 LEU D CA 1
ATOM 11000 C C . LEU D 3 313 ? 12.488 60.629 67.790 1.00 28.74 318 LEU D C 1
ATOM 11001 O O . LEU D 3 313 ? 13.057 60.768 66.659 1.00 21.85 318 LEU D O 1
ATOM 11006 N N . SER D 3 314 ? 12.909 59.672 68.597 1.00 14.83 319 SER D N 1
ATOM 11007 C CA . SER D 3 314 ? 14.217 59.028 68.419 1.00 19.05 319 SER D CA 1
ATOM 11008 C C . SER D 3 314 ? 14.124 57.982 67.366 1.00 18.30 319 SER D C 1
ATOM 11009 O O . SER D 3 314 ? 15.085 57.373 66.846 1.00 28.26 319 SER D O 1
ATOM 11012 N N . GLY D 3 315 ? 12.881 57.775 66.923 1.00 11.89 320 GLY D N 1
ATOM 11013 C CA . GLY D 3 315 ? 12.819 56.945 65.687 1.00 10.55 320 GLY D CA 1
ATOM 11014 C C . GLY D 3 315 ? 12.994 57.798 64.451 1.00 20.59 320 GLY D C 1
ATOM 11015 O O . GLY D 3 315 ? 13.139 57.196 63.358 1.00 30.25 320 GLY D O 1
ATOM 11016 N N . ILE D 3 316 ? 12.981 59.117 64.506 1.00 26.46 321 ILE D N 1
ATOM 11017 C CA . ILE D 3 316 ? 13.304 59.948 63.328 1.00 22.23 321 ILE D CA 1
ATOM 11018 C C . ILE D 3 316 ? 14.783 60.388 63.298 1.00 29.20 321 ILE D C 1
ATOM 11019 O O . ILE D 3 316 ? 15.499 60.342 62.283 1.00 25.88 321 ILE D O 1
ATOM 11024 N N . SER D 3 317 ? 15.240 60.926 64.403 1.00 23.67 322 SER D N 1
ATOM 11025 C CA . SER D 3 317 ? 16.600 61.463 64.520 1.00 20.12 322 SER D CA 1
ATOM 11026 C C . SER D 3 317 ? 17.194 61.166 65.905 1.00 33.18 322 SER D C 1
ATOM 11027 O O . SER D 3 317 ? 16.431 61.054 66.855 1.00 22.32 322 SER D O 1
ATOM 11030 N N . SER D 3 318 ? 18.516 61.056 65.912 1.00 39.18 323 SER D N 1
ATOM 11031 C CA . SER D 3 318 ? 19.285 60.858 67.144 1.00 31.89 323 SER D CA 1
ATOM 11032 C C . SER D 3 318 ? 19.436 62.158 67.904 1.00 35.96 323 SER D C 1
ATOM 11033 O O . SER D 3 318 ? 19.670 62.152 69.127 1.00 60.43 323 SER D O 1
ATOM 11036 N N . ALA D 3 319 ? 19.299 63.272 67.208 1.00 28.59 324 ALA D N 1
ATOM 11037 C CA . ALA D 3 319 ? 19.522 64.578 67.888 1.00 22.24 324 ALA D CA 1
ATOM 11038 C C . ALA D 3 319 ? 18.440 64.862 68.890 1.00 33.86 324 ALA D C 1
ATOM 11039 O O . ALA D 3 319 ? 17.236 64.654 68.677 1.00 40.85 324 ALA D O 1
ATOM 11041 N N . GLU D 3 320 ? 18.822 65.418 70.033 1.00 37.37 325 GLU D N 1
ATOM 11042 C CA . GLU D 3 320 ? 17.907 65.464 71.201 1.00 40.08 325 GLU D CA 1
ATOM 11043 C C . GLU D 3 320 ? 16.959 66.630 71.268 1.00 31.33 325 GLU D C 1
ATOM 11044 O O . GLU D 3 320 ? 15.972 66.614 72.063 1.00 49.04 325 GLU D O 1
ATOM 11046 N N . SER D 3 321 ? 17.089 67.665 70.489 1.00 22.64 326 SER D N 1
ATOM 11047 C CA . SER D 3 321 ? 16.183 68.819 70.458 1.00 52.09 326 SER D CA 1
ATOM 11048 C C . SER D 3 321 ? 15.072 68.680 69.406 1.00 30.16 326 SER D C 1
ATOM 11049 O O . SER D 3 321 ? 14.298 69.669 69.221 1.00 25.26 326 SER D O 1
ATOM 11052 N N . LEU D 3 322 ? 15.040 67.557 68.727 1.00 23.47 327 LEU D N 1
ATOM 11053 C CA . LEU D 3 322 ? 13.934 67.412 67.699 1.00 25.67 327 LEU D CA 1
ATOM 11054 C C . LEU D 3 322 ? 12.561 67.422 68.387 1.00 18.43 327 LEU D C 1
ATOM 11055 O O . LEU D 3 322 ? 12.296 66.667 69.361 1.00 18.30 327 LEU D O 1
ATOM 11060 N N . LYS D 3 323 ? 11.712 68.298 67.941 1.00 23.43 328 LYS D N 1
ATOM 11061 C CA . LYS D 3 323 ? 10.287 68.394 68.341 1.00 20.18 328 LYS D CA 1
ATOM 11062 C C . LYS D 3 323 ? 9.469 69.006 67.209 1.00 18.85 328 LYS D C 1
ATOM 11063 O O . LYS D 3 323 ? 10.029 69.547 66.234 1.00 16.64 328 LYS D O 1
ATOM 11069 N N . ILE D 3 324 ? 8.154 69.013 67.359 1.00 10.88 329 ILE D N 1
ATOM 11070 C CA . ILE D 3 324 ? 7.355 69.835 66.400 1.00 14.87 329 ILE D CA 1
ATOM 11071 C C . ILE D 3 324 ? 7.221 71.256 66.888 1.00 10.86 329 ILE D C 1
ATOM 11072 O O . ILE D 3 324 ? 6.655 71.486 68.005 1.00 19.37 329 ILE D O 1
ATOM 11077 N N . SER D 3 325 ? 7.709 72.183 66.080 1.00 6.13 330 SER D N 1
ATOM 11078 C CA . SER D 3 325 ? 7.620 73.612 66.385 1.00 10.42 330 SER D CA 1
ATOM 11079 C C . SER D 3 325 ? 6.355 74.275 65.877 1.00 13.48 330 SER D C 1
ATOM 11080 O O . SER D 3 325 ? 5.886 75.273 66.432 1.00 17.72 330 SER D O 1
ATOM 11083 N N . GLN D 3 326 ? 5.822 73.812 64.737 1.00 10.81 331 GLN D N 1
ATOM 11084 C CA . GLN D 3 326 ? 4.557 74.394 64.211 1.00 9.26 331 GLN D CA 1
ATOM 11085 C C . GLN D 3 326 ? 3.834 73.234 63.457 1.00 14.94 331 GLN D C 1
ATOM 11086 O O . GLN D 3 326 ? 4.556 72.407 62.880 1.00 12.01 331 GLN D O 1
ATOM 11092 N N . ALA D 3 327 ? 2.516 73.269 63.527 1.00 24.31 332 ALA D N 1
ATOM 11093 C CA . ALA D 3 327 ? 1.658 72.212 62.866 1.00 9.15 332 ALA D CA 1
ATOM 11094 C C . ALA D 3 327 ? 0.434 72.929 62.404 1.00 8.78 332 ALA D C 1
ATOM 11095 O O . ALA D 3 327 ? -0.302 73.602 63.181 1.00 9.35 332 ALA D O 1
ATOM 11097 N N . VAL D 3 328 ? 0.226 72.923 61.067 1.00 3.76 333 VAL D N 1
ATOM 11098 C CA . VAL D 3 328 ? -0.895 73.746 60.602 1.00 10.67 333 VAL D CA 1
ATOM 11099 C C . VAL D 3 328 ? -1.775 72.811 59.679 1.00 13.92 333 VAL D C 1
ATOM 11100 O O . VAL D 3 328 ? -1.161 72.032 58.941 1.00 8.47 333 VAL D O 1
ATOM 11104 N N . HIS D 3 329 ? -3.086 73.028 59.767 1.00 14.00 334 HIS D N 1
ATOM 11105 C CA . HIS D 3 329 ? -4.032 72.231 58.856 1.00 11.16 334 HIS D CA 1
ATOM 11106 C C . HIS D 3 329 ? -4.857 73.264 58.143 1.00 5.08 334 HIS D C 1
ATOM 11107 O O . HIS D 3 329 ? -5.305 74.266 58.716 1.00 10.23 334 HIS D O 1
ATOM 11114 N N . ALA D 3 330 ? -4.930 73.071 56.765 1.00 7.20 335 ALA D N 1
ATOM 11115 C CA . ALA D 3 330 ? -5.812 73.912 55.984 1.00 18.28 335 ALA D CA 1
ATOM 11116 C C . ALA D 3 330 ? -6.649 73.025 55.029 1.00 9.78 335 ALA D C 1
ATOM 11117 O O . ALA D 3 330 ? -6.134 72.046 54.526 1.00 6.96 335 ALA D O 1
ATOM 11119 N N . ALA D 3 331 ? -7.935 73.424 54.931 1.00 14.10 336 ALA D N 1
ATOM 11120 C CA . ALA D 3 331 ? -8.880 72.524 54.148 1.00 9.95 336 ALA D CA 1
ATOM 11121 C C . ALA D 3 331 ? -9.696 73.488 53.340 1.00 3.50 336 ALA D C 1
ATOM 11122 O O . ALA D 3 331 ? -10.056 74.565 53.837 1.00 9.17 336 ALA D O 1
ATOM 11124 N N . HIS D 3 332 ? -9.916 73.041 52.108 1.00 7.19 337 HIS D N 1
ATOM 11125 C CA . HIS D 3 332 ? -10.744 73.904 51.216 1.00 16.14 337 HIS D CA 1
ATOM 11126 C C . HIS D 3 332 ? -11.683 72.978 50.406 1.00 18.96 337 HIS D C 1
ATOM 11127 O O . HIS D 3 332 ? -11.208 72.005 49.841 1.00 13.16 337 HIS D O 1
ATOM 11134 N N . ALA D 3 333 ? -12.924 73.396 50.302 1.00 9.70 338 ALA D N 1
ATOM 11135 C CA . ALA D 3 333 ? -13.876 72.627 49.417 1.00 14.50 338 ALA D CA 1
ATOM 11136 C C . ALA D 3 333 ? -14.888 73.620 48.920 1.00 14.60 338 ALA D C 1
ATOM 11137 O O . ALA D 3 333 ? -15.317 74.564 49.602 1.00 19.06 338 ALA D O 1
ATOM 11139 N N . GLU D 3 334 ? -15.280 73.367 47.637 1.00 10.49 339 GLU D N 1
ATOM 11140 C CA . GLU D 3 334 ? -16.414 74.180 47.133 1.00 5.98 339 GLU D CA 1
ATOM 11141 C C . GLU D 3 334 ? -17.527 73.157 46.824 1.00 12.00 339 GLU D C 1
ATOM 11142 O O . GLU D 3 334 ? -17.195 72.043 46.357 1.00 15.07 339 GLU D O 1
ATOM 11148 N N . ILE D 3 335 ? -18.716 73.578 47.176 1.00 12.47 340 ILE D N 1
ATOM 11149 C CA . ILE D 3 335 ? -19.893 72.623 46.978 1.00 22.59 340 ILE D CA 1
ATOM 11150 C C . ILE D 3 335 ? -20.839 73.413 46.094 1.00 8.13 340 ILE D C 1
ATOM 11151 O O . ILE D 3 335 ? -21.152 74.580 46.502 1.00 12.35 340 ILE D O 1
ATOM 11156 N N . ASN D 3 336 ? -21.067 72.949 44.885 1.00 6.83 341 ASN D N 1
ATOM 11157 C CA . ASN D 3 336 ? -22.090 73.722 44.086 1.00 18.53 341 ASN D CA 1
ATOM 11158 C C . ASN D 3 336 ? -22.994 72.753 43.327 1.00 13.05 341 ASN D C 1
ATOM 11159 O O . ASN D 3 336 ? -23.140 71.602 43.735 1.00 13.52 341 ASN D O 1
ATOM 11164 N N . GLU D 3 337 ? -23.559 73.167 42.207 1.00 9.50 342 GLU D N 1
ATOM 11165 C CA . GLU D 3 337 ? -24.528 72.429 41.425 1.00 12.33 342 GLU D CA 1
ATOM 11166 C C . GLU D 3 337 ? -23.992 71.194 40.773 1.00 17.60 342 GLU D C 1
ATOM 11167 O O . GLU D 3 337 ? -24.711 70.190 40.525 1.00 10.68 342 GLU D O 1
ATOM 11173 N N . ALA D 3 338 ? -22.682 71.148 40.522 1.00 14.56 343 ALA D N 1
ATOM 11174 C CA . ALA D 3 338 ? -22.178 70.158 39.553 1.00 11.12 343 ALA D CA 1
ATOM 11175 C C . ALA D 3 338 ? -22.517 68.728 39.892 1.00 7.92 343 ALA D C 1
ATOM 11176 O O . ALA D 3 338 ? -22.174 68.243 40.978 1.00 14.72 343 ALA D O 1
ATOM 11178 N N . GLY D 3 339 ? -22.996 67.993 38.886 1.00 9.49 344 GLY D N 1
ATOM 11179 C CA . GLY D 3 339 ? -23.266 66.523 39.165 1.00 2.00 344 GLY D CA 1
ATOM 11180 C C . GLY D 3 339 ? -23.273 65.801 37.855 1.00 9.97 344 GLY D C 1
ATOM 11181 O O . GLY D 3 339 ? -23.120 66.467 36.817 1.00 12.62 344 GLY D O 1
ATOM 11182 N N . ARG D 3 340 ? -23.503 64.494 37.944 1.00 15.88 345 ARG D N 1
ATOM 11183 C CA . ARG D 3 340 ? -23.235 63.646 36.763 1.00 13.28 345 ARG D CA 1
ATOM 11184 C C . ARG D 3 340 ? -24.500 63.513 35.942 1.00 33.62 345 ARG D C 1
ATOM 11185 O O . ARG D 3 340 ? -24.407 63.614 34.724 1.00 18.96 345 ARG D O 1
ATOM 11190 N N . GLU D 3 341 ? -25.626 63.376 36.656 1.00 21.73 346 GLU D N 1
ATOM 11191 C CA . GLU D 3 341 ? -26.887 63.430 35.884 1.00 21.34 346 GLU D CA 1
ATOM 11192 C C . GLU D 3 341 ? -27.982 64.258 36.460 1.00 15.21 346 GLU D C 1
ATOM 11193 O O . GLU D 3 341 ? -28.114 64.511 37.646 1.00 16.62 346 GLU D O 1
ATOM 11199 N N . VAL D 3 342 ? -28.936 64.505 35.603 1.00 25.83 347 VAL D N 1
ATOM 11200 C CA . VAL D 3 342 ? -30.253 65.171 35.874 1.00 45.86 347 VAL D CA 1
ATOM 11201 C C . VAL D 3 342 ? -31.412 64.223 35.535 1.00 35.53 347 VAL D C 1
ATOM 11202 O O . VAL D 3 342 ? -31.363 63.377 34.620 1.00 27.03 347 VAL D O 1
ATOM 11206 N N . VAL D 3 343 ? -32.521 64.300 36.214 1.00 31.25 348 VAL D N 1
ATOM 11207 C CA . VAL D 3 343 ? -33.723 63.425 35.899 1.00 43.36 348 VAL D CA 1
ATOM 11208 C C . VAL D 3 343 ? -34.297 63.881 34.562 1.00 38.41 348 VAL D C 1
ATOM 11209 O O . VAL D 3 343 ? -34.297 65.070 34.212 1.00 22.84 348 VAL D O 1
ATOM 11213 N N . GLY D 3 344 ? -34.812 62.938 33.785 1.00 22.24 349 GLY D N 1
ATOM 11214 C CA . GLY D 3 344 ? -35.420 63.307 32.468 1.00 12.40 349 GLY D CA 1
ATOM 11215 C C . GLY D 3 344 ? -36.763 63.969 32.792 1.00 39.66 349 GLY D C 1
ATOM 11216 O O . GLY D 3 344 ? -37.360 63.956 33.892 1.00 18.57 349 GLY D O 1
ATOM 11217 N N . SER D 3 345 ? -37.276 64.569 31.745 1.00 34.98 350 SER D N 1
ATOM 11218 C CA . SER D 3 345 ? -38.391 65.510 31.774 1.00 29.89 350 SER D CA 1
ATOM 11219 C C . SER D 3 345 ? -39.684 64.843 32.233 1.00 26.72 350 SER D C 1
ATOM 11220 O O . SER D 3 345 ? -40.391 65.449 33.010 1.00 24.70 350 SER D O 1
ATOM 11223 N N . ALA D 3 346 ? -39.910 63.645 31.675 1.00 14.60 351 ALA D N 1
ATOM 11224 C CA . ALA D 3 346 ? -41.138 62.917 32.006 1.00 14.84 351 ALA D CA 1
ATOM 11225 C C . ALA D 3 346 ? -41.170 62.588 33.493 1.00 26.47 351 ALA D C 1
ATOM 11226 O O . ALA D 3 346 ? -42.150 62.812 34.259 1.00 24.08 351 ALA D O 1
ATOM 11228 N N . GLU D 3 347 ? -40.045 62.107 34.011 1.00 18.13 352 GLU D N 1
ATOM 11229 C CA . GLU D 3 347 ? -40.065 61.735 35.480 1.00 10.11 352 GLU D CA 1
ATOM 11230 C C . GLU D 3 347 ? -40.093 62.997 36.300 1.00 26.13 352 GLU D C 1
ATOM 11231 O O . GLU D 3 347 ? -40.723 63.029 37.384 1.00 22.77 352 GLU D O 1
ATOM 11237 N N . ALA D 3 348 ? -39.394 64.039 35.816 1.00 20.56 353 ALA D N 1
ATOM 11238 C CA . ALA D 3 348 ? -39.326 65.280 36.635 1.00 36.61 353 ALA D CA 1
ATOM 11239 C C . ALA D 3 348 ? -40.699 65.939 36.815 1.00 31.94 353 ALA D C 1
ATOM 11240 O O . ALA D 3 348 ? -40.953 66.627 37.828 1.00 25.85 353 ALA D O 1
ATOM 11242 N N . GLY D 3 349 ? -41.523 65.785 35.773 1.00 23.05 354 GLY D N 1
ATOM 11243 C CA . GLY D 3 349 ? -42.904 66.252 35.761 1.00 24.40 354 GLY D CA 1
ATOM 11244 C C . GLY D 3 349 ? -43.691 65.547 36.882 1.00 36.92 354 GLY D C 1
ATOM 11245 O O . GLY D 3 349 ? -44.310 66.175 37.755 1.00 31.71 354 GLY D O 1
ATOM 11246 N N . VAL D 3 350 ? -43.618 64.232 36.859 1.00 26.23 355 VAL D N 1
ATOM 11247 C CA . VAL D 3 350 ? -44.190 63.404 37.944 1.00 33.33 355 VAL D CA 1
ATOM 11248 C C . VAL D 3 350 ? -43.730 63.818 39.347 1.00 51.65 355 VAL D C 1
ATOM 11249 O O . VAL D 3 350 ? -44.569 63.945 40.279 1.00 21.44 355 VAL D O 1
ATOM 11253 N N . ASP D 3 351 ? -42.439 64.001 39.539 1.00 33.84 356 ASP D N 1
ATOM 11254 C CA . ASP D 3 351 ? -41.842 64.434 40.821 1.00 21.85 356 ASP D CA 1
ATOM 11255 C C . ASP D 3 351 ? -42.385 65.767 41.335 1.00 25.64 356 ASP D C 1
ATOM 11256 O O . ASP D 3 351 ? -42.823 65.869 42.494 1.00 36.37 356 ASP D O 1
ATOM 11261 N N . ALA D 3 352 ? -42.295 66.775 40.508 1.00 15.21 357 ALA D N 1
ATOM 11262 C CA . ALA D 3 352 ? -42.827 68.132 40.824 1.00 19.97 357 ALA D CA 1
ATOM 11263 C C . ALA D 3 352 ? -44.257 67.983 41.365 1.00 24.44 357 ALA D C 1
ATOM 11264 O O . ALA D 3 352 ? -44.588 68.478 42.413 1.00 34.85 357 ALA D O 1
ATOM 11266 N N . ALA D 3 353 ? -45.089 67.237 40.655 1.00 28.79 358 ALA D N 1
ATOM 11267 C CA . ALA D 3 353 ? -46.468 66.938 41.071 1.00 43.80 358 ALA D CA 1
ATOM 11268 C C . ALA D 3 353 ? -46.642 66.161 42.360 1.00 37.92 358 ALA D C 1
ATOM 11269 O O . ALA D 3 353 ? -47.581 66.377 43.163 1.00 31.18 358 ALA D O 1
ATOM 11271 N N . SER D 3 354 ? -45.813 65.145 42.618 1.00 16.29 359 SER D N 1
ATOM 11272 C CA . SER D 3 354 ? -46.096 64.183 43.666 1.00 21.48 359 SER D CA 1
ATOM 11273 C C . SER D 3 354 ? -45.395 64.582 44.973 1.00 33.43 359 SER D C 1
ATOM 11274 O O . SER D 3 354 ? -45.753 63.986 46.000 1.00 35.51 359 SER D O 1
ATOM 11277 N N . VAL D 3 355 ? -44.440 65.497 44.949 1.00 35.91 360 VAL D N 1
ATOM 11278 C CA . VAL D 3 355 ? -43.551 65.681 46.150 1.00 32.18 360 VAL D CA 1
ATOM 11279 C C . VAL D 3 355 ? -44.036 66.818 47.033 1.00 15.57 360 VAL D C 1
ATOM 11280 O O . VAL D 3 355 ? -44.160 67.953 46.602 1.00 25.58 360 VAL D O 1
ATOM 11284 N N . SER D 3 356 ? -44.114 66.540 48.360 1.00 15.35 361 SER D N 1
ATOM 11285 C CA . SER D 3 356 ? -44.424 67.703 49.229 1.00 35.00 361 SER D CA 1
ATOM 11286 C C . SER D 3 356 ? -43.425 67.922 50.337 1.00 29.09 361 SER D C 1
ATOM 11287 O O . SER D 3 356 ? -43.302 69.047 50.900 1.00 27.18 361 SER D O 1
ATOM 11290 N N . GLU D 3 357 ? -42.711 66.888 50.729 1.00 19.98 363 GLU D N 1
ATOM 11291 C CA . GLU D 3 357 ? -41.793 67.077 51.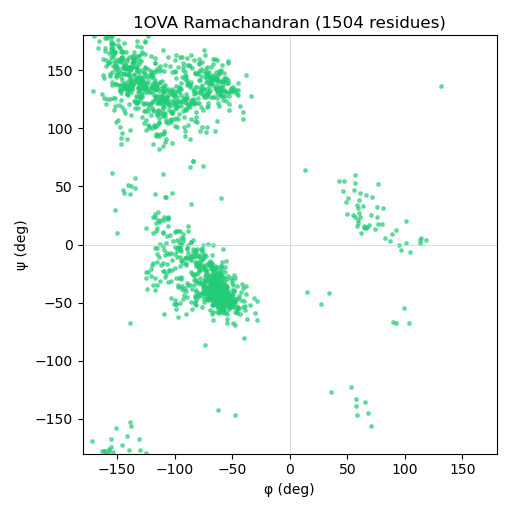902 1.00 24.16 363 GLU D CA 1
ATOM 11292 C C . GLU D 3 357 ? -40.557 67.862 51.396 1.00 14.15 363 GLU D C 1
ATOM 11293 O O . GLU D 3 357 ? -40.164 67.633 50.244 1.00 15.34 363 GLU D O 1
ATOM 11299 N N . GLU D 3 358 A -39.890 68.516 52.324 1.00 14.12 363 GLU D N 1
ATOM 11300 C CA . GLU D 3 358 A -38.739 69.334 51.958 1.00 19.49 363 GLU D CA 1
ATOM 11301 C C . GLU D 3 358 A -37.652 69.269 53.042 1.00 23.45 363 GLU D C 1
ATOM 11302 O O . GLU D 3 358 A -37.932 68.924 54.200 1.00 26.44 363 GLU D O 1
ATOM 11308 N N . PHE D 3 359 ? -36.454 69.513 52.576 1.00 14.13 364 PHE D N 1
ATOM 11309 C CA . PHE D 3 359 ? -35.237 69.646 53.471 1.00 15.35 364 PHE D CA 1
ATOM 11310 C C . PHE D 3 359 ? -34.699 71.022 53.067 1.00 14.63 364 PHE D C 1
ATOM 11311 O O . PHE D 3 359 ? -34.224 71.133 51.919 1.00 16.48 364 PHE D O 1
ATOM 11319 N N . ARG D 3 360 ? -34.846 72.020 53.882 1.00 7.70 365 ARG D N 1
ATOM 11320 C CA . ARG D 3 360 ? -34.601 73.411 53.475 1.00 11.58 365 ARG D CA 1
ATOM 11321 C C . ARG D 3 360 ? -33.459 73.973 54.364 1.00 19.33 365 ARG D C 1
ATOM 11322 O O . ARG D 3 360 ? -33.706 74.568 55.418 1.00 10.64 365 ARG D O 1
ATOM 11330 N N . ALA D 3 361 ? -32.213 73.755 53.935 1.00 19.14 366 ALA D N 1
ATOM 11331 C CA . ALA D 3 361 ? -31.002 74.155 54.710 1.00 19.10 366 ALA D CA 1
ATOM 11332 C C . ALA D 3 361 ? -30.805 75.652 54.592 1.00 15.27 366 ALA D C 1
ATOM 11333 O O . ALA D 3 361 ? -29.839 76.083 53.927 1.00 14.70 366 ALA D O 1
ATOM 11335 N N . ASP D 3 362 ? -31.699 76.449 55.164 1.00 12.51 367 ASP D N 1
ATOM 11336 C CA . ASP D 3 362 ? -31.523 77.933 55.128 1.00 16.53 367 ASP D CA 1
ATOM 11337 C C . ASP D 3 362 ? -31.160 78.535 56.472 1.00 15.26 367 ASP D C 1
ATOM 11338 O O . ASP D 3 362 ? -31.492 79.738 56.755 1.00 16.73 367 ASP D O 1
ATOM 11343 N N . HIS D 3 363 ? -30.582 77.715 57.317 1.00 16.19 368 HIS D N 1
ATOM 11344 C CA . HIS D 3 363 ? -30.037 78.271 58.612 1.00 12.69 368 HIS D CA 1
ATOM 11345 C C . HIS D 3 363 ? -28.930 77.294 58.988 1.00 21.15 368 HIS D C 1
ATOM 11346 O O . HIS D 3 363 ? -28.841 76.269 58.290 1.00 12.56 368 HIS D O 1
ATOM 11353 N N . PRO D 3 364 ? -28.150 77.597 60.015 1.00 17.78 369 PRO D N 1
ATOM 11354 C CA . PRO D 3 364 ? -26.857 76.910 60.168 1.00 9.19 369 PRO D CA 1
ATOM 11355 C C . PRO D 3 364 ? -27.058 75.413 60.333 1.00 22.17 369 PRO D C 1
ATOM 11356 O O . PRO D 3 364 ? -28.060 74.955 60.945 1.00 14.14 369 PRO D O 1
ATOM 11360 N N . PHE D 3 365 ? -26.090 74.667 59.813 1.00 8.07 370 PHE D N 1
ATOM 11361 C CA . PHE D 3 365 ? -26.214 73.176 59.854 1.00 5.30 370 PHE D CA 1
ATOM 11362 C C . PHE D 3 365 ? -24.811 72.590 60.042 1.00 13.02 370 PHE D C 1
ATOM 11363 O O . PHE D 3 365 ? -23.852 73.293 59.754 1.00 11.91 370 PHE D O 1
ATOM 11371 N N . LEU D 3 366 ? -24.721 71.356 60.466 1.00 7.75 371 LEU D N 1
ATOM 11372 C CA . LEU D 3 366 ? -23.479 70.574 60.370 1.00 8.72 371 LEU D CA 1
ATOM 11373 C C . LEU D 3 366 ? -23.481 69.714 59.106 1.00 21.61 371 LEU D C 1
ATOM 11374 O O . LEU D 3 366 ? -24.532 69.377 58.527 1.00 8.96 371 LEU D O 1
ATOM 11379 N N . PHE D 3 367 ? -22.284 69.273 58.709 1.00 8.42 372 PHE D N 1
ATOM 11380 C CA . PHE D 3 367 ? -22.201 68.403 57.502 1.00 3.95 372 PHE D CA 1
ATOM 11381 C C . PHE D 3 367 ? -20.959 67.564 57.690 1.00 7.59 372 PHE D C 1
ATOM 11382 O O . PHE D 3 367 ? -19.975 67.946 58.319 1.00 9.17 372 PHE D O 1
ATOM 11390 N N . CYS D 3 368 ? -21.067 66.417 57.038 1.00 7.87 373 CYS D N 1
ATOM 11391 C CA . CYS D 3 368 ? -19.999 65.399 57.190 1.00 11.60 373 CYS D CA 1
ATOM 11392 C C . CYS D 3 368 ? -19.864 64.827 55.787 1.00 19.70 373 CYS D C 1
ATOM 11393 O O . CYS D 3 368 ? -20.928 64.551 55.179 1.00 11.81 373 CYS D O 1
ATOM 11396 N N . ILE D 3 369 ? -18.648 64.679 55.282 1.00 10.61 374 ILE D N 1
ATOM 11397 C CA . ILE D 3 369 ? -18.476 63.885 54.015 1.00 4.32 374 ILE D CA 1
ATOM 11398 C C . ILE D 3 369 ? -17.797 62.608 54.451 1.00 8.86 374 ILE D C 1
ATOM 11399 O O . ILE D 3 369 ? -16.729 62.658 55.062 1.00 8.37 374 ILE D O 1
ATOM 11404 N N . LYS D 3 370 ? -18.442 61.464 54.175 1.00 12.37 375 LYS D N 1
ATOM 11405 C CA . LYS D 3 370 ? -17.920 60.162 54.622 1.00 8.28 375 LYS D CA 1
ATOM 11406 C C . LYS D 3 370 ? -17.574 59.266 53.445 1.00 6.88 375 LYS D C 1
ATOM 11407 O O . LYS D 3 370 ? -18.052 59.397 52.337 1.00 14.94 375 LYS D O 1
ATOM 11413 N N . HIS D 3 371 ? -16.694 58.354 53.719 1.00 5.94 376 HIS D N 1
ATOM 11414 C CA . HIS D 3 371 ? -16.298 57.235 52.821 1.00 8.53 376 HIS D CA 1
ATOM 11415 C C . HIS D 3 371 ? -17.246 56.082 53.155 1.00 16.15 376 HIS D C 1
ATOM 11416 O O . HIS D 3 371 ? -17.362 55.579 54.297 1.00 11.11 376 HIS D O 1
ATOM 11423 N N . ILE D 3 372 ? -18.040 55.754 52.137 1.00 16.16 377 ILE D N 1
ATOM 11424 C CA . ILE D 3 372 ? -19.092 54.748 52.262 1.00 23.64 377 ILE D CA 1
ATOM 11425 C C . ILE D 3 372 ? -18.552 53.403 52.738 1.00 22.41 377 ILE D C 1
ATOM 11426 O O . ILE D 3 372 ? -19.180 52.884 53.688 1.00 17.02 377 ILE D O 1
ATOM 11431 N N . ALA D 3 373 ? -17.538 52.830 52.103 1.00 19.09 378 ALA D N 1
ATOM 11432 C CA . ALA D 3 373 ? -17.210 51.412 52.474 1.00 15.96 378 ALA D CA 1
ATOM 11433 C C . ALA D 3 373 ? -16.845 51.352 53.937 1.00 21.69 378 ALA D C 1
ATOM 11434 O O . ALA D 3 373 ? -17.149 50.403 54.653 1.00 25.07 378 ALA D O 1
ATOM 11436 N N . THR D 3 374 ? -16.144 52.386 54.445 1.00 16.55 379 THR D N 1
ATOM 11437 C CA . THR D 3 374 ? -15.515 52.234 55.793 1.00 9.98 379 THR D CA 1
ATOM 11438 C C . THR D 3 374 ? -16.160 53.075 56.865 1.00 10.15 379 THR D C 1
ATOM 11439 O O . THR D 3 374 ? -15.800 52.999 58.069 1.00 17.98 379 THR D O 1
ATOM 11443 N N . ASN D 3 375 ? -17.163 53.857 56.510 1.00 9.08 380 ASN D N 1
ATOM 11444 C CA . ASN D 3 375 ? -17.714 54.894 57.356 1.00 4.58 380 ASN D CA 1
ATOM 11445 C C . ASN D 3 375 ? -16.667 55.830 57.963 1.00 9.96 380 ASN D C 1
ATOM 11446 O O . ASN D 3 375 ? -17.018 56.523 58.945 1.00 18.06 380 ASN D O 1
ATOM 11451 N N . ALA D 3 376 ? -15.524 56.001 57.349 1.00 15.90 381 ALA D N 1
ATOM 11452 C CA . ALA D 3 376 ? -14.532 57.043 57.714 1.00 13.87 381 ALA D CA 1
ATOM 11453 C C . ALA D 3 376 ? -15.035 58.435 57.418 1.00 13.90 381 ALA D C 1
ATOM 11454 O O . ALA D 3 376 ? -15.575 58.590 56.325 1.00 13.43 381 ALA D O 1
ATOM 11456 N N . VAL D 3 377 ? -14.762 59.381 58.362 1.00 9.68 382 VAL D N 1
ATOM 11457 C CA . VAL D 3 377 ? -15.122 60.794 57.982 1.00 10.68 382 VAL D CA 1
ATOM 11458 C C . VAL D 3 377 ? -13.919 61.408 57.297 1.00 17.06 382 VAL D C 1
ATOM 11459 O O . VAL D 3 377 ? -12.755 61.428 57.738 1.00 11.76 382 VAL D O 1
ATOM 11463 N N . LEU D 3 378 ? -14.145 61.837 56.083 1.00 8.83 383 LEU D N 1
ATOM 11464 C CA . LEU D 3 378 ? -13.225 62.620 55.255 1.00 6.07 383 LEU D CA 1
ATOM 11465 C C . LEU D 3 378 ? -13.258 64.094 55.604 1.00 14.09 383 LEU D C 1
ATOM 11466 O O . LEU D 3 378 ? -12.158 64.660 55.771 1.00 15.36 383 LEU D O 1
ATOM 11471 N N . PHE D 3 379 ? -14.426 64.695 55.718 1.00 5.85 384 PHE D N 1
ATOM 11472 C CA . PHE D 3 379 ? -14.549 66.100 56.113 1.00 2.00 384 PHE D CA 1
ATOM 11473 C C . PHE D 3 379 ? -15.710 66.294 57.094 1.00 11.47 384 PHE D C 1
ATOM 11474 O O . PHE D 3 379 ? -16.734 65.618 56.966 1.00 10.56 384 PHE D O 1
ATOM 11482 N N . PHE D 3 380 ? -15.554 67.273 57.939 1.00 12.29 385 PHE D N 1
ATOM 11483 C CA . PHE D 3 380 ? -16.526 67.640 58.978 1.00 15.23 385 PHE D CA 1
ATOM 11484 C C . PHE D 3 380 ? -16.600 69.149 59.040 1.00 9.84 385 PHE D C 1
ATOM 11485 O O . PHE D 3 380 ? -15.529 69.810 58.998 1.00 9.63 385 PHE D O 1
ATOM 11493 N N . GLY D 3 381 ? -17.795 69.727 59.070 1.00 8.63 386 GLY D N 1
ATOM 11494 C CA . GLY D 3 381 ? -17.896 71.170 59.323 1.00 10.14 386 GLY D CA 1
ATOM 11495 C C . GLY D 3 381 ? -19.222 71.660 59.773 1.00 14.75 386 GLY D C 1
ATOM 11496 O O . GLY D 3 381 ? -20.206 70.953 59.985 1.00 10.60 386 GLY D O 1
ATOM 11497 N N . ARG D 3 382 ? -19.212 72.938 60.024 1.00 7.88 387 ARG D N 1
ATOM 11498 C CA . ARG D 3 382 ? -20.372 73.722 60.545 1.00 5.71 387 ARG D CA 1
ATOM 11499 C C . ARG D 3 382 ? -20.500 74.873 59.568 1.00 14.67 387 ARG D C 1
ATOM 11500 O O . ARG D 3 382 ? -19.532 75.620 59.257 1.00 14.32 387 ARG D O 1
ATOM 11508 N N . CYS D 3 383 ? -21.666 75.000 58.938 1.00 8.17 388 CYS D N 1
ATOM 11509 C CA . CYS D 3 383 ? -21.944 76.052 58.008 1.00 4.49 388 CYS D CA 1
ATOM 11510 C C . CYS D 3 383 ? -22.861 77.074 58.652 1.00 29.39 388 CYS D C 1
ATOM 11511 O O . CYS D 3 383 ? -24.035 76.753 58.815 1.00 10.54 388 CYS D O 1
ATOM 11514 N N . VAL D 3 384 ? -22.266 78.211 59.035 1.00 20.28 389 VAL D N 1
ATOM 11515 C CA . VAL D 3 384 ? -22.969 79.366 59.616 1.00 19.37 389 VAL D CA 1
ATOM 11516 C C . VAL D 3 384 ? -23.088 80.445 58.510 1.00 26.49 389 VAL D C 1
ATOM 11517 O O . VAL D 3 384 ? -24.104 81.156 58.537 1.00 24.98 389 VAL D O 1
ATOM 11521 N N . SER D 3 385 ? -22.104 80.493 57.615 1.00 19.54 390 SER D N 1
ATOM 11522 C CA . SER D 3 385 ? -22.075 81.474 56.518 1.00 23.80 390 SER D CA 1
ATOM 11523 C C . SER D 3 385 ? -21.624 80.918 55.189 1.00 18.40 390 SER D C 1
ATOM 11524 O O . SER D 3 385 ? -20.366 80.776 55.108 1.00 23.10 390 SER D O 1
ATOM 11527 N N . PRO D 3 386 ? -22.435 80.536 54.195 1.00 30.38 391 PRO D N 1
ATOM 11528 C CA . PRO D 3 386 ? -21.896 79.588 53.181 1.00 56.86 391 PRO D CA 1
ATOM 11529 C C . PRO D 3 386 ? -20.924 80.208 52.173 1.00 68.38 391 PRO D C 1
ATOM 11530 O O . PRO D 3 386 ? -19.965 79.554 51.663 1.00 42.49 391 PRO D O 1
#

Solvent-accessible surface area: 55143 Å² total

InterPro domains:
  IPR000215 Serpin family [PTHR11461] (6-386)
  IPR023795 Serpin, conserved site [PS00284] (359-369)
  IPR023796 Serpin domain [PF00079] (7-386)
  IPR023796 Serpin domain [SM00093] (13-386)
  IPR036186 Serpin superfamily [SSF56574] (4-386)
  IPR042178 Serpin superfamily, domain 1 [G3DSA:3.30.497.10] (13-335)
  IPR042185 Serpin superfamily, domain 2 [G3DSA:2.30.39.10] (187-379)

Nearest PDB structures (foldseek):
  1uhg-assembly4_D  TM=9.928E-01  e=9.059E-77  Gallus gallus
  1ova-assembly2_C  TM=9.950E-01  e=8.921E-76  Gallus gallus
  1ova-assembly1_B  TM=9.968E-01  e=4.280E-74  Gallus gallus
  1uhg-assembly3_C  TM=9.935E-01  e=4.036E-74  Gallus gallus
  1jti-assembly2_B  TM=9.100E-01  e=2.615E-61  Gallus gallus

Foldseek 3Di:
DAQLVLLQQLVLLLLVLVCVPAPLDKFKFFSLLVLVLLLLLLLLFDDVLNVLSCVNRVLPPYFQDPVVSVCLQPDPRHPCRSLVVVVVQCDDDDFKHKFKQKAKEFAQPFDWPPVSQNSQVVRHPNYYDYDHLQPCVVVRQVVSQVVQCVRAVNPRGCLDPPPLTHNPAGMAIEIEMEMEGAFQAFFDQVQWDWDWFPLDPPDTDTFGKTKDWDWWKKFQDVVLQWIWTWTHTPPGFKIKIKIGHNDLPSVVVCSVPDGPVVVCVCVDPVGIDIDTAMEIGTFDKDKDKDWPQVSSVVSRNDCQCALNTGSCSTGVPSRRGHPTHMGMYIYTDHGGHDHYDDVVRVVVVVPHDHYDHNSHKIKMFMAGPPRNRTGMIIIDSDD/DAQQQLQQQLVLLLVVQCCVVAPLHKDKFFSLLVLVLLVLQLLLFDDPLNVLSCVNSVLVPYPPVCPCRSLVVVVVQPDDDDFKHKQKQKEKEFAQPFDWDPVSVVVCVVRPDHYYHHDHQQPCVVVRQVVVQCVVCVRVVNPRGRQDDPPLTHNPAGMAIEIEMEMEGAFQEFFDPVQWDWDWFCLDPVDTDTFGKTKDWDWWWKFDDVVLQWMWTWTATHPRQKIKIWIAHNDLPSVVVVSVPDGSVVVCVCPDPVGIDIDTAMEIHTFDKDKDKDFVQVSSVVSRNDCQCDLNTGSVNTGVDSRHHHSTHMYMYIYTHHRGHDDYDDVVRVVCVVPHDHYDHRRHKIKMFMAGPVSNRTGMIIIDSDD/DALQLLQFQLVLLLVVLCCVVAPLHKWKFFSLLVLLLLLLLLLQFDDPLNVLSCVNSVLVDYFQDDPVSSVCQLPDPRHVCSRLVVVVVQCPDDDFKHKFKQKAKEFAQVFDWDPVSQSRQVRRDPRYYHYDHLQPQVVVSQVVSQVVQCVRAVNPRGSQDPPPLGHNLAGMAIEIEMEIEGAFQAFFDQVQWDFDWQPLDPPDTDTFTKTKDWDKWWKAQDPPLQWMWTWTHTPPGFKIKIWIGHNDLPSVVVVSVPDGSVNVCVRVDPVGIDIDTEMEIHTFDKDKDKDFVQVSVVVSRNPCLCDQNTGSCSTGVDNSHHHSTHMYIYTYTDHRGHDYYYDHYDYNRHKIKMFMAGPVRNRTGMIIIDSDD/DAQQQLLQQLVLLLLVLVCVPAPLDKDKFFSLLVLVLVVLLLLLFDDVLNVLSCVRSVLPPYFQSDPVSSVVQLPDPRHVVRSQVVVVVQPDDDDFKHKFKQKAKEFAQVFDWDPSSQSRCVSRDPRYYHYDHQQPQVVVVQVVVQVVVCVSQVNPDGCQDPPPLTHNLAGMEIEIEMEIEGAFQAFFDPVQWDWDWFDLAPPDTDTFTKTKDKDWWWKFQDDVLQWMWTWTHTNVNFKIKIWIGHNDLPSVVVVSVPDGSVVVCVCRDPVGIDTDTAMEIHGWDKDKDKDWVQVSSVVSRSPCQCDLNTGSVSTGVDRRRHHSTYMYMYIYTDDRGHDDHDDDVVRVVRVVPYDHYDHNRAKIKMFMAGPVRNRTRMIMIPSDD